Protein 1V1C (pdb70)

CATH classification: 2.30.30.40

Organism: Homo sapiens (NCBI:txid9606)

Secondary structure (DSSP, 8-state):
---EEEESS-B---S--TTB--B-TT-EEEEEEEEETTEEEEEEPP-TTPPP-EEEE-GGGEEEE---

Nearest PDB structures (foldseek):
  1v1c-assembly1_A  TM=9.475E-01  e=1.156E-10  Homo sapiens
  2egc-assembly1_A  TM=8.037E-01  e=5.006E-04  Homo sapiens
  1wfw-assembly1_A  TM=7.864E-01  e=9.286E-04  Mus musculus
  2d8j-assembly1_A  TM=7.691E-01  e=2.157E-03  Mus musculus
  2ke9-assembly1_A  TM=7.758E-01  e=2.555E-02  Homo sapiens

Radius of gyration: 11.59 Å; Cα contacts (8 Å, |Δi|>4): 125; chains: 1; bounding box: 34×27×21 Å

Solvent-accessible surface area: 5493 Å² total; per-residue (Å²): 192,92,73,15,30,10,1,86,56,50,54,101,42,171,72,102,107,152,95,36,28,96,8,149,105,42,68,108,0,31,22,42,93,78,59,122,106,138,92,78,30,4,107,21,113,84,94,206,92,59,112,53,161,76,3,68,3,31,30,88,114,23,77,221,117,156,116,232

Foldseek 3Di:
DWWKWAAQPADADDDDDPQADGDGHGFIWTFDADDPLQWGWIWGDDDPHRDIDIGTDGCVRIHTDDDD

GO terms:
  GO:0070273 phosphatidylinositol-4-phosphate binding (F, IDA)
  GO:0005546 phosphatidylinositol-4,5-bisphosphate binding (F, IDA)
  GO:0005547 phosphatidylinositol-3,4,5-trisphosphate binding (F, IDA)
  GO:0032266 phosphatidylinositol-3-phosphate binding (F, IDA)
  GO:0043325 phosphatidylinositol-3,4-bisphosphate binding (F, IDA)
  GO:0010314 phosphatidylinositol-5-phosphate binding (F, IDA)
  GO:0005085 guanyl-nucleotide exchange factor activity (F, TAS)
  GO:0005829 cytosol (C, TAS)
  GO:0051056 regulation of small GTPase mediated signal transduction (P, TAS)
  GO:0005515 protein binding (F, IPI)
  GO:0045214 sarcomere organization (P, TAS)
  GO:0030506 ankyrin binding (F, IPI)
  GO:0031432 titin binding (F, IPI)
  GO:0005829 cytosol (C, IDA)

Structure (mmCIF, N/CA/C/O backbone):
data_1V1C
#
_entry.id   1V1C
#
_cell.length_a   1.000
_cell.length_b   1.000
_cell.length_c   1.000
_cell.angle_alpha   90.00
_cell.angle_beta   90.00
_cell.angle_gamma   90.00
#
_symmetry.space_group_name_H-M   'P 1'
#
loop_
_atom_site.group_PDB
_atom_site.id
_atom_site.type_symbol
_atom_site.label_atom_id
_atom_site.label_alt_id
_atom_site.label_comp_id
_atom_site.label_asym_id
_atom_site.label_entity_id
_atom_site.label_seq_id
_atom_site.pdbx_PDB_ins_code
_atom_site.Cartn_x
_atom_site.Cartn_y
_atom_site.Cartn_z
_atom_site.occupancy
_atom_site.B_iso_or_equiv
_atom_site.auth_seq_id
_atom_site.auth_comp_id
_atom_site.auth_asym_id
_atom_site.auth_atom_id
_atom_site.pdbx_PDB_model_num
ATOM 1 N N . ILE A 1 4 ? 12.754 7.506 -5.213 1.00 0.00 1 ILE A N 1
ATOM 2 C CA . ILE A 1 4 ? 11.771 8.086 -6.164 1.00 0.00 1 ILE A CA 1
ATOM 3 C C . ILE A 1 4 ? 10.349 7.942 -5.635 1.00 0.00 1 ILE A C 1
ATOM 4 O O . ILE A 1 4 ? 9.604 8.918 -5.551 1.00 0.00 1 ILE A O 1
ATOM 22 N N . PHE A 1 5 ? 9.981 6.714 -5.282 1.00 0.00 2 PHE A N 1
ATOM 23 C CA . PHE A 1 5 ? 8.649 6.434 -4.760 1.00 0.00 2 PHE A CA 1
ATOM 24 C C . PHE A 1 5 ? 8.634 6.542 -3.239 1.00 0.00 2 PHE A C 1
ATOM 25 O O . PHE A 1 5 ? 9.677 6.733 -2.613 1.00 0.00 2 PHE A O 1
ATOM 42 N N . ASP A 1 6 ? 7.449 6.417 -2.647 1.00 0.00 3 ASP A N 1
ATOM 43 C CA . ASP A 1 6 ? 7.311 6.515 -1.197 1.00 0.00 3 ASP A CA 1
ATOM 44 C C . ASP A 1 6 ? 6.683 5.255 -0.605 1.00 0.00 3 ASP A C 1
ATOM 45 O O . ASP A 1 6 ? 5.499 4.986 -0.805 1.00 0.00 3 ASP A O 1
ATOM 54 N N . ILE A 1 7 ? 7.489 4.490 0.127 1.00 0.00 4 ILE A N 1
ATOM 55 C CA . ILE A 1 7 ? 7.025 3.264 0.764 1.00 0.00 4 ILE A CA 1
ATOM 56 C C . ILE A 1 7 ? 6.391 3.556 2.123 1.00 0.00 4 ILE A C 1
ATOM 57 O O . ILE A 1 7 ? 7.068 3.999 3.052 1.00 0.00 4 ILE A O 1
ATOM 73 N N . TYR A 1 8 ? 5.089 3.305 2.231 1.00 0.00 5 TYR A N 1
ATOM 74 C CA . TYR A 1 8 ? 4.359 3.533 3.475 1.00 0.00 5 TYR A CA 1
ATOM 75 C C . TYR A 1 8 ? 4.216 2.234 4.262 1.00 0.00 5 TYR A C 1
ATOM 76 O O . TYR A 1 8 ? 4.319 1.144 3.700 1.00 0.00 5 TYR A O 1
ATOM 94 N N . VAL A 1 9 ? 3.977 2.357 5.565 1.00 0.00 6 VAL A N 1
ATOM 95 C CA . VAL A 1 9 ? 3.826 1.189 6.426 1.00 0.00 6 VAL A CA 1
ATOM 96 C C . VAL A 1 9 ? 2.499 1.219 7.181 1.00 0.00 6 VAL A C 1
ATOM 97 O O . VAL A 1 9 ? 2.047 2.276 7.623 1.00 0.00 6 VAL A O 1
ATOM 110 N N . VAL A 1 10 ? 1.880 0.050 7.319 1.00 0.00 7 VAL A N 1
ATOM 111 C CA . VAL A 1 10 ? 0.608 -0.068 8.022 1.00 0.00 7 VAL A CA 1
ATOM 112 C C . VAL A 1 10 ? 0.831 -0.235 9.523 1.00 0.00 7 VAL A C 1
ATOM 113 O O . VAL A 1 10 ? 1.291 -1.282 9.979 1.00 0.00 7 VAL A O 1
ATOM 126 N N . THR A 1 11 ? 0.506 0.805 10.286 1.00 0.00 8 THR A N 1
ATOM 127 C CA . THR A 1 11 ? 0.679 0.776 11.735 1.00 0.00 8 THR A CA 1
ATOM 128 C C . THR A 1 11 ? -0.664 0.722 12.457 1.00 0.00 8 THR A C 1
ATOM 129 O O . THR A 1 11 ? -0.746 1.006 13.653 1.00 0.00 8 THR A O 1
ATOM 140 N N . ALA A 1 12 ? -1.713 0.351 11.731 1.00 0.00 9 ALA A N 1
ATOM 141 C CA . ALA A 1 12 ? -3.049 0.265 12.312 1.00 0.00 9 ALA A CA 1
ATOM 142 C C . ALA A 1 12 ? -3.819 -0.929 11.761 1.00 0.00 9 ALA A C 1
ATOM 143 O O . ALA A 1 12 ? -5.030 -1.039 11.959 1.00 0.00 9 ALA A O 1
ATOM 150 N N . ASP A 1 13 ? -3.109 -1.820 11.071 1.00 0.00 10 ASP A N 1
ATOM 151 C CA . ASP A 1 13 ? -3.719 -3.012 10.485 1.00 0.00 10 ASP A CA 1
ATOM 152 C C . ASP A 1 13 ? -4.741 -2.633 9.415 1.00 0.00 10 ASP A C 1
ATOM 153 O O . ASP A 1 13 ? -5.327 -1.551 9.456 1.00 0.00 10 ASP A O 1
ATOM 162 N N . TYR A 1 14 ? -4.949 -3.526 8.454 1.00 0.00 11 TYR A N 1
ATOM 163 C CA . TYR A 1 14 ? -5.902 -3.276 7.379 1.00 0.00 11 TYR A CA 1
ATOM 164 C C . TYR A 1 14 ? -6.492 -4.582 6.858 1.00 0.00 11 TYR A C 1
ATOM 165 O O . TYR A 1 14 ? -5.919 -5.229 5.982 1.00 0.00 11 TYR A O 1
ATOM 183 N N . LEU A 1 15 ? -7.640 -4.965 7.408 1.00 0.00 12 LEU A N 1
ATOM 184 C CA . LEU A 1 15 ? -8.310 -6.195 7.002 1.00 0.00 12 LEU A CA 1
ATOM 185 C C . LEU A 1 15 ? -9.669 -5.893 6.369 1.00 0.00 12 LEU A C 1
ATOM 186 O O . LEU A 1 15 ? -10.603 -5.489 7.062 1.00 0.00 12 LEU A O 1
ATOM 202 N N . PRO A 1 16 ? -9.800 -6.086 5.041 1.00 0.00 13 PRO A N 1
ATOM 203 C CA . PRO A 1 16 ? -11.058 -5.828 4.328 1.00 0.00 13 PRO A CA 1
ATOM 204 C C . PRO A 1 16 ? -12.219 -6.640 4.885 1.00 0.00 13 PRO A C 1
ATOM 205 O O . PRO A 1 16 ? -12.185 -7.870 4.889 1.00 0.00 13 PRO A O 1
ATOM 216 N N . LEU A 1 17 ? -13.247 -5.941 5.353 1.00 0.00 14 LEU A N 1
ATOM 217 C CA . LEU A 1 17 ? -14.424 -6.595 5.906 1.00 0.00 14 LEU A CA 1
ATOM 218 C C . LEU A 1 17 ? -15.433 -6.905 4.806 1.00 0.00 14 LEU A C 1
ATOM 219 O O . LEU A 1 17 ? -16.221 -6.046 4.409 1.00 0.00 14 LEU A O 1
ATOM 235 N N . GLY A 1 18 ? -15.394 -8.138 4.310 1.00 0.00 15 GLY A N 1
ATOM 236 C CA . GLY A 1 18 ? -16.308 -8.546 3.259 1.00 0.00 15 GLY A CA 1
ATOM 237 C C . GLY A 1 18 ? -15.624 -8.663 1.911 1.00 0.00 15 GLY A C 1
ATOM 238 O O . GLY A 1 18 ? -14.503 -9.163 1.818 1.00 0.00 15 GLY A O 1
ATOM 242 N N . ALA A 1 19 ? -16.301 -8.198 0.866 1.00 0.00 16 ALA A N 1
ATOM 243 C CA . ALA A 1 19 ? -15.755 -8.251 -0.485 1.00 0.00 16 ALA A CA 1
ATOM 244 C C . ALA A 1 19 ? -15.585 -6.852 -1.065 1.00 0.00 16 ALA A C 1
ATOM 245 O O . ALA A 1 19 ? -16.566 -6.179 -1.386 1.00 0.00 16 ALA A O 1
ATOM 252 N N . GLU A 1 20 ? -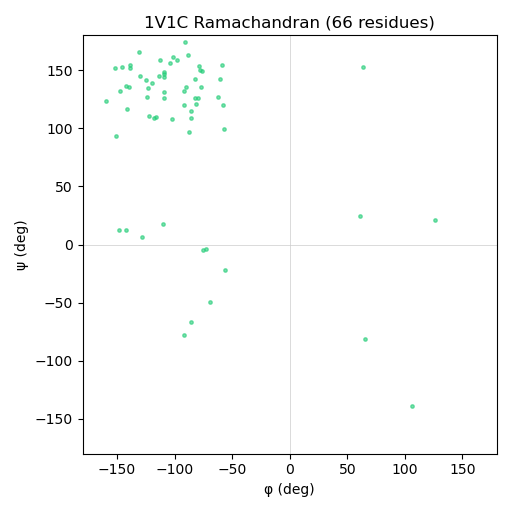14.336 -6.419 -1.195 1.00 0.00 17 GLU A N 1
ATOM 253 C CA . GLU A 1 20 ? -14.034 -5.102 -1.741 1.00 0.00 17 GLU A CA 1
ATOM 254 C C . GLU A 1 20 ? -13.417 -5.225 -3.130 1.00 0.00 17 GLU A C 1
ATOM 255 O O . GLU A 1 20 ? -12.429 -5.935 -3.318 1.00 0.00 17 GLU A O 1
ATOM 267 N N . GLN A 1 21 ? -14.004 -4.530 -4.100 1.00 0.00 18 GLN A N 1
ATOM 268 C CA . GLN A 1 21 ? -13.511 -4.568 -5.472 1.00 0.00 18 GLN A CA 1
ATOM 269 C C . GLN A 1 21 ? -12.345 -3.602 -5.660 1.00 0.00 18 GLN A C 1
ATOM 270 O O . GLN A 1 21 ? -12.337 -2.508 -5.095 1.00 0.00 18 GLN A O 1
ATOM 284 N N . ASP A 1 22 ? -11.360 -4.019 -6.454 1.00 0.00 19 ASP A N 1
ATOM 285 C CA . ASP A 1 22 ? -10.184 -3.197 -6.727 1.00 0.00 19 ASP A CA 1
ATOM 286 C C . ASP A 1 22 ? -9.413 -2.899 -5.445 1.00 0.00 19 ASP A C 1
ATOM 287 O O . ASP A 1 22 ? -8.680 -1.912 -5.366 1.00 0.00 19 ASP A O 1
ATOM 296 N N . ALA A 1 23 ? -9.574 -3.761 -4.447 1.00 0.00 20 ALA A N 1
ATOM 297 C CA . ALA A 1 23 ? -8.893 -3.585 -3.170 1.00 0.00 20 ALA A CA 1
ATOM 298 C C . ALA A 1 23 ? -7.857 -4.680 -2.940 1.00 0.00 20 ALA A C 1
ATOM 299 O O . ALA A 1 23 ? -7.927 -5.751 -3.543 1.00 0.00 20 ALA A O 1
ATOM 306 N N . ILE A 1 24 ? -6.896 -4.401 -2.064 1.00 0.00 21 ILE A N 1
ATOM 307 C CA . ILE A 1 24 ? -5.845 -5.361 -1.748 1.00 0.00 21 ILE A CA 1
ATOM 308 C C . ILE A 1 24 ? -5.690 -5.520 -0.239 1.00 0.00 21 ILE A C 1
ATOM 309 O O . ILE A 1 24 ? -5.848 -4.560 0.516 1.00 0.00 21 ILE A O 1
ATOM 325 N N . THR A 1 25 ? -5.382 -6.738 0.196 1.00 0.00 22 THR A N 1
ATOM 326 C CA . THR A 1 25 ? -5.204 -7.020 1.616 1.00 0.00 22 THR A CA 1
ATOM 327 C C . THR A 1 25 ? -3.841 -6.538 2.103 1.00 0.00 22 THR A C 1
ATOM 328 O O . THR A 1 25 ? -2.875 -6.508 1.341 1.00 0.00 22 THR A O 1
ATOM 339 N N . LEU A 1 26 ? -3.771 -6.160 3.377 1.00 0.00 23 LEU A N 1
ATOM 340 C CA . LEU A 1 26 ? -2.526 -5.677 3.965 1.00 0.00 23 LEU A CA 1
ATOM 341 C C . LEU A 1 26 ? -2.410 -6.089 5.428 1.00 0.00 23 LEU A C 1
ATOM 342 O O . LEU A 1 26 ? -3.415 -6.284 6.112 1.00 0.00 23 LEU A O 1
ATOM 358 N N . ARG A 1 27 ? -1.174 -6.222 5.897 1.00 0.00 24 ARG A N 1
ATOM 359 C CA . ARG A 1 27 ? -0.913 -6.605 7.279 1.00 0.00 24 ARG A CA 1
ATOM 360 C C . ARG A 1 27 ? -0.128 -5.515 8.000 1.00 0.00 24 ARG A C 1
ATOM 361 O O . ARG A 1 27 ? 0.791 -4.923 7.433 1.00 0.00 24 ARG A O 1
ATOM 382 N N . GLU A 1 28 ? -0.497 -5.250 9.250 1.00 0.00 25 GLU A N 1
ATOM 383 C CA . GLU A 1 28 ? 0.175 -4.230 10.046 1.00 0.00 25 GLU A CA 1
ATOM 384 C C . GLU A 1 28 ? 1.670 -4.521 10.153 1.00 0.00 25 GLU A C 1
ATOM 385 O O . GLU A 1 28 ? 2.095 -5.351 10.956 1.00 0.00 25 GLU A O 1
ATOM 397 N N . GLY A 1 29 ? 2.460 -3.832 9.334 1.00 0.00 26 GLY A N 1
ATOM 398 C CA . GLY A 1 29 ? 3.898 -4.027 9.345 1.00 0.00 26 GLY A CA 1
ATOM 399 C C . GLY A 1 29 ? 4.444 -4.348 7.968 1.00 0.00 26 GLY A C 1
ATOM 400 O O . GLY A 1 29 ? 5.534 -4.905 7.838 1.00 0.00 26 GLY A O 1
ATOM 404 N N . GLN A 1 30 ? 3.682 -3.993 6.937 1.00 0.00 27 GLN A N 1
ATOM 405 C CA . GLN A 1 30 ? 4.080 -4.240 5.564 1.00 0.00 27 GLN A CA 1
ATOM 406 C C . GLN A 1 30 ? 4.634 -2.973 4.918 1.00 0.00 27 GLN A C 1
ATOM 407 O O . GLN A 1 30 ? 4.397 -1.865 5.400 1.00 0.00 27 GLN A O 1
ATOM 421 N N . TYR A 1 31 ? 5.372 -3.146 3.826 1.00 0.00 28 TYR A N 1
ATOM 422 C CA . TYR A 1 31 ? 5.963 -2.017 3.114 1.00 0.00 28 TYR A CA 1
ATOM 423 C C . TYR A 1 31 ? 5.507 -1.998 1.658 1.00 0.00 28 TYR A C 1
ATOM 424 O O . TYR A 1 31 ? 5.498 -3.031 0.990 1.00 0.00 28 TYR A O 1
ATOM 442 N N . VAL A 1 32 ? 5.132 -0.818 1.171 1.00 0.00 29 VAL A N 1
ATOM 443 C CA . VAL A 1 32 ? 4.677 -0.678 -0.209 1.00 0.00 29 VAL A CA 1
ATOM 444 C C . VAL A 1 32 ? 4.778 0.768 -0.701 1.00 0.00 29 VAL A C 1
ATOM 445 O O . VAL A 1 32 ? 4.204 1.680 -0.108 1.00 0.00 29 VAL A O 1
ATOM 458 N N . GLU A 1 33 ? 5.505 0.961 -1.800 1.00 0.00 30 GLU A N 1
ATOM 459 C CA . GLU A 1 33 ? 5.676 2.281 -2.397 1.00 0.00 30 GLU A CA 1
ATOM 460 C C . GLU A 1 33 ? 4.447 2.676 -3.211 1.00 0.00 30 GLU A C 1
ATOM 461 O O . GLU A 1 33 ? 3.724 1.816 -3.715 1.00 0.00 30 GLU A O 1
ATOM 473 N N . VAL A 1 34 ? 4.218 3.980 -3.338 1.00 0.00 31 VAL A N 1
ATOM 474 C CA . VAL A 1 34 ? 3.079 4.486 -4.095 1.00 0.00 31 VAL A CA 1
ATOM 475 C C . VAL A 1 34 ? 3.452 4.705 -5.561 1.00 0.00 31 VAL A C 1
ATOM 476 O O . VAL A 1 34 ? 4.518 5.241 -5.866 1.00 0.00 31 VAL A O 1
ATOM 489 N N . LEU A 1 35 ? 2.572 4.280 -6.464 1.00 0.00 32 LEU A N 1
ATOM 490 C CA . LEU A 1 35 ? 2.810 4.429 -7.897 1.00 0.00 32 LEU A CA 1
ATOM 491 C C . LEU A 1 35 ? 2.355 5.799 -8.390 1.00 0.00 32 LEU A C 1
ATOM 492 O O . LEU A 1 35 ? 3.171 6.624 -8.802 1.00 0.00 32 LEU A O 1
ATOM 508 N N . ASP A 1 36 ? 1.047 6.034 -8.347 1.00 0.00 33 ASP A N 1
ATOM 509 C CA . ASP A 1 36 ? 0.482 7.303 -8.793 1.00 0.00 33 ASP A CA 1
ATOM 510 C C . ASP A 1 36 ? -0.621 7.773 -7.850 1.00 0.00 33 ASP A C 1
ATOM 511 O O . ASP A 1 36 ? -1.290 6.964 -7.207 1.00 0.00 33 ASP A O 1
ATOM 520 N N . ALA A 1 37 ? -0.804 9.088 -7.773 1.00 0.00 34 ALA A N 1
ATOM 521 C CA . ALA A 1 37 ? -1.827 9.669 -6.910 1.00 0.00 34 ALA A CA 1
ATOM 522 C C . ALA A 1 37 ? -3.043 10.104 -7.720 1.00 0.00 34 ALA A C 1
ATOM 523 O O . ALA A 1 37 ? -2.989 11.087 -8.459 1.00 0.00 34 ALA A O 1
ATOM 530 N N . ALA A 1 38 ? -4.140 9.366 -7.576 1.00 0.00 35 ALA A N 1
ATOM 531 C CA . ALA A 1 38 ? -5.369 9.676 -8.298 1.00 0.00 35 ALA A CA 1
ATOM 532 C C . ALA A 1 38 ? -6.279 10.583 -7.478 1.00 0.00 35 ALA A C 1
ATOM 533 O O . ALA A 1 38 ? -6.351 11.788 -7.720 1.00 0.00 35 ALA A O 1
ATOM 540 N N . HIS A 1 39 ? -6.973 9.996 -6.509 1.00 0.00 36 HIS A N 1
ATOM 541 C CA . HIS A 1 39 ? -7.880 10.752 -5.653 1.00 0.00 36 HIS A CA 1
ATOM 542 C C . HIS A 1 39 ? -7.371 10.787 -4.213 1.00 0.00 36 HIS A C 1
ATOM 543 O O . HIS A 1 39 ? -6.782 9.817 -3.736 1.00 0.00 36 HIS A O 1
ATOM 558 N N . PRO A 1 40 ? -7.594 11.908 -3.499 1.00 0.00 37 PRO A N 1
ATOM 559 C CA . PRO A 1 40 ? -7.154 12.062 -2.104 1.00 0.00 37 PRO A CA 1
ATOM 560 C C . PRO A 1 40 ? -7.708 10.966 -1.199 1.00 0.00 37 PRO A C 1
ATOM 561 O O . PRO A 1 40 ? -7.160 10.691 -0.132 1.00 0.00 37 PRO A O 1
ATOM 572 N N . LEU A 1 41 ? -8.798 10.344 -1.636 1.00 0.00 38 LEU A N 1
ATOM 573 C CA . LEU A 1 41 ? -9.432 9.276 -0.871 1.00 0.00 38 LEU A CA 1
ATOM 574 C C . LEU A 1 41 ? -8.552 8.031 -0.840 1.00 0.00 38 LEU A C 1
ATOM 575 O O . LEU A 1 41 ? -8.304 7.461 0.222 1.00 0.00 38 LEU A O 1
ATOM 591 N N . ARG A 1 42 ? -8.084 7.615 -2.013 1.00 0.00 39 ARG A N 1
ATOM 592 C CA . ARG A 1 42 ? -7.233 6.436 -2.121 1.00 0.00 39 ARG A CA 1
ATOM 593 C C . ARG A 1 42 ? -6.223 6.596 -3.254 1.00 0.00 39 ARG A C 1
ATOM 594 O O . ARG A 1 42 ? -6.579 6.987 -4.367 1.00 0.00 39 ARG A O 1
ATOM 615 N N . TRP A 1 43 ? -4.960 6.294 -2.962 1.00 0.00 40 TRP A N 1
ATOM 616 C CA . TRP A 1 43 ? -3.894 6.406 -3.953 1.00 0.00 40 TRP A CA 1
ATOM 617 C C . TRP A 1 43 ? -3.491 5.036 -4.488 1.00 0.00 40 TRP A C 1
ATOM 618 O O . TRP A 1 43 ? -3.687 4.016 -3.827 1.00 0.00 40 TRP A O 1
ATOM 639 N N . LEU A 1 44 ? -2.929 5.026 -5.693 1.00 0.00 41 LEU A N 1
ATOM 640 C CA . LEU A 1 44 ? -2.493 3.787 -6.328 1.00 0.00 41 LEU A CA 1
ATOM 641 C C . LEU A 1 44 ? -1.149 3.338 -5.764 1.00 0.00 41 LEU A C 1
ATOM 642 O O . LEU A 1 44 ? -0.184 4.101 -5.759 1.00 0.00 41 LEU A O 1
ATOM 658 N N . VAL A 1 45 ? -1.092 2.095 -5.293 1.00 0.00 42 VAL A N 1
ATOM 659 C CA . VAL A 1 45 ? 0.136 1.549 -4.724 1.00 0.00 42 VAL A CA 1
ATOM 660 C C . VAL A 1 45 ? 0.362 0.108 -5.172 1.00 0.00 42 VAL A C 1
ATOM 661 O O . VAL A 1 45 ? -0.586 -0.607 -5.499 1.00 0.00 42 VAL A O 1
ATOM 674 N N . ARG A 1 46 ? 1.624 -0.312 -5.181 1.00 0.00 43 ARG A N 1
ATOM 675 C CA . ARG A 1 46 ? 1.979 -1.668 -5.585 1.00 0.00 43 ARG A CA 1
ATOM 676 C C . ARG A 1 46 ? 3.104 -2.215 -4.713 1.00 0.00 43 ARG A C 1
ATOM 677 O O . ARG A 1 46 ? 4.213 -1.679 -4.708 1.00 0.00 43 ARG A O 1
ATOM 698 N N . THR A 1 47 ? 2.811 -3.280 -3.974 1.00 0.00 44 THR A N 1
ATOM 699 C CA . THR A 1 47 ? 3.798 -3.897 -3.095 1.00 0.00 44 THR A CA 1
ATOM 700 C C . THR A 1 47 ? 5.023 -4.356 -3.878 1.00 0.00 44 THR A C 1
ATOM 701 O O . THR A 1 47 ? 4.941 -4.626 -5.077 1.00 0.00 44 THR A O 1
ATOM 712 N N . LYS A 1 48 ? 6.157 -4.440 -3.191 1.00 0.00 45 LYS A N 1
ATOM 713 C CA . LYS A 1 48 ? 7.403 -4.864 -3.817 1.00 0.00 45 LYS A CA 1
ATOM 714 C C . LYS A 1 48 ? 7.592 -6.377 -3.691 1.00 0.00 45 LYS A C 1
ATOM 715 O O . LYS A 1 48 ? 7.428 -6.936 -2.607 1.00 0.00 45 LYS A O 1
ATOM 734 N N . PRO A 1 49 ? 7.939 -7.064 -4.799 1.00 0.00 46 PRO A N 1
ATOM 735 C CA . PRO A 1 49 ? 8.148 -8.513 -4.788 1.00 0.00 46 PRO A CA 1
ATOM 736 C C . PRO A 1 49 ? 9.479 -8.898 -4.154 1.00 0.00 46 PRO A C 1
ATOM 737 O O . PRO A 1 49 ? 10.453 -8.149 -4.230 1.00 0.00 46 PRO A O 1
ATOM 748 N N . THR A 1 50 ? 9.514 -10.069 -3.528 1.00 0.00 47 THR A N 1
ATOM 749 C CA . THR A 1 50 ? 10.727 -10.552 -2.881 1.00 0.00 47 THR A CA 1
ATOM 750 C C . THR A 1 50 ? 10.919 -12.048 -3.112 1.00 0.00 47 THR A C 1
ATOM 751 O O . THR A 1 50 ? 9.973 -12.827 -3.004 1.00 0.00 47 THR A O 1
ATOM 762 N N . LYS A 1 51 ? 12.152 -12.434 -3.433 1.00 0.00 48 LYS A N 1
ATOM 763 C CA . LYS A 1 51 ? 12.494 -13.833 -3.683 1.00 0.00 48 LYS A CA 1
ATOM 764 C C . LYS A 1 51 ? 11.776 -14.364 -4.923 1.00 0.00 48 LYS A C 1
ATOM 765 O O . LYS A 1 51 ? 12.359 -14.424 -6.006 1.00 0.00 48 LYS A O 1
ATOM 784 N N . SER A 1 52 ? 10.513 -14.748 -4.762 1.00 0.00 49 SER A N 1
ATOM 785 C CA . SER A 1 52 ? 9.729 -15.278 -5.874 1.00 0.00 49 SER A CA 1
ATOM 786 C C . SER A 1 52 ? 8.253 -14.920 -5.728 1.00 0.00 49 SER A C 1
ATOM 787 O O . SER A 1 52 ? 7.401 -15.459 -6.436 1.00 0.00 49 SER A O 1
ATOM 795 N N . SER A 1 53 ? 7.956 -14.007 -4.811 1.00 0.00 50 SER A N 1
ATOM 796 C CA . SER A 1 53 ? 6.581 -13.581 -4.575 1.00 0.00 50 SER A CA 1
ATOM 797 C C . SER A 1 53 ? 6.146 -12.543 -5.606 1.00 0.00 50 SER A C 1
ATOM 798 O O . SER A 1 53 ? 6.753 -11.478 -5.716 1.00 0.00 50 SER A O 1
ATOM 806 N N . PRO A 1 54 ? 5.084 -12.841 -6.379 1.00 0.00 51 PRO A N 1
ATOM 807 C CA . PRO A 1 54 ? 4.570 -11.925 -7.403 1.00 0.00 51 PRO A CA 1
ATOM 808 C C . PRO A 1 54 ? 4.120 -10.591 -6.815 1.00 0.00 51 PRO A C 1
ATOM 809 O O . PRO A 1 54 ? 3.560 -10.542 -5.719 1.00 0.00 51 PRO A O 1
ATOM 820 N N . SER A 1 55 ? 4.371 -9.511 -7.550 1.00 0.00 52 SER A N 1
ATOM 821 C CA . SER A 1 55 ? 3.994 -8.174 -7.103 1.00 0.00 52 SER A CA 1
ATOM 822 C C . SER A 1 55 ? 2.526 -7.890 -7.406 1.00 0.00 52 SER A C 1
ATOM 823 O O . SER A 1 55 ? 2.081 -8.020 -8.547 1.00 0.00 52 SER A O 1
ATOM 831 N N . ARG A 1 56 ? 1.782 -7.499 -6.376 1.00 0.00 53 ARG A N 1
ATOM 832 C CA . ARG A 1 56 ? 0.364 -7.194 -6.525 1.00 0.00 53 ARG A CA 1
ATOM 833 C C . ARG A 1 56 ? 0.112 -5.696 -6.380 1.00 0.00 53 ARG A C 1
ATOM 834 O O . ARG A 1 56 ? 0.813 -5.009 -5.637 1.00 0.00 53 ARG A O 1
ATOM 855 N N . GLN A 1 57 ? -0.894 -5.197 -7.092 1.00 0.00 54 GLN A N 1
ATOM 856 C CA . GLN A 1 57 ? -1.234 -3.780 -7.045 1.00 0.00 54 GLN A CA 1
ATOM 857 C C . GLN A 1 57 ? -2.690 -3.577 -6.636 1.00 0.00 54 GLN A C 1
ATOM 858 O O . GLN A 1 57 ? -3.601 -4.152 -7.232 1.00 0.00 54 GLN A O 1
ATOM 872 N N . GLY A 1 58 ? -2.896 -2.752 -5.614 1.00 0.00 55 GLY A N 1
ATOM 873 C CA . GLY A 1 58 ? -4.238 -2.475 -5.135 1.00 0.00 55 GLY A CA 1
ATOM 874 C C . GLY A 1 58 ? -4.352 -1.101 -4.503 1.00 0.00 55 GLY A C 1
ATOM 875 O O . GLY A 1 58 ? -3.375 -0.575 -3.971 1.00 0.00 55 GLY A O 1
ATOM 879 N N . TRP A 1 59 ? -5.544 -0.518 -4.562 1.00 0.00 56 TRP A N 1
ATOM 880 C CA . TRP A 1 59 ? -5.778 0.801 -3.984 1.00 0.00 56 TRP A CA 1
ATOM 881 C C . TRP A 1 59 ? -5.917 0.704 -2.468 1.00 0.00 56 TRP A C 1
ATOM 882 O O . TRP A 1 59 ? -6.601 -0.183 -1.956 1.00 0.00 56 TRP A O 1
ATOM 903 N N . VAL A 1 60 ? -5.269 1.620 -1.754 1.00 0.00 57 VAL A N 1
ATOM 904 C CA . VAL A 1 60 ? -5.322 1.629 -0.297 1.00 0.00 57 VAL A CA 1
ATOM 905 C C . VAL A 1 60 ? -5.645 3.022 0.237 1.00 0.00 57 VAL A C 1
ATOM 906 O O . VAL A 1 60 ? -5.574 4.009 -0.496 1.00 0.00 57 VAL A O 1
ATOM 919 N N . SER A 1 61 ? -6.000 3.093 1.517 1.00 0.00 58 SER A N 1
ATOM 920 C CA . SER A 1 61 ? -6.334 4.364 2.150 1.00 0.00 58 SER A CA 1
ATOM 921 C C . SER A 1 61 ? -5.099 4.988 2.806 1.00 0.00 58 SER A C 1
ATOM 922 O O . SER A 1 61 ? -4.498 4.388 3.698 1.00 0.00 58 SER A O 1
ATOM 930 N N . PRO A 1 62 ? -4.700 6.203 2.374 1.00 0.00 59 PRO A N 1
ATOM 931 C CA . PRO A 1 62 ? -3.530 6.892 2.933 1.00 0.00 59 PRO A CA 1
ATOM 932 C C . PRO A 1 62 ? -3.780 7.427 4.339 1.00 0.00 59 PRO A C 1
ATOM 933 O O . PRO A 1 62 ? -2.876 7.972 4.974 1.00 0.00 59 PRO A O 1
ATOM 944 N N . ALA A 1 63 ? -5.008 7.270 4.821 1.00 0.00 60 ALA A N 1
ATOM 945 C CA . ALA A 1 63 ? -5.370 7.741 6.153 1.00 0.00 60 ALA A CA 1
ATOM 946 C C . ALA A 1 63 ? -4.809 6.821 7.232 1.00 0.00 60 ALA A C 1
ATOM 947 O O . ALA A 1 63 ? -4.929 7.102 8.425 1.00 0.00 60 ALA A O 1
ATOM 954 N N . TYR A 1 64 ? -4.196 5.722 6.804 1.00 0.00 61 TYR A N 1
ATOM 955 C CA . TYR A 1 64 ? -3.612 4.760 7.732 1.00 0.00 61 TYR A CA 1
ATOM 956 C C . TYR A 1 64 ? -2.162 4.463 7.365 1.00 0.00 61 TYR A C 1
ATOM 957 O O . TYR A 1 64 ? -1.530 3.584 7.951 1.00 0.00 61 TYR A O 1
ATOM 975 N N . LEU A 1 65 ? -1.643 5.205 6.391 1.00 0.00 62 LEU A N 1
ATOM 976 C CA . LEU A 1 65 ? -0.266 5.028 5.943 1.00 0.00 62 LEU A CA 1
ATOM 977 C C . LEU A 1 65 ? 0.600 6.208 6.368 1.00 0.00 62 LEU A C 1
ATOM 978 O O . LEU A 1 65 ? 0.230 7.367 6.172 1.00 0.00 62 LEU A O 1
ATOM 994 N N . ASP A 1 66 ? 1.755 5.905 6.952 1.00 0.00 63 ASP A N 1
ATOM 995 C CA . ASP A 1 66 ? 2.678 6.938 7.406 1.00 0.00 63 ASP A CA 1
ATOM 996 C C . ASP A 1 66 ? 3.920 6.981 6.522 1.00 0.00 63 ASP A C 1
ATOM 997 O O . ASP A 1 66 ? 4.372 5.953 6.018 1.00 0.00 63 ASP A O 1
ATOM 1006 N N . ARG A 1 67 ? 4.466 8.179 6.338 1.00 0.00 64 ARG A N 1
ATOM 1007 C CA . ARG A 1 67 ? 5.657 8.362 5.516 1.00 0.00 64 ARG A CA 1
ATOM 1008 C C . ARG A 1 67 ? 6.844 7.605 6.104 1.00 0.00 64 ARG A C 1
ATOM 1009 O O . ARG A 1 67 ? 7.177 7.771 7.278 1.00 0.00 64 ARG A O 1
ATOM 1030 N N . ARG A 1 68 ? 7.478 6.775 5.282 1.00 0.00 65 ARG A N 1
ATOM 1031 C CA . ARG A 1 68 ? 8.627 5.993 5.722 1.00 0.00 65 ARG A CA 1
ATOM 1032 C C . ARG A 1 68 ? 9.672 5.895 4.615 1.00 0.00 65 ARG A C 1
ATOM 1033 O O . ARG A 1 68 ? 9.338 5.675 3.451 1.00 0.00 65 ARG A O 1
ATOM 1054 N N . LEU A 1 69 ? 10.939 6.061 4.987 1.00 0.00 66 LEU A N 1
ATOM 1055 C CA . LEU A 1 69 ? 12.035 5.995 4.025 1.00 0.00 66 LEU A CA 1
ATOM 1056 C C . LEU A 1 69 ? 12.864 4.729 4.218 1.00 0.00 66 LEU A C 1
ATOM 1057 O O . LEU A 1 69 ? 13.052 4.260 5.341 1.00 0.00 66 LEU A O 1
ATOM 1073 N N . LYS A 1 70 ? 13.349 4.175 3.111 1.00 0.00 67 LYS A N 1
ATOM 1074 C CA . LYS A 1 70 ? 14.160 2.963 3.149 1.00 0.00 67 LYS A CA 1
ATOM 1075 C C . LYS A 1 70 ? 15.638 3.304 3.318 1.00 0.00 67 LYS A C 1
ATOM 1076 O O . LYS A 1 70 ? 16.051 4.443 3.102 1.00 0.00 67 LYS A O 1
ATOM 1095 N N . LEU A 1 71 ? 16.428 2.307 3.706 1.00 0.00 68 LEU A N 1
ATOM 1096 C CA . LEU A 1 71 ? 17.860 2.497 3.905 1.00 0.00 68 LEU A CA 1
ATOM 1097 C C . LEU A 1 71 ? 18.602 2.415 2.574 1.00 0.00 68 LEU A C 1
ATOM 1098 O O . LEU A 1 71 ? 18.817 3.476 1.951 1.00 0.00 68 LEU A O 1
ATOM 1115 N N . ILE A 1 4 ? 12.747 7.546 -5.414 1.00 0.00 1 ILE A N 2
ATOM 1116 C CA . ILE A 1 4 ? 11.661 8.099 -6.265 1.00 0.00 1 ILE A CA 2
ATOM 1117 C C . ILE A 1 4 ? 10.290 7.795 -5.668 1.00 0.00 1 ILE A C 2
ATOM 1118 O O . ILE A 1 4 ? 9.512 8.704 -5.383 1.00 0.00 1 ILE A O 2
ATOM 1136 N N . PHE A 1 5 ? 10.003 6.511 -5.483 1.00 0.00 2 PHE A N 2
ATOM 1137 C CA . PHE A 1 5 ? 8.725 6.087 -4.920 1.00 0.00 2 PHE A CA 2
ATOM 1138 C C . PHE A 1 5 ? 8.720 6.247 -3.403 1.00 0.00 2 PHE A C 2
ATOM 1139 O O . PHE A 1 5 ? 9.771 6.426 -2.786 1.00 0.00 2 PHE A O 2
ATOM 1156 N N . ASP A 1 6 ? 7.534 6.186 -2.806 1.00 0.00 3 ASP A N 2
ATOM 1157 C CA . ASP A 1 6 ? 7.400 6.335 -1.360 1.00 0.00 3 ASP A CA 2
ATOM 1158 C C . ASP A 1 6 ? 6.727 5.118 -0.734 1.00 0.00 3 ASP A C 2
ATOM 1159 O O . ASP A 1 6 ? 5.538 4.878 -0.941 1.00 0.00 3 ASP A O 2
ATOM 1168 N N . ILE A 1 7 ? 7.494 4.357 0.040 1.00 0.00 4 ILE A N 2
ATOM 1169 C CA . ILE A 1 7 ? 6.979 3.170 0.706 1.00 0.00 4 ILE A CA 2
ATOM 1170 C C . ILE A 1 7 ? 6.305 3.528 2.029 1.00 0.00 4 ILE A C 2
ATOM 1171 O O . ILE A 1 7 ? 6.819 4.337 2.802 1.00 0.00 4 ILE A O 2
ATOM 1187 N N . TYR A 1 8 ? 5.150 2.918 2.276 1.00 0.00 5 TYR A N 2
ATOM 1188 C CA . TYR A 1 8 ? 4.392 3.159 3.497 1.00 0.00 5 TYR A CA 2
ATOM 1189 C C . TYR A 1 8 ? 4.334 1.898 4.352 1.00 0.00 5 TYR A C 2
ATOM 1190 O O . TYR A 1 8 ? 4.545 0.792 3.856 1.00 0.00 5 TYR A O 2
ATOM 1208 N N . VAL A 1 9 ? 4.045 2.071 5.638 1.00 0.00 6 VAL A N 2
ATOM 1209 C CA . VAL A 1 9 ? 3.962 0.945 6.558 1.00 0.00 6 VAL A CA 2
ATOM 1210 C C . VAL A 1 9 ? 2.633 0.937 7.310 1.00 0.00 6 VAL A C 2
ATOM 1211 O O . VAL A 1 9 ? 2.173 1.974 7.789 1.00 0.00 6 VAL A O 2
ATOM 1224 N N . VAL A 1 10 ? 2.020 -0.240 7.405 1.00 0.00 7 VAL A N 2
ATOM 1225 C CA . VAL A 1 10 ? 0.746 -0.388 8.100 1.00 0.00 7 VAL A CA 2
ATOM 1226 C C . VAL A 1 10 ? 0.968 -0.647 9.587 1.00 0.00 7 VAL A C 2
ATOM 1227 O O . VAL A 1 10 ? 1.693 -1.568 9.963 1.00 0.00 7 VAL A O 2
ATOM 1240 N N . THR A 1 11 ? 0.344 0.171 10.427 1.00 0.00 8 THR A N 2
ATOM 1241 C CA . THR A 1 11 ? 0.480 0.030 11.871 1.00 0.00 8 THR A CA 2
ATOM 1242 C C . THR A 1 11 ? -0.883 0.019 12.557 1.00 0.00 8 THR A C 2
ATOM 1243 O O . THR A 1 11 ? -0.983 0.240 13.765 1.00 0.00 8 THR A O 2
ATOM 1254 N N . ALA A 1 12 ? -1.930 -0.247 11.782 1.00 0.00 9 ALA A N 2
ATOM 1255 C CA . ALA A 1 12 ? -3.286 -0.284 12.317 1.00 0.00 9 ALA A CA 2
ATOM 1256 C C . ALA A 1 12 ? -4.056 -1.493 11.794 1.00 0.00 9 ALA A C 2
ATOM 1257 O O . ALA A 1 12 ? -5.260 -1.614 12.021 1.00 0.00 9 ALA A O 2
ATOM 1264 N N . ASP A 1 13 ? -3.353 -2.383 11.099 1.00 0.00 10 ASP A N 2
ATOM 1265 C CA . ASP A 1 13 ? -3.969 -3.583 10.540 1.00 0.00 10 ASP A CA 2
ATOM 1266 C C . ASP A 1 13 ? -5.126 -3.216 9.614 1.00 0.00 10 ASP A C 2
ATOM 1267 O O . ASP A 1 13 ? -6.271 -3.095 10.052 1.00 0.00 10 ASP A O 2
ATOM 1276 N N . TYR A 1 14 ? -4.819 -3.038 8.333 1.00 0.00 11 TYR A N 2
ATOM 1277 C CA . TYR A 1 14 ? -5.833 -2.677 7.347 1.00 0.00 11 TYR A CA 2
ATOM 1278 C C . TYR A 1 14 ? -6.221 -3.882 6.494 1.00 0.00 11 TYR A C 2
ATOM 1279 O O . TYR A 1 14 ? -5.526 -4.227 5.539 1.00 0.00 11 TYR A O 2
ATOM 1297 N N . LEU A 1 15 ? -7.334 -4.518 6.849 1.00 0.00 12 LEU A N 2
ATOM 1298 C CA . LEU A 1 15 ? -7.815 -5.682 6.111 1.00 0.00 12 LEU A CA 2
ATOM 1299 C C . LEU A 1 15 ? -9.180 -5.398 5.482 1.00 0.00 12 LEU A C 2
ATOM 1300 O O . LEU A 1 15 ? -10.013 -4.718 6.080 1.00 0.00 12 LEU A O 2
ATOM 1316 N N . PRO A 1 16 ? -9.425 -5.908 4.259 1.00 0.00 13 PRO A N 2
ATOM 1317 C CA . PRO A 1 16 ? -10.701 -5.703 3.561 1.00 0.00 13 PRO A CA 2
ATOM 1318 C C . PRO A 1 16 ? -11.888 -6.233 4.354 1.00 0.00 13 PRO A C 2
ATOM 1319 O O . PRO A 1 16 ? -11.955 -7.422 4.665 1.00 0.00 13 PRO A O 2
ATOM 1330 N N . LEU A 1 17 ? -12.822 -5.346 4.679 1.00 0.00 14 LEU A N 2
ATOM 1331 C CA . LEU A 1 17 ? -14.009 -5.740 5.426 1.00 0.00 14 LEU A CA 2
ATOM 1332 C C . LEU A 1 17 ? -15.045 -6.345 4.488 1.00 0.00 14 LEU A C 2
ATOM 1333 O O . LEU A 1 17 ? -15.820 -5.626 3.855 1.00 0.00 14 LEU A O 2
ATOM 1349 N N . GLY A 1 18 ? -15.050 -7.670 4.399 1.00 0.00 15 GLY A N 2
ATOM 1350 C CA . GLY A 1 18 ? -15.993 -8.353 3.534 1.00 0.00 15 GLY A CA 2
ATOM 1351 C C . GLY A 1 18 ? -15.477 -8.483 2.115 1.00 0.00 15 GLY A C 2
ATOM 1352 O O . GLY A 1 18 ? -14.410 -9.053 1.886 1.00 0.00 15 GLY A O 2
ATOM 1356 N N . ALA A 1 19 ? -16.234 -7.953 1.160 1.00 0.00 16 ALA A N 2
ATOM 1357 C CA . ALA A 1 19 ? -15.846 -8.012 -0.243 1.00 0.00 16 ALA A CA 2
ATOM 1358 C C . ALA A 1 19 ? -15.867 -6.626 -0.878 1.00 0.00 16 ALA A C 2
ATOM 1359 O O . ALA A 1 19 ? -16.930 -6.099 -1.207 1.00 0.00 16 ALA A O 2
ATOM 1366 N N . GLU A 1 20 ? -14.685 -6.037 -1.043 1.00 0.00 17 GLU A N 2
ATOM 1367 C CA . GLU A 1 20 ? -14.566 -4.712 -1.641 1.00 0.00 17 GLU A CA 2
ATOM 1368 C C . GLU A 1 20 ? -13.933 -4.797 -3.026 1.00 0.00 17 GLU A C 2
ATOM 1369 O O . GLU A 1 20 ? -13.172 -5.721 -3.314 1.00 0.00 17 GLU A O 2
ATOM 1381 N N . GLN A 1 21 ? -14.254 -3.829 -3.880 1.00 0.00 18 GLN A N 2
ATOM 1382 C CA . GLN A 1 21 ? -13.716 -3.798 -5.236 1.00 0.00 18 GLN A CA 2
ATOM 1383 C C . GLN A 1 21 ? -12.483 -2.904 -5.315 1.00 0.00 18 GLN A C 2
ATOM 1384 O O . GLN A 1 21 ? -12.399 -1.884 -4.630 1.00 0.00 18 GLN A O 2
ATOM 1398 N N . ASP A 1 22 ? -11.527 -3.298 -6.154 1.00 0.00 19 ASP A N 2
ATOM 1399 C CA . ASP A 1 22 ? -10.293 -2.537 -6.332 1.00 0.00 19 ASP A CA 2
ATOM 1400 C C . ASP A 1 22 ? -9.540 -2.396 -5.013 1.00 0.00 19 ASP A C 2
ATOM 1401 O O . ASP A 1 22 ? -8.709 -1.500 -4.854 1.00 0.00 19 ASP A O 2
ATOM 1410 N N . ALA A 1 23 ? -9.830 -3.288 -4.072 1.00 0.00 20 ALA A N 2
ATOM 1411 C CA . ALA A 1 23 ? -9.182 -3.261 -2.766 1.00 0.00 20 ALA A CA 2
ATOM 1412 C C . ALA A 1 23 ? -8.200 -4.418 -2.614 1.00 0.00 20 ALA A C 2
ATOM 1413 O O . ALA A 1 23 ? -8.400 -5.494 -3.177 1.00 0.00 20 ALA A O 2
ATOM 1420 N N . ILE A 1 24 ? -7.137 -4.185 -1.848 1.00 0.00 21 ILE A N 2
ATOM 1421 C CA . ILE A 1 24 ? -6.122 -5.206 -1.615 1.00 0.00 21 ILE A CA 2
ATOM 1422 C C . ILE A 1 24 ? -5.973 -5.493 -0.123 1.00 0.00 21 ILE A C 2
ATOM 1423 O O . ILE A 1 24 ? -6.152 -4.604 0.710 1.00 0.00 21 ILE A O 2
ATOM 1439 N N . THR A 1 25 ? -5.648 -6.739 0.208 1.00 0.00 22 THR A N 2
ATOM 1440 C CA . THR A 1 25 ? -5.484 -7.141 1.600 1.00 0.00 22 THR A CA 2
ATOM 1441 C C . THR A 1 25 ? -4.086 -6.811 2.113 1.00 0.00 22 THR A C 2
ATOM 1442 O O . THR A 1 25 ? -3.092 -7.356 1.632 1.00 0.00 22 THR A O 2
ATOM 1453 N N . LEU A 1 26 ? -4.019 -5.914 3.092 1.00 0.00 23 LEU A N 2
ATOM 1454 C CA . LEU A 1 26 ? -2.747 -5.513 3.681 1.00 0.00 23 LEU A CA 2
ATOM 1455 C C . LEU A 1 26 ? -2.622 -6.041 5.106 1.00 0.00 23 LEU A C 2
ATOM 1456 O O . LEU A 1 26 ? -3.623 -6.289 5.776 1.00 0.00 23 LEU A O 2
ATOM 1472 N N . ARG A 1 27 ? -1.386 -6.208 5.562 1.00 0.00 24 ARG A N 2
ATOM 1473 C CA . ARG A 1 27 ? -1.128 -6.709 6.907 1.00 0.00 24 ARG A CA 2
ATOM 1474 C C . ARG A 1 27 ? -0.362 -5.678 7.728 1.00 0.00 24 ARG A C 2
ATOM 1475 O O . ARG A 1 27 ? 0.495 -4.965 7.204 1.00 0.00 24 ARG A O 2
ATOM 1496 N N . GLU A 1 28 ? -0.679 -5.600 9.017 1.00 0.00 25 GLU A N 2
ATOM 1497 C CA . GLU A 1 28 ? -0.016 -4.656 9.909 1.00 0.00 25 GLU A CA 2
ATOM 1498 C C . GLU A 1 28 ? 1.480 -4.943 9.985 1.00 0.00 25 GLU A C 2
ATOM 1499 O O . GLU A 1 28 ? 1.912 -5.870 10.672 1.00 0.00 25 GLU A O 2
ATOM 1511 N N . GLY A 1 29 ? 2.264 -4.142 9.269 1.00 0.00 26 GLY A N 2
ATOM 1512 C CA . GLY A 1 29 ? 3.703 -4.322 9.260 1.00 0.00 26 GLY A CA 2
ATOM 1513 C C . GLY A 1 29 ? 4.240 -4.600 7.870 1.00 0.00 26 GLY A C 2
ATOM 1514 O O . GLY A 1 29 ? 5.360 -5.089 7.715 1.00 0.00 26 GLY A O 2
ATOM 1518 N N . GLN A 1 30 ? 3.437 -4.286 6.857 1.00 0.00 27 GLN A N 2
ATOM 1519 C CA . GLN A 1 30 ? 3.822 -4.501 5.476 1.00 0.00 27 GLN A CA 2
ATOM 1520 C C . GLN A 1 30 ? 4.278 -3.198 4.826 1.00 0.00 27 GLN A C 2
ATOM 1521 O O . GLN A 1 30 ? 3.738 -2.129 5.111 1.00 0.00 27 GLN A O 2
ATOM 1535 N N . TYR A 1 31 ? 5.276 -3.296 3.952 1.00 0.00 28 TYR A N 2
ATOM 1536 C CA . TYR A 1 31 ? 5.806 -2.125 3.261 1.00 0.00 28 TYR A CA 2
ATOM 1537 C C . TYR A 1 31 ? 5.414 -2.146 1.787 1.00 0.00 28 TYR A C 2
ATOM 1538 O O . TYR A 1 31 ? 5.440 -3.197 1.145 1.00 0.00 28 TYR A O 2
ATOM 1556 N N . VAL A 1 32 ? 5.051 -0.983 1.254 1.00 0.00 29 VAL A N 2
ATOM 1557 C CA . VAL A 1 32 ? 4.645 -0.887 -0.144 1.00 0.00 29 VAL A CA 2
ATOM 1558 C C . VAL A 1 32 ? 4.762 0.540 -0.682 1.00 0.00 29 VAL A C 2
ATOM 1559 O O . VAL A 1 32 ? 4.167 1.471 -0.140 1.00 0.00 29 VAL A O 2
ATOM 1572 N N . GLU A 1 33 ? 5.526 0.696 -1.762 1.00 0.00 30 GLU A N 2
ATOM 1573 C CA . GLU A 1 33 ? 5.710 1.995 -2.401 1.00 0.00 30 GLU A CA 2
ATOM 1574 C C . GLU A 1 33 ? 4.473 2.388 -3.204 1.00 0.00 30 GLU A C 2
ATOM 1575 O O . GLU A 1 33 ? 3.720 1.530 -3.665 1.00 0.00 30 GLU A O 2
ATOM 1587 N N . VAL A 1 34 ? 4.272 3.693 -3.367 1.00 0.00 31 VAL A N 2
ATOM 1588 C CA . VAL A 1 34 ? 3.129 4.207 -4.111 1.00 0.00 31 VAL A CA 2
ATOM 1589 C C . VAL A 1 34 ? 3.479 4.427 -5.581 1.00 0.00 31 VAL A C 2
ATOM 1590 O O . VAL A 1 34 ? 4.590 4.845 -5.908 1.00 0.00 31 VAL A O 2
ATOM 1603 N N . LEU A 1 35 ? 2.526 4.140 -6.463 1.00 0.00 32 LEU A N 2
ATOM 1604 C CA . LEU A 1 35 ? 2.730 4.313 -7.897 1.00 0.00 32 LEU A CA 2
ATOM 1605 C C . LEU A 1 35 ? 1.971 5.532 -8.411 1.00 0.00 32 LEU A C 2
ATOM 1606 O O . LEU A 1 35 ? 2.573 6.545 -8.766 1.00 0.00 32 LEU A O 2
ATOM 1622 N N . ASP A 1 36 ? 0.646 5.426 -8.445 1.00 0.00 33 ASP A N 2
ATOM 1623 C CA . ASP A 1 36 ? -0.196 6.520 -8.915 1.00 0.00 33 ASP A CA 2
ATOM 1624 C C . ASP A 1 36 ? -1.070 7.056 -7.786 1.00 0.00 33 ASP A C 2
ATOM 1625 O O . ASP A 1 36 ? -1.193 6.429 -6.734 1.00 0.00 33 ASP A O 2
ATOM 1634 N N . ALA A 1 37 ? -1.672 8.219 -8.010 1.00 0.00 34 ALA A N 2
ATOM 1635 C CA . ALA A 1 37 ? -2.538 8.837 -7.012 1.00 0.00 34 ALA A CA 2
ATOM 1636 C C . ALA A 1 37 ? -3.995 8.805 -7.460 1.00 0.00 34 ALA A C 2
ATOM 1637 O O . ALA A 1 37 ? -4.841 8.196 -6.804 1.00 0.00 34 ALA A O 2
ATOM 1644 N N . ALA A 1 38 ? -4.276 9.463 -8.582 1.00 0.00 35 ALA A N 2
ATOM 1645 C CA . ALA A 1 38 ? -5.627 9.521 -9.134 1.00 0.00 35 ALA A CA 2
ATOM 1646 C C . ALA A 1 38 ? -6.604 10.159 -8.150 1.00 0.00 35 ALA A C 2
ATOM 1647 O O . ALA A 1 38 ? -6.838 11.366 -8.191 1.00 0.00 35 ALA A O 2
ATOM 1654 N N . HIS A 1 39 ? -7.171 9.341 -7.269 1.00 0.00 36 HIS A N 2
ATOM 1655 C CA . HIS A 1 39 ? -8.123 9.827 -6.277 1.00 0.00 36 HIS A CA 2
ATOM 1656 C C . HIS A 1 39 ? -7.394 10.298 -5.017 1.00 0.00 36 HIS A C 2
ATOM 1657 O O . HIS A 1 39 ? -6.703 9.512 -4.369 1.00 0.00 36 HIS A O 2
ATOM 1672 N N . PRO A 1 40 ? -7.536 11.589 -4.649 1.00 0.00 37 PRO A N 2
ATOM 1673 C CA . PRO A 1 40 ? -6.881 12.153 -3.459 1.00 0.00 37 PRO A CA 2
ATOM 1674 C C . PRO A 1 40 ? -7.127 11.322 -2.203 1.00 0.00 37 PRO A C 2
ATOM 1675 O O . PRO A 1 40 ? -6.304 11.306 -1.288 1.00 0.00 37 PRO A O 2
ATOM 1686 N N . LEU A 1 41 ? -8.263 10.634 -2.167 1.00 0.00 38 LEU A N 2
ATOM 1687 C CA . LEU A 1 41 ? -8.617 9.800 -1.024 1.00 0.00 38 LEU A CA 2
ATOM 1688 C C . LEU A 1 41 ? -7.758 8.540 -0.988 1.00 0.00 38 LEU A C 2
ATOM 1689 O O . LEU A 1 41 ? -6.985 8.330 -0.053 1.00 0.00 38 LEU A O 2
ATOM 1705 N N . ARG A 1 42 ? -7.901 7.703 -2.012 1.00 0.00 39 ARG A N 2
ATOM 1706 C CA . ARG A 1 42 ? -7.140 6.461 -2.101 1.00 0.00 39 ARG A CA 2
ATOM 1707 C C . ARG A 1 42 ? -6.155 6.507 -3.267 1.00 0.00 39 ARG A C 2
ATOM 1708 O O . ARG A 1 42 ? -6.527 6.839 -4.393 1.00 0.00 39 ARG A O 2
ATOM 1729 N N . TRP A 1 43 ? -4.900 6.168 -2.990 1.00 0.00 40 TRP A N 2
ATOM 1730 C CA . TRP A 1 43 ? -3.861 6.172 -4.014 1.00 0.00 40 TRP A CA 2
ATOM 1731 C C . TRP A 1 43 ? -3.496 4.752 -4.436 1.00 0.00 40 TRP A C 2
ATOM 1732 O O . TRP A 1 43 ? -3.673 3.802 -3.674 1.00 0.00 40 TRP A O 2
ATOM 1753 N N . LEU A 1 44 ? -2.986 4.617 -5.658 1.00 0.00 41 LEU A N 2
ATOM 1754 C CA . LEU A 1 44 ? -2.584 3.317 -6.182 1.00 0.00 41 LEU A CA 2
ATOM 1755 C C . LEU A 1 44 ? -1.209 2.930 -5.648 1.00 0.00 41 LEU A C 2
ATOM 1756 O O . LEU A 1 44 ? -0.270 3.725 -5.696 1.00 0.00 41 LEU A O 2
ATOM 1772 N N . VAL A 1 45 ? -1.096 1.708 -5.138 1.00 0.00 42 VAL A N 2
ATOM 1773 C CA . VAL A 1 45 ? 0.167 1.225 -4.593 1.00 0.00 42 VAL A CA 2
ATOM 1774 C C . VAL A 1 45 ? 0.472 -0.192 -5.067 1.00 0.00 42 VAL A C 2
ATOM 1775 O O . VAL A 1 45 ? -0.433 -0.951 -5.417 1.00 0.00 42 VAL A O 2
ATOM 1788 N N . ARG A 1 46 ? 1.755 -0.541 -5.074 1.00 0.00 43 ARG A N 2
ATOM 1789 C CA . ARG A 1 46 ? 2.191 -1.865 -5.505 1.00 0.00 43 ARG A CA 2
ATOM 1790 C C . ARG A 1 46 ? 3.259 -2.411 -4.565 1.00 0.00 43 ARG A C 2
ATOM 1791 O O . ARG A 1 46 ? 4.377 -1.895 -4.518 1.00 0.00 43 ARG A O 2
ATOM 1812 N N . THR A 1 47 ? 2.909 -3.453 -3.818 1.00 0.00 44 THR A N 2
ATOM 1813 C CA . THR A 1 47 ? 3.836 -4.068 -2.875 1.00 0.00 44 THR A CA 2
ATOM 1814 C C . THR A 1 47 ? 5.145 -4.453 -3.555 1.00 0.00 44 THR A C 2
ATOM 1815 O O . THR A 1 47 ? 5.151 -5.220 -4.518 1.00 0.00 44 THR A O 2
ATOM 1826 N N . LYS A 1 48 ? 6.252 -3.915 -3.051 1.00 0.00 45 LYS A N 2
ATOM 1827 C CA . LYS A 1 48 ? 7.567 -4.207 -3.613 1.00 0.00 45 LYS A CA 2
ATOM 1828 C C . LYS A 1 48 ? 7.919 -5.685 -3.426 1.00 0.00 45 LYS A C 2
ATOM 1829 O O . LYS A 1 48 ? 8.039 -6.159 -2.295 1.00 0.00 45 LYS A O 2
ATOM 1848 N N . PRO A 1 49 ? 8.087 -6.438 -4.532 1.00 0.00 46 PRO A N 2
ATOM 1849 C CA . PRO A 1 49 ? 8.418 -7.863 -4.470 1.00 0.00 46 PRO A CA 2
ATOM 1850 C C . PRO A 1 49 ? 9.899 -8.114 -4.205 1.00 0.00 46 PRO A C 2
ATOM 1851 O O . PRO A 1 49 ? 10.706 -7.184 -4.187 1.00 0.00 46 PRO A O 2
ATOM 1862 N N . THR A 1 50 ? 10.245 -9.382 -4.001 1.00 0.00 47 THR A N 2
ATOM 1863 C CA . THR A 1 50 ? 11.625 -9.775 -3.741 1.00 0.00 47 THR A CA 2
ATOM 1864 C C . THR A 1 50 ? 11.772 -11.292 -3.804 1.00 0.00 47 THR A C 2
ATOM 1865 O O . THR A 1 50 ? 10.868 -12.024 -3.404 1.00 0.00 47 THR A O 2
ATOM 1876 N N . LYS A 1 51 ? 12.916 -11.753 -4.312 1.00 0.00 48 LYS A N 2
ATOM 1877 C CA . LYS A 1 51 ? 13.188 -13.184 -4.438 1.00 0.00 48 LYS A CA 2
ATOM 1878 C C . LYS A 1 51 ? 12.232 -13.833 -5.436 1.00 0.00 48 LYS A C 2
ATOM 1879 O O . LYS A 1 51 ? 12.593 -14.070 -6.590 1.00 0.00 48 LYS A O 2
ATOM 1898 N N . SER A 1 52 ? 11.015 -14.119 -4.986 1.00 0.00 49 SER A N 2
ATOM 1899 C CA . SER A 1 52 ? 10.004 -14.735 -5.838 1.00 0.00 49 SER A CA 2
ATOM 1900 C C . SER A 1 52 ? 8.604 -14.401 -5.334 1.00 0.00 49 SER A C 2
ATOM 1901 O O . SER A 1 52 ? 7.645 -15.128 -5.597 1.00 0.00 49 SER A O 2
ATOM 1909 N N . SER A 1 53 ? 8.494 -13.289 -4.613 1.00 0.00 50 SER A N 2
ATOM 1910 C CA . SER A 1 53 ? 7.216 -12.853 -4.063 1.00 0.00 50 SER A CA 2
ATOM 1911 C C . SER A 1 53 ? 6.379 -12.137 -5.124 1.00 0.00 50 SER A C 2
ATOM 1912 O O . SER A 1 53 ? 6.800 -11.117 -5.668 1.00 0.00 50 SER A O 2
ATOM 1920 N N . PRO A 1 54 ? 5.179 -12.664 -5.433 1.00 0.00 51 PRO A N 2
ATOM 1921 C CA . PRO A 1 54 ? 4.283 -12.063 -6.428 1.00 0.00 51 PRO A CA 2
ATOM 1922 C C . PRO A 1 54 ? 3.865 -10.645 -6.050 1.00 0.00 51 PRO A C 2
ATOM 1923 O O . PRO A 1 54 ? 3.410 -10.401 -4.933 1.00 0.00 51 PRO A O 2
ATOM 1934 N N . SER A 1 55 ? 4.021 -9.716 -6.988 1.00 0.00 52 SER A N 2
ATOM 1935 C CA . SER A 1 55 ? 3.654 -8.325 -6.753 1.00 0.00 52 SER A CA 2
ATOM 1936 C C . SER A 1 55 ? 2.174 -8.099 -7.045 1.00 0.00 52 SER A C 2
ATOM 1937 O O . SER A 1 55 ? 1.622 -8.681 -7.980 1.00 0.00 52 SER A O 2
ATOM 1945 N N . ARG A 1 56 ? 1.535 -7.253 -6.241 1.00 0.00 53 ARG A N 2
ATOM 1946 C CA . ARG A 1 56 ? 0.117 -6.958 -6.414 1.00 0.00 53 ARG A CA 2
ATOM 1947 C C . ARG A 1 56 ? -0.144 -5.457 -6.317 1.00 0.00 53 ARG A C 2
ATOM 1948 O O . ARG A 1 56 ? 0.639 -4.719 -5.721 1.00 0.00 53 ARG A O 2
ATOM 1969 N N . GLN A 1 57 ? -1.253 -5.014 -6.906 1.00 0.00 54 GLN A N 2
ATOM 1970 C CA . GLN A 1 57 ? -1.619 -3.602 -6.887 1.00 0.00 54 GLN A CA 2
ATOM 1971 C C . GLN A 1 57 ? -3.042 -3.413 -6.369 1.00 0.00 54 GLN A C 2
ATOM 1972 O O . GLN A 1 57 ? -3.969 -4.096 -6.809 1.00 0.00 54 GLN A O 2
ATOM 1986 N N . GLY A 1 58 ? -3.209 -2.486 -5.431 1.00 0.00 55 GLY A N 2
ATOM 1987 C CA . GLY A 1 58 ? -4.522 -2.225 -4.869 1.00 0.00 55 GLY A CA 2
ATOM 1988 C C . GLY A 1 58 ? -4.680 -0.793 -4.394 1.00 0.00 55 GLY A C 2
ATOM 1989 O O . GLY A 1 58 ? -3.693 -0.085 -4.198 1.00 0.00 55 GLY A O 2
ATOM 1993 N N . TRP A 1 59 ? -5.927 -0.369 -4.208 1.00 0.00 56 TRP A N 2
ATOM 1994 C CA . TRP A 1 59 ? -6.216 0.987 -3.750 1.00 0.00 56 TRP A CA 2
ATOM 1995 C C . TRP A 1 59 ? -6.620 0.985 -2.278 1.00 0.00 56 TRP A C 2
ATOM 1996 O O . TRP A 1 59 ? -7.651 0.422 -1.909 1.00 0.00 56 TRP A O 2
ATOM 2017 N N . VAL A 1 60 ? -5.801 1.615 -1.443 1.00 0.00 57 VAL A N 2
ATOM 2018 C CA . VAL A 1 60 ? -6.074 1.681 -0.011 1.00 0.00 57 VAL A CA 2
ATOM 2019 C C . VAL A 1 60 ? -5.959 3.112 0.509 1.00 0.00 57 VAL A C 2
ATOM 2020 O O . VAL A 1 60 ? -5.439 3.993 -0.177 1.00 0.00 57 VAL A O 2
ATOM 2033 N N . SER A 1 61 ? -6.448 3.333 1.726 1.00 0.00 58 SER A N 2
ATOM 2034 C CA . SER A 1 61 ? -6.405 4.655 2.341 1.00 0.00 58 SER A CA 2
ATOM 2035 C C . SER A 1 61 ? -5.058 4.898 3.027 1.00 0.00 58 SER A C 2
ATOM 2036 O O . SER A 1 61 ? -4.725 4.218 3.998 1.00 0.00 58 SER A O 2
ATOM 2044 N N . PRO A 1 62 ? -4.264 5.872 2.536 1.00 0.00 59 PRO A N 2
ATOM 2045 C CA . PRO A 1 62 ? -2.953 6.187 3.119 1.00 0.00 59 PRO A CA 2
ATOM 2046 C C . PRO A 1 62 ? -3.069 6.866 4.480 1.00 0.00 59 PRO A C 2
ATOM 2047 O O . PRO A 1 62 ? -2.062 7.159 5.124 1.00 0.00 59 PRO A O 2
ATOM 2058 N N . ALA A 1 63 ? -4.302 7.116 4.910 1.00 0.00 60 ALA A N 2
ATOM 2059 C CA . ALA A 1 63 ? -4.547 7.760 6.194 1.00 0.00 60 ALA A CA 2
ATOM 2060 C C . ALA A 1 63 ? -4.007 6.914 7.343 1.00 0.00 60 ALA A C 2
ATOM 2061 O O . ALA A 1 63 ? -3.477 7.442 8.321 1.00 0.00 60 ALA A O 2
ATOM 2068 N N . TYR A 1 64 ? -4.146 5.598 7.218 1.00 0.00 61 TYR A N 2
ATOM 2069 C CA . TYR A 1 64 ? -3.670 4.676 8.242 1.00 0.00 61 TYR A CA 2
ATOM 2070 C C . TYR A 1 64 ? -2.235 4.246 7.956 1.00 0.00 61 TYR A C 2
ATOM 2071 O O . TYR A 1 64 ? -1.696 3.359 8.619 1.00 0.00 61 TYR A O 2
ATOM 2089 N N . LEU A 1 65 ? -1.623 4.884 6.964 1.00 0.00 62 LEU A N 2
ATOM 2090 C CA . LEU A 1 65 ? -0.251 4.574 6.578 1.00 0.00 62 LEU A CA 2
ATOM 2091 C C . LEU A 1 65 ? 0.724 5.602 7.144 1.00 0.00 62 LEU A C 2
ATOM 2092 O O . LEU A 1 65 ? 0.317 6.656 7.632 1.00 0.00 62 LEU A O 2
ATOM 2108 N N . ASP A 1 66 ? 2.013 5.285 7.074 1.00 0.00 63 ASP A N 2
ATOM 2109 C CA . ASP A 1 66 ? 3.052 6.177 7.576 1.00 0.00 63 ASP A CA 2
ATOM 2110 C C . ASP A 1 66 ? 4.188 6.307 6.565 1.00 0.00 63 ASP A C 2
ATOM 2111 O O . ASP A 1 66 ? 4.619 5.319 5.973 1.00 0.00 63 ASP A O 2
ATOM 2120 N N . ARG A 1 67 ? 4.666 7.532 6.376 1.00 0.00 64 ARG A N 2
ATOM 2121 C CA . ARG A 1 67 ? 5.748 7.796 5.434 1.00 0.00 64 ARG A CA 2
ATOM 2122 C C . ARG A 1 67 ? 7.047 7.132 5.883 1.00 0.00 64 ARG A C 2
ATOM 2123 O O . ARG A 1 67 ? 7.428 7.216 7.051 1.00 0.00 64 ARG A O 2
ATOM 2144 N N . ARG A 1 68 ? 7.720 6.471 4.945 1.00 0.00 65 ARG A N 2
ATOM 2145 C CA . ARG A 1 68 ? 8.979 5.793 5.233 1.00 0.00 65 ARG A CA 2
ATOM 2146 C C . ARG A 1 68 ? 9.990 6.038 4.117 1.00 0.00 65 ARG A C 2
ATOM 2147 O O . ARG A 1 68 ? 9.702 5.803 2.944 1.00 0.00 65 ARG A O 2
ATOM 2168 N N . LEU A 1 69 ? 11.176 6.512 4.490 1.00 0.00 66 LEU A N 2
ATOM 2169 C CA . LEU A 1 69 ? 12.229 6.787 3.519 1.00 0.00 66 LEU A CA 2
ATOM 2170 C C . LEU A 1 69 ? 13.526 6.082 3.904 1.00 0.00 66 LEU A C 2
ATOM 2171 O O . LEU A 1 69 ? 13.914 6.068 5.072 1.00 0.00 66 LEU A O 2
ATOM 2187 N N . LYS A 1 70 ? 14.187 5.494 2.909 1.00 0.00 67 LYS A N 2
ATOM 2188 C CA . LYS A 1 70 ? 15.446 4.785 3.128 1.00 0.00 67 LYS A CA 2
ATOM 2189 C C . LYS A 1 70 ? 15.264 3.625 4.102 1.00 0.00 67 LYS A C 2
ATOM 2190 O O . LYS A 1 70 ? 14.156 3.358 4.568 1.00 0.00 67 LYS A O 2
ATOM 2209 N N . LEU A 1 71 ? 16.362 2.938 4.402 1.00 0.00 68 LEU A N 2
ATOM 2210 C CA . LEU A 1 71 ? 16.329 1.806 5.320 1.00 0.00 68 LEU A CA 2
ATOM 2211 C C . LEU A 1 71 ? 16.598 2.261 6.752 1.00 0.00 68 LEU A C 2
ATOM 2212 O O . LEU A 1 71 ? 17.784 2.349 7.132 1.00 0.00 68 LEU A O 2
ATOM 2229 N N . ILE A 1 4 ? 13.202 3.792 -4.237 1.00 0.00 1 ILE A N 3
ATOM 2230 C CA . ILE A 1 4 ? 12.278 4.209 -5.324 1.00 0.00 1 ILE A CA 3
ATOM 2231 C C . ILE A 1 4 ? 10.852 4.357 -4.808 1.00 0.00 1 ILE A C 3
ATOM 2232 O O . ILE A 1 4 ? 10.415 3.604 -3.937 1.00 0.00 1 ILE A O 3
ATOM 2250 N N . PHE A 1 5 ? 10.132 5.336 -5.353 1.00 0.00 2 PHE A N 3
ATOM 2251 C CA . PHE A 1 5 ? 8.750 5.592 -4.956 1.00 0.00 2 PHE A CA 3
ATOM 2252 C C . PHE A 1 5 ? 8.649 5.853 -3.455 1.00 0.00 2 PHE A C 3
ATOM 2253 O O . PHE A 1 5 ? 9.658 6.077 -2.786 1.00 0.00 2 PHE A O 3
ATOM 2270 N N . ASP A 1 6 ? 7.425 5.826 -2.933 1.00 0.00 3 ASP A N 3
ATOM 2271 C CA . ASP A 1 6 ? 7.196 6.071 -1.512 1.00 0.00 3 ASP A CA 3
ATOM 2272 C C . ASP A 1 6 ? 6.575 4.854 -0.830 1.00 0.00 3 ASP A C 3
ATOM 2273 O O . ASP A 1 6 ? 5.378 4.605 -0.957 1.00 0.00 3 ASP A O 3
ATOM 2282 N N . ILE A 1 7 ? 7.396 4.110 -0.094 1.00 0.00 4 ILE A N 3
ATOM 2283 C CA . ILE A 1 7 ? 6.931 2.927 0.615 1.00 0.00 4 ILE A CA 3
ATOM 2284 C C . ILE A 1 7 ? 6.335 3.300 1.969 1.00 0.00 4 ILE A C 3
ATOM 2285 O O . ILE A 1 7 ? 6.919 4.077 2.722 1.00 0.00 4 ILE A O 3
ATOM 2301 N N . TYR A 1 8 ? 5.164 2.743 2.264 1.00 0.00 5 TYR A N 3
ATOM 2302 C CA . TYR A 1 8 ? 4.481 3.011 3.525 1.00 0.00 5 TYR A CA 3
ATOM 2303 C C . TYR A 1 8 ? 4.465 1.769 4.411 1.00 0.00 5 TYR A C 3
ATOM 2304 O O . TYR A 1 8 ? 4.572 0.645 3.921 1.00 0.00 5 TYR A O 3
ATOM 2322 N N . VAL A 1 9 ? 4.331 1.981 5.716 1.00 0.00 6 VAL A N 3
ATOM 2323 C CA . VAL A 1 9 ? 4.299 0.878 6.671 1.00 0.00 6 VAL A CA 3
ATOM 2324 C C . VAL A 1 9 ? 2.980 0.857 7.440 1.00 0.00 6 VAL A C 3
ATOM 2325 O O . VAL A 1 9 ? 2.562 1.868 8.005 1.00 0.00 6 VAL A O 3
ATOM 2338 N N . VAL A 1 10 ? 2.326 -0.301 7.453 1.00 0.00 7 VAL A N 3
ATOM 2339 C CA . VAL A 1 10 ? 1.056 -0.450 8.154 1.00 0.00 7 VAL A CA 3
ATOM 2340 C C . VAL A 1 10 ? 1.281 -0.649 9.649 1.00 0.00 7 VAL A C 3
ATOM 2341 O O . VAL A 1 10 ? 1.830 -1.665 10.074 1.00 0.00 7 VAL A O 3
ATOM 2354 N N . THR A 1 11 ? 0.851 0.327 10.440 1.00 0.00 8 THR A N 3
ATOM 2355 C CA . THR A 1 11 ? 1.014 0.265 11.886 1.00 0.00 8 THR A CA 3
ATOM 2356 C C . THR A 1 11 ? -0.308 0.514 12.607 1.00 0.00 8 THR A C 3
ATOM 2357 O O . THR A 1 11 ? -0.331 1.072 13.705 1.00 0.00 8 THR A O 3
ATOM 2368 N N . ALA A 1 12 ? -1.408 0.089 11.991 1.00 0.00 9 ALA A N 3
ATOM 2369 C CA . ALA A 1 12 ? -2.728 0.271 12.583 1.00 0.00 9 ALA A CA 3
ATOM 2370 C C . ALA A 1 12 ? -3.687 -0.847 12.176 1.00 0.00 9 ALA A C 3
ATOM 2371 O O . ALA A 1 12 ? -4.866 -0.816 12.529 1.00 0.00 9 ALA A O 3
ATOM 2378 N N . ASP A 1 13 ? -3.171 -1.828 11.437 1.00 0.00 10 ASP A N 3
ATOM 2379 C CA . ASP A 1 13 ? -3.979 -2.960 10.978 1.00 0.00 10 ASP A CA 3
ATOM 2380 C C . ASP A 1 13 ? -5.118 -2.492 10.074 1.00 0.00 10 ASP A C 3
ATOM 2381 O O . ASP A 1 13 ? -6.054 -1.834 10.529 1.00 0.00 10 ASP A O 3
ATOM 2390 N N . TYR A 1 14 ? -5.039 -2.840 8.793 1.00 0.00 11 TYR A N 3
ATOM 2391 C CA . TYR A 1 14 ? -6.070 -2.454 7.835 1.00 0.00 11 TYR A CA 3
ATOM 2392 C C . TYR A 1 14 ? -6.581 -3.665 7.061 1.00 0.00 11 TYR A C 3
ATOM 2393 O O . TYR A 1 14 ? -5.917 -4.155 6.147 1.00 0.00 11 TYR A O 3
ATOM 2411 N N . LEU A 1 15 ? -7.763 -4.145 7.437 1.00 0.00 12 LEU A N 3
ATOM 2412 C CA . LEU A 1 15 ? -8.367 -5.297 6.777 1.00 0.00 12 LEU A CA 3
ATOM 2413 C C . LEU A 1 15 ? -9.687 -4.909 6.106 1.00 0.00 12 LEU A C 3
ATOM 2414 O O . LEU A 1 15 ? -10.600 -4.417 6.770 1.00 0.00 12 LEU A O 3
ATOM 2430 N N . PRO A 1 16 ? -9.809 -5.122 4.780 1.00 0.00 13 PRO A N 3
ATOM 2431 C CA . PRO A 1 16 ? -11.033 -4.789 4.039 1.00 0.00 13 PRO A CA 3
ATOM 2432 C C . PRO A 1 16 ? -12.252 -5.533 4.573 1.00 0.00 13 PRO A C 3
ATOM 2433 O O . PRO A 1 16 ? -12.176 -6.718 4.893 1.00 0.00 13 PRO A O 3
ATOM 2444 N N . LEU A 1 17 ? -13.375 -4.828 4.663 1.00 0.00 14 LEU A N 3
ATOM 2445 C CA . LEU A 1 17 ? -14.611 -5.423 5.156 1.00 0.00 14 LEU A CA 3
ATOM 2446 C C . LEU A 1 17 ? -15.593 -5.653 4.011 1.00 0.00 14 LEU A C 3
ATOM 2447 O O . LEU A 1 17 ? -16.317 -4.742 3.609 1.00 0.00 14 LEU A O 3
ATOM 2463 N N . GLY A 1 18 ? -15.609 -6.876 3.488 1.00 0.00 15 GLY A N 3
ATOM 2464 C CA . GLY A 1 18 ? -16.503 -7.205 2.393 1.00 0.00 15 GLY A CA 3
ATOM 2465 C C . GLY A 1 18 ? -15.757 -7.601 1.133 1.00 0.00 15 GLY A C 3
ATOM 2466 O O . GLY A 1 18 ? -14.757 -8.318 1.197 1.00 0.00 15 GLY A O 3
ATOM 2470 N N . ALA A 1 19 ? -16.243 -7.134 -0.014 1.00 0.00 16 ALA A N 3
ATOM 2471 C CA . ALA A 1 19 ? -15.616 -7.445 -1.294 1.00 0.00 16 ALA A CA 3
ATOM 2472 C C . ALA A 1 19 ? -15.207 -6.173 -2.028 1.00 0.00 16 ALA A C 3
ATOM 2473 O O . ALA A 1 19 ? -16.056 -5.422 -2.508 1.00 0.00 16 ALA A O 3
ATOM 2480 N N . GLU A 1 20 ? -13.901 -5.936 -2.111 1.00 0.00 17 GLU A N 3
ATOM 2481 C CA . GLU A 1 20 ? -13.379 -4.753 -2.788 1.00 0.00 17 GLU A CA 3
ATOM 2482 C C . GLU A 1 20 ? -12.632 -5.140 -4.060 1.00 0.00 17 GLU A C 3
ATOM 2483 O O . GLU A 1 20 ? -11.599 -5.807 -4.007 1.00 0.00 17 GLU A O 3
ATOM 2495 N N . GLN A 1 21 ? -13.163 -4.714 -5.203 1.00 0.00 18 GLN A N 3
ATOM 2496 C CA . GLN A 1 21 ? -12.549 -5.015 -6.490 1.00 0.00 18 GLN A CA 3
ATOM 2497 C C . GLN A 1 21 ? -11.324 -4.137 -6.728 1.00 0.00 18 GLN A C 3
ATOM 2498 O O . GLN A 1 21 ? -11.268 -2.996 -6.267 1.00 0.00 18 GLN A O 3
ATOM 2512 N N . ASP A 1 22 ? -10.344 -4.680 -7.447 1.00 0.00 19 ASP A N 3
ATOM 2513 C CA . ASP A 1 22 ? -9.117 -3.951 -7.756 1.00 0.00 19 ASP A CA 3
ATOM 2514 C C . ASP A 1 22 ? -8.405 -3.499 -6.484 1.00 0.00 19 ASP A C 3
ATOM 2515 O O . ASP A 1 22 ? -7.583 -2.585 -6.517 1.00 0.00 19 ASP A O 3
ATOM 2524 N N . ALA A 1 23 ? -8.721 -4.144 -5.365 1.00 0.00 20 ALA A N 3
ATOM 2525 C CA . ALA A 1 23 ? -8.102 -3.800 -4.089 1.00 0.00 20 ALA A CA 3
ATOM 2526 C C . ALA A 1 23 ? -7.077 -4.850 -3.677 1.00 0.00 20 ALA A C 3
ATOM 2527 O O . ALA A 1 23 ? -6.979 -5.912 -4.293 1.00 0.00 20 ALA A O 3
ATOM 2534 N N . ILE A 1 24 ? -6.314 -4.545 -2.633 1.00 0.00 21 ILE A N 3
ATOM 2535 C CA . ILE A 1 24 ? -5.296 -5.463 -2.136 1.00 0.00 21 ILE A CA 3
ATOM 2536 C C . ILE A 1 24 ? -5.306 -5.515 -0.611 1.00 0.00 21 ILE A C 3
ATOM 2537 O O . ILE A 1 24 ? -5.423 -4.487 0.055 1.00 0.00 21 ILE A O 3
ATOM 2553 N N . THR A 1 25 ? -5.186 -6.721 -0.067 1.00 0.00 22 THR A N 3
ATOM 2554 C CA . THR A 1 25 ? -5.182 -6.908 1.378 1.00 0.00 22 THR A CA 3
ATOM 2555 C C . THR A 1 25 ? -3.884 -6.394 1.994 1.00 0.00 22 THR A C 3
ATOM 2556 O O . THR A 1 25 ? -2.823 -6.459 1.372 1.00 0.00 22 THR A O 3
ATOM 2567 N N . LEU A 1 26 ? -3.975 -5.880 3.216 1.00 0.00 23 LEU A N 3
ATOM 2568 C CA . LEU A 1 26 ? -2.808 -5.354 3.915 1.00 0.00 23 LEU A CA 3
ATOM 2569 C C . LEU A 1 26 ? -2.736 -5.892 5.341 1.00 0.00 23 LEU A C 3
ATOM 2570 O O . LEU A 1 26 ? -3.750 -6.288 5.918 1.00 0.00 23 LEU A O 3
ATOM 2586 N N . ARG A 1 27 ? -1.531 -5.903 5.900 1.00 0.00 24 ARG A N 3
ATOM 2587 C CA . ARG A 1 27 ? -1.317 -6.390 7.258 1.00 0.00 24 ARG A CA 3
ATOM 2588 C C . ARG A 1 27 ? -0.364 -5.472 8.017 1.00 0.00 24 ARG A C 3
ATOM 2589 O O . ARG A 1 27 ? 0.623 -4.990 7.459 1.00 0.00 24 ARG A O 3
ATOM 2610 N N . GLU A 1 28 ? -0.664 -5.235 9.289 1.00 0.00 25 GLU A N 3
ATOM 2611 C CA . GLU A 1 28 ? 0.167 -4.372 10.122 1.00 0.00 25 GLU A CA 3
ATOM 2612 C C . GLU A 1 28 ? 1.596 -4.901 10.206 1.00 0.00 25 GLU A C 3
ATOM 2613 O O . GLU A 1 28 ? 1.870 -5.871 10.913 1.00 0.00 25 GLU A O 3
ATOM 2625 N N . GLY A 1 29 ? 2.503 -4.257 9.475 1.00 0.00 26 GLY A N 3
ATOM 2626 C CA . GLY A 1 29 ? 3.895 -4.670 9.482 1.00 0.00 26 GLY A CA 3
ATOM 2627 C C . GLY A 1 29 ? 4.444 -4.901 8.087 1.00 0.00 26 GLY A C 3
ATOM 2628 O O . GLY A 1 29 ? 5.585 -5.336 7.928 1.00 0.00 26 GLY A O 3
ATOM 2632 N N . GLN A 1 30 ? 3.634 -4.608 7.074 1.00 0.00 27 GLN A N 3
ATOM 2633 C CA . GLN A 1 30 ? 4.038 -4.788 5.693 1.00 0.00 27 GLN A CA 3
ATOM 2634 C C . GLN A 1 30 ? 4.440 -3.459 5.059 1.00 0.00 27 GLN A C 3
ATOM 2635 O O . GLN A 1 30 ? 4.003 -2.393 5.495 1.00 0.00 27 GLN A O 3
ATOM 2649 N N . TYR A 1 31 ? 5.275 -3.532 4.025 1.00 0.00 28 TYR A N 3
ATOM 2650 C CA . TYR A 1 31 ? 5.738 -2.337 3.325 1.00 0.00 28 TYR A CA 3
ATOM 2651 C C . TYR A 1 31 ? 5.298 -2.368 1.865 1.00 0.00 28 TYR A C 3
ATOM 2652 O O . TYR A 1 31 ? 5.326 -3.418 1.222 1.00 0.00 28 TYR A O 3
ATOM 2670 N N . VAL A 1 32 ? 4.897 -1.213 1.340 1.00 0.00 29 VAL A N 3
ATOM 2671 C CA . VAL A 1 32 ? 4.445 -1.131 -0.044 1.00 0.00 29 VAL A CA 3
ATOM 2672 C C . VAL A 1 32 ? 4.523 0.295 -0.591 1.00 0.00 29 VAL A C 3
ATOM 2673 O O . VAL A 1 32 ? 3.944 1.222 -0.025 1.00 0.00 29 VAL A O 3
ATOM 2686 N N . GLU A 1 33 ? 5.243 0.455 -1.699 1.00 0.00 30 GLU A N 3
ATOM 2687 C CA . GLU A 1 33 ? 5.386 1.752 -2.351 1.00 0.00 30 GLU A CA 3
ATOM 2688 C C . GLU A 1 33 ? 4.109 2.134 -3.100 1.00 0.00 30 GLU A C 3
ATOM 2689 O O . GLU A 1 33 ? 3.344 1.268 -3.523 1.00 0.00 30 GLU A O 3
ATOM 2701 N N . VAL A 1 34 ? 3.887 3.438 -3.255 1.00 0.00 31 VAL A N 3
ATOM 2702 C CA . VAL A 1 34 ? 2.705 3.941 -3.948 1.00 0.00 31 VAL A CA 3
ATOM 2703 C C . VAL A 1 34 ? 3.004 4.221 -5.418 1.00 0.00 31 VAL A C 3
ATOM 2704 O O . VAL A 1 34 ? 4.105 4.653 -5.766 1.00 0.00 31 VAL A O 3
ATOM 2717 N N . LEU A 1 35 ? 2.016 3.972 -6.276 1.00 0.00 32 LEU A N 3
ATOM 2718 C CA . LEU A 1 35 ? 2.169 4.188 -7.711 1.00 0.00 32 LEU A CA 3
ATOM 2719 C C . LEU A 1 35 ? 1.431 5.446 -8.171 1.00 0.00 32 LEU A C 3
ATOM 2720 O O . LEU A 1 35 ? 2.053 6.452 -8.510 1.00 0.00 32 LEU A O 3
ATOM 2736 N N . ASP A 1 36 ? 0.102 5.375 -8.182 1.00 0.00 33 ASP A N 3
ATOM 2737 C CA . ASP A 1 36 ? -0.728 6.496 -8.616 1.00 0.00 33 ASP A CA 3
ATOM 2738 C C . ASP A 1 36 ? -0.512 7.732 -7.745 1.00 0.00 33 ASP A C 3
ATOM 2739 O O . ASP A 1 36 ? 0.182 8.668 -8.146 1.00 0.00 33 ASP A O 3
ATOM 2748 N N . ALA A 1 37 ? -1.114 7.730 -6.559 1.00 0.00 34 ALA A N 3
ATOM 2749 C CA . ALA A 1 37 ? -0.998 8.853 -5.632 1.00 0.00 34 ALA A CA 3
ATOM 2750 C C . ALA A 1 37 ? -1.594 10.123 -6.234 1.00 0.00 34 ALA A C 3
ATOM 2751 O O . ALA A 1 37 ? -0.890 10.914 -6.862 1.00 0.00 34 ALA A O 3
ATOM 2758 N N . ALA A 1 38 ? -2.899 10.308 -6.044 1.00 0.00 35 ALA A N 3
ATOM 2759 C CA . ALA A 1 38 ? -3.592 11.480 -6.570 1.00 0.00 35 ALA A CA 3
ATOM 2760 C C . ALA A 1 38 ? -4.666 11.971 -5.602 1.00 0.00 35 ALA A C 3
ATOM 2761 O O . ALA A 1 38 ? -4.497 12.997 -4.942 1.00 0.00 35 ALA A O 3
ATOM 2768 N N . HIS A 1 39 ? -5.772 11.235 -5.524 1.00 0.00 36 HIS A N 3
ATOM 2769 C CA . HIS A 1 39 ? -6.875 11.599 -4.636 1.00 0.00 36 HIS A CA 3
ATOM 2770 C C . HIS A 1 39 ? -6.627 11.080 -3.218 1.00 0.00 36 HIS A C 3
ATOM 2771 O O . HIS A 1 39 ? -6.415 9.884 -3.023 1.00 0.00 36 HIS A O 3
ATOM 2786 N N . PRO A 1 40 ? -6.663 11.970 -2.205 1.00 0.00 37 PRO A N 3
ATOM 2787 C CA . PRO A 1 40 ? -6.433 11.587 -0.802 1.00 0.00 37 PRO A CA 3
ATOM 2788 C C . PRO A 1 40 ? -7.310 10.419 -0.363 1.00 0.00 37 PRO A C 3
ATOM 2789 O O . PRO A 1 40 ? -6.982 9.707 0.587 1.00 0.00 37 PRO A O 3
ATOM 2800 N N . LEU A 1 41 ? -8.425 10.231 -1.061 1.00 0.00 38 LEU A N 3
ATOM 2801 C CA . LEU A 1 41 ? -9.356 9.152 -0.748 1.00 0.00 38 LEU A CA 3
ATOM 2802 C C . LEU A 1 41 ? -8.668 7.790 -0.797 1.00 0.00 38 LEU A C 3
ATOM 2803 O O . LEU A 1 41 ? -8.524 7.122 0.227 1.00 0.00 38 LEU A O 3
ATOM 2819 N N . ARG A 1 42 ? -8.246 7.382 -1.992 1.00 0.00 39 ARG A N 3
ATOM 2820 C CA . ARG A 1 42 ? -7.584 6.093 -2.166 1.00 0.00 39 ARG A CA 3
ATOM 2821 C C . ARG A 1 42 ? -6.502 6.166 -3.241 1.00 0.00 39 ARG A C 3
ATOM 2822 O O . ARG A 1 42 ? -6.654 6.865 -4.242 1.00 0.00 39 ARG A O 3
ATOM 2843 N N . TRP A 1 43 ? -5.412 5.433 -3.023 1.00 0.00 40 TRP A N 3
ATOM 2844 C CA . TRP A 1 43 ? -4.299 5.410 -3.970 1.00 0.00 40 TRP A CA 3
ATOM 2845 C C . TRP A 1 43 ? -4.012 3.992 -4.454 1.00 0.00 40 TRP A C 3
ATOM 2846 O O . TRP A 1 43 ? -4.306 3.016 -3.764 1.00 0.00 40 TRP A O 3
ATOM 2867 N N . LEU A 1 44 ? -3.432 3.891 -5.647 1.00 0.00 41 LEU A N 3
ATOM 2868 C CA . LEU A 1 44 ? -3.084 2.598 -6.225 1.00 0.00 41 LEU A CA 3
ATOM 2869 C C . LEU A 1 44 ? -1.653 2.226 -5.855 1.00 0.00 41 LEU A C 3
ATOM 2870 O O . LEU A 1 44 ? -0.699 2.743 -6.437 1.00 0.00 41 LEU A O 3
ATOM 2886 N N . VAL A 1 45 ? -1.508 1.336 -4.880 1.00 0.00 42 VAL A N 3
ATOM 2887 C CA . VAL A 1 45 ? -0.191 0.908 -4.428 1.00 0.00 42 VAL A CA 3
ATOM 2888 C C . VAL A 1 45 ? 0.120 -0.514 -4.881 1.00 0.00 42 VAL A C 3
ATOM 2889 O O . VAL A 1 45 ? -0.783 -1.330 -5.064 1.00 0.00 42 VAL A O 3
ATOM 2902 N N . ARG A 1 46 ? 1.406 -0.800 -5.061 1.00 0.00 43 ARG A N 3
ATOM 2903 C CA . ARG A 1 46 ? 1.850 -2.123 -5.488 1.00 0.00 43 ARG A CA 3
ATOM 2904 C C . ARG A 1 46 ? 2.944 -2.643 -4.563 1.00 0.00 43 ARG A C 3
ATOM 2905 O O . ARG A 1 46 ? 4.037 -2.077 -4.505 1.00 0.00 43 ARG A O 3
ATOM 2926 N N . THR A 1 47 ? 2.645 -3.718 -3.840 1.00 0.00 44 THR A N 3
ATOM 2927 C CA . THR A 1 47 ? 3.607 -4.307 -2.915 1.00 0.00 44 THR A CA 3
ATOM 2928 C C . THR A 1 47 ? 4.917 -4.640 -3.619 1.00 0.00 44 THR A C 3
ATOM 2929 O O . THR A 1 47 ? 4.927 -5.313 -4.650 1.00 0.00 44 THR A O 3
ATOM 2940 N N . LYS A 1 48 ? 6.022 -4.160 -3.053 1.00 0.00 45 LYS A N 3
ATOM 2941 C CA . LYS A 1 48 ? 7.341 -4.401 -3.626 1.00 0.00 45 LYS A CA 3
ATOM 2942 C C . LYS A 1 48 ? 7.794 -5.843 -3.374 1.00 0.00 45 LYS A C 3
ATOM 2943 O O . LYS A 1 48 ? 7.877 -6.277 -2.225 1.00 0.00 45 LYS A O 3
ATOM 2962 N N . PRO A 1 49 ? 8.092 -6.606 -4.446 1.00 0.00 46 PRO A N 3
ATOM 2963 C CA . PRO A 1 49 ? 8.536 -7.996 -4.323 1.00 0.00 46 PRO A CA 3
ATOM 2964 C C . PRO A 1 49 ? 10.021 -8.106 -3.995 1.00 0.00 46 PRO A C 3
ATOM 2965 O O . PRO A 1 49 ? 10.689 -7.099 -3.762 1.00 0.00 46 PRO A O 3
ATOM 2976 N N . THR A 1 50 ? 10.533 -9.333 -3.981 1.00 0.00 47 THR A N 3
ATOM 2977 C CA . THR A 1 50 ? 11.942 -9.567 -3.684 1.00 0.00 47 THR A CA 3
ATOM 2978 C C . THR A 1 50 ? 12.536 -10.638 -4.595 1.00 0.00 47 THR A C 3
ATOM 2979 O O . THR A 1 50 ? 13.615 -10.452 -5.159 1.00 0.00 47 THR A O 3
ATOM 2990 N N . LYS A 1 51 ? 11.820 -11.750 -4.742 1.00 0.00 48 LYS A N 3
ATOM 2991 C CA . LYS A 1 51 ? 12.272 -12.857 -5.581 1.00 0.00 48 LYS A CA 3
ATOM 2992 C C . LYS A 1 51 ? 11.261 -13.998 -5.542 1.00 0.00 48 LYS A C 3
ATOM 2993 O O . LYS A 1 51 ? 11.386 -14.980 -6.275 1.00 0.00 48 LYS A O 3
ATOM 3012 N N . SER A 1 52 ? 10.256 -13.856 -4.684 1.00 0.00 49 SER A N 3
ATOM 3013 C CA . SER A 1 52 ? 9.222 -14.876 -4.544 1.00 0.00 49 SER A CA 3
ATOM 3014 C C . SER A 1 52 ? 7.916 -14.271 -4.040 1.00 0.00 49 SER A C 3
ATOM 3015 O O . SER A 1 52 ? 6.883 -14.940 -4.009 1.00 0.00 49 SER A O 3
ATOM 3023 N N . SER A 1 53 ? 7.968 -13.003 -3.645 1.00 0.00 50 SER A N 3
ATOM 3024 C CA . SER A 1 53 ? 6.787 -12.311 -3.144 1.00 0.00 50 SER A CA 3
ATOM 3025 C C . SER A 1 53 ? 5.932 -11.791 -4.299 1.00 0.00 50 SER A C 3
ATOM 3026 O O . SER A 1 53 ? 6.349 -10.888 -5.024 1.00 0.00 50 SER A O 3
ATOM 3034 N N . PRO A 1 54 ? 4.721 -12.352 -4.491 1.00 0.00 51 PRO A N 3
ATOM 3035 C CA . PRO A 1 54 ? 3.818 -11.928 -5.567 1.00 0.00 51 PRO A CA 3
ATOM 3036 C C . PRO A 1 54 ? 3.438 -10.457 -5.453 1.00 0.00 51 PRO A C 3
ATOM 3037 O O . PRO A 1 54 ? 2.790 -10.045 -4.489 1.00 0.00 51 PRO A O 3
ATOM 3048 N N . SER A 1 55 ? 3.844 -9.668 -6.443 1.00 0.00 52 SER A N 3
ATOM 3049 C CA . SER A 1 55 ? 3.549 -8.240 -6.454 1.00 0.00 52 SER A CA 3
ATOM 3050 C C . SER A 1 55 ? 2.163 -7.970 -7.032 1.00 0.00 52 SER A C 3
ATOM 3051 O O . SER A 1 55 ? 1.893 -8.275 -8.194 1.00 0.00 52 SER A O 3
ATOM 3059 N N . ARG A 1 56 ? 1.290 -7.396 -6.210 1.00 0.00 53 ARG A N 3
ATOM 3060 C CA . ARG A 1 56 ? -0.071 -7.077 -6.630 1.00 0.00 53 ARG A CA 3
ATOM 3061 C C . ARG A 1 56 ? -0.382 -5.607 -6.367 1.00 0.00 53 ARG A C 3
ATOM 3062 O O . ARG A 1 56 ? 0.171 -5.003 -5.447 1.00 0.00 53 ARG A O 3
ATOM 3083 N N . GLN A 1 57 ? -1.267 -5.034 -7.178 1.00 0.00 54 GLN A N 3
ATOM 3084 C CA . GLN A 1 57 ? -1.644 -3.633 -7.022 1.00 0.00 54 GLN A CA 3
ATOM 3085 C C . GLN A 1 57 ? -3.118 -3.500 -6.651 1.00 0.00 54 GLN A C 3
ATOM 3086 O O . GLN A 1 57 ? -3.985 -4.102 -7.286 1.00 0.00 54 GLN A O 3
ATOM 3100 N N . GLY A 1 58 ? -3.393 -2.707 -5.620 1.00 0.00 55 GLY A N 3
ATOM 3101 C CA . GLY A 1 58 ? -4.762 -2.506 -5.182 1.00 0.00 55 GLY A CA 3
ATOM 3102 C C . GLY A 1 58 ? -4.974 -1.147 -4.544 1.00 0.00 55 GLY A C 3
ATOM 3103 O O . GLY A 1 58 ? -4.051 -0.579 -3.961 1.00 0.00 55 GLY A O 3
ATOM 3107 N N . TRP A 1 59 ? -6.193 -0.626 -4.654 1.00 0.00 56 TRP A N 3
ATOM 3108 C CA . TRP A 1 59 ? -6.522 0.674 -4.082 1.00 0.00 56 TRP A CA 3
ATOM 3109 C C . TRP A 1 59 ? -6.706 0.573 -2.571 1.00 0.00 56 TRP A C 3
ATOM 3110 O O . TRP A 1 59 ? -7.545 -0.187 -2.087 1.00 0.00 56 TRP A O 3
ATOM 3131 N N . VAL A 1 60 ? -5.913 1.343 -1.831 1.00 0.00 57 VAL A N 3
ATOM 3132 C CA . VAL A 1 60 ? -5.986 1.338 -0.375 1.00 0.00 57 VAL A CA 3
ATOM 3133 C C . VAL A 1 60 ? -6.056 2.758 0.179 1.00 0.00 57 VAL A C 3
ATOM 3134 O O . VAL A 1 60 ? -5.898 3.731 -0.558 1.00 0.00 57 VAL A O 3
ATOM 3147 N N . SER A 1 61 ? -6.295 2.864 1.482 1.00 0.00 58 SER A N 3
ATOM 3148 C CA . SER A 1 61 ? -6.385 4.161 2.142 1.00 0.00 58 SER A CA 3
ATOM 3149 C C . SER A 1 61 ? -5.046 4.544 2.773 1.00 0.00 58 SER A C 3
ATOM 3150 O O . SER A 1 61 ? -4.554 3.848 3.661 1.00 0.00 58 SER A O 3
ATOM 3158 N N . PRO A 1 62 ? -4.433 5.658 2.326 1.00 0.00 59 PRO A N 3
ATOM 3159 C CA . PRO A 1 62 ? -3.147 6.114 2.864 1.00 0.00 59 PRO A CA 3
ATOM 3160 C C . PRO A 1 62 ? -3.282 6.707 4.262 1.00 0.00 59 PRO A C 3
ATOM 3161 O O . PRO A 1 62 ? -2.285 7.026 4.910 1.00 0.00 59 PRO A O 3
ATOM 3172 N N . ALA A 1 63 ? -4.522 6.852 4.719 1.00 0.00 60 ALA A N 3
ATOM 3173 C CA . ALA A 1 63 ? -4.791 7.408 6.040 1.00 0.00 60 ALA A CA 3
ATOM 3174 C C . ALA A 1 63 ? -4.273 6.489 7.141 1.00 0.00 60 ALA A C 3
ATOM 3175 O O . ALA A 1 63 ? -3.845 6.950 8.198 1.00 0.00 60 ALA A O 3
ATOM 3182 N N . TYR A 1 64 ? -4.317 5.184 6.883 1.00 0.00 61 TYR A N 3
ATOM 3183 C CA . TYR A 1 64 ? -3.853 4.197 7.852 1.00 0.00 61 TYR A CA 3
ATOM 3184 C C . TYR A 1 64 ? -2.395 3.826 7.597 1.00 0.00 61 TYR A C 3
ATOM 3185 O O . TYR A 1 64 ? -1.871 2.884 8.191 1.00 0.00 61 TYR A O 3
ATOM 3203 N N . LEU A 1 65 ? -1.746 4.576 6.712 1.00 0.00 62 LEU A N 3
ATOM 3204 C CA . LEU A 1 65 ? -0.348 4.326 6.373 1.00 0.00 62 LEU A CA 3
ATOM 3205 C C . LEU A 1 65 ? 0.543 5.472 6.838 1.00 0.00 62 LEU A C 3
ATOM 3206 O O . LEU A 1 65 ? 0.122 6.629 6.866 1.00 0.00 62 LEU A O 3
ATOM 3222 N N . ASP A 1 66 ? 1.778 5.141 7.200 1.00 0.00 63 ASP A N 3
ATOM 3223 C CA . ASP A 1 66 ? 2.735 6.137 7.665 1.00 0.00 63 ASP A CA 3
ATOM 3224 C C . ASP A 1 66 ? 3.859 6.320 6.651 1.00 0.00 63 ASP A C 3
ATOM 3225 O O . ASP A 1 66 ? 4.415 5.344 6.145 1.00 0.00 63 ASP A O 3
ATOM 3234 N N . ARG A 1 67 ? 4.186 7.573 6.355 1.00 0.00 64 ARG A N 3
ATOM 3235 C CA . ARG A 1 67 ? 5.245 7.881 5.400 1.00 0.00 64 ARG A CA 3
ATOM 3236 C C . ARG A 1 67 ? 6.579 7.302 5.860 1.00 0.00 64 ARG A C 3
ATOM 3237 O O . ARG A 1 67 ? 6.984 7.484 7.009 1.00 0.00 64 ARG A O 3
ATOM 3258 N N . ARG A 1 68 ? 7.256 6.604 4.954 1.00 0.00 65 ARG A N 3
ATOM 3259 C CA . ARG A 1 68 ? 8.544 5.993 5.261 1.00 0.00 65 ARG A CA 3
ATOM 3260 C C . ARG A 1 68 ? 9.531 6.208 4.116 1.00 0.00 65 ARG A C 3
ATOM 3261 O O . ARG A 1 68 ? 9.412 5.591 3.056 1.00 0.00 65 ARG A O 3
ATOM 3282 N N . LEU A 1 69 ? 10.503 7.088 4.338 1.00 0.00 66 LEU A N 3
ATOM 3283 C CA . LEU A 1 69 ? 11.509 7.388 3.325 1.00 0.00 66 LEU A CA 3
ATOM 3284 C C . LEU A 1 69 ? 12.913 7.096 3.845 1.00 0.00 66 LEU A C 3
ATOM 3285 O O . LEU A 1 69 ? 13.266 7.483 4.959 1.00 0.00 66 LEU A O 3
ATOM 3301 N N . LYS A 1 70 ? 13.710 6.411 3.030 1.00 0.00 67 LYS A N 3
ATOM 3302 C CA . LYS A 1 70 ? 15.076 6.067 3.406 1.00 0.00 67 LYS A CA 3
ATOM 3303 C C . LYS A 1 70 ? 15.989 6.051 2.183 1.00 0.00 67 LYS A C 3
ATOM 3304 O O . LYS A 1 70 ? 17.210 5.955 2.310 1.00 0.00 67 LYS A O 3
ATOM 3323 N N . LEU A 1 71 ? 15.385 6.145 1.000 1.00 0.00 68 LEU A N 3
ATOM 3324 C CA . LEU A 1 71 ? 16.136 6.140 -0.253 1.00 0.00 68 LEU A CA 3
ATOM 3325 C C . LEU A 1 71 ? 16.979 4.874 -0.381 1.00 0.00 68 LEU A C 3
ATOM 3326 O O . LEU A 1 71 ? 16.461 3.871 -0.917 1.00 0.00 68 LEU A O 3
ATOM 3343 N N . ILE A 1 4 ? 12.550 4.337 -7.733 1.00 0.00 1 ILE A N 4
ATOM 3344 C CA . ILE A 1 4 ? 12.030 4.175 -6.351 1.00 0.00 1 ILE A CA 4
ATOM 3345 C C . ILE A 1 4 ? 10.803 5.049 -6.118 1.00 0.00 1 ILE A C 4
ATOM 3346 O O . ILE A 1 4 ? 10.536 5.977 -6.882 1.00 0.00 1 ILE A O 4
ATOM 3364 N N . PHE A 1 5 ? 10.062 4.746 -5.057 1.00 0.00 2 PHE A N 4
ATOM 3365 C CA . PHE A 1 5 ? 8.862 5.503 -4.720 1.00 0.00 2 PHE A CA 4
ATOM 3366 C C . PHE A 1 5 ? 8.725 5.665 -3.208 1.00 0.00 2 PHE A C 4
ATOM 3367 O O . PHE A 1 5 ? 9.680 5.438 -2.464 1.00 0.00 2 PHE A O 4
ATOM 3384 N N . ASP A 1 6 ? 7.536 6.057 -2.756 1.00 0.00 3 ASP A N 4
ATOM 3385 C CA . ASP A 1 6 ? 7.291 6.264 -1.329 1.00 0.00 3 ASP A CA 4
ATOM 3386 C C . ASP A 1 6 ? 6.612 5.054 -0.690 1.00 0.00 3 ASP A C 4
ATOM 3387 O O . ASP A 1 6 ? 5.426 4.812 -0.904 1.00 0.00 3 ASP A O 4
ATOM 3396 N N . ILE A 1 7 ? 7.371 4.306 0.107 1.00 0.00 4 ILE A N 4
ATOM 3397 C CA . ILE A 1 7 ? 6.845 3.129 0.786 1.00 0.00 4 ILE A CA 4
ATOM 3398 C C . ILE A 1 7 ? 6.169 3.502 2.102 1.00 0.00 4 ILE A C 4
ATOM 3399 O O . ILE A 1 7 ? 6.809 4.025 3.016 1.00 0.00 4 ILE A O 4
ATOM 3415 N N . TYR A 1 8 ? 4.870 3.229 2.188 1.00 0.00 5 TYR A N 4
ATOM 3416 C CA . TYR A 1 8 ? 4.097 3.525 3.389 1.00 0.00 5 TYR A CA 4
ATOM 3417 C C . TYR A 1 8 ? 4.008 2.295 4.288 1.00 0.00 5 TYR A C 4
ATOM 3418 O O . TYR A 1 8 ? 3.591 1.223 3.847 1.00 0.00 5 TYR A O 4
ATOM 3436 N N . VAL A 1 9 ? 4.398 2.454 5.548 1.00 0.00 6 VAL A N 4
ATOM 3437 C CA . VAL A 1 9 ? 4.360 1.353 6.502 1.00 0.00 6 VAL A CA 4
ATOM 3438 C C . VAL A 1 9 ? 2.979 1.228 7.139 1.00 0.00 6 VAL A C 4
ATOM 3439 O O . VAL A 1 9 ? 2.385 2.223 7.560 1.00 0.00 6 VAL A O 4
ATOM 3452 N N . VAL A 1 10 ? 2.468 0.002 7.199 1.00 0.00 7 VAL A N 4
ATOM 3453 C CA . VAL A 1 10 ? 1.157 -0.250 7.784 1.00 0.00 7 VAL A CA 4
ATOM 3454 C C . VAL A 1 10 ? 1.257 -0.413 9.295 1.00 0.00 7 VAL A C 4
ATOM 3455 O O . VAL A 1 10 ? 2.001 -1.259 9.792 1.00 0.00 7 VAL A O 4
ATOM 3468 N N . THR A 1 11 ? 0.499 0.403 10.022 1.00 0.00 8 THR A N 4
ATOM 3469 C CA . THR A 1 11 ? 0.502 0.352 11.478 1.00 0.00 8 THR A CA 4
ATOM 3470 C C . THR A 1 11 ? -0.918 0.266 12.026 1.00 0.00 8 THR A C 4
ATOM 3471 O O . THR A 1 11 ? -1.149 0.478 13.217 1.00 0.00 8 THR A O 4
ATOM 3482 N N . ALA A 1 12 ? -1.867 -0.050 11.150 1.00 0.00 9 ALA A N 4
ATOM 3483 C CA . ALA A 1 12 ? -3.264 -0.163 11.547 1.00 0.00 9 ALA A CA 4
ATOM 3484 C C . ALA A 1 12 ? -3.879 -1.464 11.043 1.00 0.00 9 ALA A C 4
ATOM 3485 O O . ALA A 1 12 ? -5.098 -1.630 11.069 1.00 0.00 9 ALA A O 4
ATOM 3492 N N . ASP A 1 13 ? -3.023 -2.382 10.589 1.00 0.00 10 ASP A N 4
ATOM 3493 C CA . ASP A 1 13 ? -3.464 -3.681 10.075 1.00 0.00 10 ASP A CA 4
ATOM 3494 C C . ASP A 1 13 ? -4.217 -3.530 8.754 1.00 0.00 10 ASP A C 4
ATOM 3495 O O . ASP A 1 13 ? -3.715 -3.920 7.699 1.00 0.00 10 ASP A O 4
ATOM 3504 N N . TYR A 1 14 ? -5.425 -2.973 8.823 1.00 0.00 11 TYR A N 4
ATOM 3505 C CA . TYR A 1 14 ? -6.255 -2.761 7.638 1.00 0.00 11 TYR A CA 4
ATOM 3506 C C . TYR A 1 14 ? -6.676 -4.091 7.019 1.00 0.00 11 TYR A C 4
ATOM 3507 O O . TYR A 1 14 ? -6.028 -4.594 6.101 1.00 0.00 11 TYR A O 4
ATOM 3525 N N . LEU A 1 15 ? -7.758 -4.662 7.542 1.00 0.00 12 LEU A N 4
ATOM 3526 C CA . LEU A 1 15 ? -8.274 -5.933 7.043 1.00 0.00 12 LEU A CA 4
ATOM 3527 C C . LEU A 1 15 ? -9.688 -5.758 6.481 1.00 0.00 12 LEU A C 4
ATOM 3528 O O . LEU A 1 15 ? -10.638 -5.574 7.241 1.00 0.00 12 LEU A O 4
ATOM 3544 N N . PRO A 1 16 ? -9.849 -5.810 5.143 1.00 0.00 13 PRO A N 4
ATOM 3545 C CA . PRO A 1 16 ? -11.162 -5.658 4.503 1.00 0.00 13 PRO A CA 4
ATOM 3546 C C . PRO A 1 16 ? -12.158 -6.717 4.964 1.00 0.00 13 PRO A C 4
ATOM 3547 O O . PRO A 1 16 ? -11.813 -7.890 5.097 1.00 0.00 13 PRO A O 4
ATOM 3558 N N . LEU A 1 17 ? -13.395 -6.293 5.207 1.00 0.00 14 LEU A N 4
ATOM 3559 C CA . LEU A 1 17 ? -14.442 -7.209 5.642 1.00 0.00 14 LEU A CA 4
ATOM 3560 C C . LEU A 1 17 ? -15.313 -7.622 4.462 1.00 0.00 14 LEU A C 4
ATOM 3561 O O . LEU A 1 17 ? -16.239 -6.906 4.079 1.00 0.00 14 LEU A O 4
ATOM 3577 N N . GLY A 1 18 ? -15.004 -8.777 3.884 1.00 0.00 15 GLY A N 4
ATOM 3578 C CA . GLY A 1 18 ? -15.762 -9.268 2.749 1.00 0.00 15 GLY A CA 4
ATOM 3579 C C . GLY A 1 18 ? -14.994 -9.143 1.449 1.00 0.00 15 GLY A C 4
ATOM 3580 O O . GLY A 1 18 ? -13.794 -8.865 1.456 1.00 0.00 15 GLY A O 4
ATOM 3584 N N . ALA A 1 19 ? -15.682 -9.349 0.330 1.00 0.00 16 ALA A N 4
ATOM 3585 C CA . ALA A 1 19 ? -15.052 -9.254 -0.980 1.00 0.00 16 ALA A CA 4
ATOM 3586 C C . ALA A 1 19 ? -15.317 -7.894 -1.617 1.00 0.00 16 ALA A C 4
ATOM 3587 O O . ALA A 1 19 ? -16.412 -7.637 -2.119 1.00 0.00 16 ALA A O 4
ATOM 3594 N N . GLU A 1 20 ? -14.312 -7.025 -1.588 1.00 0.00 17 GLU A N 4
ATOM 3595 C CA . GLU A 1 20 ? -14.440 -5.692 -2.166 1.00 0.00 17 GLU A CA 4
ATOM 3596 C C . GLU A 1 20 ? -13.799 -5.636 -3.550 1.00 0.00 17 GLU A C 4
ATOM 3597 O O . GLU A 1 20 ? -12.831 -6.345 -3.827 1.00 0.00 17 GLU A O 4
ATOM 3609 N N . GLN A 1 21 ? -14.349 -4.789 -4.414 1.00 0.00 18 GLN A N 4
ATOM 3610 C CA . GLN A 1 21 ? -13.840 -4.638 -5.774 1.00 0.00 18 GLN A CA 4
ATOM 3611 C C . GLN A 1 21 ? -12.547 -3.826 -5.790 1.00 0.00 18 GLN A C 4
ATOM 3612 O O . GLN A 1 21 ? -12.370 -2.913 -4.983 1.00 0.00 18 GLN A O 4
ATOM 3626 N N . ASP A 1 22 ? -11.652 -4.174 -6.717 1.00 0.00 19 ASP A N 4
ATOM 3627 C CA . ASP A 1 22 ? -10.364 -3.491 -6.865 1.00 0.00 19 ASP A CA 4
ATOM 3628 C C . ASP A 1 22 ? -9.708 -3.235 -5.511 1.00 0.00 19 ASP A C 4
ATOM 3629 O O . ASP A 1 22 ? -8.973 -2.263 -5.339 1.00 0.00 19 ASP A O 4
ATOM 3638 N N . ALA A 1 23 ? -9.968 -4.123 -4.556 1.00 0.00 20 ALA A N 4
ATOM 3639 C CA . ALA A 1 23 ? -9.407 -3.995 -3.217 1.00 0.00 20 ALA A CA 4
ATOM 3640 C C . ALA A 1 23 ? -8.215 -4.927 -3.028 1.00 0.00 20 ALA A C 4
ATOM 3641 O O . ALA A 1 23 ? -7.980 -5.823 -3.839 1.00 0.00 20 ALA A O 4
ATOM 3648 N N . ILE A 1 24 ? -7.465 -4.708 -1.953 1.00 0.00 21 ILE A N 4
ATOM 3649 C CA . ILE A 1 24 ? -6.299 -5.528 -1.654 1.00 0.00 21 ILE A CA 4
ATOM 3650 C C . ILE A 1 24 ? -6.150 -5.737 -0.149 1.00 0.00 21 ILE A C 4
ATOM 3651 O O . ILE A 1 24 ? -6.418 -4.834 0.643 1.00 0.00 21 ILE A O 4
ATOM 3667 N N . THR A 1 25 ? -5.726 -6.936 0.239 1.00 0.00 22 THR A N 4
ATOM 3668 C CA . THR A 1 25 ? -5.544 -7.266 1.646 1.00 0.00 22 THR A CA 4
ATOM 3669 C C . THR A 1 25 ? -4.140 -6.906 2.119 1.00 0.00 22 THR A C 4
ATOM 3670 O O . THR A 1 25 ? -3.168 -7.048 1.376 1.00 0.00 22 THR A O 4
ATOM 3681 N N . LEU A 1 26 ? -4.041 -6.440 3.360 1.00 0.00 23 LEU A N 4
ATOM 3682 C CA . LEU A 1 26 ? -2.757 -6.058 3.936 1.00 0.00 23 LEU A CA 4
ATOM 3683 C C . LEU A 1 26 ? -2.618 -6.587 5.360 1.00 0.00 23 LEU A C 4
ATOM 3684 O O . LEU A 1 26 ? -3.588 -7.058 5.955 1.00 0.00 23 LEU A O 4
ATOM 3700 N N . ARG A 1 27 ? -1.407 -6.503 5.899 1.00 0.00 24 ARG A N 4
ATOM 3701 C CA . ARG A 1 27 ? -1.136 -6.969 7.254 1.00 0.00 24 ARG A CA 4
ATOM 3702 C C . ARG A 1 27 ? -0.308 -5.946 8.021 1.00 0.00 24 ARG A C 4
ATOM 3703 O O . ARG A 1 27 ? 0.586 -5.310 7.460 1.00 0.00 24 ARG A O 4
ATOM 3724 N N . GLU A 1 28 ? -0.611 -5.791 9.306 1.00 0.00 25 GLU A N 4
ATOM 3725 C CA . GLU A 1 28 ? 0.105 -4.845 10.152 1.00 0.00 25 GLU A CA 4
ATOM 3726 C C . GLU A 1 28 ? 1.589 -5.196 10.212 1.00 0.00 25 GLU A C 4
ATOM 3727 O O . GLU A 1 28 ? 1.989 -6.136 10.900 1.00 0.00 25 GLU A O 4
ATOM 3739 N N . GLY A 1 29 ? 2.398 -4.433 9.485 1.00 0.00 26 GLY A N 4
ATOM 3740 C CA . GLY A 1 29 ? 3.830 -4.675 9.460 1.00 0.00 26 GLY A CA 4
ATOM 3741 C C . GLY A 1 29 ? 4.355 -4.864 8.051 1.00 0.00 26 GLY A C 4
ATOM 3742 O O . GLY A 1 29 ? 5.479 -5.326 7.856 1.00 0.00 26 GLY A O 4
ATOM 3746 N N . GLN A 1 30 ? 3.536 -4.504 7.068 1.00 0.00 27 GLN A N 4
ATOM 3747 C CA . GLN A 1 30 ? 3.908 -4.631 5.671 1.00 0.00 27 GLN A CA 4
ATOM 3748 C C . GLN A 1 30 ? 4.345 -3.289 5.094 1.00 0.00 27 GLN A C 4
ATOM 3749 O O . GLN A 1 30 ? 3.950 -2.231 5.583 1.00 0.00 27 GLN A O 4
ATOM 3763 N N . TYR A 1 31 ? 5.161 -3.345 4.047 1.00 0.00 28 TYR A N 4
ATOM 3764 C CA . TYR A 1 31 ? 5.658 -2.141 3.390 1.00 0.00 28 TYR A CA 4
ATOM 3765 C C . TYR A 1 31 ? 5.295 -2.159 1.909 1.00 0.00 28 TYR A C 4
ATOM 3766 O O . TYR A 1 31 ? 5.393 -3.197 1.254 1.00 0.00 28 TYR A O 4
ATOM 3784 N N . VAL A 1 32 ? 4.874 -1.012 1.379 1.00 0.00 29 VAL A N 4
ATOM 3785 C CA . VAL A 1 32 ? 4.491 -0.926 -0.026 1.00 0.00 29 VAL A CA 4
ATOM 3786 C C . VAL A 1 32 ? 4.636 0.492 -0.581 1.00 0.00 29 VAL A C 4
ATOM 3787 O O . VAL A 1 32 ? 4.053 1.440 -0.057 1.00 0.00 29 VAL A O 4
ATOM 3800 N N . GLU A 1 33 ? 5.415 0.621 -1.653 1.00 0.00 30 GLU A N 4
ATOM 3801 C CA . GLU A 1 33 ? 5.623 1.906 -2.312 1.00 0.00 30 GLU A CA 4
ATOM 3802 C C . GLU A 1 33 ? 4.399 2.294 -3.137 1.00 0.00 30 GLU A C 4
ATOM 3803 O O . GLU A 1 33 ? 3.643 1.433 -3.586 1.00 0.00 30 GLU A O 4
ATOM 3815 N N . VAL A 1 34 ? 4.212 3.595 -3.331 1.00 0.00 31 VAL A N 4
ATOM 3816 C CA . VAL A 1 34 ? 3.080 4.099 -4.097 1.00 0.00 31 VAL A CA 4
ATOM 3817 C C . VAL A 1 34 ? 3.447 4.292 -5.565 1.00 0.00 31 VAL A C 4
ATOM 3818 O O . VAL A 1 34 ? 4.507 4.831 -5.885 1.00 0.00 31 VAL A O 4
ATOM 3831 N N . LEU A 1 35 ? 2.563 3.841 -6.453 1.00 0.00 32 LEU A N 4
ATOM 3832 C CA . LEU A 1 35 ? 2.781 3.969 -7.890 1.00 0.00 32 LEU A CA 4
ATOM 3833 C C . LEU A 1 35 ? 2.314 5.333 -8.386 1.00 0.00 32 LEU A C 4
ATOM 3834 O O . LEU A 1 35 ? 3.122 6.168 -8.795 1.00 0.00 32 LEU A O 4
ATOM 3850 N N . ASP A 1 36 ? 1.002 5.552 -8.347 1.00 0.00 33 ASP A N 4
ATOM 3851 C CA . ASP A 1 36 ? 0.416 6.810 -8.797 1.00 0.00 33 ASP A CA 4
ATOM 3852 C C . ASP A 1 36 ? -0.177 7.589 -7.626 1.00 0.00 33 ASP A C 4
ATOM 3853 O O . ASP A 1 36 ? -0.514 7.013 -6.591 1.00 0.00 33 ASP A O 4
ATOM 3862 N N . ALA A 1 37 ? -0.303 8.902 -7.800 1.00 0.00 34 ALA A N 4
ATOM 3863 C CA . ALA A 1 37 ? -0.858 9.763 -6.762 1.00 0.00 34 ALA A CA 4
ATOM 3864 C C . ALA A 1 37 ? -1.492 11.012 -7.366 1.00 0.00 34 ALA A C 4
ATOM 3865 O O . ALA A 1 37 ? -0.812 11.822 -7.996 1.00 0.00 34 ALA A O 4
ATOM 3872 N N . ALA A 1 38 ? -2.800 11.162 -7.169 1.00 0.00 35 ALA A N 4
ATOM 3873 C CA . ALA A 1 38 ? -3.525 12.313 -7.697 1.00 0.00 35 ALA A CA 4
ATOM 3874 C C . ALA A 1 38 ? -4.813 12.564 -6.915 1.00 0.00 35 ALA A C 4
ATOM 3875 O O . ALA A 1 38 ? -5.381 13.655 -6.975 1.00 0.00 35 ALA A O 4
ATOM 3882 N N . HIS A 1 39 ? -5.267 11.550 -6.185 1.00 0.00 36 HIS A N 4
ATOM 3883 C CA . HIS A 1 39 ? -6.489 11.664 -5.394 1.00 0.00 36 HIS A CA 4
ATOM 3884 C C . HIS A 1 39 ? -6.197 11.492 -3.902 1.00 0.00 36 HIS A C 4
ATOM 3885 O O . HIS A 1 39 ? -5.820 10.405 -3.465 1.00 0.00 36 HIS A O 4
ATOM 3900 N N . PRO A 1 40 ? -6.370 12.561 -3.097 1.00 0.00 37 PRO A N 4
ATOM 3901 C CA . PRO A 1 40 ? -6.124 12.511 -1.648 1.00 0.00 37 PRO A CA 4
ATOM 3902 C C . PRO A 1 40 ? -6.891 11.381 -0.966 1.00 0.00 37 PRO A C 4
ATOM 3903 O O . PRO A 1 40 ? -6.501 10.911 0.104 1.00 0.00 37 PRO A O 4
ATOM 3914 N N . LEU A 1 41 ? -7.982 10.951 -1.592 1.00 0.00 38 LEU A N 4
ATOM 3915 C CA . LEU A 1 41 ? -8.806 9.876 -1.048 1.00 0.00 38 LEU A CA 4
ATOM 3916 C C . LEU A 1 41 ? -7.992 8.593 -0.901 1.00 0.00 38 LEU A C 4
ATOM 3917 O O . LEU A 1 41 ? -7.700 8.156 0.212 1.00 0.00 38 LEU A O 4
ATOM 3933 N N . ARG A 1 42 ? -7.631 7.994 -2.032 1.00 0.00 39 ARG A N 4
ATOM 3934 C CA . ARG A 1 42 ? -6.851 6.762 -2.033 1.00 0.00 39 ARG A CA 4
ATOM 3935 C C . ARG A 1 42 ? -5.871 6.740 -3.203 1.00 0.00 39 ARG A C 4
ATOM 3936 O O . ARG A 1 42 ? -6.259 6.940 -4.353 1.00 0.00 39 ARG A O 4
ATOM 3957 N N . TRP A 1 43 ? -4.599 6.501 -2.900 1.00 0.00 40 TRP A N 4
ATOM 3958 C CA . TRP A 1 43 ? -3.565 6.457 -3.928 1.00 0.00 40 TRP A CA 4
ATOM 3959 C C . TRP A 1 43 ? -3.311 5.027 -4.394 1.00 0.00 40 TRP A C 4
ATOM 3960 O O . TRP A 1 43 ? -3.527 4.070 -3.650 1.00 0.00 40 TRP A O 4
ATOM 3981 N N . LEU A 1 44 ? -2.851 4.893 -5.635 1.00 0.00 41 LEU A N 4
ATOM 3982 C CA . LEU A 1 44 ? -2.555 3.585 -6.211 1.00 0.00 41 LEU A CA 4
ATOM 3983 C C . LEU A 1 44 ? -1.186 3.096 -5.748 1.00 0.00 41 LEU A C 4
ATOM 3984 O O . LEU A 1 44 ? -0.179 3.772 -5.955 1.00 0.00 41 LEU A O 4
ATOM 4000 N N . VAL A 1 45 ? -1.153 1.921 -5.123 1.00 0.00 42 VAL A N 4
ATOM 4001 C CA . VAL A 1 45 ? 0.100 1.359 -4.627 1.00 0.00 42 VAL A CA 4
ATOM 4002 C C . VAL A 1 45 ? 0.336 -0.055 -5.150 1.00 0.00 42 VAL A C 4
ATOM 4003 O O . VAL A 1 45 ? -0.586 -0.719 -5.626 1.00 0.00 42 VAL A O 4
ATOM 4016 N N . ARG A 1 46 ? 1.585 -0.505 -5.052 1.00 0.00 43 ARG A N 4
ATOM 4017 C CA . ARG A 1 46 ? 1.966 -1.840 -5.504 1.00 0.00 43 ARG A CA 4
ATOM 4018 C C . ARG A 1 46 ? 2.998 -2.451 -4.559 1.00 0.00 43 ARG A C 4
ATOM 4019 O O . ARG A 1 46 ? 4.136 -1.988 -4.487 1.00 0.00 43 ARG A O 4
ATOM 4040 N N . THR A 1 47 ? 2.590 -3.490 -3.835 1.00 0.00 44 THR A N 4
ATOM 4041 C CA . THR A 1 47 ? 3.478 -4.159 -2.887 1.00 0.00 44 THR A CA 4
ATOM 4042 C C . THR A 1 47 ? 4.727 -4.693 -3.580 1.00 0.00 44 THR A C 4
ATOM 4043 O O . THR A 1 47 ? 4.685 -5.082 -4.747 1.00 0.00 44 THR A O 4
ATOM 4054 N N . LYS A 1 48 ? 5.839 -4.709 -2.849 1.00 0.00 45 LYS A N 4
ATOM 4055 C CA . LYS A 1 48 ? 7.103 -5.196 -3.389 1.00 0.00 45 LYS A CA 4
ATOM 4056 C C . LYS A 1 48 ? 7.198 -6.717 -3.258 1.00 0.00 45 LYS A C 4
ATOM 4057 O O . LYS A 1 48 ? 6.741 -7.288 -2.268 1.00 0.00 45 LYS A O 4
ATOM 4076 N N . PRO A 1 49 ? 7.795 -7.396 -4.258 1.00 0.00 46 PRO A N 4
ATOM 4077 C CA . PRO A 1 49 ? 7.942 -8.843 -4.250 1.00 0.00 46 PRO A CA 4
ATOM 4078 C C . PRO A 1 49 ? 9.242 -9.298 -3.596 1.00 0.00 46 PRO A C 4
ATOM 4079 O O . PRO A 1 49 ? 10.224 -8.558 -3.560 1.00 0.00 46 PRO A O 4
ATOM 4090 N N . THR A 1 50 ? 9.237 -10.524 -3.083 1.00 0.00 47 THR A N 4
ATOM 4091 C CA . THR A 1 50 ? 10.412 -11.088 -2.431 1.00 0.00 47 THR A CA 4
ATOM 4092 C C . THR A 1 50 ? 11.245 -11.903 -3.417 1.00 0.00 47 THR A C 4
ATOM 4093 O O . THR A 1 50 ? 11.819 -12.931 -3.059 1.00 0.00 47 THR A O 4
ATOM 4104 N N . LYS A 1 51 ? 11.305 -11.430 -4.661 1.00 0.00 48 LYS A N 4
ATOM 4105 C CA . LYS A 1 51 ? 12.063 -12.107 -5.712 1.00 0.00 48 LYS A CA 4
ATOM 4106 C C . LYS A 1 51 ? 11.486 -13.490 -5.999 1.00 0.00 48 LYS A C 4
ATOM 4107 O O . LYS A 1 51 ? 12.147 -14.337 -6.599 1.00 0.00 48 LYS A O 4
ATOM 4126 N N . SER A 1 52 ? 10.246 -13.710 -5.572 1.00 0.00 49 SER A N 4
ATOM 4127 C CA . SER A 1 52 ? 9.579 -14.990 -5.784 1.00 0.00 49 SER A CA 4
ATOM 4128 C C . SER A 1 52 ? 8.069 -14.853 -5.606 1.00 0.00 49 SER A C 4
ATOM 4129 O O . SER A 1 52 ? 7.290 -15.515 -6.293 1.00 0.00 49 SER A O 4
ATOM 4137 N N . SER A 1 53 ? 7.664 -13.988 -4.681 1.00 0.00 50 SER A N 4
ATOM 4138 C CA . SER A 1 53 ? 6.248 -13.763 -4.409 1.00 0.00 50 SER A CA 4
ATOM 4139 C C . SER A 1 53 ? 5.656 -12.751 -5.386 1.00 0.00 50 SER A C 4
ATOM 4140 O O . SER A 1 53 ? 6.145 -11.627 -5.494 1.00 0.00 50 SER A O 4
ATOM 4148 N N . PRO A 1 54 ? 4.591 -13.138 -6.114 1.00 0.00 51 PRO A N 4
ATOM 4149 C CA . PRO A 1 54 ? 3.932 -12.255 -7.083 1.00 0.00 51 PRO A CA 4
ATOM 4150 C C . PRO A 1 54 ? 3.436 -10.963 -6.442 1.00 0.00 51 PRO A C 4
ATOM 4151 O O . PRO A 1 54 ? 2.819 -10.983 -5.377 1.00 0.00 51 PRO A O 4
ATOM 4162 N N . SER A 1 55 ? 3.708 -9.840 -7.101 1.00 0.00 52 SER A N 4
ATOM 4163 C CA . SER A 1 55 ? 3.291 -8.537 -6.596 1.00 0.00 52 SER A CA 4
ATOM 4164 C C . SER A 1 55 ? 1.816 -8.285 -6.892 1.00 0.00 52 SER A C 4
ATOM 4165 O O . SER A 1 55 ? 1.284 -8.766 -7.892 1.00 0.00 52 SER A O 4
ATOM 4173 N N . ARG A 1 56 ? 1.162 -7.529 -6.015 1.00 0.00 53 ARG A N 4
ATOM 4174 C CA . ARG A 1 56 ? -0.252 -7.212 -6.183 1.00 0.00 53 ARG A CA 4
ATOM 4175 C C . ARG A 1 56 ? -0.483 -5.706 -6.089 1.00 0.00 53 ARG A C 4
ATOM 4176 O O . ARG A 1 56 ? 0.120 -5.027 -5.256 1.00 0.00 53 ARG A O 4
ATOM 4197 N N . GLN A 1 57 ? -1.357 -5.189 -6.948 1.00 0.00 54 GLN A N 4
ATOM 4198 C CA . GLN A 1 57 ? -1.661 -3.761 -6.965 1.00 0.00 54 GLN A CA 4
ATOM 4199 C C . GLN A 1 57 ? -3.092 -3.497 -6.505 1.00 0.00 54 GLN A C 4
ATOM 4200 O O . GLN A 1 57 ? -4.042 -4.078 -7.028 1.00 0.00 54 GLN A O 4
ATOM 4214 N N . GLY A 1 58 ? -3.233 -2.612 -5.521 1.00 0.00 55 GLY A N 4
ATOM 4215 C CA . GLY A 1 58 ? -4.547 -2.272 -5.002 1.00 0.00 55 GLY A CA 4
ATOM 4216 C C . GLY A 1 58 ? -4.593 -0.868 -4.430 1.00 0.00 55 GLY A C 4
ATOM 4217 O O . GLY A 1 58 ? -3.551 -0.270 -4.157 1.00 0.00 55 GLY A O 4
ATOM 4221 N N . TRP A 1 59 ? -5.799 -0.336 -4.251 1.00 0.00 56 TRP A N 4
ATOM 4222 C CA . TRP A 1 59 ? -5.966 1.005 -3.698 1.00 0.00 56 TRP A CA 4
ATOM 4223 C C . TRP A 1 59 ? -6.069 0.949 -2.176 1.00 0.00 56 TRP A C 4
ATOM 4224 O O . TRP A 1 59 ? -6.874 0.197 -1.628 1.00 0.00 56 TRP A O 4
ATOM 4245 N N . VAL A 1 60 ? -5.250 1.749 -1.500 1.00 0.00 57 VAL A N 4
ATOM 4246 C CA . VAL A 1 60 ? -5.248 1.783 -0.042 1.00 0.00 57 VAL A CA 4
ATOM 4247 C C . VAL A 1 60 ? -5.544 3.184 0.483 1.00 0.00 57 VAL A C 4
ATOM 4248 O O . VAL A 1 60 ? -5.453 4.166 -0.254 1.00 0.00 57 VAL A O 4
ATOM 4261 N N . SER A 1 61 ? -5.899 3.267 1.762 1.00 0.00 58 SER A N 4
ATOM 4262 C CA . SER A 1 61 ? -6.211 4.546 2.389 1.00 0.00 58 SER A CA 4
ATOM 4263 C C . SER A 1 61 ? -4.981 5.120 3.096 1.00 0.00 58 SER A C 4
ATOM 4264 O O . SER A 1 61 ? -4.467 4.518 4.039 1.00 0.00 58 SER A O 4
ATOM 4272 N N . PRO A 1 62 ? -4.487 6.294 2.653 1.00 0.00 59 PRO A N 4
ATOM 4273 C CA . PRO A 1 62 ? -3.311 6.932 3.257 1.00 0.00 59 PRO A CA 4
ATOM 4274 C C . PRO A 1 62 ? -3.577 7.417 4.680 1.00 0.00 59 PRO A C 4
ATOM 4275 O O . PRO A 1 62 ? -2.653 7.803 5.396 1.00 0.00 59 PRO A O 4
ATOM 4286 N N . ALA A 1 63 ? -4.845 7.394 5.083 1.00 0.00 60 ALA A N 4
ATOM 4287 C CA . ALA A 1 63 ? -5.230 7.833 6.420 1.00 0.00 60 ALA A CA 4
ATOM 4288 C C . ALA A 1 63 ? -4.625 6.931 7.491 1.00 0.00 60 ALA A C 4
ATOM 4289 O O . ALA A 1 63 ? -4.305 7.385 8.590 1.00 0.00 60 ALA A O 4
ATOM 4296 N N . TYR A 1 64 ? -4.472 5.651 7.163 1.00 0.00 61 TYR A N 4
ATOM 4297 C CA . TYR A 1 64 ? -3.907 4.685 8.098 1.00 0.00 61 TYR A CA 4
ATOM 4298 C C . TYR A 1 64 ? -2.474 4.332 7.713 1.00 0.00 61 TYR A C 4
ATOM 4299 O O . TYR A 1 64 ? -1.844 3.480 8.341 1.00 0.00 61 TYR A O 4
ATOM 4317 N N . LEU A 1 65 ? -1.965 4.993 6.677 1.00 0.00 62 LEU A N 4
ATOM 4318 C CA . LEU A 1 65 ? -0.605 4.752 6.206 1.00 0.00 62 LEU A CA 4
ATOM 4319 C C . LEU A 1 65 ? 0.301 5.938 6.519 1.00 0.00 62 LEU A C 4
ATOM 4320 O O . LEU A 1 65 ? -0.141 7.086 6.525 1.00 0.00 62 LEU A O 4
ATOM 4336 N N . ASP A 1 66 ? 1.573 5.648 6.779 1.00 0.00 63 ASP A N 4
ATOM 4337 C CA . ASP A 1 66 ? 2.546 6.687 7.093 1.00 0.00 63 ASP A CA 4
ATOM 4338 C C . ASP A 1 66 ? 3.720 6.647 6.118 1.00 0.00 63 ASP A C 4
ATOM 4339 O O . ASP A 1 66 ? 4.395 5.627 5.986 1.00 0.00 63 ASP A O 4
ATOM 4348 N N . ARG A 1 67 ? 3.954 7.765 5.437 1.00 0.00 64 ARG A N 4
ATOM 4349 C CA . ARG A 1 67 ? 5.043 7.863 4.474 1.00 0.00 64 ARG A CA 4
ATOM 4350 C C . ARG A 1 67 ? 6.393 7.701 5.167 1.00 0.00 64 ARG A C 4
ATOM 4351 O O . ARG A 1 67 ? 6.591 8.188 6.280 1.00 0.00 64 ARG A O 4
ATOM 4372 N N . ARG A 1 68 ? 7.320 7.015 4.503 1.00 0.00 65 ARG A N 4
ATOM 4373 C CA . ARG A 1 68 ? 8.647 6.789 5.065 1.00 0.00 65 ARG A CA 4
ATOM 4374 C C . ARG A 1 68 ? 9.735 6.935 4.004 1.00 0.00 65 ARG A C 4
ATOM 4375 O O . ARG A 1 68 ? 9.663 6.326 2.935 1.00 0.00 65 ARG A O 4
ATOM 4396 N N . LEU A 1 69 ? 10.740 7.753 4.309 1.00 0.00 66 LEU A N 4
ATOM 4397 C CA . LEU A 1 69 ? 11.854 7.978 3.396 1.00 0.00 66 LEU A CA 4
ATOM 4398 C C . LEU A 1 69 ? 13.176 7.604 4.060 1.00 0.00 66 LEU A C 4
ATOM 4399 O O . LEU A 1 69 ? 13.708 8.359 4.875 1.00 0.00 66 LEU A O 4
ATOM 4415 N N . LYS A 1 70 ? 13.695 6.433 3.709 1.00 0.00 67 LYS A N 4
ATOM 4416 C CA . LYS A 1 70 ? 14.954 5.954 4.269 1.00 0.00 67 LYS A CA 4
ATOM 4417 C C . LYS A 1 70 ? 16.126 6.306 3.357 1.00 0.00 67 LYS A C 4
ATOM 4418 O O . LYS A 1 70 ? 16.058 6.118 2.142 1.00 0.00 67 LYS A O 4
ATOM 4437 N N . LEU A 1 71 ? 17.198 6.819 3.952 1.00 0.00 68 LEU A N 4
ATOM 4438 C CA . LEU A 1 71 ? 18.385 7.198 3.196 1.00 0.00 68 LEU A CA 4
ATOM 4439 C C . LEU A 1 71 ? 19.234 5.969 2.879 1.00 0.00 68 LEU A C 4
ATOM 4440 O O . LEU A 1 71 ? 20.068 5.591 3.728 1.00 0.00 68 LEU A O 4
ATOM 4457 N N . ILE A 1 4 ? 12.130 9.535 -6.820 1.00 0.00 1 ILE A N 5
ATOM 4458 C CA . ILE A 1 4 ? 11.949 8.150 -6.312 1.00 0.00 1 ILE A CA 5
ATOM 4459 C C . ILE A 1 4 ? 10.556 7.957 -5.722 1.00 0.00 1 ILE A C 5
ATOM 4460 O O . ILE A 1 4 ? 9.817 8.922 -5.522 1.00 0.00 1 ILE A O 5
ATOM 4478 N N . PHE A 1 5 ? 10.204 6.705 -5.447 1.00 0.00 2 PHE A N 5
ATOM 4479 C CA . PHE A 1 5 ? 8.898 6.381 -4.884 1.00 0.00 2 PHE A CA 5
ATOM 4480 C C . PHE A 1 5 ? 8.912 6.508 -3.364 1.00 0.00 2 PHE A C 5
ATOM 4481 O O . PHE A 1 5 ? 9.970 6.669 -2.755 1.00 0.00 2 PHE A O 5
ATOM 4498 N N . ASP A 1 6 ? 7.730 6.430 -2.756 1.00 0.00 3 ASP A N 5
ATOM 4499 C CA . ASP A 1 6 ? 7.607 6.545 -1.306 1.00 0.00 3 ASP A CA 5
ATOM 4500 C C . ASP A 1 6 ? 6.942 5.309 -0.706 1.00 0.00 3 ASP A C 5
ATOM 4501 O O . ASP A 1 6 ? 5.746 5.089 -0.886 1.00 0.00 3 ASP A O 5
ATOM 4510 N N . ILE A 1 7 ? 7.724 4.512 0.015 1.00 0.00 4 ILE A N 5
ATOM 4511 C CA . ILE A 1 7 ? 7.210 3.306 0.650 1.00 0.00 4 ILE A CA 5
ATOM 4512 C C . ILE A 1 7 ? 6.587 3.627 2.004 1.00 0.00 4 ILE A C 5
ATOM 4513 O O . ILE A 1 7 ? 7.272 4.062 2.930 1.00 0.00 4 ILE A O 5
ATOM 4529 N N . TYR A 1 8 ? 5.280 3.409 2.109 1.00 0.00 5 TYR A N 5
ATOM 4530 C CA . TYR A 1 8 ? 4.550 3.673 3.343 1.00 0.00 5 TYR A CA 5
ATOM 4531 C C . TYR A 1 8 ? 4.437 2.407 4.186 1.00 0.00 5 TYR A C 5
ATOM 4532 O O . TYR A 1 8 ? 4.266 1.309 3.655 1.00 0.00 5 TYR A O 5
ATOM 4550 N N . VAL A 1 9 ? 4.533 2.567 5.501 1.00 0.00 6 VAL A N 5
ATOM 4551 C CA . VAL A 1 9 ? 4.438 1.437 6.416 1.00 0.00 6 VAL A CA 5
ATOM 4552 C C . VAL A 1 9 ? 3.058 1.378 7.065 1.00 0.00 6 VAL A C 5
ATOM 4553 O O . VAL A 1 9 ? 2.524 2.396 7.506 1.00 0.00 6 VAL A O 5
ATOM 4566 N N . VAL A 1 10 ? 2.483 0.181 7.115 1.00 0.00 7 VAL A N 5
ATOM 4567 C CA . VAL A 1 10 ? 1.164 -0.007 7.707 1.00 0.00 7 VAL A CA 5
ATOM 4568 C C . VAL A 1 10 ? 1.277 -0.411 9.174 1.00 0.00 7 VAL A C 5
ATOM 4569 O O . VAL A 1 10 ? 1.815 -1.469 9.497 1.00 0.00 7 VAL A O 5
ATOM 4582 N N . THR A 1 11 ? 0.767 0.440 10.058 1.00 0.00 8 THR A N 5
ATOM 4583 C CA . THR A 1 11 ? 0.808 0.173 11.490 1.00 0.00 8 THR A CA 5
ATOM 4584 C C . THR A 1 11 ? -0.597 0.136 12.079 1.00 0.00 8 THR A C 5
ATOM 4585 O O . THR A 1 11 ? -0.772 0.102 13.297 1.00 0.00 8 THR A O 5
ATOM 4596 N N . ALA A 1 12 ? -1.597 0.138 11.203 1.00 0.00 9 ALA A N 5
ATOM 4597 C CA . ALA A 1 12 ? -2.992 0.109 11.630 1.00 0.00 9 ALA A CA 5
ATOM 4598 C C . ALA A 1 12 ? -3.683 -1.170 11.168 1.00 0.00 9 ALA A C 5
ATOM 4599 O O . ALA A 1 12 ? -4.910 -1.220 11.075 1.00 0.00 9 ALA A O 5
ATOM 4606 N N . ASP A 1 13 ? -2.885 -2.199 10.886 1.00 0.00 10 ASP A N 5
ATOM 4607 C CA . ASP A 1 13 ? -3.408 -3.487 10.432 1.00 0.00 10 ASP A CA 5
ATOM 4608 C C . ASP A 1 13 ? -4.107 -3.354 9.079 1.00 0.00 10 ASP A C 5
ATOM 4609 O O . ASP A 1 13 ? -3.530 -3.677 8.040 1.00 0.00 10 ASP A O 5
ATOM 4618 N N . TYR A 1 14 ? -5.353 -2.882 9.101 1.00 0.00 11 TYR A N 5
ATOM 4619 C CA . TYR A 1 14 ? -6.136 -2.699 7.880 1.00 0.00 11 TYR A CA 5
ATOM 4620 C C . TYR A 1 14 ? -6.356 -4.027 7.160 1.00 0.00 11 TYR A C 5
ATOM 4621 O O . TYR A 1 14 ? -5.616 -4.376 6.240 1.00 0.00 11 TYR A O 5
ATOM 4639 N N . LEU A 1 15 ? -7.372 -4.771 7.593 1.00 0.00 12 LEU A N 5
ATOM 4640 C CA . LEU A 1 15 ? -7.692 -6.060 6.986 1.00 0.00 12 LEU A CA 5
ATOM 4641 C C . LEU A 1 15 ? -9.087 -6.042 6.359 1.00 0.00 12 LEU A C 5
ATOM 4642 O O . LEU A 1 15 ? -10.088 -6.021 7.075 1.00 0.00 12 LEU A O 5
ATOM 4658 N N . PRO A 1 16 ? -9.176 -6.047 5.014 1.00 0.00 13 PRO A N 5
ATOM 4659 C CA . PRO A 1 16 ? -10.467 -6.044 4.316 1.00 0.00 13 PRO A CA 5
ATOM 4660 C C . PRO A 1 16 ? -11.325 -7.242 4.695 1.00 0.00 13 PRO A C 5
ATOM 4661 O O . PRO A 1 16 ? -10.855 -8.380 4.688 1.00 0.00 13 PRO A O 5
ATOM 4672 N N . LEU A 1 17 ? -12.585 -6.984 5.028 1.00 0.00 14 LEU A N 5
ATOM 4673 C CA . LEU A 1 17 ? -13.502 -8.050 5.408 1.00 0.00 14 LEU A CA 5
ATOM 4674 C C . LEU A 1 17 ? -14.249 -8.581 4.189 1.00 0.00 14 LEU A C 5
ATOM 4675 O O . LEU A 1 17 ? -15.258 -8.016 3.771 1.00 0.00 14 LEU A O 5
ATOM 4691 N N . GLY A 1 18 ? -13.737 -9.670 3.623 1.00 0.00 15 GLY A N 5
ATOM 4692 C CA . GLY A 1 18 ? -14.365 -10.268 2.460 1.00 0.00 15 GLY A CA 5
ATOM 4693 C C . GLY A 1 18 ? -13.572 -10.028 1.191 1.00 0.00 15 GLY A C 5
ATOM 4694 O O . GLY A 1 18 ? -12.402 -9.646 1.246 1.00 0.00 15 GLY A O 5
ATOM 4698 N N . ALA A 1 19 ? -14.208 -10.251 0.046 1.00 0.00 16 ALA A N 5
ATOM 4699 C CA . ALA A 1 19 ? -13.553 -10.053 -1.240 1.00 0.00 16 ALA A CA 5
ATOM 4700 C C . ALA A 1 19 ? -14.011 -8.752 -1.891 1.00 0.00 16 ALA A C 5
ATOM 4701 O O . ALA A 1 19 ? -15.087 -8.689 -2.485 1.00 0.00 16 ALA A O 5
ATOM 4708 N N . GLU A 1 20 ? -13.187 -7.714 -1.772 1.00 0.00 17 GLU A N 5
ATOM 4709 C CA . GLU A 1 20 ? -13.507 -6.414 -2.349 1.00 0.00 17 GLU A CA 5
ATOM 4710 C C . GLU A 1 20 ? -12.760 -6.202 -3.663 1.00 0.00 17 GLU A C 5
ATOM 4711 O O . GLU A 1 20 ? -11.583 -6.545 -3.781 1.00 0.00 17 GLU A O 5
ATOM 4723 N N . GLN A 1 21 ? -13.452 -5.636 -4.646 1.00 0.00 18 GLN A N 5
ATOM 4724 C CA . GLN A 1 21 ? -12.857 -5.379 -5.952 1.00 0.00 18 GLN A CA 5
ATOM 4725 C C . GLN A 1 21 ? -11.870 -4.216 -5.881 1.00 0.00 18 GLN A C 5
ATOM 4726 O O . GLN A 1 21 ? -12.095 -3.245 -5.160 1.00 0.00 18 GLN A O 5
ATOM 4740 N N . ASP A 1 22 ? -10.778 -4.326 -6.635 1.00 0.00 19 ASP A N 5
ATOM 4741 C CA . ASP A 1 22 ? -9.751 -3.286 -6.663 1.00 0.00 19 ASP A CA 5
ATOM 4742 C C . ASP A 1 22 ? -9.190 -3.027 -5.267 1.00 0.00 19 ASP A C 5
ATOM 4743 O O . ASP A 1 22 ? -8.646 -1.956 -4.996 1.00 0.00 19 ASP A O 5
ATOM 4752 N N . ALA A 1 23 ? -9.317 -4.015 -4.387 1.00 0.00 20 ALA A N 5
ATOM 4753 C CA . ALA A 1 23 ? -8.822 -3.891 -3.021 1.00 0.00 20 ALA A CA 5
ATOM 4754 C C . ALA A 1 23 ? -7.763 -4.946 -2.721 1.00 0.00 20 ALA A C 5
ATOM 4755 O O . ALA A 1 23 ? -7.910 -6.111 -3.095 1.00 0.00 20 ALA A O 5
ATOM 4762 N N . ILE A 1 24 ? -6.697 -4.531 -2.044 1.00 0.00 21 ILE A N 5
ATOM 4763 C CA . ILE A 1 24 ? -5.610 -5.438 -1.693 1.00 0.00 21 ILE A CA 5
ATOM 4764 C C . ILE A 1 24 ? -5.510 -5.619 -0.182 1.00 0.00 21 ILE A C 5
ATOM 4765 O O . ILE A 1 24 ? -5.643 -4.659 0.579 1.00 0.00 21 ILE A O 5
ATOM 4781 N N . THR A 1 25 ? -5.277 -6.856 0.246 1.00 0.00 22 THR A N 5
ATOM 4782 C CA . THR A 1 25 ? -5.151 -7.162 1.666 1.00 0.00 22 THR A CA 5
ATOM 4783 C C . THR A 1 25 ? -3.814 -6.669 2.208 1.00 0.00 22 THR A C 5
ATOM 4784 O O . THR A 1 25 ? -2.779 -6.815 1.558 1.00 0.00 22 THR A O 5
ATOM 4795 N N . LEU A 1 26 ? -3.842 -6.083 3.401 1.00 0.00 23 LEU A N 5
ATOM 4796 C CA . LEU A 1 26 ? -2.631 -5.562 4.024 1.00 0.00 23 LEU A CA 5
ATOM 4797 C C . LEU A 1 26 ? -2.528 -6.002 5.481 1.00 0.00 23 LEU A C 5
ATOM 4798 O O . LEU A 1 26 ? -3.536 -6.131 6.175 1.00 0.00 23 LEU A O 5
ATOM 4814 N N . ARG A 1 27 ? -1.300 -6.232 5.937 1.00 0.00 24 ARG A N 5
ATOM 4815 C CA . ARG A 1 27 ? -1.058 -6.650 7.312 1.00 0.00 24 ARG A CA 5
ATOM 4816 C C . ARG A 1 27 ? -0.165 -5.644 8.029 1.00 0.00 24 ARG A C 5
ATOM 4817 O O . ARG A 1 27 ? 0.742 -5.068 7.425 1.00 0.00 24 ARG A O 5
ATOM 4838 N N . GLU A 1 28 ? -0.427 -5.433 9.316 1.00 0.00 25 GLU A N 5
ATOM 4839 C CA . GLU A 1 28 ? 0.358 -4.496 10.113 1.00 0.00 25 GLU A CA 5
ATOM 4840 C C . GLU A 1 28 ? 1.841 -4.846 10.046 1.00 0.00 25 GLU A C 5
ATOM 4841 O O . GLU A 1 28 ? 2.303 -5.768 10.720 1.00 0.00 25 GLU A O 5
ATOM 4853 N N . GLY A 1 29 ? 2.580 -4.106 9.225 1.00 0.00 26 GLY A N 5
ATOM 4854 C CA . GLY A 1 29 ? 4.003 -4.351 9.078 1.00 0.00 26 GLY A CA 5
ATOM 4855 C C . GLY A 1 29 ? 4.408 -4.582 7.635 1.00 0.00 26 GLY A C 5
ATOM 4856 O O . GLY A 1 29 ? 5.487 -5.109 7.363 1.00 0.00 26 GLY A O 5
ATOM 4860 N N . GLN A 1 30 ? 3.540 -4.187 6.708 1.00 0.00 27 GLN A N 5
ATOM 4861 C CA . GLN A 1 30 ? 3.803 -4.351 5.291 1.00 0.00 27 GLN A CA 5
ATOM 4862 C C . GLN A 1 30 ? 4.264 -3.040 4.661 1.00 0.00 27 GLN A C 5
ATOM 4863 O O . GLN A 1 30 ? 3.686 -1.982 4.911 1.00 0.00 27 GLN A O 5
ATOM 4877 N N . TYR A 1 31 ? 5.309 -3.119 3.844 1.00 0.00 28 TYR A N 5
ATOM 4878 C CA . TYR A 1 31 ? 5.853 -1.942 3.174 1.00 0.00 28 TYR A CA 5
ATOM 4879 C C . TYR A 1 31 ? 5.443 -1.926 1.704 1.00 0.00 28 TYR A C 5
ATOM 4880 O O . TYR A 1 31 ? 5.444 -2.964 1.042 1.00 0.00 28 TYR A O 5
ATOM 4898 N N . VAL A 1 32 ? 5.095 -0.745 1.194 1.00 0.00 29 VAL A N 5
ATOM 4899 C CA . VAL A 1 32 ? 4.678 -0.618 -0.199 1.00 0.00 29 VAL A CA 5
ATOM 4900 C C . VAL A 1 32 ? 4.811 0.820 -0.714 1.00 0.00 29 VAL A C 5
ATOM 4901 O O . VAL A 1 32 ? 4.244 1.749 -0.144 1.00 0.00 29 VAL A O 5
ATOM 4914 N N . GLU A 1 33 ? 5.560 0.985 -1.804 1.00 0.00 30 GLU A N 5
ATOM 4915 C CA . GLU A 1 33 ? 5.760 2.294 -2.419 1.00 0.00 30 GLU A CA 5
ATOM 4916 C C . GLU A 1 33 ? 4.513 2.742 -3.179 1.00 0.00 30 GLU A C 5
ATOM 4917 O O . GLU A 1 33 ? 3.724 1.918 -3.639 1.00 0.00 30 GLU A O 5
ATOM 4929 N N . VAL A 1 34 ? 4.345 4.057 -3.307 1.00 0.00 31 VAL A N 5
ATOM 4930 C CA . VAL A 1 34 ? 3.196 4.619 -4.008 1.00 0.00 31 VAL A CA 5
ATOM 4931 C C . VAL A 1 34 ? 3.536 4.930 -5.464 1.00 0.00 31 VAL A C 5
ATOM 4932 O O . VAL A 1 34 ? 4.633 5.397 -5.771 1.00 0.00 31 VAL A O 5
ATOM 4945 N N . LEU A 1 35 ? 2.588 4.662 -6.358 1.00 0.00 32 LEU A N 5
ATOM 4946 C CA . LEU A 1 35 ? 2.783 4.918 -7.781 1.00 0.00 32 LEU A CA 5
ATOM 4947 C C . LEU A 1 35 ? 2.185 6.265 -8.172 1.00 0.00 32 LEU A C 5
ATOM 4948 O O . LEU A 1 35 ? 2.907 7.211 -8.491 1.00 0.00 32 LEU A O 5
ATOM 4964 N N . ASP A 1 36 ? 0.858 6.340 -8.144 1.00 0.00 33 ASP A N 5
ATOM 4965 C CA . ASP A 1 36 ? 0.148 7.565 -8.492 1.00 0.00 33 ASP A CA 5
ATOM 4966 C C . ASP A 1 36 ? -0.790 7.984 -7.366 1.00 0.00 33 ASP A C 5
ATOM 4967 O O . ASP A 1 36 ? -1.060 7.208 -6.449 1.00 0.00 33 ASP A O 5
ATOM 4976 N N . ALA A 1 37 ? -1.281 9.217 -7.439 1.00 0.00 34 ALA A N 5
ATOM 4977 C CA . ALA A 1 37 ? -2.191 9.738 -6.426 1.00 0.00 34 ALA A CA 5
ATOM 4978 C C . ALA A 1 37 ? -3.576 9.988 -7.014 1.00 0.00 34 ALA A C 5
ATOM 4979 O O . ALA A 1 37 ? -4.572 9.452 -6.528 1.00 0.00 34 ALA A O 5
ATOM 4986 N N . ALA A 1 38 ? -3.625 10.806 -8.063 1.00 0.00 35 ALA A N 5
ATOM 4987 C CA . ALA A 1 38 ? -4.882 11.136 -8.730 1.00 0.00 35 ALA A CA 5
ATOM 4988 C C . ALA A 1 38 ? -5.864 11.798 -7.766 1.00 0.00 35 ALA A C 5
ATOM 4989 O O . ALA A 1 38 ? -5.918 13.024 -7.669 1.00 0.00 35 ALA A O 5
ATOM 4996 N N . HIS A 1 39 ? -6.638 10.983 -7.056 1.00 0.00 36 HIS A N 5
ATOM 4997 C CA . HIS A 1 39 ? -7.613 11.494 -6.100 1.00 0.00 36 HIS A CA 5
ATOM 4998 C C . HIS A 1 39 ? -7.107 11.319 -4.667 1.00 0.00 36 HIS A C 5
ATOM 4999 O O . HIS A 1 39 ? -6.739 10.214 -4.267 1.00 0.00 36 HIS A O 5
ATOM 5014 N N . PRO A 1 40 ? -7.080 12.408 -3.869 1.00 0.00 37 PRO A N 5
ATOM 5015 C CA . PRO A 1 40 ? -6.611 12.359 -2.476 1.00 0.00 37 PRO A CA 5
ATOM 5016 C C . PRO A 1 40 ? -7.324 11.293 -1.652 1.00 0.00 37 PRO A C 5
ATOM 5017 O O . PRO A 1 40 ? -6.795 10.815 -0.647 1.00 0.00 37 PRO A O 5
ATOM 5028 N N . LEU A 1 41 ? -8.525 10.925 -2.083 1.00 0.00 38 LEU A N 5
ATOM 5029 C CA . LEU A 1 41 ? -9.316 9.914 -1.388 1.00 0.00 38 LEU A CA 5
ATOM 5030 C C . LEU A 1 41 ? -8.546 8.600 -1.281 1.00 0.00 38 LEU A C 5
ATOM 5031 O O . LEU A 1 41 ? -8.361 8.066 -0.187 1.00 0.00 38 LEU A O 5
ATOM 5047 N N . ARG A 1 42 ? -8.099 8.084 -2.422 1.00 0.00 39 ARG A N 5
ATOM 5048 C CA . ARG A 1 42 ? -7.351 6.832 -2.454 1.00 0.00 39 ARG A CA 5
ATOM 5049 C C . ARG A 1 42 ? -6.159 6.933 -3.401 1.00 0.00 39 ARG A C 5
ATOM 5050 O O . ARG A 1 42 ? -6.263 7.502 -4.487 1.00 0.00 39 ARG A O 5
ATOM 5071 N N . TRP A 1 43 ? -5.025 6.379 -2.979 1.00 0.00 40 TRP A N 5
ATOM 5072 C CA . TRP A 1 43 ? -3.811 6.410 -3.788 1.00 0.00 40 TRP A CA 5
ATOM 5073 C C . TRP A 1 43 ? -3.467 5.020 -4.319 1.00 0.00 40 TRP A C 5
ATOM 5074 O O . TRP A 1 43 ? -3.821 4.008 -3.715 1.00 0.00 40 TRP A O 5
ATOM 5095 N N . LEU A 1 44 ? -2.776 4.983 -5.454 1.00 0.00 41 LEU A N 5
ATOM 5096 C CA . LEU A 1 44 ? -2.374 3.724 -6.072 1.00 0.00 41 LEU A CA 5
ATOM 5097 C C . LEU A 1 44 ? -1.053 3.238 -5.483 1.00 0.00 41 LEU A C 5
ATOM 5098 O O . LEU A 1 44 ? -0.087 3.996 -5.402 1.00 0.00 41 LEU A O 5
ATOM 5114 N N . VAL A 1 45 ? -1.014 1.973 -5.072 1.00 0.00 42 VAL A N 5
ATOM 5115 C CA . VAL A 1 45 ? 0.193 1.399 -4.484 1.00 0.00 42 VAL A CA 5
ATOM 5116 C C . VAL A 1 45 ? 0.359 -0.072 -4.861 1.00 0.00 42 VAL A C 5
ATOM 5117 O O . VAL A 1 45 ? -0.611 -0.828 -4.887 1.00 0.00 42 VAL A O 5
ATOM 5130 N N . ARG A 1 46 ? 1.596 -0.468 -5.154 1.00 0.00 43 ARG A N 5
ATOM 5131 C CA . ARG A 1 46 ? 1.896 -1.852 -5.512 1.00 0.00 43 ARG A CA 5
ATOM 5132 C C . ARG A 1 46 ? 2.968 -2.419 -4.584 1.00 0.00 43 ARG A C 5
ATOM 5133 O O . ARG A 1 46 ? 4.103 -1.945 -4.565 1.00 0.00 43 ARG A O 5
ATOM 5154 N N . THR A 1 47 ? 2.597 -3.428 -3.802 1.00 0.00 44 THR A N 5
ATOM 5155 C CA . THR A 1 47 ? 3.531 -4.045 -2.868 1.00 0.00 44 THR A CA 5
ATOM 5156 C C . THR A 1 47 ? 4.668 -4.741 -3.604 1.00 0.00 44 THR A C 5
ATOM 5157 O O . THR A 1 47 ? 4.519 -5.145 -4.758 1.00 0.00 44 THR A O 5
ATOM 5168 N N . LYS A 1 48 ? 5.805 -4.879 -2.929 1.00 0.00 45 LYS A N 5
ATOM 5169 C CA . LYS A 1 48 ? 6.969 -5.526 -3.519 1.00 0.00 45 LYS A CA 5
ATOM 5170 C C . LYS A 1 48 ? 6.884 -7.044 -3.355 1.00 0.00 45 LYS A C 5
ATOM 5171 O O . LYS A 1 48 ? 6.468 -7.536 -2.306 1.00 0.00 45 LYS A O 5
ATOM 5190 N N . PRO A 1 49 ? 7.277 -7.807 -4.393 1.00 0.00 46 PRO A N 5
ATOM 5191 C CA . PRO A 1 49 ? 7.237 -9.272 -4.347 1.00 0.00 46 PRO A CA 5
ATOM 5192 C C . PRO A 1 49 ? 8.291 -9.849 -3.407 1.00 0.00 46 PRO A C 5
ATOM 5193 O O . PRO A 1 49 ? 9.433 -9.391 -3.383 1.00 0.00 46 PRO A O 5
ATOM 5204 N N . THR A 1 50 ? 7.897 -10.858 -2.637 1.00 0.00 47 THR A N 5
ATOM 5205 C CA . THR A 1 50 ? 8.804 -11.498 -1.691 1.00 0.00 47 THR A CA 5
ATOM 5206 C C . THR A 1 50 ? 9.456 -12.736 -2.306 1.00 0.00 47 THR A C 5
ATOM 5207 O O . THR A 1 50 ? 9.685 -13.737 -1.626 1.00 0.00 47 THR A O 5
ATOM 5218 N N . LYS A 1 51 ? 9.754 -12.652 -3.601 1.00 0.00 48 LYS A N 5
ATOM 5219 C CA . LYS A 1 51 ? 10.389 -13.751 -4.325 1.00 0.00 48 LYS A CA 5
ATOM 5220 C C . LYS A 1 51 ? 9.491 -14.986 -4.362 1.00 0.00 48 LYS A C 5
ATOM 5221 O O . LYS A 1 51 ? 9.940 -16.079 -4.709 1.00 0.00 48 LYS A O 5
ATOM 5240 N N . SER A 1 52 ? 8.221 -14.808 -4.010 1.00 0.00 49 SER A N 5
ATOM 5241 C CA . SER A 1 52 ? 7.269 -15.915 -4.011 1.00 0.00 49 SER A CA 5
ATOM 5242 C C . SER A 1 52 ? 5.855 -15.426 -4.314 1.00 0.00 49 SER A C 5
ATOM 5243 O O . SER A 1 52 ? 4.983 -16.214 -4.679 1.00 0.00 49 SER A O 5
ATOM 5251 N N . SER A 1 53 ? 5.635 -14.123 -4.161 1.00 0.00 50 SER A N 5
ATOM 5252 C CA . SER A 1 53 ? 4.326 -13.532 -4.420 1.00 0.00 50 SER A CA 5
ATOM 5253 C C . SER A 1 53 ? 4.446 -12.331 -5.356 1.00 0.00 50 SER A C 5
ATOM 5254 O O . SER A 1 53 ? 5.091 -11.341 -5.017 1.00 0.00 50 SER A O 5
ATOM 5262 N N . PRO A 1 54 ? 3.822 -12.399 -6.549 1.00 0.00 51 PRO A N 5
ATOM 5263 C CA . PRO A 1 54 ? 3.868 -11.304 -7.526 1.00 0.00 51 PRO A CA 5
ATOM 5264 C C . PRO A 1 54 ? 3.341 -9.993 -6.953 1.00 0.00 51 PRO A C 5
ATOM 5265 O O . PRO A 1 54 ? 2.515 -9.991 -6.039 1.00 0.00 51 PRO A O 5
ATOM 5276 N N . SER A 1 55 ? 3.827 -8.880 -7.493 1.00 0.00 52 SER A N 5
ATOM 5277 C CA . SER A 1 55 ? 3.409 -7.559 -7.033 1.00 0.00 52 SER A CA 5
ATOM 5278 C C . SER A 1 55 ? 1.943 -7.298 -7.367 1.00 0.00 52 SER A C 5
ATOM 5279 O O . SER A 1 55 ? 1.531 -7.397 -8.523 1.00 0.00 52 SER A O 5
ATOM 5287 N N . ARG A 1 56 ? 1.166 -6.964 -6.342 1.00 0.00 53 ARG A N 5
ATOM 5288 C CA . ARG A 1 56 ? -0.254 -6.681 -6.513 1.00 0.00 53 ARG A CA 5
ATOM 5289 C C . ARG A 1 56 ? -0.568 -5.246 -6.109 1.00 0.00 53 ARG A C 5
ATOM 5290 O O . ARG A 1 56 ? -0.262 -4.826 -4.993 1.00 0.00 53 ARG A O 5
ATOM 5311 N N . GLN A 1 57 ? -1.179 -4.497 -7.021 1.00 0.00 54 GLN A N 5
ATOM 5312 C CA . GLN A 1 57 ? -1.524 -3.106 -6.755 1.00 0.00 54 GLN A CA 5
ATOM 5313 C C . GLN A 1 57 ? -2.994 -2.961 -6.375 1.00 0.00 54 GLN A C 5
ATOM 5314 O O . GLN A 1 57 ? -3.874 -3.538 -7.014 1.00 0.00 54 GLN A O 5
ATOM 5328 N N . GLY A 1 58 ? -3.246 -2.180 -5.329 1.00 0.00 55 GLY A N 5
ATOM 5329 C CA . GLY A 1 58 ? -4.605 -1.958 -4.871 1.00 0.00 55 GLY A CA 5
ATOM 5330 C C . GLY A 1 58 ? -4.771 -0.607 -4.205 1.00 0.00 55 GLY A C 5
ATOM 5331 O O . GLY A 1 58 ? -3.909 -0.177 -3.439 1.00 0.00 55 GLY A O 5
ATOM 5335 N N . TRP A 1 59 ? -5.879 0.065 -4.499 1.00 0.00 56 TRP A N 5
ATOM 5336 C CA . TRP A 1 59 ? -6.152 1.377 -3.921 1.00 0.00 56 TRP A CA 5
ATOM 5337 C C . TRP A 1 59 ? -6.568 1.247 -2.459 1.00 0.00 56 TRP A C 5
ATOM 5338 O O . TRP A 1 59 ? -7.510 0.524 -2.135 1.00 0.00 56 TRP A O 5
ATOM 5359 N N . VAL A 1 60 ? -5.860 1.952 -1.582 1.00 0.00 57 VAL A N 5
ATOM 5360 C CA . VAL A 1 60 ? -6.155 1.911 -0.154 1.00 0.00 57 VAL A CA 5
ATOM 5361 C C . VAL A 1 60 ? -6.200 3.315 0.441 1.00 0.00 57 VAL A C 5
ATOM 5362 O O . VAL A 1 60 ? -5.862 4.294 -0.225 1.00 0.00 57 VAL A O 5
ATOM 5375 N N . SER A 1 61 ? -6.621 3.405 1.699 1.00 0.00 58 SER A N 5
ATOM 5376 C CA . SER A 1 61 ? -6.710 4.687 2.388 1.00 0.00 58 SER A CA 5
ATOM 5377 C C . SER A 1 61 ? -5.366 5.066 3.013 1.00 0.00 58 SER A C 5
ATOM 5378 O O . SER A 1 61 ? -4.901 4.403 3.941 1.00 0.00 58 SER A O 5
ATOM 5386 N N . PRO A 1 62 ? -4.718 6.139 2.513 1.00 0.00 59 PRO A N 5
ATOM 5387 C CA . PRO A 1 62 ? -3.422 6.591 3.035 1.00 0.00 59 PRO A CA 5
ATOM 5388 C C . PRO A 1 62 ? -3.536 7.215 4.423 1.00 0.00 59 PRO A C 5
ATOM 5389 O O . PRO A 1 62 ? -2.532 7.598 5.025 1.00 0.00 59 PRO A O 5
ATOM 5400 N N . ALA A 1 63 ? -4.762 7.314 4.926 1.00 0.00 60 ALA A N 5
ATOM 5401 C CA . ALA A 1 63 ? -5.002 7.893 6.243 1.00 0.00 60 ALA A CA 5
ATOM 5402 C C . ALA A 1 63 ? -4.450 6.997 7.348 1.00 0.00 60 ALA A C 5
ATOM 5403 O O . ALA A 1 63 ? -4.369 7.404 8.507 1.00 0.00 60 ALA A O 5
ATOM 5410 N N . TYR A 1 64 ? -4.073 5.776 6.982 1.00 0.00 61 TYR A N 5
ATOM 5411 C CA . TYR A 1 64 ? -3.527 4.822 7.940 1.00 0.00 61 TYR A CA 5
ATOM 5412 C C . TYR A 1 64 ? -2.090 4.459 7.580 1.00 0.00 61 TYR A C 5
ATOM 5413 O O . TYR A 1 64 ? -1.471 3.614 8.226 1.00 0.00 61 TYR A O 5
ATOM 5431 N N . LEU A 1 65 ? -1.565 5.106 6.543 1.00 0.00 62 LEU A N 5
ATOM 5432 C CA . LEU A 1 65 ? -0.204 4.850 6.086 1.00 0.00 62 LEU A CA 5
ATOM 5433 C C . LEU A 1 65 ? 0.688 6.071 6.284 1.00 0.00 62 LEU A C 5
ATOM 5434 O O . LEU A 1 65 ? 0.292 7.199 5.992 1.00 0.00 62 LEU A O 5
ATOM 5450 N N . ASP A 1 66 ? 1.898 5.832 6.781 1.00 0.00 63 ASP A N 5
ATOM 5451 C CA . ASP A 1 66 ? 2.860 6.903 7.014 1.00 0.00 63 ASP A CA 5
ATOM 5452 C C . ASP A 1 66 ? 4.102 6.695 6.155 1.00 0.00 63 ASP A C 5
ATOM 5453 O O . ASP A 1 66 ? 4.658 5.598 6.110 1.00 0.00 63 ASP A O 5
ATOM 5462 N N . ARG A 1 67 ? 4.532 7.753 5.472 1.00 0.00 64 ARG A N 5
ATOM 5463 C CA . ARG A 1 67 ? 5.705 7.676 4.609 1.00 0.00 64 ARG A CA 5
ATOM 5464 C C . ARG A 1 67 ? 6.920 7.177 5.381 1.00 0.00 64 ARG A C 5
ATOM 5465 O O . ARG A 1 67 ? 7.042 7.403 6.585 1.00 0.00 64 ARG A O 5
ATOM 5486 N N . ARG A 1 68 ? 7.812 6.494 4.676 1.00 0.00 65 ARG A N 5
ATOM 5487 C CA . ARG A 1 68 ? 9.018 5.951 5.285 1.00 0.00 65 ARG A CA 5
ATOM 5488 C C . ARG A 1 68 ? 10.198 6.036 4.322 1.00 0.00 65 ARG A C 5
ATOM 5489 O O . ARG A 1 68 ? 10.115 5.575 3.183 1.00 0.00 65 ARG A O 5
ATOM 5510 N N . LEU A 1 69 ? 11.293 6.628 4.786 1.00 0.00 66 LEU A N 5
ATOM 5511 C CA . LEU A 1 69 ? 12.490 6.777 3.966 1.00 0.00 66 LEU A CA 5
ATOM 5512 C C . LEU A 1 69 ? 13.574 5.791 4.397 1.00 0.00 66 LEU A C 5
ATOM 5513 O O . LEU A 1 69 ? 14.029 5.816 5.540 1.00 0.00 66 LEU A O 5
ATOM 5529 N N . LYS A 1 70 ? 13.982 4.927 3.472 1.00 0.00 67 LYS A N 5
ATOM 5530 C CA . LYS A 1 70 ? 15.012 3.930 3.754 1.00 0.00 67 LYS A CA 5
ATOM 5531 C C . LYS A 1 70 ? 16.398 4.566 3.775 1.00 0.00 67 LYS A C 5
ATOM 5532 O O . LYS A 1 70 ? 16.834 5.164 2.791 1.00 0.00 67 LYS A O 5
ATOM 5551 N N . LEU A 1 71 ? 17.088 4.430 4.904 1.00 0.00 68 LEU A N 5
ATOM 5552 C CA . LEU A 1 71 ? 18.428 4.989 5.057 1.00 0.00 68 LEU A CA 5
ATOM 5553 C C . LEU A 1 71 ? 19.380 3.963 5.668 1.00 0.00 68 LEU A C 5
ATOM 5554 O O . LEU A 1 71 ? 20.050 3.247 4.894 1.00 0.00 68 LEU A O 5
ATOM 5571 N N . ILE A 1 4 ? 11.653 9.132 -7.304 1.00 0.00 1 ILE A N 6
ATOM 5572 C CA . ILE A 1 4 ? 11.684 8.200 -6.146 1.00 0.00 1 ILE A CA 6
ATOM 5573 C C . ILE A 1 4 ? 10.278 7.923 -5.621 1.00 0.00 1 ILE A C 6
ATOM 5574 O O . ILE A 1 4 ? 9.420 8.805 -5.625 1.00 0.00 1 ILE A O 6
ATOM 5592 N N . PHE A 1 5 ? 10.052 6.692 -5.171 1.00 0.00 2 PHE A N 6
ATOM 5593 C CA . PHE A 1 5 ? 8.751 6.297 -4.640 1.00 0.00 2 PHE A CA 6
ATOM 5594 C C . PHE A 1 5 ? 8.731 6.420 -3.117 1.00 0.00 2 PHE A C 6
ATOM 5595 O O . PHE A 1 5 ? 9.776 6.580 -2.487 1.00 0.00 2 PHE A O 6
ATOM 5612 N N . ASP A 1 6 ? 7.536 6.342 -2.532 1.00 0.00 3 ASP A N 6
ATOM 5613 C CA . ASP A 1 6 ? 7.387 6.452 -1.082 1.00 0.00 3 ASP A CA 6
ATOM 5614 C C . ASP A 1 6 ? 6.710 5.212 -0.500 1.00 0.00 3 ASP A C 6
ATOM 5615 O O . ASP A 1 6 ? 5.523 4.982 -0.721 1.00 0.00 3 ASP A O 6
ATOM 5624 N N . ILE A 1 7 ? 7.471 4.429 0.259 1.00 0.00 4 ILE A N 6
ATOM 5625 C CA . ILE A 1 7 ? 6.954 3.214 0.874 1.00 0.00 4 ILE A CA 6
ATOM 5626 C C . ILE A 1 7 ? 6.255 3.510 2.199 1.00 0.00 4 ILE A C 6
ATOM 5627 O O . ILE A 1 7 ? 6.850 4.079 3.115 1.00 0.00 4 ILE A O 6
ATOM 5643 N N . TYR A 1 8 ? 4.986 3.118 2.288 1.00 0.00 5 TYR A N 6
ATOM 5644 C CA . TYR A 1 8 ? 4.195 3.324 3.498 1.00 0.00 5 TYR A CA 6
ATOM 5645 C C . TYR A 1 8 ? 4.213 2.072 4.372 1.00 0.00 5 TYR A C 6
ATOM 5646 O O . TYR A 1 8 ? 4.419 0.964 3.877 1.00 0.00 5 TYR A O 6
ATOM 5664 N N . VAL A 1 9 ? 3.997 2.255 5.671 1.00 0.00 6 VAL A N 6
ATOM 5665 C CA . VAL A 1 9 ? 3.985 1.136 6.607 1.00 0.00 6 VAL A CA 6
ATOM 5666 C C . VAL A 1 9 ? 2.647 1.044 7.337 1.00 0.00 6 VAL A C 6
ATOM 5667 O O . VAL A 1 9 ? 2.076 2.059 7.737 1.00 0.00 6 VAL A O 6
ATOM 5680 N N . VAL A 1 10 ? 2.152 -0.179 7.502 1.00 0.00 7 VAL A N 6
ATOM 5681 C CA . VAL A 1 10 ? 0.881 -0.404 8.182 1.00 0.00 7 VAL A CA 6
ATOM 5682 C C . VAL A 1 10 ? 1.090 -0.568 9.685 1.00 0.00 7 VAL A C 6
ATOM 5683 O O . VAL A 1 10 ? 1.783 -1.483 10.129 1.00 0.00 7 VAL A O 6
ATOM 5696 N N . THR A 1 11 ? 0.485 0.326 10.461 1.00 0.00 8 THR A N 6
ATOM 5697 C CA . THR A 1 11 ? 0.604 0.284 11.914 1.00 0.00 8 THR A CA 6
ATOM 5698 C C . THR A 1 11 ? -0.768 0.298 12.578 1.00 0.00 8 THR A C 6
ATOM 5699 O O . THR A 1 11 ? -0.887 0.582 13.771 1.00 0.00 8 THR A O 6
ATOM 5710 N N . ALA A 1 12 ? -1.801 -0.016 11.802 1.00 0.00 9 ALA A N 6
ATOM 5711 C CA . ALA A 1 12 ? -3.165 -0.031 12.319 1.00 0.00 9 ALA A CA 6
ATOM 5712 C C . ALA A 1 12 ? -3.902 -1.302 11.908 1.00 0.00 9 ALA A C 6
ATOM 5713 O O . ALA A 1 12 ? -5.084 -1.467 12.211 1.00 0.00 9 ALA A O 6
ATOM 5720 N N . ASP A 1 13 ? -3.195 -2.197 11.221 1.00 0.00 10 ASP A N 6
ATOM 5721 C CA . ASP A 1 13 ? -3.777 -3.457 10.767 1.00 0.00 10 ASP A CA 6
ATOM 5722 C C . ASP A 1 13 ? -4.957 -3.214 9.830 1.00 0.00 10 ASP A C 6
ATOM 5723 O O . ASP A 1 13 ? -6.060 -2.893 10.273 1.00 0.00 10 ASP A O 6
ATOM 5732 N N . TYR A 1 14 ? -4.716 -3.370 8.532 1.00 0.00 11 TYR A N 6
ATOM 5733 C CA . TYR A 1 14 ? -5.762 -3.169 7.535 1.00 0.00 11 TYR A CA 6
ATOM 5734 C C . TYR A 1 14 ? -6.292 -4.507 7.029 1.00 0.00 11 TYR A C 6
ATOM 5735 O O . TYR A 1 14 ? -5.739 -5.093 6.100 1.00 0.00 11 TYR A O 6
ATOM 5753 N N . LEU A 1 15 ? -7.362 -4.990 7.655 1.00 0.00 12 LEU A N 6
ATOM 5754 C CA . LEU A 1 15 ? -7.969 -6.258 7.264 1.00 0.00 12 LEU A CA 6
ATOM 5755 C C . LEU A 1 15 ? -9.361 -6.031 6.673 1.00 0.00 12 LEU A C 6
ATOM 5756 O O . LEU A 1 15 ? -10.311 -5.751 7.405 1.00 0.00 12 LEU A O 6
ATOM 5772 N N . PRO A 1 16 ? -9.503 -6.145 5.337 1.00 0.00 13 PRO A N 6
ATOM 5773 C CA . PRO A 1 16 ? -10.791 -5.948 4.662 1.00 0.00 13 PRO A CA 6
ATOM 5774 C C . PRO A 1 16 ? -11.864 -6.905 5.164 1.00 0.00 13 PRO A C 6
ATOM 5775 O O . PRO A 1 16 ? -11.653 -8.117 5.219 1.00 0.00 13 PRO A O 6
ATOM 5786 N N . LEU A 1 17 ? -13.017 -6.354 5.530 1.00 0.00 14 LEU A N 6
ATOM 5787 C CA . LEU A 1 17 ? -14.125 -7.163 6.017 1.00 0.00 14 LEU A CA 6
ATOM 5788 C C . LEU A 1 17 ? -15.043 -7.563 4.867 1.00 0.00 14 LEU A C 6
ATOM 5789 O O . LEU A 1 17 ? -15.919 -6.797 4.463 1.00 0.00 14 LEU A O 6
ATOM 5805 N N . GLY A 1 18 ? -14.828 -8.763 4.339 1.00 0.00 15 GLY A N 6
ATOM 5806 C CA . GLY A 1 18 ? -15.642 -9.248 3.240 1.00 0.00 15 GLY A CA 6
ATOM 5807 C C . GLY A 1 18 ? -14.895 -9.249 1.920 1.00 0.00 15 GLY A C 6
ATOM 5808 O O . GLY A 1 18 ? -13.726 -9.634 1.861 1.00 0.00 15 GLY A O 6
ATOM 5812 N N . ALA A 1 19 ? -15.572 -8.819 0.859 1.00 0.00 16 ALA A N 6
ATOM 5813 C CA . ALA A 1 19 ? -14.968 -8.772 -0.466 1.00 0.00 16 ALA A CA 6
ATOM 5814 C C . ALA A 1 19 ? -15.106 -7.384 -1.083 1.00 0.00 16 ALA A C 6
ATOM 5815 O O . ALA A 1 19 ? -16.202 -6.968 -1.458 1.00 0.00 16 ALA A O 6
ATOM 5822 N N . GLU A 1 20 ? -13.987 -6.672 -1.182 1.00 0.00 17 GLU A N 6
ATOM 5823 C CA . GLU A 1 20 ? -13.985 -5.331 -1.755 1.00 0.00 17 GLU A CA 6
ATOM 5824 C C . GLU A 1 20 ? -13.364 -5.336 -3.148 1.00 0.00 17 GLU A C 6
ATOM 5825 O O . GLU A 1 20 ? -12.230 -5.779 -3.333 1.00 0.00 17 GLU A O 6
ATOM 5837 N N . GLN A 1 21 ? -14.117 -4.840 -4.123 1.00 0.00 18 GLN A N 6
ATOM 5838 C CA . GLN A 1 21 ? -13.653 -4.786 -5.504 1.00 0.00 18 GLN A CA 6
ATOM 5839 C C . GLN A 1 21 ? -12.430 -3.884 -5.642 1.00 0.00 18 GLN A C 6
ATOM 5840 O O . GLN A 1 21 ? -12.272 -2.921 -4.891 1.00 0.00 18 GLN A O 6
ATOM 5854 N N . ASP A 1 22 ? -11.569 -4.215 -6.605 1.00 0.00 19 ASP A N 6
ATOM 5855 C CA . ASP A 1 22 ? -10.351 -3.449 -6.871 1.00 0.00 19 ASP A CA 6
ATOM 5856 C C . ASP A 1 22 ? -9.626 -3.074 -5.579 1.00 0.00 19 ASP A C 6
ATOM 5857 O O . ASP A 1 22 ? -8.978 -2.029 -5.501 1.00 0.00 19 ASP A O 6
ATOM 5866 N N . ALA A 1 23 ? -9.731 -3.934 -4.571 1.00 0.00 20 ALA A N 6
ATOM 5867 C CA . ALA A 1 23 ? -9.082 -3.691 -3.289 1.00 0.00 20 ALA A CA 6
ATOM 5868 C C . ALA A 1 23 ? -8.021 -4.747 -3.004 1.00 0.00 20 ALA A C 6
ATOM 5869 O O . ALA A 1 23 ? -8.148 -5.899 -3.421 1.00 0.00 20 ALA A O 6
ATOM 5876 N N . ILE A 1 24 ? -6.972 -4.346 -2.292 1.00 0.00 21 ILE A N 6
ATOM 5877 C CA . ILE A 1 24 ? -5.884 -5.255 -1.949 1.00 0.00 21 ILE A CA 6
ATOM 5878 C C . ILE A 1 24 ? -5.778 -5.433 -0.437 1.00 0.00 21 ILE A C 6
ATOM 5879 O O . ILE A 1 24 ? -5.948 -4.481 0.325 1.00 0.00 21 ILE A O 6
ATOM 5895 N N . THR A 1 25 ? -5.497 -6.660 -0.009 1.00 0.00 22 THR A N 6
ATOM 5896 C CA . THR A 1 25 ? -5.367 -6.964 1.411 1.00 0.00 22 THR A CA 6
ATOM 5897 C C . THR A 1 25 ? -3.989 -6.574 1.934 1.00 0.00 22 THR A C 6
ATOM 5898 O O . THR A 1 25 ? -2.997 -6.644 1.208 1.00 0.00 22 THR A O 6
ATOM 5909 N N . LEU A 1 26 ? -3.934 -6.162 3.197 1.00 0.00 23 LEU A N 6
ATOM 5910 C CA . LEU A 1 26 ? -2.675 -5.757 3.816 1.00 0.00 23 LEU A CA 6
ATOM 5911 C C . LEU A 1 26 ? -2.574 -6.273 5.248 1.00 0.00 23 LEU A C 6
ATOM 5912 O O . LEU A 1 26 ? -3.562 -6.720 5.830 1.00 0.00 23 LEU A O 6
ATOM 5928 N N . ARG A 1 27 ? -1.369 -6.204 5.807 1.00 0.00 24 ARG A N 6
ATOM 5929 C CA . ARG A 1 27 ? -1.128 -6.657 7.171 1.00 0.00 24 ARG A CA 6
ATOM 5930 C C . ARG A 1 27 ? -0.262 -5.653 7.924 1.00 0.00 24 ARG A C 6
ATOM 5931 O O . ARG A 1 27 ? 0.649 -5.054 7.350 1.00 0.00 24 ARG A O 6
ATOM 5952 N N . GLU A 1 28 ? -0.550 -5.471 9.209 1.00 0.00 25 GLU A N 6
ATOM 5953 C CA . GLU A 1 28 ? 0.210 -4.539 10.035 1.00 0.00 25 GLU A CA 6
ATOM 5954 C C . GLU A 1 28 ? 1.681 -4.940 10.086 1.00 0.00 25 GLU A C 6
ATOM 5955 O O . GLU A 1 28 ? 2.045 -5.923 10.734 1.00 0.00 25 GLU A O 6
ATOM 5967 N N . GLY A 1 29 ? 2.520 -4.176 9.393 1.00 0.00 26 GLY A N 6
ATOM 5968 C CA . GLY A 1 29 ? 3.943 -4.466 9.367 1.00 0.00 26 GLY A CA 6
ATOM 5969 C C . GLY A 1 29 ? 4.455 -4.723 7.964 1.00 0.00 26 GLY A C 6
ATOM 5970 O O . GLY A 1 29 ? 5.531 -5.296 7.784 1.00 0.00 26 GLY A O 6
ATOM 5974 N N . GLN A 1 30 ? 3.684 -4.301 6.966 1.00 0.00 27 GLN A N 6
ATOM 5975 C CA . GLN A 1 30 ? 4.060 -4.484 5.576 1.00 0.00 27 GLN A CA 6
ATOM 5976 C C . GLN A 1 30 ? 4.624 -3.196 4.985 1.00 0.00 27 GLN A C 6
ATOM 5977 O O . GLN A 1 30 ? 4.483 -2.119 5.566 1.00 0.00 27 GLN A O 6
ATOM 5991 N N . TYR A 1 31 ? 5.262 -3.315 3.824 1.00 0.00 28 TYR A N 6
ATOM 5992 C CA . TYR A 1 31 ? 5.851 -2.162 3.151 1.00 0.00 28 TYR A CA 6
ATOM 5993 C C . TYR A 1 31 ? 5.479 -2.151 1.671 1.00 0.00 28 TYR A C 6
ATOM 5994 O O . TYR A 1 31 ? 5.534 -3.181 1.000 1.00 0.00 28 TYR A O 6
ATOM 6012 N N . VAL A 1 32 ? 5.099 -0.980 1.171 1.00 0.00 29 VAL A N 6
ATOM 6013 C CA . VAL A 1 32 ? 4.716 -0.837 -0.230 1.00 0.00 29 VAL A CA 6
ATOM 6014 C C . VAL A 1 32 ? 4.806 0.620 -0.691 1.00 0.00 29 VAL A C 6
ATOM 6015 O O . VAL A 1 32 ? 4.185 1.506 -0.105 1.00 0.00 29 VAL A O 6
ATOM 6028 N N . GLU A 1 33 ? 5.582 0.858 -1.749 1.00 0.00 30 GLU A N 6
ATOM 6029 C CA . GLU A 1 33 ? 5.743 2.199 -2.300 1.00 0.00 30 GLU A CA 6
ATOM 6030 C C . GLU A 1 33 ? 4.524 2.606 -3.122 1.00 0.00 30 GLU A C 6
ATOM 6031 O O . GLU A 1 33 ? 3.817 1.758 -3.667 1.00 0.00 30 GLU A O 6
ATOM 6043 N N . VAL A 1 34 ? 4.288 3.912 -3.208 1.00 0.00 31 VAL A N 6
ATOM 6044 C CA . VAL A 1 34 ? 3.157 4.445 -3.958 1.00 0.00 31 VAL A CA 6
ATOM 6045 C C . VAL A 1 34 ? 3.521 4.662 -5.425 1.00 0.00 31 VAL A C 6
ATOM 6046 O O . VAL A 1 34 ? 4.644 5.055 -5.744 1.00 0.00 31 VAL A O 6
ATOM 6059 N N . LEU A 1 35 ? 2.563 4.402 -6.310 1.00 0.00 32 LEU A N 6
ATOM 6060 C CA . LEU A 1 35 ? 2.773 4.572 -7.743 1.00 0.00 32 LEU A CA 6
ATOM 6061 C C . LEU A 1 35 ? 2.304 5.950 -8.201 1.00 0.00 32 LEU A C 6
ATOM 6062 O O . LEU A 1 35 ? 3.117 6.825 -8.501 1.00 0.00 32 LEU A O 6
ATOM 6078 N N . ASP A 1 36 ? 0.987 6.136 -8.253 1.00 0.00 33 ASP A N 6
ATOM 6079 C CA . ASP A 1 36 ? 0.410 7.407 -8.673 1.00 0.00 33 ASP A CA 6
ATOM 6080 C C . ASP A 1 36 ? 0.100 8.294 -7.471 1.00 0.00 33 ASP A C 6
ATOM 6081 O O . ASP A 1 36 ? 0.444 7.961 -6.337 1.00 0.00 33 ASP A O 6
ATOM 6090 N N . ALA A 1 37 ? -0.550 9.424 -7.727 1.00 0.00 34 ALA A N 6
ATOM 6091 C CA . ALA A 1 37 ? -0.905 10.361 -6.667 1.00 0.00 34 ALA A CA 6
ATOM 6092 C C . ALA A 1 37 ? -2.254 11.020 -6.941 1.00 0.00 34 ALA A C 6
ATOM 6093 O O . ALA A 1 37 ? -2.628 11.988 -6.278 1.00 0.00 34 ALA A O 6
ATOM 6100 N N . ALA A 1 38 ? -2.982 10.486 -7.918 1.00 0.00 35 ALA A N 6
ATOM 6101 C CA . ALA A 1 38 ? -4.290 11.023 -8.280 1.00 0.00 35 ALA A CA 6
ATOM 6102 C C . ALA A 1 38 ? -5.325 10.741 -7.194 1.00 0.00 35 ALA A C 6
ATOM 6103 O O . ALA A 1 38 ? -5.267 9.710 -6.522 1.00 0.00 35 ALA A O 6
ATOM 6110 N N . HIS A 1 39 ? -6.272 11.665 -7.033 1.00 0.00 36 HIS A N 6
ATOM 6111 C CA . HIS A 1 39 ? -7.329 11.530 -6.033 1.00 0.00 36 HIS A CA 6
ATOM 6112 C C . HIS A 1 39 ? -6.751 11.427 -4.620 1.00 0.00 36 HIS A C 6
ATOM 6113 O O . HIS A 1 39 ? -6.327 10.352 -4.196 1.00 0.00 36 HIS A O 6
ATOM 6128 N N . PRO A 1 40 ? -6.724 12.549 -3.871 1.00 0.00 37 PRO A N 6
ATOM 6129 C CA . PRO A 1 40 ? -6.196 12.572 -2.499 1.00 0.00 37 PRO A CA 6
ATOM 6130 C C . PRO A 1 40 ? -6.835 11.507 -1.613 1.00 0.00 37 PRO A C 6
ATOM 6131 O O . PRO A 1 40 ? -6.242 11.067 -0.628 1.00 0.00 37 PRO A O 6
ATOM 6142 N N . LEU A 1 41 ? -8.049 11.100 -1.972 1.00 0.00 38 LEU A N 6
ATOM 6143 C CA . LEU A 1 41 ? -8.777 10.084 -1.216 1.00 0.00 38 LEU A CA 6
ATOM 6144 C C . LEU A 1 41 ? -8.004 8.769 -1.184 1.00 0.00 38 LEU A C 6
ATOM 6145 O O . LEU A 1 41 ? -7.547 8.330 -0.128 1.00 0.00 38 LEU A O 6
ATOM 6161 N N . ARG A 1 42 ? -7.859 8.144 -2.350 1.00 0.00 39 ARG A N 6
ATOM 6162 C CA . ARG A 1 42 ? -7.141 6.881 -2.456 1.00 0.00 39 ARG A CA 6
ATOM 6163 C C . ARG A 1 42 ? -6.031 6.972 -3.499 1.00 0.00 39 ARG A C 6
ATOM 6164 O O . ARG A 1 42 ? -6.233 7.509 -4.589 1.00 0.00 39 ARG A O 6
ATOM 6185 N N . TRP A 1 43 ? -4.860 6.448 -3.157 1.00 0.00 40 TRP A N 6
ATOM 6186 C CA . TRP A 1 43 ? -3.720 6.470 -4.065 1.00 0.00 40 TRP A CA 6
ATOM 6187 C C . TRP A 1 43 ? -3.369 5.059 -4.528 1.00 0.00 40 TRP A C 6
ATOM 6188 O O . TRP A 1 43 ? -3.619 4.083 -3.822 1.00 0.00 40 TRP A O 6
ATOM 6209 N N . LEU A 1 44 ? -2.788 4.962 -5.719 1.00 0.00 41 LEU A N 6
ATOM 6210 C CA . LEU A 1 44 ? -2.401 3.672 -6.278 1.00 0.00 41 LEU A CA 6
ATOM 6211 C C . LEU A 1 44 ? -1.085 3.197 -5.670 1.00 0.00 41 LEU A C 6
ATOM 6212 O O . LEU A 1 44 ? -0.150 3.981 -5.513 1.00 0.00 41 LEU A O 6
ATOM 6228 N N . VAL A 1 45 ? -1.019 1.913 -5.327 1.00 0.00 42 VAL A N 6
ATOM 6229 C CA . VAL A 1 45 ? 0.189 1.344 -4.733 1.00 0.00 42 VAL A CA 6
ATOM 6230 C C . VAL A 1 45 ? 0.438 -0.080 -5.224 1.00 0.00 42 VAL A C 6
ATOM 6231 O O . VAL A 1 45 ? -0.499 -0.812 -5.543 1.00 0.00 42 VAL A O 6
ATOM 6244 N N . ARG A 1 46 ? 1.710 -0.461 -5.277 1.00 0.00 43 ARG A N 6
ATOM 6245 C CA . ARG A 1 46 ? 2.099 -1.797 -5.722 1.00 0.00 43 ARG A CA 6
ATOM 6246 C C . ARG A 1 46 ? 3.186 -2.365 -4.815 1.00 0.00 43 ARG A C 6
ATOM 6247 O O . ARG A 1 46 ? 4.313 -1.873 -4.802 1.00 0.00 43 ARG A O 6
ATOM 6268 N N . THR A 1 47 ? 2.839 -3.400 -4.055 1.00 0.00 44 THR A N 6
ATOM 6269 C CA . THR A 1 47 ? 3.784 -4.028 -3.137 1.00 0.00 44 THR A CA 6
ATOM 6270 C C . THR A 1 47 ? 5.024 -4.530 -3.868 1.00 0.00 44 THR A C 6
ATOM 6271 O O . THR A 1 47 ? 4.984 -4.800 -5.069 1.00 0.00 44 THR A O 6
ATOM 6282 N N . LYS A 1 48 ? 6.126 -4.654 -3.133 1.00 0.00 45 LYS A N 6
ATOM 6283 C CA . LYS A 1 48 ? 7.383 -5.124 -3.705 1.00 0.00 45 LYS A CA 6
ATOM 6284 C C . LYS A 1 48 ? 7.445 -6.652 -3.701 1.00 0.00 45 LYS A C 6
ATOM 6285 O O . LYS A 1 48 ? 7.118 -7.285 -2.696 1.00 0.00 45 LYS A O 6
ATOM 6304 N N . PRO A 1 49 ? 7.860 -7.269 -4.824 1.00 0.00 46 PRO A N 6
ATOM 6305 C CA . PRO A 1 49 ? 7.958 -8.726 -4.930 1.00 0.00 46 PRO A CA 6
ATOM 6306 C C . PRO A 1 49 ? 9.207 -9.277 -4.249 1.00 0.00 46 PRO A C 6
ATOM 6307 O O . PRO A 1 49 ? 10.296 -8.720 -4.383 1.00 0.00 46 PRO A O 6
ATOM 6318 N N . THR A 1 50 ? 9.040 -10.375 -3.517 1.00 0.00 47 THR A N 6
ATOM 6319 C CA . THR A 1 50 ? 10.153 -11.005 -2.816 1.00 0.00 47 THR A CA 6
ATOM 6320 C C . THR A 1 50 ? 9.824 -12.449 -2.446 1.00 0.00 47 THR A C 6
ATOM 6321 O O . THR A 1 50 ? 8.661 -12.799 -2.251 1.00 0.00 47 THR A O 6
ATOM 6332 N N . LYS A 1 51 ? 10.859 -13.280 -2.353 1.00 0.00 48 LYS A N 6
ATOM 6333 C CA . LYS A 1 51 ? 10.689 -14.690 -2.011 1.00 0.00 48 LYS A CA 6
ATOM 6334 C C . LYS A 1 51 ? 9.815 -15.396 -3.045 1.00 0.00 48 LYS A C 6
ATOM 6335 O O . LYS A 1 51 ? 8.908 -16.153 -2.696 1.00 0.00 48 LYS A O 6
ATOM 6354 N N . SER A 1 52 ? 10.098 -15.140 -4.321 1.00 0.00 49 SER A N 6
ATOM 6355 C CA . SER A 1 52 ? 9.353 -15.749 -5.419 1.00 0.00 49 SER A CA 6
ATOM 6356 C C . SER A 1 52 ? 7.876 -15.362 -5.376 1.00 0.00 49 SER A C 6
ATOM 6357 O O . SER A 1 52 ? 7.033 -16.036 -5.968 1.00 0.00 49 SER A O 6
ATOM 6365 N N . SER A 1 53 ? 7.568 -14.270 -4.681 1.00 0.00 50 SER A N 6
ATOM 6366 C CA . SER A 1 53 ? 6.190 -13.800 -4.574 1.00 0.00 50 SER A CA 6
ATOM 6367 C C . SER A 1 53 ? 5.934 -12.643 -5.536 1.00 0.00 50 SER A C 6
ATOM 6368 O O . SER A 1 53 ? 6.620 -11.621 -5.484 1.00 0.00 50 SER A O 6
ATOM 6376 N N . PRO A 1 54 ? 4.939 -12.791 -6.428 1.00 0.00 51 PRO A N 6
ATOM 6377 C CA . PRO A 1 54 ? 4.591 -11.755 -7.407 1.00 0.00 51 PRO A CA 6
ATOM 6378 C C . PRO A 1 54 ? 4.116 -10.466 -6.745 1.00 0.00 51 PRO A C 6
ATOM 6379 O O . PRO A 1 54 ? 3.608 -10.482 -5.624 1.00 0.00 51 PRO A O 6
ATOM 6390 N N . SER A 1 55 ? 4.284 -9.351 -7.449 1.00 0.00 52 SER A N 6
ATOM 6391 C CA . SER A 1 55 ? 3.877 -8.049 -6.933 1.00 0.00 52 SER A CA 6
ATOM 6392 C C . SER A 1 55 ? 2.450 -7.714 -7.354 1.00 0.00 52 SER A C 6
ATOM 6393 O O . SER A 1 55 ? 2.115 -7.756 -8.537 1.00 0.00 52 SER A O 6
ATOM 6401 N N . ARG A 1 56 ? 1.613 -7.382 -6.375 1.00 0.00 53 ARG A N 6
ATOM 6402 C CA . ARG A 1 56 ? 0.222 -7.033 -6.639 1.00 0.00 53 ARG A CA 6
ATOM 6403 C C . ARG A 1 56 ? 0.019 -5.523 -6.573 1.00 0.00 53 ARG A C 6
ATOM 6404 O O . ARG A 1 56 ? 0.830 -4.804 -5.988 1.00 0.00 53 ARG A O 6
ATOM 6425 N N . GLN A 1 57 ? -1.068 -5.047 -7.174 1.00 0.00 54 GLN A N 6
ATOM 6426 C CA . GLN A 1 57 ? -1.377 -3.621 -7.178 1.00 0.00 54 GLN A CA 6
ATOM 6427 C C . GLN A 1 57 ? -2.836 -3.384 -6.801 1.00 0.00 54 GLN A C 6
ATOM 6428 O O . GLN A 1 57 ? -3.744 -3.962 -7.397 1.00 0.00 54 GLN A O 6
ATOM 6442 N N . GLY A 1 58 ? -3.051 -2.527 -5.806 1.00 0.00 55 GLY A N 6
ATOM 6443 C CA . GLY A 1 58 ? -4.399 -2.225 -5.362 1.00 0.00 55 GLY A CA 6
ATOM 6444 C C . GLY A 1 58 ? -4.515 -0.837 -4.759 1.00 0.00 55 GLY A C 6
ATOM 6445 O O . GLY A 1 58 ? -3.508 -0.220 -4.413 1.00 0.00 55 GLY A O 6
ATOM 6449 N N . TRP A 1 59 ? -5.744 -0.344 -4.638 1.00 0.00 56 TRP A N 6
ATOM 6450 C CA . TRP A 1 59 ? -5.983 0.974 -4.063 1.00 0.00 56 TRP A CA 6
ATOM 6451 C C . TRP A 1 59 ? -6.247 0.866 -2.564 1.00 0.00 56 TRP A C 6
ATOM 6452 O O . TRP A 1 59 ? -7.081 0.074 -2.128 1.00 0.00 56 TRP A O 6
ATOM 6473 N N . VAL A 1 60 ? -5.532 1.667 -1.776 1.00 0.00 57 VAL A N 6
ATOM 6474 C CA . VAL A 1 60 ? -5.692 1.651 -0.327 1.00 0.00 57 VAL A CA 6
ATOM 6475 C C . VAL A 1 60 ? -5.877 3.060 0.230 1.00 0.00 57 VAL A C 6
ATOM 6476 O O . VAL A 1 60 ? -5.569 4.047 -0.437 1.00 0.00 57 VAL A O 6
ATOM 6489 N N . SER A 1 61 ? -6.381 3.141 1.459 1.00 0.00 58 SER A N 6
ATOM 6490 C CA . SER A 1 61 ? -6.604 4.426 2.112 1.00 0.00 58 SER A CA 6
ATOM 6491 C C . SER A 1 61 ? -5.367 4.852 2.907 1.00 0.00 58 SER A C 6
ATOM 6492 O O . SER A 1 61 ? -5.001 4.195 3.882 1.00 0.00 58 SER A O 6
ATOM 6500 N N . PRO A 1 62 ? -4.704 5.955 2.505 1.00 0.00 59 PRO A N 6
ATOM 6501 C CA . PRO A 1 62 ? -3.507 6.447 3.197 1.00 0.00 59 PRO A CA 6
ATOM 6502 C C . PRO A 1 62 ? -3.830 7.060 4.555 1.00 0.00 59 PRO A C 6
ATOM 6503 O O . PRO A 1 62 ? -2.936 7.513 5.270 1.00 0.00 59 PRO A O 6
ATOM 6514 N N . ALA A 1 63 ? -5.111 7.071 4.906 1.00 0.00 60 ALA A N 6
ATOM 6515 C CA . ALA A 1 63 ? -5.551 7.626 6.180 1.00 0.00 60 ALA A CA 6
ATOM 6516 C C . ALA A 1 63 ? -5.154 6.721 7.342 1.00 0.00 60 ALA A C 6
ATOM 6517 O O . ALA A 1 63 ? -5.365 7.060 8.507 1.00 0.00 60 ALA A O 6
ATOM 6524 N N . TYR A 1 64 ? -4.576 5.567 7.017 1.00 0.00 61 TYR A N 6
ATOM 6525 C CA . TYR A 1 64 ? -4.147 4.613 8.033 1.00 0.00 61 TYR A CA 6
ATOM 6526 C C . TYR A 1 64 ? -2.707 4.168 7.792 1.00 0.00 61 TYR A C 6
ATOM 6527 O O . TYR A 1 64 ? -2.217 3.243 8.440 1.00 0.00 61 TYR A O 6
ATOM 6545 N N . LEU A 1 65 ? -2.033 4.834 6.858 1.00 0.00 62 LEU A N 6
ATOM 6546 C CA . LEU A 1 65 ? -0.648 4.506 6.533 1.00 0.00 62 LEU A CA 6
ATOM 6547 C C . LEU A 1 65 ? 0.307 5.596 7.006 1.00 0.00 62 LEU A C 6
ATOM 6548 O O . LEU A 1 65 ? -0.086 6.750 7.181 1.00 0.00 62 LEU A O 6
ATOM 6564 N N . ASP A 1 66 ? 1.563 5.215 7.214 1.00 0.00 63 ASP A N 6
ATOM 6565 C CA . ASP A 1 66 ? 2.589 6.152 7.656 1.00 0.00 63 ASP A CA 6
ATOM 6566 C C . ASP A 1 66 ? 3.785 6.106 6.711 1.00 0.00 63 ASP A C 6
ATOM 6567 O O . ASP A 1 66 ? 4.516 5.117 6.669 1.00 0.00 63 ASP A O 6
ATOM 6576 N N . ARG A 1 67 ? 3.977 7.179 5.953 1.00 0.00 64 ARG A N 6
ATOM 6577 C CA . ARG A 1 67 ? 5.077 7.257 4.998 1.00 0.00 64 ARG A CA 6
ATOM 6578 C C . ARG A 1 67 ? 6.424 7.038 5.681 1.00 0.00 64 ARG A C 6
ATOM 6579 O O . ARG A 1 67 ? 6.604 7.375 6.852 1.00 0.00 64 ARG A O 6
ATOM 6600 N N . ARG A 1 68 ? 7.365 6.470 4.934 1.00 0.00 65 ARG A N 6
ATOM 6601 C CA . ARG A 1 68 ? 8.702 6.202 5.449 1.00 0.00 65 ARG A CA 6
ATOM 6602 C C . ARG A 1 68 ? 9.752 6.479 4.379 1.00 0.00 65 ARG A C 6
ATOM 6603 O O . ARG A 1 68 ? 9.566 6.140 3.211 1.00 0.00 65 ARG A O 6
ATOM 6624 N N . LEU A 1 69 ? 10.856 7.101 4.784 1.00 0.00 66 LEU A N 6
ATOM 6625 C CA . LEU A 1 69 ? 11.935 7.423 3.856 1.00 0.00 66 LEU A CA 6
ATOM 6626 C C . LEU A 1 69 ? 12.999 6.331 3.863 1.00 0.00 66 LEU A C 6
ATOM 6627 O O . LEU A 1 69 ? 13.549 5.993 4.911 1.00 0.00 66 LEU A O 6
ATOM 6643 N N . LYS A 1 70 ? 13.285 5.784 2.685 1.00 0.00 67 LYS A N 6
ATOM 6644 C CA . LYS A 1 70 ? 14.282 4.727 2.554 1.00 0.00 67 LYS A CA 6
ATOM 6645 C C . LYS A 1 70 ? 15.589 5.277 1.993 1.00 0.00 67 LYS A C 6
ATOM 6646 O O . LYS A 1 70 ? 15.587 6.083 1.062 1.00 0.00 67 LYS A O 6
ATOM 6665 N N . LEU A 1 71 ? 16.705 4.838 2.569 1.00 0.00 68 LEU A N 6
ATOM 6666 C CA . LEU A 1 71 ? 18.023 5.282 2.127 1.00 0.00 68 LEU A CA 6
ATOM 6667 C C . LEU A 1 71 ? 18.522 4.429 0.967 1.00 0.00 68 LEU A C 6
ATOM 6668 O O . LEU A 1 71 ? 19.151 3.382 1.229 1.00 0.00 68 LEU A O 6
ATOM 6685 N N . ILE A 1 4 ? 12.593 9.053 -6.093 1.00 0.00 1 ILE A N 7
ATOM 6686 C CA . ILE A 1 4 ? 12.368 7.736 -5.444 1.00 0.00 1 ILE A CA 7
ATOM 6687 C C . ILE A 1 4 ? 10.936 7.616 -4.930 1.00 0.00 1 ILE A C 7
ATOM 6688 O O . ILE A 1 4 ? 10.362 8.582 -4.427 1.00 0.00 1 ILE A O 7
ATOM 6706 N N . PHE A 1 5 ? 10.364 6.422 -5.063 1.00 0.00 2 PHE A N 7
ATOM 6707 C CA . PHE A 1 5 ? 8.999 6.171 -4.612 1.00 0.00 2 PHE A CA 7
ATOM 6708 C C . PHE A 1 5 ? 8.883 6.356 -3.101 1.00 0.00 2 PHE A C 7
ATOM 6709 O O . PHE A 1 5 ? 9.883 6.576 -2.417 1.00 0.00 2 PHE A O 7
ATOM 6726 N N . ASP A 1 6 ? 7.661 6.265 -2.585 1.00 0.00 3 ASP A N 7
ATOM 6727 C CA . ASP A 1 6 ? 7.425 6.432 -1.155 1.00 0.00 3 ASP A CA 7
ATOM 6728 C C . ASP A 1 6 ? 6.752 5.203 -0.551 1.00 0.00 3 ASP A C 7
ATOM 6729 O O . ASP A 1 6 ? 5.559 4.977 -0.746 1.00 0.00 3 ASP A O 7
ATOM 6738 N N . ILE A 1 7 ? 7.527 4.413 0.187 1.00 0.00 4 ILE A N 7
ATOM 6739 C CA . ILE A 1 7 ? 7.011 3.213 0.829 1.00 0.00 4 ILE A CA 7
ATOM 6740 C C . ILE A 1 7 ? 6.377 3.543 2.178 1.00 0.00 4 ILE A C 7
ATOM 6741 O O . ILE A 1 7 ? 7.059 3.975 3.108 1.00 0.00 4 ILE A O 7
ATOM 6757 N N . TYR A 1 8 ? 5.067 3.338 2.275 1.00 0.00 5 TYR A N 7
ATOM 6758 C CA . TYR A 1 8 ? 4.334 3.608 3.506 1.00 0.00 5 TYR A CA 7
ATOM 6759 C C . TYR A 1 8 ? 4.205 2.343 4.345 1.00 0.00 5 TYR A C 7
ATOM 6760 O O . TYR A 1 8 ? 4.010 1.250 3.813 1.00 0.00 5 TYR A O 7
ATOM 6778 N N . VAL A 1 9 ? 4.320 2.495 5.660 1.00 0.00 6 VAL A N 7
ATOM 6779 C CA . VAL A 1 9 ? 4.214 1.363 6.570 1.00 0.00 6 VAL A CA 7
ATOM 6780 C C . VAL A 1 9 ? 2.843 1.326 7.241 1.00 0.00 6 VAL A C 7
ATOM 6781 O O . VAL A 1 9 ? 2.352 2.345 7.728 1.00 0.00 6 VAL A O 7
ATOM 6794 N N . VAL A 1 10 ? 2.227 0.148 7.256 1.00 0.00 7 VAL A N 7
ATOM 6795 C CA . VAL A 1 10 ? 0.911 -0.020 7.864 1.00 0.00 7 VAL A CA 7
ATOM 6796 C C . VAL A 1 10 ? 1.032 -0.289 9.361 1.00 0.00 7 VAL A C 7
ATOM 6797 O O . VAL A 1 10 ? 1.534 -1.335 9.775 1.00 0.00 7 VAL A O 7
ATOM 6810 N N . THR A 1 11 ? 0.572 0.663 10.168 1.00 0.00 8 THR A N 7
ATOM 6811 C CA . THR A 1 11 ? 0.631 0.531 11.620 1.00 0.00 8 THR A CA 7
ATOM 6812 C C . THR A 1 11 ? -0.765 0.554 12.235 1.00 0.00 8 THR A C 7
ATOM 6813 O O . THR A 1 11 ? -0.925 0.831 13.424 1.00 0.00 8 THR A O 7
ATOM 6824 N N . ALA A 1 12 ? -1.773 0.255 11.421 1.00 0.00 9 ALA A N 7
ATOM 6825 C CA . ALA A 1 12 ? -3.155 0.245 11.888 1.00 0.00 9 ALA A CA 7
ATOM 6826 C C . ALA A 1 12 ? -3.915 -0.960 11.344 1.00 0.00 9 ALA A C 7
ATOM 6827 O O . ALA A 1 12 ? -5.135 -1.046 11.482 1.00 0.00 9 ALA A O 7
ATOM 6834 N N . ASP A 1 13 ? -3.184 -1.891 10.730 1.00 0.00 10 ASP A N 7
ATOM 6835 C CA . ASP A 1 13 ? -3.786 -3.095 10.157 1.00 0.00 10 ASP A CA 7
ATOM 6836 C C . ASP A 1 13 ? -4.758 -2.734 9.034 1.00 0.00 10 ASP A C 7
ATOM 6837 O O . ASP A 1 13 ? -5.196 -1.589 8.922 1.00 0.00 10 ASP A O 7
ATOM 6846 N N . TYR A 1 14 ? -5.089 -3.715 8.200 1.00 0.00 11 TYR A N 7
ATOM 6847 C CA . TYR A 1 14 ? -6.008 -3.492 7.089 1.00 0.00 11 TYR A CA 7
ATOM 6848 C C . TYR A 1 14 ? -6.569 -4.813 6.573 1.00 0.00 11 TYR A C 7
ATOM 6849 O O . TYR A 1 14 ? -5.962 -5.468 5.725 1.00 0.00 11 TYR A O 7
ATOM 6867 N N . LEU A 1 15 ? -7.729 -5.200 7.094 1.00 0.00 12 LEU A N 7
ATOM 6868 C CA . LEU A 1 15 ? -8.373 -6.445 6.692 1.00 0.00 12 LEU A CA 7
ATOM 6869 C C . LEU A 1 15 ? -9.726 -6.175 6.033 1.00 0.00 12 LEU A C 7
ATOM 6870 O O . LEU A 1 15 ? -10.685 -5.803 6.710 1.00 0.00 12 LEU A O 7
ATOM 6886 N N . PRO A 1 16 ? -9.827 -6.355 4.700 1.00 0.00 13 PRO A N 7
ATOM 6887 C CA . PRO A 1 16 ? -11.080 -6.131 3.967 1.00 0.00 13 PRO A CA 7
ATOM 6888 C C . PRO A 1 16 ? -12.224 -6.986 4.492 1.00 0.00 13 PRO A C 7
ATOM 6889 O O . PRO A 1 16 ? -12.022 -8.132 4.894 1.00 0.00 13 PRO A O 7
ATOM 6900 N N . LEU A 1 17 ? -13.427 -6.422 4.483 1.00 0.00 14 LEU A N 7
ATOM 6901 C CA . LEU A 1 17 ? -14.604 -7.136 4.951 1.00 0.00 14 LEU A CA 7
ATOM 6902 C C . LEU A 1 17 ? -15.238 -7.927 3.812 1.00 0.00 14 LEU A C 7
ATOM 6903 O O . LEU A 1 17 ? -16.020 -7.389 3.028 1.00 0.00 14 LEU A O 7
ATOM 6919 N N . GLY A 1 18 ? -14.887 -9.205 3.727 1.00 0.00 15 GLY A N 7
ATOM 6920 C CA . GLY A 1 18 ? -15.428 -10.055 2.683 1.00 0.00 15 GLY A CA 7
ATOM 6921 C C . GLY A 1 18 ? -14.825 -9.756 1.326 1.00 0.00 15 GLY A C 7
ATOM 6922 O O . GLY A 1 18 ? -13.609 -9.610 1.199 1.00 0.00 15 GLY A O 7
ATOM 6926 N N . ALA A 1 19 ? -15.676 -9.665 0.308 1.00 0.00 16 ALA A N 7
ATOM 6927 C CA . ALA A 1 19 ? -15.218 -9.378 -1.044 1.00 0.00 16 ALA A CA 7
ATOM 6928 C C . ALA A 1 19 ? -15.228 -7.877 -1.312 1.00 0.00 16 ALA A C 7
ATOM 6929 O O . ALA A 1 19 ? -16.289 -7.253 -1.364 1.00 0.00 16 ALA A O 7
ATOM 6936 N N . GLU A 1 20 ? -14.041 -7.301 -1.476 1.00 0.00 17 GLU A N 7
ATOM 6937 C CA . GLU A 1 20 ? -13.913 -5.871 -1.736 1.00 0.00 17 GLU A CA 7
ATOM 6938 C C . GLU A 1 20 ? -13.214 -5.624 -3.070 1.00 0.00 17 GLU A C 7
ATOM 6939 O O . GLU A 1 20 ? -12.147 -6.178 -3.336 1.00 0.00 17 GLU A O 7
ATOM 6951 N N . GLN A 1 21 ? -13.824 -4.787 -3.903 1.00 0.00 18 GLN A N 7
ATOM 6952 C CA . GLN A 1 21 ? -13.269 -4.464 -5.213 1.00 0.00 18 GLN A CA 7
ATOM 6953 C C . GLN A 1 21 ? -12.289 -3.301 -5.121 1.00 0.00 18 GLN A C 7
ATOM 6954 O O . GLN A 1 21 ? -12.428 -2.426 -4.265 1.00 0.00 18 GLN A O 7
ATOM 6968 N N . ASP A 1 22 ? -11.295 -3.303 -6.007 1.00 0.00 19 ASP A N 7
ATOM 6969 C CA . ASP A 1 22 ? -10.287 -2.248 -6.040 1.00 0.00 19 ASP A CA 7
ATOM 6970 C C . ASP A 1 22 ? -9.512 -2.189 -4.726 1.00 0.00 19 ASP A C 7
ATOM 6971 O O . ASP A 1 22 ? -8.941 -1.156 -4.376 1.00 0.00 19 ASP A O 7
ATOM 6980 N N . ALA A 1 23 ? -9.492 -3.308 -4.008 1.00 0.00 20 ALA A N 7
ATOM 6981 C CA . ALA A 1 23 ? -8.786 -3.386 -2.735 1.00 0.00 20 ALA A CA 7
ATOM 6982 C C . ALA A 1 23 ? -7.757 -4.512 -2.748 1.00 0.00 20 ALA A C 7
ATOM 6983 O O . ALA A 1 23 ? -7.850 -5.443 -3.549 1.00 0.00 20 ALA A O 7
ATOM 6990 N N . ILE A 1 24 ? -6.775 -4.420 -1.856 1.00 0.00 21 ILE A N 7
ATOM 6991 C CA . ILE A 1 24 ? -5.728 -5.431 -1.762 1.00 0.00 21 ILE A CA 7
ATOM 6992 C C . ILE A 1 24 ? -5.451 -5.792 -0.304 1.00 0.00 21 ILE A C 7
ATOM 6993 O O . ILE A 1 24 ? -5.320 -4.915 0.549 1.00 0.00 21 ILE A O 7
ATOM 7009 N N . THR A 1 25 ? -5.369 -7.090 -0.028 1.00 0.00 22 THR A N 7
ATOM 7010 C CA . THR A 1 25 ? -5.116 -7.570 1.327 1.00 0.00 22 THR A CA 7
ATOM 7011 C C . THR A 1 25 ? -3.800 -7.025 1.875 1.00 0.00 22 THR A C 7
ATOM 7012 O O . THR A 1 25 ? -2.791 -6.981 1.171 1.00 0.00 22 THR A O 7
ATOM 7023 N N . LEU A 1 26 ? -3.823 -6.606 3.137 1.00 0.00 23 LEU A N 7
ATOM 7024 C CA . LEU A 1 26 ? -2.636 -6.067 3.791 1.00 0.00 23 LEU A CA 7
ATOM 7025 C C . LEU A 1 26 ? -2.635 -6.405 5.278 1.00 0.00 23 LEU A C 7
ATOM 7026 O O . LEU A 1 26 ? -3.639 -6.864 5.821 1.00 0.00 23 LEU A O 7
ATOM 7042 N N . ARG A 1 27 ? -1.498 -6.179 5.927 1.00 0.00 24 ARG A N 7
ATOM 7043 C CA . ARG A 1 27 ? -1.362 -6.454 7.353 1.00 0.00 24 ARG A CA 7
ATOM 7044 C C . ARG A 1 27 ? -0.559 -5.359 8.044 1.00 0.00 24 ARG A C 7
ATOM 7045 O O . ARG A 1 27 ? 0.185 -4.620 7.398 1.00 0.00 24 ARG A O 7
ATOM 7066 N N . GLU A 1 28 ? -0.716 -5.258 9.359 1.00 0.00 25 GLU A N 7
ATOM 7067 C CA . GLU A 1 28 ? -0.002 -4.256 10.141 1.00 0.00 25 GLU A CA 7
ATOM 7068 C C . GLU A 1 28 ? 1.477 -4.615 10.252 1.00 0.00 25 GLU A C 7
ATOM 7069 O O . GLU A 1 28 ? 1.858 -5.480 11.039 1.00 0.00 25 GLU A O 7
ATOM 7081 N N . GLY A 1 29 ? 2.302 -3.946 9.452 1.00 0.00 26 GLY A N 7
ATOM 7082 C CA . GLY A 1 29 ? 3.730 -4.208 9.473 1.00 0.00 26 GLY A CA 7
ATOM 7083 C C . GLY A 1 29 ? 4.286 -4.492 8.093 1.00 0.00 26 GLY A C 7
ATOM 7084 O O . GLY A 1 29 ? 5.399 -4.999 7.958 1.00 0.00 26 GLY A O 7
ATOM 7088 N N . GLN A 1 30 ? 3.509 -4.165 7.065 1.00 0.00 27 GLN A N 7
ATOM 7089 C CA . GLN A 1 30 ? 3.922 -4.383 5.691 1.00 0.00 27 GLN A CA 7
ATOM 7090 C C . GLN A 1 30 ? 4.412 -3.084 5.058 1.00 0.00 27 GLN A C 7
ATOM 7091 O O . GLN A 1 30 ? 4.034 -1.993 5.484 1.00 0.00 27 GLN A O 7
ATOM 7105 N N . TYR A 1 31 ? 5.254 -3.211 4.039 1.00 0.00 28 TYR A N 7
ATOM 7106 C CA . TYR A 1 31 ? 5.802 -2.049 3.347 1.00 0.00 28 TYR A CA 7
ATOM 7107 C C . TYR A 1 31 ? 5.396 -2.054 1.876 1.00 0.00 28 TYR A C 7
ATOM 7108 O O . TYR A 1 31 ? 5.412 -3.098 1.223 1.00 0.00 28 TYR A O 7
ATOM 7126 N N . VAL A 1 32 ? 5.033 -0.883 1.357 1.00 0.00 29 VAL A N 7
ATOM 7127 C CA . VAL A 1 32 ? 4.617 -0.768 -0.038 1.00 0.00 29 VAL A CA 7
ATOM 7128 C C . VAL A 1 32 ? 4.754 0.664 -0.562 1.00 0.00 29 VAL A C 7
ATOM 7129 O O . VAL A 1 32 ? 4.193 1.601 0.003 1.00 0.00 29 VAL A O 7
ATOM 7142 N N . GLU A 1 33 ? 5.506 0.817 -1.652 1.00 0.00 30 GLU A N 7
ATOM 7143 C CA . GLU A 1 33 ? 5.707 2.118 -2.280 1.00 0.00 30 GLU A CA 7
ATOM 7144 C C . GLU A 1 33 ? 4.463 2.545 -3.053 1.00 0.00 30 GLU A C 7
ATOM 7145 O O . GLU A 1 33 ? 3.682 1.706 -3.504 1.00 0.00 30 GLU A O 7
ATOM 7157 N N . VAL A 1 34 ? 4.283 3.854 -3.200 1.00 0.00 31 VAL A N 7
ATOM 7158 C CA . VAL A 1 34 ? 3.135 4.393 -3.917 1.00 0.00 31 VAL A CA 7
ATOM 7159 C C . VAL A 1 34 ? 3.479 4.683 -5.376 1.00 0.00 31 VAL A C 7
ATOM 7160 O O . VAL A 1 34 ? 4.540 5.231 -5.678 1.00 0.00 31 VAL A O 7
ATOM 7173 N N . LEU A 1 35 ? 2.574 4.307 -6.275 1.00 0.00 32 LEU A N 7
ATOM 7174 C CA . LEU A 1 35 ? 2.773 4.526 -7.704 1.00 0.00 32 LEU A CA 7
ATOM 7175 C C . LEU A 1 35 ? 2.130 5.836 -8.148 1.00 0.00 32 LEU A C 7
ATOM 7176 O O . LEU A 1 35 ? 2.776 6.673 -8.780 1.00 0.00 32 LEU A O 7
ATOM 7192 N N . ASP A 1 36 ? 0.855 6.007 -7.813 1.00 0.00 33 ASP A N 7
ATOM 7193 C CA . ASP A 1 36 ? 0.125 7.215 -8.181 1.00 0.00 33 ASP A CA 7
ATOM 7194 C C . ASP A 1 36 ? -0.770 7.684 -7.038 1.00 0.00 33 ASP A C 7
ATOM 7195 O O . ASP A 1 36 ? -0.899 7.006 -6.018 1.00 0.00 33 ASP A O 7
ATOM 7204 N N . ALA A 1 37 ? -1.385 8.850 -7.218 1.00 0.00 34 ALA A N 7
ATOM 7205 C CA . ALA A 1 37 ? -2.270 9.415 -6.208 1.00 0.00 34 ALA A CA 7
ATOM 7206 C C . ALA A 1 37 ? -3.646 9.713 -6.796 1.00 0.00 34 ALA A C 7
ATOM 7207 O O . ALA A 1 37 ? -4.629 9.053 -6.460 1.00 0.00 34 ALA A O 7
ATOM 7214 N N . ALA A 1 38 ? -3.701 10.712 -7.675 1.00 0.00 35 ALA A N 7
ATOM 7215 C CA . ALA A 1 38 ? -4.947 11.105 -8.328 1.00 0.00 35 ALA A CA 7
ATOM 7216 C C . ALA A 1 38 ? -5.998 11.554 -7.314 1.00 0.00 35 ALA A C 7
ATOM 7217 O O . ALA A 1 38 ? -6.134 12.746 -7.035 1.00 0.00 35 ALA A O 7
ATOM 7224 N N . HIS A 1 39 ? -6.738 10.594 -6.767 1.00 0.00 36 HIS A N 7
ATOM 7225 C CA . HIS A 1 39 ? -7.781 10.891 -5.790 1.00 0.00 36 HIS A CA 7
ATOM 7226 C C . HIS A 1 39 ? -7.225 10.849 -4.365 1.00 0.00 36 HIS A C 7
ATOM 7227 O O . HIS A 1 39 ? -6.757 9.806 -3.911 1.00 0.00 36 HIS A O 7
ATOM 7242 N N . PRO A 1 40 ? -7.269 11.984 -3.638 1.00 0.00 37 PRO A N 7
ATOM 7243 C CA . PRO A 1 40 ? -6.765 12.064 -2.257 1.00 0.00 37 PRO A CA 7
ATOM 7244 C C . PRO A 1 40 ? -7.388 11.010 -1.346 1.00 0.00 37 PRO A C 7
ATOM 7245 O O . PRO A 1 40 ? -6.789 10.609 -0.347 1.00 0.00 37 PRO A O 7
ATOM 7256 N N . LEU A 1 41 ? -8.593 10.569 -1.694 1.00 0.00 38 LEU A N 7
ATOM 7257 C CA . LEU A 1 41 ? -9.295 9.563 -0.904 1.00 0.00 38 LEU A CA 7
ATOM 7258 C C . LEU A 1 41 ? -8.511 8.253 -0.864 1.00 0.00 38 LEU A C 7
ATOM 7259 O O . LEU A 1 41 ? -8.367 7.639 0.194 1.00 0.00 38 LEU A O 7
ATOM 7275 N N . ARG A 1 42 ? -8.009 7.831 -2.020 1.00 0.00 39 ARG A N 7
ATOM 7276 C CA . ARG A 1 42 ? -7.242 6.593 -2.113 1.00 0.00 39 ARG A CA 7
ATOM 7277 C C . ARG A 1 42 ? -6.124 6.713 -3.147 1.00 0.00 39 ARG A C 7
ATOM 7278 O O . ARG A 1 42 ? -6.350 7.160 -4.272 1.00 0.00 39 ARG A O 7
ATOM 7299 N N . TRP A 1 43 ? -4.918 6.309 -2.757 1.00 0.00 40 TRP A N 7
ATOM 7300 C CA . TRP A 1 43 ? -3.765 6.369 -3.648 1.00 0.00 40 TRP A CA 7
ATOM 7301 C C . TRP A 1 43 ? -3.377 4.974 -4.133 1.00 0.00 40 TRP A C 7
ATOM 7302 O O . TRP A 1 43 ? -3.511 3.993 -3.402 1.00 0.00 40 TRP A O 7
ATOM 7323 N N . LEU A 1 44 ? -2.896 4.898 -5.370 1.00 0.00 41 LEU A N 7
ATOM 7324 C CA . LEU A 1 44 ? -2.486 3.626 -5.959 1.00 0.00 41 LEU A CA 7
ATOM 7325 C C . LEU A 1 44 ? -1.091 3.228 -5.481 1.00 0.00 41 LEU A C 7
ATOM 7326 O O . LEU A 1 44 ? -0.166 4.037 -5.505 1.00 0.00 41 LEU A O 7
ATOM 7342 N N . VAL A 1 45 ? -0.948 1.976 -5.050 1.00 0.00 42 VAL A N 7
ATOM 7343 C CA . VAL A 1 45 ? 0.336 1.478 -4.564 1.00 0.00 42 VAL A CA 7
ATOM 7344 C C . VAL A 1 45 ? 0.645 0.089 -5.116 1.00 0.00 42 VAL A C 7
ATOM 7345 O O . VAL A 1 45 ? -0.250 -0.623 -5.573 1.00 0.00 42 VAL A O 7
ATOM 7358 N N . ARG A 1 46 ? 1.920 -0.290 -5.068 1.00 0.00 43 ARG A N 7
ATOM 7359 C CA . ARG A 1 46 ? 2.356 -1.594 -5.556 1.00 0.00 43 ARG A CA 7
ATOM 7360 C C . ARG A 1 46 ? 3.355 -2.220 -4.587 1.00 0.00 43 ARG A C 7
ATOM 7361 O O . ARG A 1 46 ? 4.476 -1.734 -4.436 1.00 0.00 43 ARG A O 7
ATOM 7382 N N . THR A 1 47 ? 2.940 -3.299 -3.934 1.00 0.00 44 THR A N 7
ATOM 7383 C CA . THR A 1 47 ? 3.793 -3.988 -2.975 1.00 0.00 44 THR A CA 7
ATOM 7384 C C . THR A 1 47 ? 5.041 -4.551 -3.647 1.00 0.00 44 THR A C 7
ATOM 7385 O O . THR A 1 47 ? 5.065 -4.761 -4.859 1.00 0.00 44 THR A O 7
ATOM 7396 N N . LYS A 1 48 ? 6.078 -4.791 -2.848 1.00 0.00 45 LYS A N 7
ATOM 7397 C CA . LYS A 1 48 ? 7.331 -5.332 -3.363 1.00 0.00 45 LYS A CA 7
ATOM 7398 C C . LYS A 1 48 ? 7.287 -6.861 -3.408 1.00 0.00 45 LYS A C 7
ATOM 7399 O O . LYS A 1 48 ? 6.966 -7.505 -2.408 1.00 0.00 45 LYS A O 7
ATOM 7418 N N . PRO A 1 49 ? 7.607 -7.467 -4.570 1.00 0.00 46 PRO A N 7
ATOM 7419 C CA . PRO A 1 49 ? 7.597 -8.925 -4.726 1.00 0.00 46 PRO A CA 7
ATOM 7420 C C . PRO A 1 49 ? 8.793 -9.594 -4.057 1.00 0.00 46 PRO A C 7
ATOM 7421 O O . PRO A 1 49 ? 9.870 -9.005 -3.952 1.00 0.00 46 PRO A O 7
ATOM 7432 N N . THR A 1 50 ? 8.595 -10.831 -3.606 1.00 0.00 47 THR A N 7
ATOM 7433 C CA . THR A 1 50 ? 9.654 -11.588 -2.949 1.00 0.00 47 THR A CA 7
ATOM 7434 C C . THR A 1 50 ? 10.246 -12.627 -3.897 1.00 0.00 47 THR A C 7
ATOM 7435 O O . THR A 1 50 ? 10.122 -12.510 -5.116 1.00 0.00 47 THR A O 7
ATOM 7446 N N . LYS A 1 51 ? 10.893 -13.643 -3.332 1.00 0.00 48 LYS A N 7
ATOM 7447 C CA . LYS A 1 51 ? 11.508 -14.699 -4.132 1.00 0.00 48 LYS A CA 7
ATOM 7448 C C . LYS A 1 51 ? 10.463 -15.676 -4.665 1.00 0.00 48 LYS A C 7
ATOM 7449 O O . LYS A 1 51 ? 10.805 -16.668 -5.309 1.00 0.00 48 LYS A O 7
ATOM 7468 N N . SER A 1 52 ? 9.191 -15.394 -4.397 1.00 0.00 49 SER A N 7
ATOM 7469 C CA . SER A 1 52 ? 8.110 -16.263 -4.857 1.00 0.00 49 SER A CA 7
ATOM 7470 C C . SER A 1 52 ? 6.798 -15.496 -4.996 1.00 0.00 49 SER A C 7
ATOM 7471 O O . SER A 1 52 ? 5.965 -15.826 -5.841 1.00 0.00 49 SER A O 7
ATOM 7479 N N . SER A 1 53 ? 6.617 -14.477 -4.163 1.00 0.00 50 SER A N 7
ATOM 7480 C CA . SER A 1 53 ? 5.400 -13.674 -4.191 1.00 0.00 50 SER A CA 7
ATOM 7481 C C . SER A 1 53 ? 5.482 -12.579 -5.250 1.00 0.00 50 SER A C 7
ATOM 7482 O O . SER A 1 53 ? 6.299 -11.665 -5.144 1.00 0.00 50 SER A O 7
ATOM 7490 N N . PRO A 1 54 ? 4.633 -12.659 -6.291 1.00 0.00 51 PRO A N 7
ATOM 7491 C CA . PRO A 1 54 ? 4.609 -11.665 -7.369 1.00 0.00 51 PRO A CA 7
ATOM 7492 C C . PRO A 1 54 ? 4.158 -10.294 -6.875 1.00 0.00 51 PRO A C 7
ATOM 7493 O O . PRO A 1 54 ? 3.491 -10.184 -5.845 1.00 0.00 51 PRO A O 7
ATOM 7504 N N . SER A 1 55 ? 4.527 -9.251 -7.612 1.00 0.00 52 SER A N 7
ATOM 7505 C CA . SER A 1 55 ? 4.159 -7.888 -7.245 1.00 0.00 52 SER A CA 7
ATOM 7506 C C . SER A 1 55 ? 2.675 -7.637 -7.489 1.00 0.00 52 SER A C 7
ATOM 7507 O O . SER A 1 55 ? 2.181 -7.802 -8.605 1.00 0.00 52 SER A O 7
ATOM 7515 N N . ARG A 1 56 ? 1.970 -7.236 -6.436 1.00 0.00 53 ARG A N 7
ATOM 7516 C CA . ARG A 1 56 ? 0.543 -6.954 -6.528 1.00 0.00 53 ARG A CA 7
ATOM 7517 C C . ARG A 1 56 ? 0.284 -5.454 -6.406 1.00 0.00 53 ARG A C 7
ATOM 7518 O O . ARG A 1 56 ? 0.983 -4.755 -5.672 1.00 0.00 53 ARG A O 7
ATOM 7539 N N . GLN A 1 57 ? -0.719 -4.965 -7.129 1.00 0.00 54 GLN A N 7
ATOM 7540 C CA . GLN A 1 57 ? -1.061 -3.547 -7.094 1.00 0.00 54 GLN A CA 7
ATOM 7541 C C . GLN A 1 57 ? -2.515 -3.349 -6.675 1.00 0.00 54 GLN A C 7
ATOM 7542 O O . GLN A 1 57 ? -3.424 -3.938 -7.260 1.00 0.00 54 GLN A O 7
ATOM 7556 N N . GLY A 1 58 ? -2.727 -2.514 -5.660 1.00 0.00 55 GLY A N 7
ATOM 7557 C CA . GLY A 1 58 ? -4.073 -2.256 -5.180 1.00 0.00 55 GLY A CA 7
ATOM 7558 C C . GLY A 1 58 ? -4.218 -0.880 -4.558 1.00 0.00 55 GLY A C 7
ATOM 7559 O O . GLY A 1 58 ? -3.226 -0.244 -4.205 1.00 0.00 55 GLY A O 7
ATOM 7563 N N . TRP A 1 59 ? -5.459 -0.423 -4.420 1.00 0.00 56 TRP A N 7
ATOM 7564 C CA . TRP A 1 59 ? -5.733 0.882 -3.830 1.00 0.00 56 TRP A CA 7
ATOM 7565 C C . TRP A 1 59 ? -5.909 0.760 -2.318 1.00 0.00 56 TRP A C 7
ATOM 7566 O O . TRP A 1 59 ? -6.543 -0.177 -1.833 1.00 0.00 56 TRP A O 7
ATOM 7587 N N . VAL A 1 60 ? -5.343 1.711 -1.578 1.00 0.00 57 VAL A N 7
ATOM 7588 C CA . VAL A 1 60 ? -5.441 1.703 -0.121 1.00 0.00 57 VAL A CA 7
ATOM 7589 C C . VAL A 1 60 ? -5.790 3.087 0.420 1.00 0.00 57 VAL A C 7
ATOM 7590 O O . VAL A 1 60 ? -5.809 4.069 -0.322 1.00 0.00 57 VAL A O 7
ATOM 7603 N N . SER A 1 61 ? -6.066 3.155 1.720 1.00 0.00 58 SER A N 7
ATOM 7604 C CA . SER A 1 61 ? -6.411 4.414 2.369 1.00 0.00 58 SER A CA 7
ATOM 7605 C C . SER A 1 61 ? -5.168 5.066 2.980 1.00 0.00 58 SER A C 7
ATOM 7606 O O . SER A 1 61 ? -4.613 4.554 3.954 1.00 0.00 58 SER A O 7
ATOM 7614 N N . PRO A 1 62 ? -4.710 6.204 2.421 1.00 0.00 59 PRO A N 7
ATOM 7615 C CA . PRO A 1 62 ? -3.524 6.906 2.929 1.00 0.00 59 PRO A CA 7
ATOM 7616 C C . PRO A 1 62 ? -3.772 7.567 4.280 1.00 0.00 59 PRO A C 7
ATOM 7617 O O . PRO A 1 62 ? -2.861 8.144 4.874 1.00 0.00 59 PRO A O 7
ATOM 7628 N N . ALA A 1 63 ? -5.008 7.480 4.761 1.00 0.00 60 ALA A N 7
ATOM 7629 C CA . ALA A 1 63 ? -5.372 8.071 6.043 1.00 0.00 60 ALA A CA 7
ATOM 7630 C C . ALA A 1 63 ? -4.826 7.246 7.203 1.00 0.00 60 ALA A C 7
ATOM 7631 O O . ALA A 1 63 ? -4.978 7.618 8.367 1.00 0.00 60 ALA A O 7
ATOM 7638 N N . TYR A 1 64 ? -4.192 6.124 6.877 1.00 0.00 61 TYR A N 7
ATOM 7639 C CA . TYR A 1 64 ? -3.623 5.243 7.892 1.00 0.00 61 TYR A CA 7
ATOM 7640 C C . TYR A 1 64 ? -2.198 4.839 7.525 1.00 0.00 61 TYR A C 7
ATOM 7641 O O . TYR A 1 64 ? -1.632 3.919 8.116 1.00 0.00 61 TYR A O 7
ATOM 7659 N N . LEU A 1 65 ? -1.621 5.537 6.552 1.00 0.00 62 LEU A N 7
ATOM 7660 C CA . LEU A 1 65 ? -0.261 5.247 6.104 1.00 0.00 62 LEU A CA 7
ATOM 7661 C C . LEU A 1 65 ? 0.704 6.362 6.492 1.00 0.00 62 LEU A C 7
ATOM 7662 O O . LEU A 1 65 ? 0.349 7.541 6.477 1.00 0.00 62 LEU A O 7
ATOM 7678 N N . ASP A 1 66 ? 1.929 5.975 6.841 1.00 0.00 63 ASP A N 7
ATOM 7679 C CA . ASP A 1 66 ? 2.960 6.931 7.229 1.00 0.00 63 ASP A CA 7
ATOM 7680 C C . ASP A 1 66 ? 4.119 6.900 6.236 1.00 0.00 63 ASP A C 7
ATOM 7681 O O . ASP A 1 66 ? 4.674 5.839 5.949 1.00 0.00 63 ASP A O 7
ATOM 7690 N N . ARG A 1 67 ? 4.479 8.069 5.715 1.00 0.00 64 ARG A N 7
ATOM 7691 C CA . ARG A 1 67 ? 5.566 8.173 4.748 1.00 0.00 64 ARG A CA 7
ATOM 7692 C C . ARG A 1 67 ? 6.926 7.997 5.418 1.00 0.00 64 ARG A C 7
ATOM 7693 O O . ARG A 1 67 ? 7.219 8.629 6.433 1.00 0.00 64 ARG A O 7
ATOM 7714 N N . ARG A 1 68 ? 7.753 7.132 4.834 1.00 0.00 65 ARG A N 7
ATOM 7715 C CA . ARG A 1 68 ? 9.089 6.869 5.357 1.00 0.00 65 ARG A CA 7
ATOM 7716 C C . ARG A 1 68 ? 10.082 6.678 4.214 1.00 0.00 65 ARG A C 7
ATOM 7717 O O . ARG A 1 68 ? 9.756 6.074 3.192 1.00 0.00 65 ARG A O 7
ATOM 7738 N N . LEU A 1 69 ? 11.292 7.197 4.393 1.00 0.00 66 LEU A N 7
ATOM 7739 C CA . LEU A 1 69 ? 12.328 7.084 3.372 1.00 0.00 66 LEU A CA 7
ATOM 7740 C C . LEU A 1 69 ? 13.475 6.199 3.850 1.00 0.00 66 LEU A C 7
ATOM 7741 O O . LEU A 1 69 ? 14.096 6.469 4.877 1.00 0.00 66 LEU A O 7
ATOM 7757 N N . LYS A 1 70 ? 13.747 5.137 3.096 1.00 0.00 67 LYS A N 7
ATOM 7758 C CA . LYS A 1 70 ? 14.823 4.214 3.437 1.00 0.00 67 LYS A CA 7
ATOM 7759 C C . LYS A 1 70 ? 16.033 4.442 2.539 1.00 0.00 67 LYS A C 7
ATOM 7760 O O . LYS A 1 70 ? 15.987 4.173 1.338 1.00 0.00 67 LYS A O 7
ATOM 7779 N N . LEU A 1 71 ? 17.116 4.941 3.126 1.00 0.00 68 LEU A N 7
ATOM 7780 C CA . LEU A 1 71 ? 18.336 5.208 2.375 1.00 0.00 68 LEU A CA 7
ATOM 7781 C C . LEU A 1 71 ? 19.577 4.939 3.227 1.00 0.00 68 LEU A C 7
ATOM 7782 O O . LEU A 1 71 ? 20.231 5.913 3.655 1.00 0.00 68 LEU A O 7
ATOM 7799 N N . ILE A 1 4 ? 11.318 8.723 -7.115 1.00 0.00 1 ILE A N 8
ATOM 7800 C CA . ILE A 1 4 ? 11.202 9.042 -5.669 1.00 0.00 1 ILE A CA 8
ATOM 7801 C C . ILE A 1 4 ? 10.691 7.838 -4.884 1.00 0.00 1 ILE A C 8
ATOM 7802 O O . ILE A 1 4 ? 11.373 7.334 -3.991 1.00 0.00 1 ILE A O 8
ATOM 7820 N N . PHE A 1 5 ? 9.487 7.385 -5.225 1.00 0.00 2 PHE A N 8
ATOM 7821 C CA . PHE A 1 5 ? 8.870 6.238 -4.562 1.00 0.00 2 PHE A CA 8
ATOM 7822 C C . PHE A 1 5 ? 8.680 6.502 -3.071 1.00 0.00 2 PHE A C 8
ATOM 7823 O O . PHE A 1 5 ? 9.624 6.413 -2.288 1.00 0.00 2 PHE A O 8
ATOM 7840 N N . ASP A 1 6 ? 7.449 6.826 -2.689 1.00 0.00 3 ASP A N 8
ATOM 7841 C CA . ASP A 1 6 ? 7.130 7.105 -1.293 1.00 0.00 3 ASP A CA 8
ATOM 7842 C C . ASP A 1 6 ? 6.576 5.858 -0.609 1.00 0.00 3 ASP A C 8
ATOM 7843 O O . ASP A 1 6 ? 5.416 5.502 -0.800 1.00 0.00 3 ASP A O 8
ATOM 7852 N N . ILE A 1 7 ? 7.409 5.210 0.203 1.00 0.00 4 ILE A N 8
ATOM 7853 C CA . ILE A 1 7 ? 7.004 3.999 0.908 1.00 0.00 4 ILE A CA 8
ATOM 7854 C C . ILE A 1 7 ? 6.263 4.327 2.197 1.00 0.00 4 ILE A C 8
ATOM 7855 O O . ILE A 1 7 ? 6.646 5.236 2.935 1.00 0.00 4 ILE A O 8
ATOM 7871 N N . TYR A 1 8 ? 5.196 3.579 2.454 1.00 0.00 5 TYR A N 8
ATOM 7872 C CA . TYR A 1 8 ? 4.386 3.769 3.649 1.00 0.00 5 TYR A CA 8
ATOM 7873 C C . TYR A 1 8 ? 4.355 2.492 4.483 1.00 0.00 5 TYR A C 8
ATOM 7874 O O . TYR A 1 8 ? 4.635 1.405 3.977 1.00 0.00 5 TYR A O 8
ATOM 7892 N N . VAL A 1 9 ? 4.015 2.630 5.760 1.00 0.00 6 VAL A N 8
ATOM 7893 C CA . VAL A 1 9 ? 3.946 1.483 6.657 1.00 0.00 6 VAL A CA 8
ATOM 7894 C C . VAL A 1 9 ? 2.562 1.361 7.287 1.00 0.00 6 VAL A C 8
ATOM 7895 O O . VAL A 1 9 ? 2.018 2.333 7.811 1.00 0.00 6 VAL A O 8
ATOM 7908 N N . VAL A 1 10 ? 1.994 0.160 7.224 1.00 0.00 7 VAL A N 8
ATOM 7909 C CA . VAL A 1 10 ? 0.674 -0.091 7.788 1.00 0.00 7 VAL A CA 8
ATOM 7910 C C . VAL A 1 10 ? 0.769 -0.351 9.287 1.00 0.00 7 VAL A C 8
ATOM 7911 O O . VAL A 1 10 ? 1.455 -1.275 9.725 1.00 0.00 7 VAL A O 8
ATOM 7924 N N . THR A 1 11 ? 0.076 0.471 10.068 1.00 0.00 8 THR A N 8
ATOM 7925 C CA . THR A 1 11 ? 0.086 0.338 11.520 1.00 0.00 8 THR A CA 8
ATOM 7926 C C . THR A 1 11 ? -1.333 0.280 12.080 1.00 0.00 8 THR A C 8
ATOM 7927 O O . THR A 1 11 ? -1.580 0.697 13.212 1.00 0.00 8 THR A O 8
ATOM 7938 N N . ALA A 1 12 ? -2.261 -0.244 11.286 1.00 0.00 9 ALA A N 8
ATOM 7939 C CA . ALA A 1 12 ? -3.653 -0.353 11.710 1.00 0.00 9 ALA A CA 8
ATOM 7940 C C . ALA A 1 12 ? -4.297 -1.629 11.176 1.00 0.00 9 ALA A C 8
ATOM 7941 O O . ALA A 1 12 ? -5.512 -1.808 11.277 1.00 0.00 9 ALA A O 8
ATOM 7948 N N . ASP A 1 13 ? -3.476 -2.514 10.615 1.00 0.00 10 ASP A N 8
ATOM 7949 C CA . ASP A 1 13 ? -3.961 -3.777 10.062 1.00 0.00 10 ASP A CA 8
ATOM 7950 C C . ASP A 1 13 ? -5.046 -3.537 9.015 1.00 0.00 10 ASP A C 8
ATOM 7951 O O . ASP A 1 13 ? -6.226 -3.418 9.346 1.00 0.00 10 ASP A O 8
ATOM 7960 N N . TYR A 1 14 ? -4.642 -3.467 7.750 1.00 0.00 11 TYR A N 8
ATOM 7961 C CA . TYR A 1 14 ? -5.587 -3.239 6.661 1.00 0.00 11 TYR A CA 8
ATOM 7962 C C . TYR A 1 14 ? -6.097 -4.562 6.099 1.00 0.00 11 TYR A C 8
ATOM 7963 O O . TYR A 1 14 ? -5.589 -5.059 5.093 1.00 0.00 11 TYR A O 8
ATOM 7981 N N . LEU A 1 15 ? -7.096 -5.134 6.764 1.00 0.00 12 LEU A N 8
ATOM 7982 C CA . LEU A 1 15 ? -7.6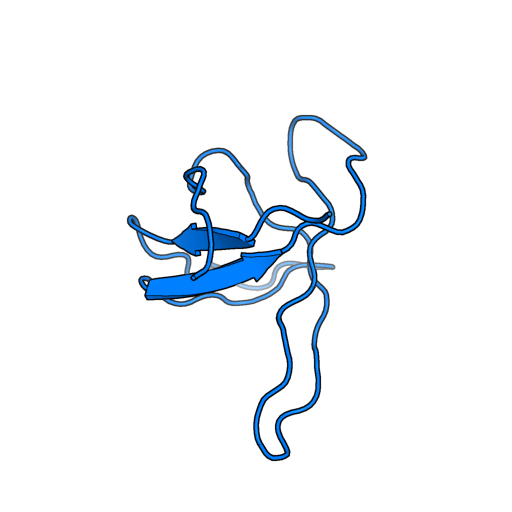81 -6.399 6.333 1.00 0.00 12 LEU A CA 8
ATOM 7983 C C . LEU A 1 15 ? -9.143 -6.213 5.930 1.00 0.00 12 LEU A C 8
ATOM 7984 O O . LEU A 1 15 ? -9.998 -5.983 6.786 1.00 0.00 12 LEU A O 8
ATOM 8000 N N . PRO A 1 16 ? -9.455 -6.300 4.621 1.00 0.00 13 PRO A N 8
ATOM 8001 C CA . PRO A 1 16 ? -10.827 -6.142 4.130 1.00 0.00 13 PRO A CA 8
ATOM 8002 C C . PRO A 1 16 ? -11.778 -7.166 4.738 1.00 0.00 13 PRO A C 8
ATOM 8003 O O . PRO A 1 16 ? -11.466 -8.355 4.802 1.00 0.00 13 PRO A O 8
ATOM 8014 N N . LEU A 1 17 ? -12.939 -6.698 5.184 1.00 0.00 14 LEU A N 8
ATOM 8015 C CA . LEU A 1 17 ? -13.934 -7.576 5.784 1.00 0.00 14 LEU A CA 8
ATOM 8016 C C . LEU A 1 17 ? -15.056 -7.873 4.795 1.00 0.00 14 LEU A C 8
ATOM 8017 O O . LEU A 1 17 ? -15.989 -7.084 4.642 1.00 0.00 14 LEU A O 8
ATOM 8033 N N . GLY A 1 18 ? -14.950 -9.013 4.120 1.00 0.00 15 GLY A N 8
ATOM 8034 C CA . GLY A 1 18 ? -15.957 -9.402 3.149 1.00 0.00 15 GLY A CA 8
ATOM 8035 C C . GLY A 1 18 ? -15.410 -9.434 1.735 1.00 0.00 15 GLY A C 8
ATOM 8036 O O . GLY A 1 18 ? -14.195 -9.425 1.534 1.00 0.00 15 GLY A O 8
ATOM 8040 N N . ALA A 1 19 ? -16.307 -9.468 0.756 1.00 0.00 16 ALA A N 8
ATOM 8041 C CA . ALA A 1 19 ? -15.903 -9.502 -0.646 1.00 0.00 16 ALA A CA 8
ATOM 8042 C C . ALA A 1 19 ? -15.869 -8.099 -1.241 1.00 0.00 16 ALA A C 8
ATOM 8043 O O . ALA A 1 19 ? -16.900 -7.561 -1.647 1.00 0.00 16 ALA A O 8
ATOM 8050 N N . GLU A 1 20 ? -14.678 -7.510 -1.287 1.00 0.00 17 GLU A N 8
ATOM 8051 C CA . GLU A 1 20 ? -14.509 -6.168 -1.834 1.00 0.00 17 GLU A CA 8
ATOM 8052 C C . GLU A 1 20 ? -13.767 -6.212 -3.166 1.00 0.00 17 GLU A C 8
ATOM 8053 O O . GLU A 1 20 ? -12.983 -7.125 -3.422 1.00 0.00 17 GLU A O 8
ATOM 8065 N N . GLN A 1 21 ? -14.022 -5.216 -4.007 1.00 0.00 18 GLN A N 8
ATOM 8066 C CA . GLN A 1 21 ? -13.379 -5.134 -5.312 1.00 0.00 18 GLN A CA 8
ATOM 8067 C C . GLN A 1 21 ? -12.289 -4.067 -5.307 1.00 0.00 18 GLN A C 8
ATOM 8068 O O . GLN A 1 21 ? -12.393 -3.067 -4.595 1.00 0.00 18 GLN A O 8
ATOM 8082 N N . ASP A 1 22 ? -11.245 -4.289 -6.101 1.00 0.00 19 ASP A N 8
ATOM 8083 C CA . ASP A 1 22 ? -10.133 -3.348 -6.191 1.00 0.00 19 ASP A CA 8
ATOM 8084 C C . ASP A 1 22 ? -9.466 -3.157 -4.831 1.00 0.00 19 ASP A C 8
ATOM 8085 O O . ASP A 1 22 ? -8.748 -2.181 -4.612 1.00 0.00 19 ASP A O 8
ATOM 8094 N N . ALA A 1 23 ? -9.705 -4.098 -3.921 1.00 0.00 20 ALA A N 8
ATOM 8095 C CA . ALA A 1 23 ? -9.130 -4.033 -2.582 1.00 0.00 20 ALA A CA 8
ATOM 8096 C C . ALA A 1 23 ? -8.023 -5.069 -2.407 1.00 0.00 20 ALA A C 8
ATOM 8097 O O . ALA A 1 23 ? -8.231 -6.260 -2.640 1.00 0.00 20 ALA A O 8
ATOM 8104 N N . ILE A 1 24 ? -6.847 -4.605 -1.995 1.00 0.00 21 ILE A N 8
ATOM 8105 C CA . ILE A 1 24 ? -5.705 -5.488 -1.786 1.00 0.00 21 ILE A CA 8
ATOM 8106 C C . ILE A 1 24 ? -5.493 -5.761 -0.299 1.00 0.00 21 ILE A C 8
ATOM 8107 O O . ILE A 1 24 ? -5.622 -4.862 0.532 1.00 0.00 21 ILE A O 8
ATOM 8123 N N . THR A 1 25 ? -5.171 -7.009 0.030 1.00 0.00 22 THR A N 8
ATOM 8124 C CA . THR A 1 25 ? -4.950 -7.400 1.417 1.00 0.00 22 THR A CA 8
ATOM 8125 C C . THR A 1 25 ? -3.556 -7.007 1.894 1.00 0.00 22 THR A C 8
ATOM 8126 O O . THR A 1 25 ? -2.552 -7.373 1.281 1.00 0.00 22 THR A O 8
ATOM 8137 N N . LEU A 1 26 ? -3.503 -6.260 2.992 1.00 0.00 23 LEU A N 8
ATOM 8138 C CA . LEU A 1 26 ? -2.234 -5.820 3.560 1.00 0.00 23 LEU A CA 8
ATOM 8139 C C . LEU A 1 26 ? -2.146 -6.177 5.039 1.00 0.00 23 LEU A C 8
ATOM 8140 O O . LEU A 1 26 ? -3.138 -6.106 5.765 1.00 0.00 23 LEU A O 8
ATOM 8156 N N . ARG A 1 27 ? -0.952 -6.561 5.478 1.00 0.00 24 ARG A N 8
ATOM 8157 C CA . ARG A 1 27 ? -0.731 -6.932 6.869 1.00 0.00 24 ARG A CA 8
ATOM 8158 C C . ARG A 1 27 ? 0.047 -5.844 7.602 1.00 0.00 24 ARG A C 8
ATOM 8159 O O . ARG A 1 27 ? 1.048 -5.338 7.094 1.00 0.00 24 ARG A O 8
ATOM 8180 N N . GLU A 1 28 ? -0.422 -5.489 8.796 1.00 0.00 25 GLU A N 8
ATOM 8181 C CA . GLU A 1 28 ? 0.229 -4.459 9.602 1.00 0.00 25 GLU A CA 8
ATOM 8182 C C . GLU A 1 28 ? 1.718 -4.753 9.753 1.00 0.00 25 GLU A C 8
ATOM 8183 O O . GLU A 1 28 ? 2.107 -5.753 10.357 1.00 0.00 25 GLU A O 8
ATOM 8195 N N . GLY A 1 29 ? 2.544 -3.873 9.194 1.00 0.00 26 GLY A N 8
ATOM 8196 C CA . GLY A 1 29 ? 3.982 -4.051 9.267 1.00 0.00 26 GLY A CA 8
ATOM 8197 C C . GLY A 1 29 ? 4.609 -4.233 7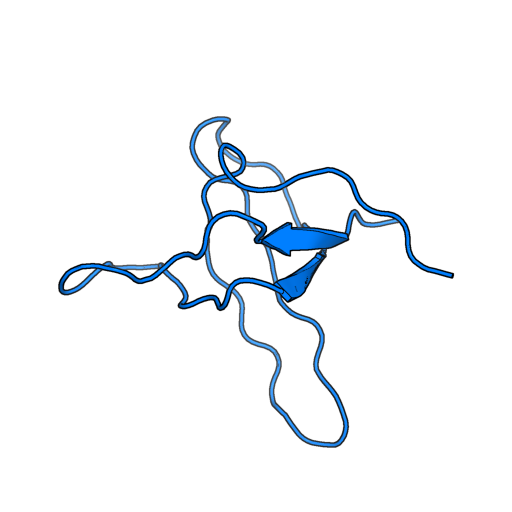.899 1.00 0.00 26 GLY A C 8
ATOM 8198 O O . GLY A 1 29 ? 5.768 -4.635 7.786 1.00 0.00 26 GLY A O 8
ATOM 8202 N N . GLN A 1 30 ? 3.840 -3.934 6.855 1.00 0.00 27 GLN A N 8
ATOM 8203 C CA . GLN A 1 30 ? 4.312 -4.062 5.490 1.00 0.00 27 GLN A CA 8
ATOM 8204 C C . GLN A 1 30 ? 4.707 -2.703 4.918 1.00 0.00 27 GLN A C 8
ATOM 8205 O O . GLN A 1 30 ? 4.183 -1.669 5.331 1.00 0.00 27 GLN A O 8
ATOM 8219 N N . TYR A 1 31 ? 5.633 -2.717 3.965 1.00 0.00 28 TYR A N 8
ATOM 8220 C CA . TYR A 1 31 ? 6.103 -1.489 3.332 1.00 0.00 28 TYR A CA 8
ATOM 8221 C C . TYR A 1 31 ? 5.767 -1.493 1.845 1.00 0.00 28 TYR A C 8
ATOM 8222 O O . TYR A 1 31 ? 5.923 -2.510 1.169 1.00 0.00 28 TYR A O 8
ATOM 8240 N N . VAL A 1 32 ? 5.308 -0.352 1.336 1.00 0.00 29 VAL A N 8
ATOM 8241 C CA . VAL A 1 32 ? 4.945 -0.245 -0.073 1.00 0.00 29 VAL A CA 8
ATOM 8242 C C . VAL A 1 32 ? 4.943 1.207 -0.557 1.00 0.00 29 VAL A C 8
ATOM 8243 O O . VAL A 1 32 ? 4.263 2.061 0.012 1.00 0.00 29 VAL A O 8
ATOM 8256 N N . GLU A 1 33 ? 5.711 1.473 -1.612 1.00 0.00 30 GLU A N 8
ATOM 8257 C CA . GLU A 1 33 ? 5.780 2.809 -2.195 1.00 0.00 30 GLU A CA 8
ATOM 8258 C C . GLU A 1 33 ? 4.579 3.055 -3.105 1.00 0.00 30 GLU A C 8
ATOM 8259 O O . GLU A 1 33 ? 4.007 2.115 -3.658 1.00 0.00 30 GLU A O 8
ATOM 8271 N N . VAL A 1 34 ? 4.202 4.321 -3.257 1.00 0.00 31 VAL A N 8
ATOM 8272 C CA . VAL A 1 34 ? 3.063 4.682 -4.094 1.00 0.00 31 VAL A CA 8
ATOM 8273 C C . VAL A 1 34 ? 3.480 4.883 -5.550 1.00 0.00 31 VAL A C 8
ATOM 8274 O O . VAL A 1 34 ? 4.511 5.494 -5.834 1.00 0.00 31 VAL A O 8
ATOM 8287 N N . LEU A 1 35 ? 2.670 4.358 -6.466 1.00 0.00 32 LEU A N 8
ATOM 8288 C CA . LEU A 1 35 ? 2.942 4.478 -7.896 1.00 0.00 32 LEU A CA 8
ATOM 8289 C C . LEU A 1 35 ? 2.343 5.762 -8.457 1.00 0.00 32 LEU A C 8
ATOM 8290 O O . LEU A 1 35 ? 3.054 6.740 -8.695 1.00 0.00 32 LEU A O 8
ATOM 8306 N N . ASP A 1 36 ? 1.031 5.753 -8.669 1.00 0.00 33 ASP A N 8
ATOM 8307 C CA . ASP A 1 36 ? 0.332 6.916 -9.202 1.00 0.00 33 ASP A CA 8
ATOM 8308 C C . ASP A 1 36 ? -0.409 7.660 -8.096 1.00 0.00 33 ASP A C 8
ATOM 8309 O O . ASP A 1 36 ? -1.151 7.058 -7.319 1.00 0.00 33 ASP A O 8
ATOM 8318 N N . ALA A 1 37 ? -0.200 8.971 -8.029 1.00 0.00 34 ALA A N 8
ATOM 8319 C CA . ALA A 1 37 ? -0.847 9.798 -7.018 1.00 0.00 34 ALA A CA 8
ATOM 8320 C C . ALA A 1 37 ? -2.035 10.553 -7.605 1.00 0.00 34 ALA A C 8
ATOM 8321 O O . ALA A 1 37 ? -1.863 11.525 -8.341 1.00 0.00 34 ALA A O 8
ATOM 8328 N N . ALA A 1 38 ? -3.239 10.099 -7.274 1.00 0.00 35 ALA A N 8
ATOM 8329 C CA . ALA A 1 38 ? -4.456 10.731 -7.766 1.00 0.00 35 ALA A CA 8
ATOM 8330 C C . ALA A 1 38 ? -5.563 10.670 -6.719 1.00 0.00 35 ALA A C 8
ATOM 8331 O O . ALA A 1 38 ? -5.898 9.593 -6.223 1.00 0.00 35 ALA A O 8
ATOM 8338 N N . HIS A 1 39 ? -6.126 11.833 -6.393 1.00 0.00 36 HIS A N 8
ATOM 8339 C CA . HIS A 1 39 ? -7.196 11.927 -5.403 1.00 0.00 36 HIS A CA 8
ATOM 8340 C C . HIS A 1 39 ? -6.701 11.499 -4.018 1.00 0.00 36 HIS A C 8
ATOM 8341 O O . HIS A 1 39 ? -6.441 10.319 -3.787 1.00 0.00 36 HIS A O 8
ATOM 8356 N N . PRO A 1 40 ? -6.565 12.455 -3.075 1.00 0.00 37 PRO A N 8
ATOM 8357 C CA . PRO A 1 40 ? -6.094 12.166 -1.712 1.00 0.00 37 PRO A CA 8
ATOM 8358 C C . PRO A 1 40 ? -6.870 11.032 -1.049 1.00 0.00 37 PRO A C 8
ATOM 8359 O O . PRO A 1 40 ? -6.370 10.377 -0.134 1.00 0.00 37 PRO A O 8
ATOM 8370 N N . LEU A 1 41 ? -8.095 10.810 -1.516 1.00 0.00 38 LEU A N 8
ATOM 8371 C CA . LEU A 1 41 ? -8.945 9.756 -0.971 1.00 0.00 38 LEU A CA 8
ATOM 8372 C C . LEU A 1 41 ? -8.253 8.399 -1.041 1.00 0.00 38 LEU A C 8
ATOM 8373 O O . LEU A 1 41 ? -8.105 7.714 -0.028 1.00 0.00 38 LEU A O 8
ATOM 8389 N N . ARG A 1 42 ? -7.831 8.015 -2.242 1.00 0.00 39 ARG A N 8
ATOM 8390 C CA . ARG A 1 42 ? -7.159 6.736 -2.442 1.00 0.00 39 ARG A CA 8
ATOM 8391 C C . ARG A 1 42 ? -6.099 6.838 -3.534 1.00 0.00 39 ARG A C 8
ATOM 8392 O O . ARG A 1 42 ? -6.358 7.357 -4.621 1.00 0.00 39 ARG A O 8
ATOM 8413 N N . TRP A 1 43 ? -4.901 6.341 -3.237 1.00 0.00 40 TRP A N 8
ATOM 8414 C CA . TRP A 1 43 ? -3.798 6.373 -4.191 1.00 0.00 40 TRP A CA 8
ATOM 8415 C C . TRP A 1 43 ? -3.443 4.967 -4.665 1.00 0.00 40 TRP A C 8
ATOM 8416 O O . TRP A 1 43 ? -3.701 3.983 -3.970 1.00 0.00 40 TRP A O 8
ATOM 8437 N N . LEU A 1 44 ? -2.850 4.884 -5.851 1.00 0.00 41 LEU A N 8
ATOM 8438 C CA . LEU A 1 44 ? -2.452 3.602 -6.424 1.00 0.00 41 LEU A CA 8
ATOM 8439 C C . LEU A 1 44 ? -1.070 3.194 -5.923 1.00 0.00 41 LEU A C 8
ATOM 8440 O O . LEU A 1 44 ? -0.091 3.908 -6.135 1.00 0.00 41 LEU A O 8
ATOM 8456 N N . VAL A 1 45 ? -0.996 2.043 -5.257 1.00 0.00 42 VAL A N 8
ATOM 8457 C CA . VAL A 1 45 ? 0.271 1.554 -4.725 1.00 0.00 42 VAL A CA 8
ATOM 8458 C C . VAL A 1 45 ? 0.539 0.112 -5.148 1.00 0.00 42 VAL A C 8
ATOM 8459 O O . VAL A 1 45 ? -0.382 -0.625 -5.499 1.00 0.00 42 VAL A O 8
ATOM 8472 N N . ARG A 1 46 ? 1.810 -0.279 -5.108 1.00 0.00 43 ARG A N 8
ATOM 8473 C CA . ARG A 1 46 ? 2.215 -1.632 -5.479 1.00 0.00 43 ARG A CA 8
ATOM 8474 C C . ARG A 1 46 ? 3.287 -2.148 -4.524 1.00 0.00 43 ARG A C 8
ATOM 8475 O O . ARG A 1 46 ? 4.414 -1.654 -4.517 1.00 0.00 43 ARG A O 8
ATOM 8496 N N . THR A 1 47 ? 2.930 -3.145 -3.720 1.00 0.00 44 THR A N 8
ATOM 8497 C CA . THR A 1 47 ? 3.859 -3.718 -2.753 1.00 0.00 44 THR A CA 8
ATOM 8498 C C . THR A 1 47 ? 4.985 -4.482 -3.441 1.00 0.00 44 THR A C 8
ATOM 8499 O O . THR A 1 47 ? 4.816 -5.002 -4.543 1.00 0.00 44 THR A O 8
ATOM 8510 N N . LYS A 1 48 ? 6.136 -4.546 -2.775 1.00 0.00 45 LYS A N 8
ATOM 8511 C CA . LYS A 1 48 ? 7.296 -5.248 -3.311 1.00 0.00 45 LYS A CA 8
ATOM 8512 C C . LYS A 1 48 ? 7.098 -6.764 -3.230 1.00 0.00 45 LYS A C 8
ATOM 8513 O O . LYS A 1 48 ? 6.912 -7.309 -2.142 1.00 0.00 45 LYS A O 8
ATOM 8532 N N . PRO A 1 49 ? 7.134 -7.469 -4.380 1.00 0.00 46 PRO A N 8
ATOM 8533 C CA . PRO A 1 49 ? 6.953 -8.927 -4.415 1.00 0.00 46 PRO A CA 8
ATOM 8534 C C . PRO A 1 49 ? 8.047 -9.667 -3.655 1.00 0.00 46 PRO A C 8
ATOM 8535 O O . PRO A 1 49 ? 9.167 -9.175 -3.521 1.00 0.00 46 PRO A O 8
ATOM 8546 N N . THR A 1 50 ? 7.712 -10.855 -3.160 1.00 0.00 47 THR A N 8
ATOM 8547 C CA . THR A 1 50 ? 8.664 -11.669 -2.417 1.00 0.00 47 THR A CA 8
ATOM 8548 C C . THR A 1 50 ? 9.551 -12.469 -3.365 1.00 0.00 47 THR A C 8
ATOM 8549 O O . THR A 1 50 ? 9.653 -12.150 -4.550 1.00 0.00 47 THR A O 8
ATOM 8560 N N . LYS A 1 51 ? 10.190 -13.509 -2.838 1.00 0.00 48 LYS A N 8
ATOM 8561 C CA . LYS A 1 51 ? 11.071 -14.350 -3.638 1.00 0.00 48 LYS A CA 8
ATOM 8562 C C . LYS A 1 51 ? 10.338 -15.582 -4.157 1.00 0.00 48 LYS A C 8
ATOM 8563 O O . LYS A 1 51 ? 10.962 -16.535 -4.626 1.00 0.00 48 LYS A O 8
ATOM 8582 N N . SER A 1 52 ? 9.012 -15.559 -4.074 1.00 0.00 49 SER A N 8
ATOM 8583 C CA . SER A 1 52 ? 8.201 -16.679 -4.536 1.00 0.00 49 SER A CA 8
ATOM 8584 C C . SER A 1 52 ? 6.762 -16.245 -4.796 1.00 0.00 49 SER A C 8
ATOM 8585 O O . SER A 1 52 ? 5.910 -17.065 -5.139 1.00 0.00 49 SER A O 8
ATOM 8593 N N . SER A 1 53 ? 6.499 -14.952 -4.632 1.00 0.00 50 SER A N 8
ATOM 8594 C CA . SER A 1 53 ? 5.159 -14.414 -4.851 1.00 0.00 50 SER A CA 8
ATOM 8595 C C . SER A 1 53 ? 5.198 -13.171 -5.736 1.00 0.00 50 SER A C 8
ATOM 8596 O O . SER A 1 53 ? 5.946 -12.230 -5.466 1.00 0.00 50 SER A O 8
ATOM 8604 N N . PRO A 1 54 ? 4.388 -13.155 -6.810 1.00 0.00 51 PRO A N 8
ATOM 8605 C CA . PRO A 1 54 ? 4.321 -12.021 -7.740 1.00 0.00 51 PRO A CA 8
ATOM 8606 C C . PRO A 1 54 ? 3.854 -10.741 -7.057 1.00 0.00 51 PRO A C 8
ATOM 8607 O O . PRO A 1 54 ? 3.229 -10.784 -5.996 1.00 0.00 51 PRO A O 8
ATOM 8618 N N . SER A 1 55 ? 4.157 -9.602 -7.672 1.00 0.00 52 SER A N 8
ATOM 8619 C CA . SER A 1 55 ? 3.772 -8.308 -7.122 1.00 0.00 52 SER A CA 8
ATOM 8620 C C . SER A 1 55 ? 2.257 -8.132 -7.137 1.00 0.00 52 SER A C 8
ATOM 8621 O O . SER A 1 55 ? 1.565 -8.685 -7.992 1.00 0.00 52 SER A O 8
ATOM 8629 N N . ARG A 1 56 ? 1.749 -7.360 -6.179 1.00 0.00 53 ARG A N 8
ATOM 8630 C CA . ARG A 1 56 ? 0.315 -7.105 -6.079 1.00 0.00 53 ARG A CA 8
ATOM 8631 C C . ARG A 1 56 ? 0.036 -5.610 -5.945 1.00 0.00 53 ARG A C 8
ATOM 8632 O O . ARG A 1 56 ? 0.430 -4.981 -4.962 1.00 0.00 53 ARG A O 8
ATOM 8653 N N . GLN A 1 57 ? -0.646 -5.050 -6.938 1.00 0.00 54 GLN A N 8
ATOM 8654 C CA . GLN A 1 57 ? -0.980 -3.630 -6.935 1.00 0.00 54 GLN A CA 8
ATOM 8655 C C . GLN A 1 57 ? -2.452 -3.420 -6.587 1.00 0.00 54 GLN A C 8
ATOM 8656 O O . GLN A 1 57 ? -3.335 -4.017 -7.203 1.00 0.00 54 GLN A O 8
ATOM 8670 N N . GLY A 1 58 ? -2.706 -2.567 -5.599 1.00 0.00 55 GLY A N 8
ATOM 8671 C CA . GLY A 1 58 ? -4.071 -2.292 -5.188 1.00 0.00 55 GLY A CA 8
ATOM 8672 C C . GLY A 1 58 ? -4.237 -0.900 -4.611 1.00 0.00 55 GLY A C 8
ATOM 8673 O O . GLY A 1 58 ? -3.256 -0.253 -4.243 1.00 0.00 55 GLY A O 8
ATOM 8677 N N . TRP A 1 59 ? -5.481 -0.438 -4.534 1.00 0.00 56 TRP A N 8
ATOM 8678 C CA . TRP A 1 59 ? -5.776 0.885 -3.994 1.00 0.00 56 TRP A CA 8
ATOM 8679 C C . TRP A 1 59 ? -5.937 0.818 -2.478 1.00 0.00 56 TRP A C 8
ATOM 8680 O O . TRP A 1 59 ? -6.735 0.034 -1.964 1.00 0.00 56 TRP A O 8
ATOM 8701 N N . VAL A 1 60 ? -5.179 1.646 -1.769 1.00 0.00 57 VAL A N 8
ATOM 8702 C CA . VAL A 1 60 ? -5.235 1.673 -0.312 1.00 0.00 57 VAL A CA 8
ATOM 8703 C C . VAL A 1 60 ? -5.580 3.065 0.206 1.00 0.00 57 VAL A C 8
ATOM 8704 O O . VAL A 1 60 ? -5.553 4.042 -0.543 1.00 0.00 57 VAL A O 8
ATOM 8717 N N . SER A 1 61 ? -5.905 3.147 1.493 1.00 0.00 58 SER A N 8
ATOM 8718 C CA . SER A 1 61 ? -6.257 4.417 2.117 1.00 0.00 58 SER A CA 8
ATOM 8719 C C . SER A 1 61 ? -5.054 5.015 2.850 1.00 0.00 58 SER A C 8
ATOM 8720 O O . SER A 1 61 ? -4.535 4.410 3.789 1.00 0.00 58 SER A O 8
ATOM 8728 N N . PRO A 1 62 ? -4.594 6.213 2.436 1.00 0.00 59 PRO A N 8
ATOM 8729 C CA . PRO A 1 62 ? -3.447 6.876 3.069 1.00 0.00 59 PRO A CA 8
ATOM 8730 C C . PRO A 1 62 ? -3.753 7.354 4.484 1.00 0.00 59 PRO A C 8
ATOM 8731 O O . PRO A 1 62 ? -2.872 7.859 5.182 1.00 0.00 59 PRO A O 8
ATOM 8742 N N . ALA A 1 63 ? -5.004 7.191 4.906 1.00 0.00 60 ALA A N 8
ATOM 8743 C CA . ALA A 1 63 ? -5.419 7.609 6.240 1.00 0.00 60 ALA A CA 8
ATOM 8744 C C . ALA A 1 63 ? -4.817 6.708 7.314 1.00 0.00 60 ALA A C 8
ATOM 8745 O O . ALA A 1 63 ? -4.925 6.990 8.507 1.00 0.00 60 ALA A O 8
ATOM 8752 N N . TYR A 1 64 ? -4.183 5.622 6.881 1.00 0.00 61 TYR A N 8
ATOM 8753 C CA . TYR A 1 64 ? -3.559 4.680 7.804 1.00 0.00 61 TYR A CA 8
ATOM 8754 C C . TYR A 1 64 ? -2.100 4.446 7.430 1.00 0.00 61 TYR A C 8
ATOM 8755 O O . TYR A 1 64 ? -1.440 3.566 7.984 1.00 0.00 61 TYR A O 8
ATOM 8773 N N . LEU A 1 65 ? -1.602 5.242 6.489 1.00 0.00 62 LEU A N 8
ATOM 8774 C CA . LEU A 1 65 ? -0.221 5.123 6.033 1.00 0.00 62 LEU A CA 8
ATOM 8775 C C . LEU A 1 65 ? 0.635 6.273 6.557 1.00 0.00 62 LEU A C 8
ATOM 8776 O O . LEU A 1 65 ? 0.176 7.411 6.653 1.00 0.00 62 LEU A O 8
ATOM 8792 N N . ASP A 1 66 ? 1.884 5.963 6.897 1.00 0.00 63 ASP A N 8
ATOM 8793 C CA . ASP A 1 66 ? 2.815 6.963 7.409 1.00 0.00 63 ASP A CA 8
ATOM 8794 C C . ASP A 1 66 ? 3.974 7.172 6.440 1.00 0.00 63 ASP A C 8
ATOM 8795 O O . ASP A 1 66 ? 4.378 6.248 5.733 1.00 0.00 63 ASP A O 8
ATOM 8804 N N . ARG A 1 67 ? 4.508 8.390 6.413 1.00 0.00 64 ARG A N 8
ATOM 8805 C CA . ARG A 1 67 ? 5.614 8.724 5.527 1.00 0.00 64 ARG A CA 8
ATOM 8806 C C . ARG A 1 67 ? 6.950 8.261 6.101 1.00 0.00 64 ARG A C 8
ATOM 8807 O O . ARG A 1 67 ? 7.326 8.639 7.211 1.00 0.00 64 ARG A O 8
ATOM 8828 N N . ARG A 1 68 ? 7.661 7.441 5.333 1.00 0.00 65 ARG A N 8
ATOM 8829 C CA . ARG A 1 68 ? 8.959 6.928 5.753 1.00 0.00 65 ARG A CA 8
ATOM 8830 C C . ARG A 1 68 ? 9.914 6.823 4.567 1.00 0.00 65 ARG A C 8
ATOM 8831 O O . ARG A 1 68 ? 9.565 6.267 3.523 1.00 0.00 65 ARG A O 8
ATOM 8852 N N . LEU A 1 69 ? 11.116 7.365 4.731 1.00 0.00 66 LEU A N 8
ATOM 8853 C CA . LEU A 1 69 ? 12.124 7.330 3.677 1.00 0.00 66 LEU A CA 8
ATOM 8854 C C . LEU A 1 69 ? 13.467 6.851 4.224 1.00 0.00 66 LEU A C 8
ATOM 8855 O O . LEU A 1 69 ? 14.117 7.544 5.006 1.00 0.00 66 LEU A O 8
ATOM 8871 N N . LYS A 1 70 ? 13.872 5.654 3.813 1.00 0.00 67 LYS A N 8
ATOM 8872 C CA . LYS A 1 70 ? 15.136 5.076 4.261 1.00 0.00 67 LYS A CA 8
ATOM 8873 C C . LYS A 1 70 ? 15.793 4.270 3.144 1.00 0.00 67 LYS A C 8
ATOM 8874 O O . LYS A 1 70 ? 15.115 3.578 2.386 1.00 0.00 67 LYS A O 8
ATOM 8893 N N . LEU A 1 71 ? 17.116 4.366 3.050 1.00 0.00 68 LEU A N 8
ATOM 8894 C CA . LEU A 1 71 ? 17.862 3.641 2.027 1.00 0.00 68 LEU A CA 8
ATOM 8895 C C . LEU A 1 71 ? 18.716 2.544 2.655 1.00 0.00 68 LEU A C 8
ATOM 8896 O O . LEU A 1 71 ? 19.862 2.841 3.053 1.00 0.00 68 LEU A O 8
ATOM 8913 N N . ILE A 1 4 ? 12.788 6.862 -6.455 1.00 0.00 1 ILE A N 9
ATOM 8914 C CA . ILE A 1 4 ? 12.807 6.828 -4.970 1.00 0.00 1 ILE A CA 9
ATOM 8915 C C . ILE A 1 4 ? 11.495 6.276 -4.420 1.00 0.00 1 ILE A C 9
ATOM 8916 O O . ILE A 1 4 ? 11.495 5.382 -3.574 1.00 0.00 1 ILE A O 9
ATOM 8934 N N . PHE A 1 5 ? 10.381 6.820 -4.908 1.00 0.00 2 PHE A N 9
ATOM 8935 C CA . PHE A 1 5 ? 9.052 6.391 -4.473 1.00 0.00 2 PHE A CA 9
ATOM 8936 C C . PHE A 1 5 ? 8.855 6.652 -2.982 1.00 0.00 2 PHE A C 9
ATOM 8937 O O . PHE A 1 5 ? 9.802 6.989 -2.269 1.00 0.00 2 PHE A O 9
ATOM 8954 N N . ASP A 1 6 ? 7.619 6.499 -2.512 1.00 0.00 3 ASP A N 9
ATOM 8955 C CA . ASP A 1 6 ? 7.309 6.722 -1.103 1.00 0.00 3 ASP A CA 9
ATOM 8956 C C . ASP A 1 6 ? 6.694 5.480 -0.467 1.00 0.00 3 ASP A C 9
ATOM 8957 O O . ASP A 1 6 ? 5.503 5.215 -0.627 1.00 0.00 3 ASP A O 9
ATOM 8966 N N . ILE A 1 7 ? 7.509 4.728 0.267 1.00 0.00 4 ILE A N 9
ATOM 8967 C CA . ILE A 1 7 ? 7.045 3.518 0.933 1.00 0.00 4 ILE A CA 9
ATOM 8968 C C . ILE A 1 7 ? 6.410 3.845 2.280 1.00 0.00 4 ILE A C 9
ATOM 8969 O O . ILE A 1 7 ? 7.092 4.265 3.215 1.00 0.00 4 ILE A O 9
ATOM 8985 N N . TYR A 1 8 ? 5.099 3.649 2.367 1.00 0.00 5 TYR A N 9
ATOM 8986 C CA . TYR A 1 8 ? 4.363 3.917 3.596 1.00 0.00 5 TYR A CA 9
ATOM 8987 C C . TYR A 1 8 ? 4.216 2.647 4.427 1.00 0.00 5 TYR A C 9
ATOM 8988 O O . TYR A 1 8 ? 3.765 1.616 3.927 1.00 0.00 5 TYR A O 9
ATOM 9006 N N . VAL A 1 9 ? 4.598 2.728 5.696 1.00 0.00 6 VAL A N 9
ATOM 9007 C CA . VAL A 1 9 ? 4.509 1.582 6.594 1.00 0.00 6 VAL A CA 9
ATOM 9008 C C . VAL A 1 9 ? 3.123 1.484 7.224 1.00 0.00 6 VAL A C 9
ATOM 9009 O O . VAL A 1 9 ? 2.583 2.473 7.722 1.00 0.00 6 VAL A O 9
ATOM 9022 N N . VAL A 1 10 ? 2.551 0.286 7.195 1.00 0.00 7 VAL A N 9
ATOM 9023 C CA . VAL A 1 10 ? 1.229 0.056 7.767 1.00 0.00 7 VAL A CA 9
ATOM 9024 C C . VAL A 1 10 ? 1.328 -0.193 9.268 1.00 0.00 7 VAL A C 9
ATOM 9025 O O . VAL A 1 10 ? 1.977 -1.143 9.708 1.00 0.00 7 VAL A O 9
ATOM 9038 N N . THR A 1 11 ? 0.681 0.665 10.051 1.00 0.00 8 THR A N 9
ATOM 9039 C CA . THR A 1 11 ? 0.704 0.539 11.503 1.00 0.00 8 THR A CA 9
ATOM 9040 C C . THR A 1 11 ? -0.690 0.724 12.100 1.00 0.00 8 THR A C 9
ATOM 9041 O O . THR A 1 11 ? -0.834 1.068 13.274 1.00 0.00 8 THR A O 9
ATOM 9052 N N . ALA A 1 12 ? -1.714 0.484 11.288 1.00 0.00 9 ALA A N 9
ATOM 9053 C CA . ALA A 1 12 ? -3.095 0.621 11.737 1.00 0.00 9 ALA A CA 9
ATOM 9054 C C . ALA A 1 12 ? -3.914 -0.614 11.376 1.00 0.00 9 ALA A C 9
ATOM 9055 O O . ALA A 1 12 ? -5.116 -0.669 11.638 1.00 0.00 9 ALA A O 9
ATOM 9062 N N . ASP A 1 13 ? -3.249 -1.601 10.777 1.00 0.00 10 ASP A N 9
ATOM 9063 C CA . ASP A 1 13 ? -3.902 -2.845 10.372 1.00 0.00 10 ASP A CA 9
ATOM 9064 C C . ASP A 1 13 ? -4.995 -2.578 9.340 1.00 0.00 10 ASP A C 9
ATOM 9065 O O . ASP A 1 13 ? -6.042 -2.017 9.660 1.00 0.00 10 ASP A O 9
ATOM 9074 N N . TYR A 1 14 ? -4.745 -2.986 8.099 1.00 0.00 11 TYR A N 9
ATOM 9075 C CA . TYR A 1 14 ? -5.709 -2.787 7.021 1.00 0.00 11 TYR A CA 9
ATOM 9076 C C . TYR A 1 14 ? -6.162 -4.125 6.440 1.00 0.00 11 TYR A C 9
ATOM 9077 O O . TYR A 1 14 ? -5.539 -4.656 5.519 1.00 0.00 11 TYR A O 9
ATOM 9095 N N . LEU A 1 15 ? -7.246 -4.667 6.988 1.00 0.00 12 LEU A N 9
ATOM 9096 C CA . LEU A 1 15 ? -7.779 -5.945 6.528 1.00 0.00 12 LEU A CA 9
ATOM 9097 C C . LEU A 1 15 ? -9.190 -5.782 5.956 1.00 0.00 12 LEU A C 9
ATOM 9098 O O . LEU A 1 15 ? -10.107 -5.377 6.672 1.00 0.00 12 LEU A O 9
ATOM 9114 N N . PRO A 1 16 ? -9.388 -6.092 4.657 1.00 0.00 13 PRO A N 9
ATOM 9115 C CA . PRO A 1 16 ? -10.703 -5.976 4.012 1.00 0.00 13 PRO A CA 9
ATOM 9116 C C . PRO A 1 16 ? -11.762 -6.836 4.691 1.00 0.00 13 PRO A C 9
ATOM 9117 O O . PRO A 1 16 ? -11.454 -7.885 5.257 1.00 0.00 13 PRO A O 9
ATOM 9128 N N . LEU A 1 17 ? -13.012 -6.386 4.629 1.00 0.00 14 LEU A N 9
ATOM 9129 C CA . LEU A 1 17 ? -14.116 -7.119 5.233 1.00 0.00 14 LEU A CA 9
ATOM 9130 C C . LEU A 1 17 ? -14.947 -7.822 4.165 1.00 0.00 14 LEU A C 9
ATOM 9131 O O . LEU A 1 17 ? -15.825 -7.216 3.549 1.00 0.00 14 LEU A O 9
ATOM 9147 N N . GLY A 1 18 ? -14.657 -9.100 3.945 1.00 0.00 15 GLY A N 9
ATOM 9148 C CA . GLY A 1 18 ? -15.390 -9.867 2.954 1.00 0.00 15 GLY A CA 9
ATOM 9149 C C . GLY A 1 18 ? -14.672 -9.930 1.620 1.00 0.00 15 GLY A C 9
ATOM 9150 O O . GLY A 1 18 ? -13.456 -10.109 1.570 1.00 0.00 15 GLY A O 9
ATOM 9154 N N . ALA A 1 19 ? -15.430 -9.782 0.538 1.00 0.00 16 ALA A N 9
ATOM 9155 C CA . ALA A 1 19 ? -14.862 -9.820 -0.804 1.00 0.00 16 ALA A CA 9
ATOM 9156 C C . ALA A 1 19 ? -15.093 -8.502 -1.533 1.00 0.00 16 ALA A C 9
ATOM 9157 O O . ALA A 1 19 ? -16.210 -8.199 -1.951 1.00 0.00 16 ALA A O 9
ATOM 9164 N N . GLU A 1 20 ? -14.028 -7.719 -1.678 1.00 0.00 17 GLU A N 9
ATOM 9165 C CA . GLU A 1 20 ? -14.112 -6.430 -2.355 1.00 0.00 17 GLU A CA 9
ATOM 9166 C C . GLU A 1 20 ? -13.255 -6.420 -3.618 1.00 0.00 17 GLU A C 9
ATOM 9167 O O . GLU A 1 20 ? -12.213 -7.073 -3.678 1.00 0.00 17 GLU A O 9
ATOM 9179 N N . GLN A 1 21 ? -13.701 -5.674 -4.624 1.00 0.00 18 GLN A N 9
ATOM 9180 C CA . GLN A 1 21 ? -12.977 -5.577 -5.887 1.00 0.00 18 GLN A CA 9
ATOM 9181 C C . GLN A 1 21 ? -11.939 -4.459 -5.836 1.00 0.00 18 GLN A C 9
ATOM 9182 O O . GLN A 1 21 ? -12.133 -3.451 -5.154 1.00 0.00 18 GLN A O 9
ATOM 9196 N N . ASP A 1 22 ? -10.839 -4.646 -6.563 1.00 0.00 19 ASP A N 9
ATOM 9197 C CA . ASP A 1 22 ? -9.764 -3.658 -6.608 1.00 0.00 19 ASP A CA 9
ATOM 9198 C C . ASP A 1 22 ? -9.202 -3.395 -5.214 1.00 0.00 19 ASP A C 9
ATOM 9199 O O . ASP A 1 22 ? -8.617 -2.342 -4.958 1.00 0.00 19 ASP A O 9
ATOM 9208 N N . ALA A 1 23 ? -9.377 -4.361 -4.317 1.00 0.00 20 ALA A N 9
ATOM 9209 C CA . ALA A 1 23 ? -8.887 -4.233 -2.950 1.00 0.00 20 ALA A CA 9
ATOM 9210 C C . ALA A 1 23 ? -7.757 -5.219 -2.674 1.00 0.00 20 ALA A C 9
ATOM 9211 O O . ALA A 1 23 ? -7.880 -6.412 -2.953 1.00 0.00 20 ALA A O 9
ATOM 9218 N N . ILE A 1 24 ? -6.657 -4.712 -2.125 1.00 0.00 21 ILE A N 9
ATOM 9219 C CA . ILE A 1 24 ? -5.504 -5.548 -1.807 1.00 0.00 21 ILE A CA 9
ATOM 9220 C C . ILE A 1 24 ? -5.432 -5.829 -0.309 1.00 0.00 21 ILE A C 9
ATOM 9221 O O . ILE A 1 24 ? -5.759 -4.970 0.510 1.00 0.00 21 ILE A O 9
ATOM 9237 N N . THR A 1 25 ? -5.001 -7.037 0.041 1.00 0.00 22 TH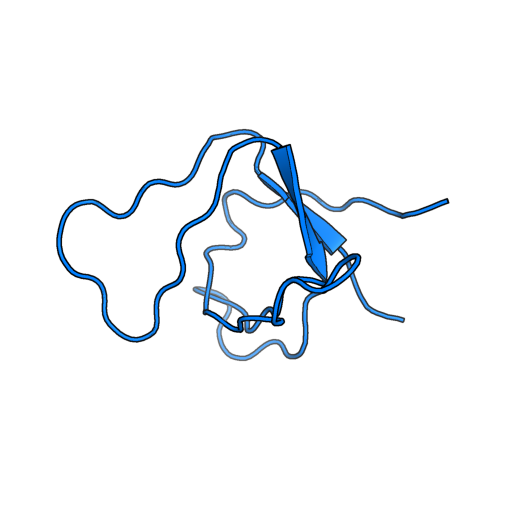R A N 9
ATOM 9238 C CA . THR A 1 25 ? -4.888 -7.431 1.441 1.00 0.00 22 THR A CA 9
ATOM 9239 C C . THR A 1 25 ? -3.537 -7.023 2.019 1.00 0.00 22 THR A C 9
ATOM 9240 O O . THR A 1 25 ? -2.490 -7.468 1.549 1.00 0.00 22 THR A O 9
ATOM 9251 N N . LEU A 1 26 ? -3.570 -6.171 3.039 1.00 0.00 23 LEU A N 9
ATOM 9252 C CA . LEU A 1 26 ? -2.350 -5.700 3.687 1.00 0.00 23 LEU A CA 9
ATOM 9253 C C . LEU A 1 26 ? -2.319 -6.109 5.155 1.00 0.00 23 LEU A C 9
ATOM 9254 O O . LEU A 1 26 ? -3.356 -6.408 5.748 1.00 0.00 23 LEU A O 9
ATOM 9270 N N . ARG A 1 27 ? -1.124 -6.120 5.735 1.00 0.00 24 ARG A N 9
ATOM 9271 C CA . ARG A 1 27 ? -0.955 -6.494 7.135 1.00 0.00 24 ARG A CA 9
ATOM 9272 C C . ARG A 1 27 ? -0.217 -5.402 7.900 1.00 0.00 24 ARG A C 9
ATOM 9273 O O . ARG A 1 27 ? 0.665 -4.736 7.354 1.00 0.00 24 ARG A O 9
ATOM 9294 N N . GLU A 1 28 ? -0.582 -5.221 9.165 1.00 0.00 25 GLU A N 9
ATOM 9295 C CA . GLU A 1 28 ? 0.048 -4.210 10.006 1.00 0.00 25 GLU A CA 9
ATOM 9296 C C . GLU A 1 28 ? 1.534 -4.504 10.187 1.00 0.00 25 GLU A C 9
ATOM 9297 O O . GLU A 1 28 ? 1.919 -5.334 11.012 1.00 0.00 25 GLU A O 9
ATOM 9309 N N . GLY A 1 29 ? 2.365 -3.822 9.405 1.00 0.00 26 GLY A N 9
ATOM 9310 C CA . GLY A 1 29 ? 3.801 -4.021 9.490 1.00 0.00 26 GLY A CA 9
ATOM 9311 C C . GLY A 1 29 ? 4.428 -4.285 8.136 1.00 0.00 26 GLY A C 9
ATOM 9312 O O . GLY A 1 29 ? 5.570 -4.738 8.051 1.00 0.00 26 GLY A O 9
ATOM 9316 N N . GLN A 1 30 ? 3.680 -4.001 7.074 1.00 0.00 27 GLN A N 9
ATOM 9317 C CA . GLN A 1 30 ? 4.158 -4.208 5.719 1.00 0.00 27 GLN A CA 9
ATOM 9318 C C . GLN A 1 30 ? 4.617 -2.896 5.089 1.00 0.00 27 GLN A C 9
ATOM 9319 O O . GLN A 1 30 ? 4.137 -1.820 5.447 1.00 0.00 27 GLN A O 9
ATOM 9333 N N . TYR A 1 31 ? 5.549 -2.998 4.146 1.00 0.00 28 TYR A N 9
ATOM 9334 C CA . TYR A 1 31 ? 6.076 -1.827 3.455 1.00 0.00 28 TYR A CA 9
ATOM 9335 C C . TYR A 1 31 ? 5.645 -1.838 1.991 1.00 0.00 28 TYR A C 9
ATOM 9336 O O . TYR A 1 31 ? 5.699 -2.876 1.329 1.00 0.00 28 TYR A O 9
ATOM 9354 N N . VAL A 1 32 ? 5.220 -0.683 1.488 1.00 0.00 29 VAL A N 9
ATOM 9355 C CA . VAL A 1 32 ? 4.776 -0.577 0.102 1.00 0.00 29 VAL A CA 9
ATOM 9356 C C . VAL A 1 32 ? 4.827 0.867 -0.405 1.00 0.00 29 VAL A C 9
ATOM 9357 O O . VAL A 1 32 ? 4.238 1.767 0.193 1.00 0.00 29 VAL A O 9
ATOM 9370 N N . GLU A 1 33 ? 5.541 1.074 -1.510 1.00 0.00 30 GLU A N 9
ATOM 9371 C CA . GLU A 1 33 ? 5.660 2.395 -2.118 1.00 0.00 30 GLU A CA 9
ATOM 9372 C C . GLU A 1 33 ? 4.391 2.764 -2.880 1.00 0.00 30 GLU A C 9
ATOM 9373 O O . GLU A 1 33 ? 3.653 1.891 -3.338 1.00 0.00 30 GLU A O 9
ATOM 9385 N N . VAL A 1 34 ? 4.142 4.064 -3.007 1.00 0.00 31 VAL A N 9
ATOM 9386 C CA . VAL A 1 34 ? 2.964 4.552 -3.712 1.00 0.00 31 VAL A CA 9
ATOM 9387 C C . VAL A 1 34 ? 3.291 4.885 -5.166 1.00 0.00 31 VAL A C 9
ATOM 9388 O O . VAL A 1 34 ? 4.369 5.400 -5.469 1.00 0.00 31 VAL A O 9
ATOM 9401 N N . LEU A 1 35 ? 2.351 4.582 -6.057 1.00 0.00 32 LEU A N 9
ATOM 9402 C CA . LEU A 1 35 ? 2.521 4.847 -7.483 1.00 0.00 32 LEU A CA 9
ATOM 9403 C C . LEU A 1 35 ? 1.730 6.083 -7.902 1.00 0.00 32 LEU A C 9
ATOM 9404 O O . LEU A 1 35 ? 2.308 7.115 -8.240 1.00 0.00 32 LEU A O 9
ATOM 9420 N N . ASP A 1 36 ? 0.405 5.966 -7.877 1.00 0.00 33 ASP A N 9
ATOM 9421 C CA . ASP A 1 36 ? -0.467 7.073 -8.251 1.00 0.00 33 ASP A CA 9
ATOM 9422 C C . ASP A 1 36 ? -0.948 7.824 -7.015 1.00 0.00 33 ASP A C 9
ATOM 9423 O O . ASP A 1 36 ? -1.157 7.229 -5.958 1.00 0.00 33 ASP A O 9
ATOM 9432 N N . ALA A 1 37 ? -1.120 9.136 -7.152 1.00 0.00 34 ALA A N 9
ATOM 9433 C CA . ALA A 1 37 ? -1.571 9.966 -6.041 1.00 0.00 34 ALA A CA 9
ATOM 9434 C C . ALA A 1 37 ? -2.838 10.734 -6.400 1.00 0.00 34 ALA A C 9
ATOM 9435 O O . ALA A 1 37 ? -3.287 11.596 -5.643 1.00 0.00 34 ALA A O 9
ATOM 9442 N N . ALA A 1 38 ? -3.414 10.420 -7.556 1.00 0.00 35 ALA A N 9
ATOM 9443 C CA . ALA A 1 38 ? -4.631 11.083 -8.007 1.00 0.00 35 ALA A CA 9
ATOM 9444 C C . ALA A 1 38 ? -5.785 10.821 -7.046 1.00 0.00 35 ALA A C 9
ATOM 9445 O O . ALA A 1 38 ? -5.958 9.700 -6.564 1.00 0.00 35 ALA A O 9
ATOM 9452 N N . HIS A 1 39 ? -6.568 11.862 -6.771 1.00 0.00 36 HIS A N 9
ATOM 9453 C CA . HIS A 1 39 ? -7.710 11.754 -5.865 1.00 0.00 36 HIS A CA 9
ATOM 9454 C C . HIS A 1 39 ? -7.260 11.340 -4.461 1.00 0.00 36 HIS A C 9
ATOM 9455 O O . HIS A 1 39 ? -6.994 10.163 -4.214 1.00 0.00 36 HIS A O 9
ATOM 9470 N N . PRO A 1 40 ? -7.173 12.304 -3.521 1.00 0.00 37 PRO A N 9
ATOM 9471 C CA . PRO A 1 40 ? -6.749 12.033 -2.138 1.00 0.00 37 PRO A CA 9
ATOM 9472 C C . PRO A 1 40 ? -7.544 10.907 -1.487 1.00 0.00 37 PRO A C 9
ATOM 9473 O O . PRO A 1 40 ? -7.087 10.287 -0.526 1.00 0.00 37 PRO A O 9
ATOM 9484 N N . LEU A 1 41 ? -8.741 10.653 -2.012 1.00 0.00 38 LEU A N 9
ATOM 9485 C CA . LEU A 1 41 ? -9.603 9.599 -1.483 1.00 0.00 38 LEU A CA 9
ATOM 9486 C C . LEU A 1 41 ? -8.837 8.286 -1.335 1.00 0.00 38 LEU A C 9
ATOM 9487 O O . LEU A 1 41 ? -8.767 7.718 -0.246 1.00 0.00 38 LEU A O 9
ATOM 9503 N N . ARG A 1 42 ? -8.266 7.812 -2.438 1.00 0.00 39 ARG A N 9
ATOM 9504 C CA . ARG A 1 42 ? -7.501 6.570 -2.430 1.00 0.00 39 ARG A CA 9
ATOM 9505 C C . ARG A 1 42 ? -6.363 6.630 -3.444 1.00 0.00 39 ARG A C 9
ATOM 9506 O O . ARG A 1 42 ? -6.529 7.152 -4.547 1.00 0.00 39 ARG A O 9
ATOM 9527 N N . TRP A 1 43 ? -5.207 6.093 -3.066 1.00 0.00 40 TRP A N 9
ATOM 9528 C CA . TRP A 1 43 ? -4.042 6.090 -3.942 1.00 0.00 40 TRP A CA 9
ATOM 9529 C C . TRP A 1 43 ? -3.648 4.669 -4.328 1.00 0.00 40 TRP A C 9
ATOM 9530 O O . TRP A 1 43 ? -3.879 3.723 -3.575 1.00 0.00 40 TRP A O 9
ATOM 9551 N N . LEU A 1 44 ? -3.053 4.530 -5.509 1.00 0.00 41 LEU A N 9
ATOM 9552 C CA . LEU A 1 44 ? -2.612 3.228 -5.997 1.00 0.00 41 LEU A CA 9
ATOM 9553 C C . LEU A 1 44 ? -1.229 2.894 -5.449 1.00 0.00 41 LEU A C 9
ATOM 9554 O O . LEU A 1 44 ? -0.356 3.758 -5.382 1.00 0.00 41 LEU A O 9
ATOM 9570 N N . VAL A 1 45 ? -1.035 1.640 -5.052 1.00 0.00 42 VAL A N 9
ATOM 9571 C CA . VAL A 1 45 ? 0.248 1.205 -4.509 1.00 0.00 42 VAL A CA 9
ATOM 9572 C C . VAL A 1 45 ? 0.624 -0.185 -5.012 1.00 0.00 42 VAL A C 9
ATOM 9573 O O . VAL A 1 45 ? -0.239 -0.976 -5.391 1.00 0.00 42 VAL A O 9
ATOM 9586 N N . ARG A 1 46 ? 1.922 -0.473 -5.010 1.00 0.00 43 ARG A N 9
ATOM 9587 C CA . ARG A 1 46 ? 2.425 -1.768 -5.454 1.00 0.00 43 ARG A CA 9
ATOM 9588 C C . ARG A 1 46 ? 3.432 -2.316 -4.448 1.00 0.00 43 ARG A C 9
ATOM 9589 O O . ARG A 1 46 ? 4.526 -1.772 -4.294 1.00 0.00 43 ARG A O 9
ATOM 9610 N N . THR A 1 47 ? 3.059 -3.393 -3.767 1.00 0.00 44 THR A N 9
ATOM 9611 C CA . THR A 1 47 ? 3.933 -4.004 -2.773 1.00 0.00 44 THR A CA 9
ATOM 9612 C C . THR A 1 47 ? 5.158 -4.628 -3.428 1.00 0.00 44 THR A C 9
ATOM 9613 O O . THR A 1 47 ? 5.077 -5.176 -4.528 1.00 0.00 44 THR A O 9
ATOM 9624 N N . LYS A 1 48 ? 6.294 -4.540 -2.741 1.00 0.00 45 LYS A N 9
ATOM 9625 C CA . LYS A 1 48 ? 7.543 -5.094 -3.250 1.00 0.00 45 LYS A CA 9
ATOM 9626 C C . LYS A 1 48 ? 7.446 -6.614 -3.383 1.00 0.00 45 LYS A C 9
ATOM 9627 O O . LYS A 1 48 ? 7.221 -7.313 -2.395 1.00 0.00 45 LYS A O 9
ATOM 9646 N N . PRO A 1 49 ? 7.612 -7.153 -4.609 1.00 0.00 46 PRO A N 9
ATOM 9647 C CA . PRO A 1 49 ? 7.537 -8.597 -4.846 1.00 0.00 46 PRO A CA 9
ATOM 9648 C C . PRO A 1 49 ? 8.727 -9.345 -4.258 1.00 0.00 46 PRO A C 9
ATOM 9649 O O . PRO A 1 49 ? 9.835 -8.813 -4.188 1.00 0.00 46 PRO A O 9
ATOM 9660 N N . THR A 1 50 ? 8.488 -10.582 -3.837 1.00 0.00 47 THR A N 9
ATOM 9661 C CA . THR A 1 50 ? 9.537 -11.408 -3.253 1.00 0.00 47 THR A CA 9
ATOM 9662 C C . THR A 1 50 ? 9.872 -12.588 -4.159 1.00 0.00 47 THR A C 9
ATOM 9663 O O . THR A 1 50 ? 9.533 -12.589 -5.343 1.00 0.00 47 THR A O 9
ATOM 9674 N N . LYS A 1 51 ? 10.539 -13.590 -3.596 1.00 0.00 48 LYS A N 9
ATOM 9675 C CA . LYS A 1 51 ? 10.926 -14.774 -4.354 1.00 0.00 48 LYS A CA 9
ATOM 9676 C C . LYS A 1 51 ? 9.726 -15.685 -4.606 1.00 0.00 48 LYS A C 9
ATOM 9677 O O . LYS A 1 51 ? 9.808 -16.629 -5.392 1.00 0.00 48 LYS A O 9
ATOM 9696 N N . SER A 1 52 ? 8.610 -15.397 -3.943 1.00 0.00 49 SER A N 9
ATOM 9697 C CA . SER A 1 52 ? 7.405 -16.206 -4.100 1.00 0.00 49 SER A CA 9
ATOM 9698 C C . SER A 1 52 ? 6.147 -15.341 -4.132 1.00 0.00 49 SER A C 9
ATOM 9699 O O . SER A 1 52 ? 5.030 -15.860 -4.145 1.00 0.00 49 SER A O 9
ATOM 9707 N N . SER A 1 53 ? 6.331 -14.025 -4.147 1.00 0.00 50 SER A N 9
ATOM 9708 C CA . SER A 1 53 ? 5.203 -13.099 -4.178 1.00 0.00 50 SER A CA 9
ATOM 9709 C C . SER A 1 53 ? 5.263 -12.201 -5.412 1.00 0.00 50 SER A C 9
ATOM 9710 O O . SER A 1 53 ? 6.148 -11.355 -5.530 1.00 0.00 50 SER A O 9
ATOM 9718 N N . PRO A 1 54 ? 4.316 -12.380 -6.352 1.00 0.00 51 PRO A N 9
ATOM 9719 C CA . PRO A 1 54 ? 4.258 -11.580 -7.582 1.00 0.00 51 PRO A CA 9
ATOM 9720 C C . PRO A 1 54 ? 3.896 -10.125 -7.307 1.00 0.00 51 PRO A C 9
ATOM 9721 O O . PRO A 1 54 ? 3.323 -9.804 -6.266 1.00 0.00 51 PRO A O 9
ATOM 9732 N N . SER A 1 55 ? 4.232 -9.248 -8.248 1.00 0.00 52 SER A N 9
ATOM 9733 C CA . SER A 1 55 ? 3.942 -7.825 -8.106 1.00 0.00 52 SER A CA 9
ATOM 9734 C C . SER A 1 55 ? 2.439 -7.568 -8.156 1.00 0.00 52 SER A C 9
ATOM 9735 O O . SER A 1 55 ? 1.801 -7.753 -9.192 1.00 0.00 52 SER A O 9
ATOM 9743 N N . ARG A 1 56 ? 1.878 -7.140 -7.028 1.00 0.00 53 ARG A N 9
ATOM 9744 C CA . ARG A 1 56 ? 0.449 -6.858 -6.946 1.00 0.00 53 ARG A CA 9
ATOM 9745 C C . ARG A 1 56 ? 0.201 -5.362 -6.787 1.00 0.00 53 ARG A C 9
ATOM 9746 O O . ARG A 1 56 ? 1.064 -4.628 -6.305 1.00 0.00 53 ARG A O 9
ATOM 9767 N N . GLN A 1 57 ? -0.984 -4.915 -7.194 1.00 0.00 54 GLN A N 9
ATOM 9768 C CA . GLN A 1 57 ? -1.347 -3.505 -7.096 1.00 0.00 54 GLN A CA 9
ATOM 9769 C C . GLN A 1 57 ? -2.771 -3.348 -6.572 1.00 0.00 54 GLN A C 9
ATOM 9770 O O . GLN A 1 57 ? -3.698 -3.991 -7.064 1.00 0.00 54 GLN A O 9
ATOM 9784 N N . GLY A 1 58 ? -2.935 -2.489 -5.571 1.00 0.00 55 GLY A N 9
ATOM 9785 C CA . GLY A 1 58 ? -4.248 -2.265 -4.993 1.00 0.00 55 GLY A CA 9
ATOM 9786 C C . GLY A 1 58 ? -4.406 -0.871 -4.420 1.00 0.00 55 GLY A C 9
ATOM 9787 O O . GLY A 1 58 ? -3.419 -0.174 -4.185 1.00 0.00 55 GLY A O 9
ATOM 9791 N N . TRP A 1 59 ? -5.652 -0.464 -4.193 1.00 0.00 56 TRP A N 9
ATOM 9792 C CA . TRP A 1 59 ? -5.940 0.855 -3.641 1.00 0.00 56 TRP A CA 9
ATOM 9793 C C . TRP A 1 59 ? -5.999 0.802 -2.119 1.00 0.00 56 TRP A C 9
ATOM 9794 O O . TRP A 1 59 ? -6.518 -0.154 -1.542 1.00 0.00 56 TRP A O 9
ATOM 9815 N N . VAL A 1 60 ? -5.463 1.834 -1.472 1.00 0.00 57 VAL A N 9
ATOM 9816 C CA . VAL A 1 60 ? -5.454 1.901 -0.016 1.00 0.00 57 VAL A CA 9
ATOM 9817 C C . VAL A 1 60 ? -5.775 3.308 0.478 1.00 0.00 57 VAL A C 9
ATOM 9818 O O . VAL A 1 60 ? -5.839 4.254 -0.307 1.00 0.00 57 VAL A O 9
ATOM 9831 N N . SER A 1 61 ? -5.977 3.436 1.786 1.00 0.00 58 SER A N 9
ATOM 9832 C CA . SER A 1 61 ? -6.284 4.727 2.393 1.00 0.00 58 SER A CA 9
ATOM 9833 C C . SER A 1 61 ? -5.031 5.337 3.020 1.00 0.00 58 SER A C 9
ATOM 9834 O O . SER A 1 61 ? -4.499 4.801 3.992 1.00 0.00 58 SER A O 9
ATOM 9842 N N . PRO A 1 62 ? -4.540 6.471 2.479 1.00 0.00 59 PRO A N 9
ATOM 9843 C CA . PRO A 1 62 ? -3.338 7.134 3.001 1.00 0.00 59 PRO A CA 9
ATOM 9844 C C . PRO A 1 62 ? -3.554 7.722 4.392 1.00 0.00 59 PRO A C 9
ATOM 9845 O O . PRO A 1 62 ? -2.618 8.222 5.017 1.00 0.00 59 PRO A O 9
ATOM 9856 N N . ALA A 1 63 ? -4.793 7.660 4.871 1.00 0.00 60 ALA A N 9
ATOM 9857 C CA . ALA A 1 63 ? -5.129 8.188 6.187 1.00 0.00 60 ALA A CA 9
ATOM 9858 C C . ALA A 1 63 ? -4.525 7.330 7.294 1.00 0.00 60 ALA A C 9
ATOM 9859 O O . ALA A 1 63 ? -4.416 7.766 8.440 1.00 0.00 60 ALA A O 9
ATOM 9866 N N . TYR A 1 64 ? -4.132 6.108 6.943 1.00 0.00 61 TYR A N 9
ATOM 9867 C CA . TYR A 1 64 ? -3.539 5.187 7.906 1.00 0.00 61 TYR A CA 9
ATOM 9868 C C . TYR A 1 64 ? -2.115 4.817 7.504 1.00 0.00 61 TYR A C 9
ATOM 9869 O O . TYR A 1 64 ? -1.528 3.883 8.048 1.00 0.00 61 TYR A O 9
ATOM 9887 N 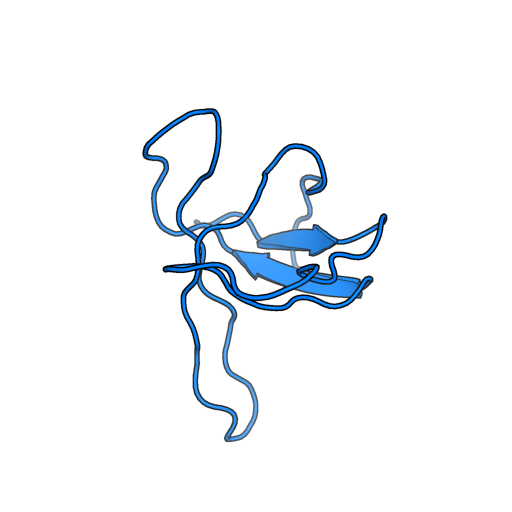N . LEU A 1 65 ? -1.565 5.559 6.548 1.00 0.00 62 LEU A N 9
ATOM 9888 C CA . LEU A 1 65 ? -0.209 5.309 6.067 1.00 0.00 62 LEU A CA 9
ATOM 9889 C C . LEU A 1 65 ? 0.775 6.326 6.638 1.00 0.00 62 LEU A C 9
ATOM 9890 O O . LEU A 1 65 ? 0.494 7.524 6.678 1.00 0.00 62 LEU A O 9
ATOM 9906 N N . ASP A 1 66 ? 1.930 5.835 7.078 1.00 0.00 63 ASP A N 9
ATOM 9907 C CA . ASP A 1 66 ? 2.962 6.694 7.646 1.00 0.00 63 ASP A CA 9
ATOM 9908 C C . ASP A 1 66 ? 4.149 6.814 6.694 1.00 0.00 63 ASP A C 9
ATOM 9909 O O . ASP A 1 66 ? 4.797 5.820 6.367 1.00 0.00 63 ASP A O 9
ATOM 9918 N N . ARG A 1 67 ? 4.426 8.036 6.253 1.00 0.00 64 ARG A N 9
ATOM 9919 C CA . ARG A 1 67 ? 5.531 8.286 5.333 1.00 0.00 64 ARG A CA 9
ATOM 9920 C C . ARG A 1 67 ? 6.873 7.923 5.964 1.00 0.00 64 ARG A C 9
ATOM 9921 O O . ARG A 1 67 ? 7.253 8.465 7.002 1.00 0.00 64 ARG A O 9
ATOM 9942 N N . ARG A 1 68 ? 7.585 6.995 5.331 1.00 0.00 65 ARG A N 9
ATOM 9943 C CA . ARG A 1 68 ? 8.889 6.559 5.818 1.00 0.00 65 ARG A CA 9
ATOM 9944 C C . ARG A 1 68 ? 9.833 6.274 4.653 1.00 0.00 65 ARG A C 9
ATOM 9945 O O . ARG A 1 68 ? 9.423 5.727 3.630 1.00 0.00 65 ARG A O 9
ATOM 9966 N N . LEU A 1 69 ? 11.098 6.649 4.817 1.00 0.00 66 LEU A N 9
ATOM 9967 C CA . LEU A 1 69 ? 12.101 6.434 3.779 1.00 0.00 66 LEU A CA 9
ATOM 9968 C C . LEU A 1 69 ? 13.211 5.513 4.273 1.00 0.00 66 LEU A C 9
ATOM 9969 O O . LEU A 1 69 ? 13.964 5.864 5.182 1.00 0.00 66 LEU A O 9
ATOM 9985 N N . LYS A 1 70 ? 13.309 4.332 3.668 1.00 0.00 67 LYS A N 9
ATOM 9986 C CA . LYS A 1 70 ? 14.331 3.362 4.045 1.00 0.00 67 LYS A CA 9
ATOM 9987 C C . LYS A 1 70 ? 15.586 3.542 3.198 1.00 0.00 67 LYS A C 9
ATOM 9988 O O . LYS A 1 70 ? 16.682 3.149 3.602 1.00 0.00 67 LYS A O 9
ATOM 10007 N N . LEU A 1 71 ? 15.419 4.138 2.021 1.00 0.00 68 LEU A N 9
ATOM 10008 C CA . LEU A 1 71 ? 16.536 4.373 1.113 1.00 0.00 68 LEU A CA 9
ATOM 10009 C C . LEU A 1 71 ? 17.203 5.713 1.411 1.00 0.00 68 LEU A C 9
ATOM 10010 O O . LEU A 1 71 ? 18.170 5.730 2.200 1.00 0.00 68 LEU A O 9
ATOM 10027 N N . ILE A 1 4 ? 11.715 9.553 -6.794 1.00 0.00 1 ILE A N 10
ATOM 10028 C CA . ILE A 1 4 ? 11.720 8.191 -6.203 1.00 0.00 1 ILE A CA 10
ATOM 10029 C C . ILE A 1 4 ? 10.392 7.889 -5.515 1.00 0.00 1 ILE A C 10
ATOM 10030 O O . ILE A 1 4 ? 9.794 8.761 -4.886 1.00 0.00 1 ILE A O 10
ATOM 10048 N N . PHE A 1 5 ? 9.939 6.644 -5.639 1.00 0.00 2 PHE A N 10
ATOM 10049 C CA . PHE A 1 5 ? 8.682 6.221 -5.032 1.00 0.00 2 PHE A CA 10
ATOM 10050 C C . PHE A 1 5 ? 8.730 6.379 -3.514 1.00 0.00 2 PHE A C 10
ATOM 10051 O O . PHE A 1 5 ? 9.808 6.482 -2.926 1.00 0.00 2 PHE A O 10
ATOM 10068 N N . ASP A 1 6 ? 7.558 6.396 -2.882 1.00 0.00 3 ASP A N 10
ATOM 10069 C CA . ASP A 1 6 ? 7.473 6.548 -1.432 1.00 0.00 3 ASP A CA 10
ATOM 10070 C C . ASP A 1 6 ? 6.746 5.366 -0.797 1.00 0.00 3 ASP A C 10
ATOM 10071 O O . ASP A 1 6 ? 5.542 5.196 -0.978 1.00 0.00 3 ASP A O 10
ATOM 10080 N N . ILE A 1 7 ? 7.484 4.562 -0.037 1.00 0.00 4 ILE A N 10
ATOM 10081 C CA . ILE A 1 7 ? 6.917 3.398 0.630 1.00 0.00 4 ILE A CA 10
ATOM 10082 C C . ILE A 1 7 ? 6.274 3.780 1.960 1.00 0.00 4 ILE A C 10
ATOM 10083 O O . ILE A 1 7 ? 6.830 4.560 2.731 1.00 0.00 4 ILE A O 10
ATOM 10099 N N . TYR A 1 8 ? 5.093 3.222 2.214 1.00 0.00 5 TYR A N 10
ATOM 10100 C CA . TYR A 1 8 ? 4.358 3.487 3.445 1.00 0.00 5 TYR A CA 10
ATOM 10101 C C . TYR A 1 8 ? 4.285 2.233 4.307 1.00 0.00 5 TYR A C 10
ATOM 10102 O O . TYR A 1 8 ? 4.198 1.120 3.788 1.00 0.00 5 TYR A O 10
ATOM 10120 N N . VAL A 1 9 ? 4.322 2.418 5.621 1.00 0.00 6 VAL A N 10
ATOM 10121 C CA . VAL A 1 9 ? 4.254 1.296 6.548 1.00 0.00 6 VAL A CA 10
ATOM 10122 C C . VAL A 1 9 ? 2.897 1.247 7.246 1.00 0.00 6 VAL A C 10
ATOM 10123 O O . VAL A 1 9 ? 2.428 2.247 7.792 1.00 0.00 6 VAL A O 10
ATOM 10136 N N . VAL A 1 10 ? 2.264 0.079 7.215 1.00 0.00 7 VAL A N 10
ATOM 10137 C CA . VAL A 1 10 ? 0.961 -0.101 7.842 1.00 0.00 7 VAL A CA 10
ATOM 10138 C C . VAL A 1 10 ? 1.104 -0.262 9.352 1.00 0.00 7 VAL A C 10
ATOM 10139 O O . VAL A 1 10 ? 1.561 -1.297 9.836 1.00 0.00 7 VAL A O 10
ATOM 10152 N N . THR A 1 11 ? 0.711 0.772 10.090 1.00 0.00 8 THR A N 10
ATOM 10153 C CA . THR A 1 11 ? 0.800 0.752 11.546 1.00 0.00 8 THR A CA 10
ATOM 10154 C C . THR A 1 11 ? -0.585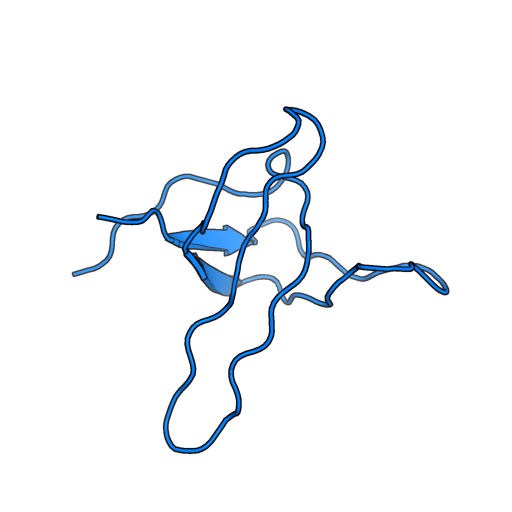 0.772 12.186 1.00 0.00 8 THR A C 10
ATOM 10155 O O . THR A 1 11 ? -0.724 1.061 13.375 1.00 0.00 8 THR A O 10
ATOM 10166 N N . ALA A 1 12 ? -1.607 0.460 11.393 1.00 0.00 9 ALA A N 10
ATOM 10167 C CA . ALA A 1 12 ? -2.979 0.445 11.887 1.00 0.00 9 ALA A CA 10
ATOM 10168 C C . ALA A 1 12 ? -3.746 -0.763 11.360 1.00 0.00 9 ALA A C 10
ATOM 10169 O O . ALA A 1 12 ? -4.965 -0.846 11.508 1.00 0.00 9 ALA A O 10
ATOM 10176 N N . ASP A 1 13 ? -3.020 -1.697 10.745 1.00 0.00 10 ASP A N 10
ATOM 10177 C CA . ASP A 1 13 ? -3.621 -2.912 10.195 1.00 0.00 10 ASP A CA 10
ATOM 10178 C C . ASP A 1 13 ? -4.598 -2.582 9.067 1.00 0.00 10 ASP A C 10
ATOM 10179 O O . ASP A 1 13 ? -5.092 -1.459 8.965 1.00 0.00 10 ASP A O 10
ATOM 10188 N N . TYR A 1 14 ? -4.867 -3.570 8.218 1.00 0.00 11 TYR A N 10
ATOM 10189 C CA . TYR A 1 14 ? -5.789 -3.388 7.100 1.00 0.00 11 TYR A CA 10
ATOM 10190 C C . TYR A 1 14 ? -6.340 -4.729 6.628 1.00 0.00 11 TYR A C 10
ATOM 10191 O O . TYR A 1 14 ? -5.779 -5.364 5.736 1.00 0.00 11 TYR A O 10
ATOM 10209 N N . LEU A 1 15 ? -7.444 -5.157 7.234 1.00 0.00 12 LEU A N 10
ATOM 10210 C CA . LEU A 1 15 ? -8.068 -6.426 6.877 1.00 0.00 12 LEU A CA 10
ATOM 10211 C C . LEU A 1 15 ? -9.359 -6.203 6.085 1.00 0.00 12 LEU A C 10
ATOM 10212 O O . LEU A 1 15 ? -10.265 -5.516 6.555 1.00 0.00 12 LEU A O 10
ATOM 10228 N N . PRO A 1 16 ? -9.460 -6.778 4.867 1.00 0.00 13 PRO A N 10
ATOM 10229 C CA . PRO A 1 16 ? -10.656 -6.634 4.026 1.00 0.00 13 PRO A CA 10
ATOM 10230 C C . PRO A 1 16 ? -11.915 -7.150 4.713 1.00 0.00 13 PRO A C 10
ATOM 10231 O O . PRO A 1 16 ? -11.860 -8.091 5.503 1.00 0.00 13 PRO A O 10
ATOM 10242 N N . LEU A 1 17 ? -13.048 -6.528 4.404 1.00 0.00 14 LEU A N 10
ATOM 10243 C CA . LEU A 1 17 ? -14.320 -6.935 4.985 1.00 0.00 14 LEU A CA 10
ATOM 10244 C C . LEU A 1 17 ? -15.094 -7.820 4.015 1.00 0.00 14 LEU A C 10
ATOM 10245 O O . LEU A 1 17 ? -15.789 -7.327 3.126 1.00 0.00 14 LEU A O 10
ATOM 10261 N N . GLY A 1 18 ? -14.962 -9.130 4.190 1.00 0.00 15 GLY A N 10
ATOM 10262 C CA . GLY A 1 18 ? -15.655 -10.069 3.328 1.00 0.00 15 GLY A CA 10
ATOM 10263 C C . GLY A 1 18 ? -15.053 -10.139 1.939 1.00 0.00 15 GLY A C 10
ATOM 10264 O O . GLY A 1 18 ? -14.088 -10.869 1.711 1.00 0.00 15 GLY A O 10
ATOM 10268 N N . ALA A 1 19 ? -15.622 -9.377 1.009 1.00 0.00 16 ALA A N 10
ATOM 10269 C CA . ALA A 1 19 ? -15.137 -9.357 -0.366 1.00 0.00 16 ALA A CA 10
ATOM 10270 C C . ALA A 1 19 ? -14.633 -7.970 -0.752 1.00 0.00 16 ALA A C 10
ATOM 10271 O O . ALA A 1 19 ? -15.410 -7.020 -0.849 1.00 0.00 16 ALA A O 10
ATOM 10278 N N . GLU A 1 20 ? -13.326 -7.863 -0.972 1.00 0.00 17 GLU A N 10
ATOM 10279 C CA . GLU A 1 20 ? -12.715 -6.594 -1.348 1.00 0.00 17 GLU A CA 10
ATOM 10280 C C . GLU A 1 20 ? -12.853 -6.340 -2.847 1.00 0.00 17 GLU A C 10
ATOM 10281 O O . GLU A 1 20 ? -12.619 -7.230 -3.664 1.00 0.00 17 GLU A O 10
ATOM 10293 N N . GLN A 1 21 ? -13.240 -5.117 -3.201 1.00 0.00 18 GLN A N 10
ATOM 10294 C CA . GLN A 1 21 ? -13.407 -4.741 -4.600 1.00 0.00 18 GLN A CA 10
ATOM 10295 C C . GLN A 1 21 ? -12.316 -3.770 -5.035 1.00 0.00 18 GLN A C 10
ATOM 10296 O O . GLN A 1 21 ? -12.216 -2.659 -4.512 1.00 0.00 18 GLN A O 10
ATOM 10310 N N . ASP A 1 22 ? -11.498 -4.197 -5.996 1.00 0.00 19 ASP A N 10
ATOM 10311 C CA . ASP A 1 22 ? -10.407 -3.371 -6.507 1.00 0.00 19 ASP A CA 10
ATOM 10312 C C . ASP A 1 22 ? -9.439 -2.991 -5.389 1.00 0.00 19 ASP A C 10
ATOM 10313 O O . ASP A 1 22 ? -8.655 -2.052 -5.528 1.00 0.00 19 ASP A O 10
ATOM 10322 N N . ALA A 1 23 ? -9.497 -3.730 -4.286 1.00 0.00 20 ALA A N 10
ATOM 10323 C CA . ALA A 1 23 ? -8.624 -3.475 -3.146 1.00 0.00 20 ALA A CA 10
ATOM 10324 C C . ALA A 1 23 ? -7.660 -4.634 -2.926 1.00 0.00 20 ALA A C 10
ATOM 10325 O O . ALA A 1 23 ? -7.842 -5.721 -3.478 1.00 0.00 20 ALA A O 10
ATOM 10332 N N . ILE A 1 24 ? -6.632 -4.397 -2.117 1.00 0.00 21 ILE A N 10
ATOM 10333 C CA . ILE A 1 24 ? -5.640 -5.423 -1.823 1.00 0.00 21 ILE A CA 10
ATOM 10334 C C . ILE A 1 24 ? -5.491 -5.627 -0.318 1.00 0.00 21 ILE A C 10
ATOM 10335 O O . ILE A 1 24 ? -5.433 -4.663 0.448 1.00 0.00 21 ILE A O 10
ATOM 10351 N N . THR A 1 25 ? -5.437 -6.888 0.100 1.00 0.00 22 THR A N 10
ATOM 10352 C CA . THR A 1 25 ? -5.292 -7.219 1.512 1.00 0.00 22 THR A CA 10
ATOM 10353 C C . THR A 1 25 ? -3.912 -6.825 2.026 1.00 0.00 22 THR A C 10
ATOM 10354 O O . THR A 1 25 ? -2.923 -6.908 1.299 1.00 0.00 22 THR A O 10
ATOM 10365 N N . LEU A 1 26 ? -3.853 -6.396 3.283 1.00 0.00 23 LEU A N 10
ATOM 10366 C CA . LEU A 1 26 ? -2.591 -5.987 3.891 1.00 0.00 23 LEU A CA 10
ATOM 10367 C C . LEU A 1 26 ? -2.555 -6.326 5.376 1.00 0.00 23 LEU A C 10
ATOM 10368 O O . LEU A 1 26 ? -3.568 -6.699 5.968 1.00 0.00 23 LEU A O 10
ATOM 10384 N N . ARG A 1 27 ? -1.374 -6.198 5.969 1.00 0.00 24 ARG A N 10
ATOM 10385 C CA . ARG A 1 27 ? -1.187 -6.474 7.386 1.00 0.00 24 ARG A CA 10
ATOM 10386 C C . ARG A 1 27 ? -0.375 -5.363 8.039 1.00 0.00 24 ARG A C 10
ATOM 10387 O O . ARG A 1 27 ? 0.459 -4.732 7.389 1.00 0.00 24 ARG A O 10
ATOM 10408 N N . GLU A 1 28 ? -0.624 -5.123 9.321 1.00 0.00 25 GLU A N 10
ATOM 10409 C CA . GLU A 1 28 ? 0.092 -4.084 10.051 1.00 0.00 25 GLU A CA 10
ATOM 10410 C C . GLU A 1 28 ? 1.584 -4.400 10.111 1.00 0.00 25 GLU A C 10
ATOM 10411 O O . GLU A 1 28 ? 2.043 -5.124 10.994 1.00 0.00 25 GLU A O 10
ATOM 10423 N N . GLY A 1 29 ? 2.331 -3.854 9.156 1.00 0.00 26 GLY A N 10
ATOM 10424 C CA . GLY A 1 29 ? 3.763 -4.083 9.104 1.00 0.00 26 GLY A CA 10
ATOM 10425 C C . GLY A 1 29 ? 4.245 -4.372 7.697 1.00 0.00 26 GLY A C 10
ATOM 10426 O O . GLY A 1 29 ? 5.341 -4.898 7.504 1.00 0.00 26 GLY A O 10
ATOM 10430 N N . GLN A 1 30 ? 3.422 -4.026 6.711 1.00 0.00 27 GLN A N 10
ATOM 10431 C CA . GLN A 1 30 ? 3.757 -4.246 5.317 1.00 0.00 27 GLN A CA 10
ATOM 10432 C C . GLN A 1 30 ? 4.241 -2.955 4.666 1.00 0.00 27 GLN A C 10
ATOM 10433 O O . GLN A 1 30 ? 3.755 -1.868 4.981 1.00 0.00 27 GLN A O 10
ATOM 10447 N N . TYR A 1 31 ? 5.199 -3.084 3.755 1.00 0.00 28 TYR A N 10
ATOM 10448 C CA . TYR A 1 31 ? 5.757 -1.929 3.061 1.00 0.00 28 TYR A CA 10
ATOM 10449 C C . TYR A 1 31 ? 5.308 -1.906 1.602 1.00 0.00 28 TYR A C 10
ATOM 10450 O O . TYR A 1 31 ? 5.316 -2.935 0.925 1.00 0.00 28 TYR A O 10
ATOM 10468 N N . VAL A 1 32 ? 4.913 -0.728 1.119 1.00 0.00 29 VAL A N 10
ATOM 10469 C CA . VAL A 1 32 ? 4.460 -0.586 -0.261 1.00 0.00 29 VAL A CA 10
ATOM 10470 C C . VAL A 1 32 ? 4.583 0.859 -0.758 1.00 0.00 29 VAL A C 10
ATOM 10471 O O . VAL A 1 32 ? 4.025 1.782 -0.166 1.00 0.00 29 VAL A O 10
ATOM 10484 N N . GLU A 1 33 ? 5.312 1.036 -1.858 1.00 0.00 30 GLU A N 10
ATOM 10485 C CA . GLU A 1 33 ? 5.517 2.353 -2.459 1.00 0.00 30 GLU A CA 10
ATOM 10486 C C . GLU A 1 33 ? 4.294 2.809 -3.254 1.00 0.00 30 GLU A C 10
ATOM 10487 O O . GLU A 1 33 ? 3.513 1.992 -3.742 1.00 0.00 30 GLU A O 10
ATOM 10499 N N . VAL A 1 34 ? 4.140 4.127 -3.376 1.00 0.00 31 VAL A N 10
ATOM 10500 C CA . VAL A 1 34 ? 3.022 4.718 -4.107 1.00 0.00 31 VAL A CA 10
ATOM 10501 C C . VAL A 1 34 ? 3.359 4.880 -5.588 1.00 0.00 31 VAL A C 10
ATOM 10502 O O . VAL A 1 34 ? 4.502 5.166 -5.946 1.00 0.00 31 VAL A O 10
ATOM 10515 N N . LEU A 1 35 ? 2.357 4.695 -6.444 1.00 0.00 32 LEU A N 10
ATOM 10516 C CA . LEU A 1 35 ? 2.550 4.817 -7.885 1.00 0.00 32 LEU A CA 10
ATOM 10517 C C . LEU A 1 35 ? 1.799 6.021 -8.450 1.00 0.00 32 LEU A C 10
ATOM 10518 O O . LEU A 1 35 ? 2.407 7.019 -8.840 1.00 0.00 32 LEU A O 10
ATOM 10534 N N . ASP A 1 36 ? 0.472 5.921 -8.493 1.00 0.00 33 ASP A N 10
ATOM 10535 C CA . ASP A 1 36 ? -0.368 6.993 -9.023 1.00 0.00 33 ASP A CA 10
ATOM 10536 C C . ASP A 1 36 ? -0.137 8.308 -8.282 1.00 0.00 33 ASP A C 10
ATOM 10537 O O . ASP A 1 36 ? 0.504 9.219 -8.806 1.00 0.00 33 ASP A O 10
ATOM 10546 N N . ALA A 1 37 ? -0.670 8.400 -7.065 1.00 0.00 34 ALA A N 10
ATOM 10547 C CA . ALA A 1 37 ? -0.533 9.604 -6.251 1.00 0.00 34 ALA A CA 10
ATOM 10548 C C . ALA A 1 37 ? -1.186 10.804 -6.933 1.00 0.00 34 ALA A C 10
ATOM 10549 O O . ALA A 1 37 ? -0.551 11.508 -7.718 1.00 0.00 34 ALA A O 10
ATOM 10556 N N . ALA A 1 38 ? -2.463 11.027 -6.630 1.00 0.00 35 ALA A N 10
ATOM 10557 C CA . ALA A 1 38 ? -3.207 12.140 -7.212 1.00 0.00 35 ALA A CA 10
ATOM 10558 C C . ALA A 1 38 ? -4.124 12.793 -6.181 1.00 0.00 35 ALA A C 10
ATOM 10559 O O . ALA A 1 38 ? -3.877 13.916 -5.741 1.00 0.00 35 ALA A O 10
ATOM 10566 N N . HIS A 1 39 ? -5.183 12.082 -5.799 1.00 0.00 36 HIS A N 10
ATOM 10567 C CA . HIS A 1 39 ? -6.137 12.597 -4.822 1.00 0.00 36 HIS A CA 10
ATOM 10568 C C . HIS A 1 39 ? -5.993 11.867 -3.484 1.00 0.00 36 HIS A C 10
ATOM 10569 O O . HIS A 1 39 ? -5.915 10.640 -3.451 1.00 0.00 36 HIS A O 10
ATOM 10584 N N . PRO A 1 40 ? -5.968 12.613 -2.359 1.00 0.00 37 PRO A N 10
ATOM 10585 C CA . PRO A 1 40 ? -5.826 12.026 -1.017 1.00 0.00 37 PRO A CA 10
ATOM 10586 C C . PRO A 1 40 ? -6.825 10.901 -0.759 1.00 0.00 37 PRO A C 10
ATOM 10587 O O . PRO A 1 40 ? -6.618 10.064 0.119 1.00 0.00 37 PRO A O 10
ATOM 10598 N N . LEU A 1 41 ? -7.910 10.897 -1.528 1.00 0.00 38 LEU A N 10
ATOM 10599 C CA . LEU A 1 41 ? -8.948 9.879 -1.391 1.00 0.00 38 LEU A CA 10
ATOM 10600 C C . LEU A 1 41 ? -8.355 8.471 -1.429 1.00 0.00 38 LEU A C 10
ATOM 10601 O O . LEU A 1 41 ? -8.341 7.768 -0.419 1.00 0.00 38 LEU A O 10
ATOM 10617 N N . ARG A 1 42 ? -7.867 8.067 -2.599 1.00 0.00 39 ARG A N 10
ATOM 10618 C CA . ARG A 1 42 ? -7.284 6.741 -2.767 1.00 0.00 39 ARG A CA 10
ATOM 10619 C C . ARG A 1 42 ? -6.159 6.760 -3.798 1.00 0.00 39 ARG A C 10
ATOM 10620 O O . ARG A 1 42 ? -6.309 7.320 -4.885 1.00 0.00 39 ARG A O 10
ATOM 10641 N N . TRP A 1 43 ? -5.031 6.145 -3.451 1.00 0.00 40 TRP A N 10
ATOM 10642 C CA . TRP A 1 43 ? -3.879 6.094 -4.347 1.00 0.00 40 TRP A CA 10
ATOM 10643 C C . TRP A 1 43 ? -3.573 4.662 -4.774 1.00 0.00 40 TRP A C 10
ATOM 10644 O O . TRP A 1 43 ? -3.841 3.712 -4.039 1.00 0.00 40 TRP A O 10
ATOM 10665 N N . LEU A 1 44 ? -3.010 4.520 -5.970 1.00 0.00 41 LEU A N 10
ATOM 10666 C CA . LEU A 1 44 ? -2.645 3.210 -6.498 1.00 0.00 41 LEU A CA 10
ATOM 10667 C C . LEU A 1 44 ? -1.243 2.832 -6.034 1.00 0.00 41 LEU A C 10
ATOM 10668 O O . LEU A 1 44 ? -0.269 3.510 -6.364 1.00 0.00 41 LEU A O 10
ATOM 10684 N N . VAL A 1 45 ? -1.144 1.749 -5.271 1.00 0.00 42 VAL A N 10
ATOM 10685 C CA . VAL A 1 45 ? 0.143 1.301 -4.754 1.00 0.00 42 VAL A CA 10
ATOM 10686 C C . VAL A 1 45 ? 0.418 -0.160 -5.105 1.00 0.00 42 VAL A C 10
ATOM 10687 O O . VAL A 1 45 ? -0.507 -0.962 -5.239 1.00 0.00 42 VAL A O 10
ATOM 10700 N N . ARG A 1 46 ? 1.698 -0.494 -5.249 1.00 0.00 43 ARG A N 10
ATOM 10701 C CA . ARG A 1 46 ? 2.110 -1.855 -5.580 1.00 0.00 43 ARG A CA 10
ATOM 10702 C C . ARG A 1 46 ? 3.102 -2.382 -4.548 1.00 0.00 43 ARG A C 10
ATOM 10703 O O . ARG A 1 46 ? 4.220 -1.877 -4.437 1.00 0.00 43 ARG A O 10
ATOM 10724 N N . THR A 1 47 ? 2.688 -3.395 -3.793 1.00 0.00 44 THR A N 10
ATOM 10725 C CA . THR A 1 47 ? 3.544 -3.981 -2.767 1.00 0.00 44 THR A CA 10
ATOM 10726 C C . THR A 1 47 ? 4.799 -4.594 -3.380 1.00 0.00 44 THR A C 10
ATOM 10727 O O . THR A 1 47 ? 4.750 -5.188 -4.458 1.00 0.00 44 THR A O 10
ATOM 10738 N N . LYS A 1 48 ? 5.921 -4.447 -2.683 1.00 0.00 45 LYS A N 10
ATOM 10739 C CA . LYS A 1 48 ? 7.193 -4.979 -3.156 1.00 0.00 45 LYS A CA 10
ATOM 10740 C C . LYS A 1 48 ? 7.233 -6.505 -3.034 1.00 0.00 45 LYS A C 10
ATOM 10741 O O . LYS A 1 48 ? 6.917 -7.054 -1.979 1.00 0.00 45 LYS A O 10
ATOM 10760 N N . PRO A 1 49 ? 7.625 -7.212 -4.114 1.00 0.00 46 PRO A N 10
ATOM 10761 C CA . PRO A 1 49 ? 7.707 -8.676 -4.108 1.00 0.00 46 PRO A CA 10
ATOM 10762 C C . PRO A 1 49 ? 8.923 -9.179 -3.338 1.00 0.00 46 PRO A C 10
ATOM 10763 O O . PRO A 1 49 ? 9.838 -8.411 -3.037 1.00 0.00 46 PRO A O 10
ATOM 10774 N N . THR A 1 50 ? 8.930 -10.470 -3.022 1.00 0.00 47 THR A N 10
ATOM 10775 C CA . THR A 1 50 ? 10.038 -11.069 -2.287 1.00 0.00 47 THR A CA 10
ATOM 10776 C C . THR A 1 50 ? 10.202 -12.544 -2.637 1.00 0.00 47 THR A C 10
ATOM 10777 O O . THR A 1 50 ? 9.223 -13.286 -2.707 1.00 0.00 47 THR A O 10
ATOM 10788 N N . LYS A 1 51 ? 11.451 -12.955 -2.855 1.00 0.00 48 LYS A N 10
ATOM 10789 C CA . LYS A 1 51 ? 11.769 -14.340 -3.194 1.00 0.00 48 LYS A CA 10
ATOM 10790 C C . LYS A 1 51 ? 11.169 -14.736 -4.543 1.00 0.00 48 LYS A C 10
ATOM 10791 O O . LYS A 1 51 ? 11.858 -14.735 -5.562 1.00 0.00 48 LYS A O 10
ATOM 10810 N N . SER A 1 52 ? 9.882 -15.073 -4.543 1.00 0.00 49 SER A N 10
ATOM 10811 C CA . SER A 1 52 ? 9.199 -15.472 -5.769 1.00 0.00 49 SER A CA 10
ATOM 10812 C C . SER A 1 52 ? 7.717 -15.108 -5.714 1.00 0.00 49 SER A C 10
ATOM 10813 O O . SER A 1 52 ? 6.907 -15.646 -6.471 1.00 0.00 49 SER A O 10
ATOM 10821 N N . SER A 1 53 ? 7.370 -14.189 -4.820 1.00 0.00 50 SER A N 10
ATOM 10822 C CA . SER A 1 53 ? 5.986 -13.755 -4.664 1.00 0.00 50 SER A CA 10
ATOM 10823 C C . SER A 1 53 ? 5.624 -12.699 -5.707 1.00 0.00 50 SER A C 10
ATOM 10824 O O . SER A 1 53 ? 6.265 -11.652 -5.784 1.00 0.00 50 SER A O 10
ATOM 10832 N N . PRO A 1 54 ? 4.587 -12.962 -6.523 1.00 0.00 51 PRO A N 10
ATOM 10833 C CA . PRO A 1 54 ? 4.141 -12.026 -7.561 1.00 0.00 51 PRO A CA 10
ATOM 10834 C C . PRO A 1 54 ? 3.717 -10.682 -6.978 1.00 0.00 51 PRO A C 10
ATOM 10835 O O . PRO A 1 54 ? 3.094 -10.623 -5.918 1.00 0.00 51 PRO A O 10
ATOM 10846 N N . SER A 1 55 ? 4.057 -9.607 -7.681 1.00 0.00 52 SER A N 10
ATOM 10847 C CA . SER A 1 55 ? 3.716 -8.260 -7.234 1.00 0.00 52 SER A CA 10
ATOM 10848 C C . SER A 1 55 ? 2.239 -7.962 -7.476 1.00 0.00 52 SER A C 10
ATOM 10849 O O . SER A 1 55 ? 1.736 -8.122 -8.589 1.00 0.00 52 SER A O 10
ATOM 10857 N N . ARG A 1 56 ? 1.552 -7.528 -6.426 1.00 0.00 53 ARG A N 10
ATOM 10858 C CA . ARG A 1 56 ? 0.134 -7.199 -6.519 1.00 0.00 53 ARG A CA 10
ATOM 10859 C C . ARG A 1 56 ? -0.109 -5.746 -6.126 1.00 0.00 53 ARG A C 10
ATOM 10860 O O . ARG A 1 56 ? 0.389 -5.279 -5.102 1.00 0.00 53 ARG A O 10
ATOM 10881 N N . GLN A 1 57 ? -0.877 -5.035 -6.946 1.00 0.00 54 GLN A N 10
ATOM 10882 C CA . GLN A 1 57 ? -1.179 -3.632 -6.683 1.00 0.00 54 GLN A CA 10
ATOM 10883 C C . GLN A 1 57 ? -2.672 -3.415 -6.457 1.00 0.00 54 GLN A C 10
ATOM 10884 O O . GLN A 1 57 ? -3.507 -3.930 -7.202 1.00 0.00 54 GLN A O 10
ATOM 10898 N N . GLY A 1 58 ? -2.996 -2.648 -5.420 1.00 0.00 55 GLY A N 10
ATOM 10899 C CA . GLY A 1 58 ? -4.383 -2.363 -5.103 1.00 0.00 55 GLY A CA 10
ATOM 10900 C C . GLY A 1 58 ? -4.556 -1.010 -4.441 1.00 0.00 55 GLY A C 10
ATOM 10901 O O . GLY A 1 58 ? -3.627 -0.494 -3.819 1.00 0.00 55 GLY A O 10
ATOM 10905 N N . TRP A 1 59 ? -5.747 -0.434 -4.575 1.00 0.00 56 TRP A N 10
ATOM 10906 C CA . TRP A 1 59 ? -6.039 0.868 -3.985 1.00 0.00 56 TRP A CA 10
ATOM 10907 C C . TRP A 1 59 ? -6.248 0.750 -2.479 1.00 0.00 56 TRP A C 10
ATOM 10908 O O . TRP A 1 59 ? -7.109 -0.002 -2.020 1.00 0.00 56 TRP A O 10
ATOM 10929 N N . VAL A 1 60 ? -5.457 1.496 -1.716 1.00 0.00 57 VAL A N 10
ATOM 10930 C CA . VAL A 1 60 ? -5.558 1.478 -0.262 1.00 0.00 57 VAL A CA 10
ATOM 10931 C C . VAL A 1 60 ? -5.822 2.875 0.289 1.00 0.00 57 VAL A C 10
ATOM 10932 O O . VAL A 1 60 ? -5.647 3.872 -0.411 1.00 0.00 57 VAL A O 10
ATOM 10945 N N . SER A 1 61 ? -6.245 2.936 1.547 1.00 0.00 58 SER A N 10
ATOM 10946 C CA . SER A 1 61 ? -6.535 4.209 2.197 1.00 0.00 58 SER A CA 10
ATOM 10947 C C . SER A 1 61 ? -5.279 4.782 2.861 1.00 0.00 58 SER A C 10
ATOM 10948 O O . SER A 1 61 ? -4.798 4.238 3.856 1.00 0.00 58 SER A O 10
ATOM 10956 N N . PRO A 1 62 ? -4.729 5.891 2.321 1.00 0.00 59 PRO A N 10
ATOM 10957 C CA . PRO A 1 62 ? -3.522 6.522 2.872 1.00 0.00 59 PRO A CA 10
ATOM 10958 C C . PRO A 1 62 ? -3.764 7.181 4.225 1.00 0.00 59 PRO A C 10
ATOM 10959 O O . PRO A 1 62 ? -2.825 7.629 4.883 1.00 0.00 59 PRO A O 10
ATOM 10970 N N . ALA A 1 63 ? -5.027 7.239 4.636 1.00 0.00 60 ALA A N 10
ATOM 10971 C CA . ALA A 1 63 ? -5.384 7.847 5.914 1.00 0.00 60 ALA A CA 10
ATOM 10972 C C . ALA A 1 63 ? -4.861 7.018 7.081 1.00 0.00 60 ALA A C 10
ATOM 10973 O O . ALA A 1 63 ? -4.829 7.483 8.221 1.00 0.00 60 ALA A O 10
ATOM 10980 N N . TYR A 1 64 ? -4.451 5.788 6.789 1.00 0.00 61 TYR A N 10
ATOM 10981 C CA . TYR A 1 64 ? -3.924 4.890 7.812 1.00 0.00 61 TYR A CA 10
ATOM 10982 C C . TYR A 1 64 ? -2.463 4.554 7.534 1.00 0.00 61 TYR A C 10
ATOM 10983 O O . TYR A 1 64 ? -1.894 3.652 8.149 1.00 0.00 61 TYR A O 10
ATOM 11001 N N . LEU A 1 65 ? -1.862 5.288 6.604 1.00 0.00 62 LEU A N 10
ATOM 11002 C CA . LEU A 1 65 ? -0.466 5.073 6.236 1.00 0.00 62 LEU A CA 10
ATOM 11003 C C . LEU A 1 65 ? 0.410 6.234 6.694 1.00 0.00 62 LEU A C 10
ATOM 11004 O O . LEU A 1 65 ? -0.045 7.375 6.780 1.00 0.00 62 LEU A O 10
ATOM 11020 N N . ASP A 1 66 ? 1.670 5.930 6.990 1.00 0.00 63 ASP A N 10
ATOM 11021 C CA . ASP A 1 66 ? 2.624 6.943 7.433 1.00 0.00 63 ASP A CA 10
ATOM 11022 C C . ASP A 1 66 ? 3.769 7.069 6.434 1.00 0.00 63 ASP A C 10
ATOM 11023 O O . ASP A 1 66 ? 4.197 6.079 5.841 1.00 0.00 63 ASP A O 10
ATOM 11032 N N . ARG A 1 67 ? 4.264 8.289 6.249 1.00 0.00 64 ARG A N 10
ATOM 11033 C CA . ARG A 1 67 ? 5.358 8.529 5.314 1.00 0.00 64 ARG A CA 10
ATOM 11034 C C . ARG A 1 67 ? 6.629 7.810 5.760 1.00 0.00 64 ARG A C 10
ATOM 11035 O O . ARG A 1 67 ? 7.016 7.875 6.927 1.00 0.00 64 ARG A O 10
ATOM 11056 N N . ARG A 1 68 ? 7.265 7.115 4.823 1.00 0.00 65 ARG A N 10
ATOM 11057 C CA . ARG A 1 68 ? 8.493 6.382 5.110 1.00 0.00 65 ARG A CA 10
ATOM 11058 C C . ARG A 1 68 ? 9.455 6.452 3.928 1.00 0.00 65 ARG A C 10
ATOM 11059 O O . ARG A 1 68 ? 9.248 5.798 2.906 1.00 0.00 65 ARG A O 10
ATOM 11080 N N . LEU A 1 69 ? 10.507 7.251 4.076 1.00 0.00 66 LEU A N 10
ATOM 11081 C CA . LEU A 1 69 ? 11.500 7.410 3.020 1.00 0.00 66 LEU A CA 10
ATOM 11082 C C . LEU A 1 69 ? 12.778 6.652 3.358 1.00 0.00 66 LEU A C 10
ATOM 11083 O O . LEU A 1 69 ? 13.222 6.651 4.507 1.00 0.00 66 LEU A O 10
ATOM 11099 N N . LYS A 1 70 ? 13.363 6.013 2.346 1.00 0.00 67 LYS A N 10
ATOM 11100 C CA . LYS A 1 70 ? 14.593 5.244 2.519 1.00 0.00 67 LYS A CA 10
ATOM 11101 C C . LYS A 1 70 ? 14.372 4.056 3.455 1.00 0.00 67 LYS A C 10
ATOM 11102 O O . LYS A 1 70 ? 13.564 4.124 4.381 1.00 0.00 67 LYS A O 10
ATOM 11121 N N . LEU A 1 71 ? 15.097 2.969 3.203 1.00 0.00 68 LEU A N 10
ATOM 11122 C CA . LEU A 1 71 ? 14.982 1.761 4.015 1.00 0.00 68 LEU A CA 10
ATOM 11123 C C . LEU A 1 71 ? 13.552 1.225 3.996 1.00 0.00 68 LEU A C 10
ATOM 11124 O O . LEU A 1 71 ? 12.758 1.625 4.874 1.00 0.00 68 LEU A O 10
ATOM 11141 N N . ILE A 1 4 ? 12.665 8.581 -4.413 1.00 0.00 1 ILE A N 11
ATOM 11142 C CA . ILE A 1 4 ? 11.880 7.727 -5.341 1.00 0.00 1 ILE A CA 11
ATOM 11143 C C . ILE A 1 4 ? 11.206 6.577 -4.597 1.00 0.00 1 ILE A C 11
ATOM 11144 O O . ILE A 1 4 ? 11.773 6.018 -3.660 1.00 0.00 1 ILE A O 11
ATOM 11162 N N . PHE A 1 5 ? 9.992 6.236 -5.026 1.00 0.00 2 PHE A N 11
ATOM 11163 C CA . PHE A 1 5 ? 9.230 5.153 -4.411 1.00 0.00 2 PHE A CA 11
ATOM 11164 C C . PHE A 1 5 ? 8.993 5.424 -2.928 1.00 0.00 2 PHE A C 11
ATOM 11165 O O . PHE A 1 5 ? 9.868 5.190 -2.094 1.00 0.00 2 PHE A O 11
ATOM 11182 N N . ASP A 1 6 ? 7.801 5.919 -2.608 1.00 0.00 3 ASP A N 11
ATOM 11183 C CA . ASP A 1 6 ? 7.446 6.229 -1.226 1.00 0.00 3 ASP A CA 11
ATOM 11184 C C . ASP A 1 6 ? 6.802 5.029 -0.538 1.00 0.00 3 ASP A C 11
ATOM 11185 O O . ASP A 1 6 ? 5.619 4.750 -0.732 1.00 0.00 3 ASP A O 11
ATOM 11194 N N . ILE A 1 7 ? 7.591 4.327 0.268 1.00 0.00 4 ILE A N 11
ATOM 11195 C CA . ILE A 1 7 ? 7.114 3.159 0.995 1.00 0.00 4 ILE A CA 11
ATOM 11196 C C . ILE A 1 7 ? 6.446 3.556 2.311 1.00 0.00 4 ILE A C 11
ATOM 11197 O O . ILE A 1 7 ? 7.095 4.082 3.215 1.00 0.00 4 ILE A O 11
ATOM 11213 N N . TYR A 1 8 ? 5.145 3.301 2.406 1.00 0.00 5 TYR A N 11
ATOM 11214 C CA . TYR A 1 8 ? 4.380 3.621 3.607 1.00 0.00 5 TYR A CA 11
ATOM 11215 C C . TYR A 1 8 ? 4.171 2.375 4.463 1.00 0.00 5 TYR A C 11
ATOM 11216 O O . TYR A 1 8 ? 3.750 1.332 3.962 1.00 0.00 5 TYR A O 11
ATOM 11234 N N . VAL A 1 9 ? 4.468 2.489 5.754 1.00 0.00 6 VAL A N 11
ATOM 11235 C CA . VAL A 1 9 ? 4.310 1.370 6.677 1.00 0.00 6 VAL A CA 11
ATOM 11236 C C . VAL A 1 9 ? 2.885 1.305 7.220 1.00 0.00 6 VAL A C 11
ATOM 11237 O O . VAL A 1 9 ? 2.283 2.331 7.539 1.00 0.00 6 VAL A O 11
ATOM 11250 N N . VAL A 1 10 ? 2.351 0.091 7.320 1.00 0.00 7 VAL A N 11
ATOM 11251 C CA . VAL A 1 10 ? 0.998 -0.111 7.822 1.00 0.00 7 VAL A CA 11
ATOM 11252 C C . VAL A 1 10 ? 1.007 -0.378 9.323 1.00 0.00 7 VAL A C 11
ATOM 11253 O O . VAL A 1 10 ? 1.514 -1.404 9.779 1.00 0.00 7 VAL A O 11
ATOM 11266 N N . THR A 1 11 ? 0.444 0.553 10.087 1.00 0.00 8 THR A N 11
ATOM 11267 C CA . THR A 1 11 ? 0.386 0.422 11.538 1.00 0.00 8 THR A CA 11
ATOM 11268 C C . THR A 1 11 ? -1.057 0.327 12.021 1.00 0.00 8 THR A C 11
ATOM 11269 O O . THR A 1 11 ? -1.331 0.432 13.217 1.00 0.00 8 THR A O 11
ATOM 11280 N N . ALA A 1 12 ? -1.975 0.127 11.082 1.00 0.00 9 ALA A N 11
ATOM 11281 C CA . ALA A 1 12 ? -3.391 0.018 11.407 1.00 0.00 9 ALA A CA 11
ATOM 11282 C C . ALA A 1 12 ? -3.958 -1.317 10.936 1.00 0.00 9 ALA A C 11
ATOM 11283 O O . ALA A 1 12 ? -5.153 -1.573 11.079 1.00 0.00 9 ALA A O 11
ATOM 11290 N N . ASP A 1 13 ? -3.083 -2.158 10.378 1.00 0.00 10 ASP A N 11
ATOM 11291 C CA . ASP A 1 13 ? -3.467 -3.480 9.876 1.00 0.00 10 ASP A CA 11
ATOM 11292 C C . ASP A 1 13 ? -4.284 -3.373 8.590 1.00 0.00 10 ASP A C 11
ATOM 11293 O O . ASP A 1 13 ? -3.853 -3.841 7.535 1.00 0.00 10 ASP A O 11
ATOM 11302 N N . TYR A 1 14 ? -5.465 -2.765 8.687 1.00 0.00 11 TYR A N 11
ATOM 11303 C CA . TYR A 1 14 ? -6.346 -2.598 7.534 1.00 0.00 11 TYR A CA 11
ATOM 11304 C C . TYR A 1 14 ? -6.804 -3.955 7.007 1.00 0.00 11 TYR A C 11
ATOM 11305 O O . TYR A 1 14 ? -6.284 -4.456 6.009 1.00 0.00 11 TYR A O 11
ATOM 11323 N N . LEU A 1 15 ? -7.775 -4.549 7.696 1.00 0.00 12 LEU A N 11
ATOM 11324 C CA . LEU A 1 15 ? -8.307 -5.850 7.310 1.00 0.00 12 LEU A CA 11
ATOM 11325 C C . LEU A 1 15 ? -9.703 -5.713 6.699 1.00 0.00 12 LEU A C 11
ATOM 11326 O O . LEU A 1 15 ? -10.668 -5.431 7.410 1.00 0.00 12 LEU A O 11
ATOM 11342 N N . PRO A 1 16 ? -9.833 -5.907 5.371 1.00 0.00 13 PRO A N 11
ATOM 11343 C CA . PRO A 1 16 ? -11.126 -5.805 4.685 1.00 0.00 13 PRO A CA 11
ATOM 11344 C C . PRO A 1 16 ? -12.123 -6.846 5.180 1.00 0.00 13 PRO A C 11
ATOM 11345 O O . PRO A 1 16 ? -11.740 -7.939 5.598 1.00 0.00 13 PRO A O 11
ATOM 11356 N N . LEU A 1 17 ? -13.405 -6.500 5.129 1.00 0.00 14 LEU A N 11
ATOM 11357 C CA . LEU A 1 17 ? -14.457 -7.408 5.567 1.00 0.00 14 LEU A CA 11
ATOM 11358 C C . LEU A 1 17 ? -15.310 -7.850 4.383 1.00 0.00 14 LEU A C 11
ATOM 11359 O O . LEU A 1 17 ? -16.232 -7.145 3.971 1.00 0.00 14 LEU A O 11
ATOM 11375 N N . GLY A 1 18 ? -14.989 -9.017 3.834 1.00 0.00 15 GLY A N 11
ATOM 11376 C CA . GLY A 1 18 ? -15.733 -9.535 2.700 1.00 0.00 15 GLY A CA 11
ATOM 11377 C C . GLY A 1 18 ? -14.998 -9.333 1.390 1.00 0.00 15 GLY A C 11
ATOM 11378 O O . GLY A 1 18 ? -13.784 -9.133 1.376 1.00 0.00 15 GLY A O 11
ATOM 11382 N N . ALA A 1 19 ? -15.737 -9.384 0.285 1.00 0.00 16 ALA A N 11
ATOM 11383 C CA . ALA A 1 19 ? -15.146 -9.202 -1.035 1.00 0.00 16 ALA A CA 11
ATOM 11384 C C . ALA A 1 19 ? -15.270 -7.753 -1.493 1.00 0.00 16 ALA A C 11
ATOM 11385 O O . ALA A 1 19 ? -16.323 -7.331 -1.974 1.00 0.00 16 ALA A O 11
ATOM 11392 N N . GLU A 1 20 ? -14.190 -6.995 -1.338 1.00 0.00 17 GLU A N 11
ATOM 11393 C CA . GLU A 1 20 ? -14.179 -5.591 -1.733 1.00 0.00 17 GLU A CA 11
ATOM 11394 C C . GLU A 1 20 ? -13.616 -5.423 -3.140 1.00 0.00 17 GLU A C 11
ATOM 11395 O O . GLU A 1 20 ? -12.766 -6.199 -3.577 1.00 0.00 17 GLU A O 11
ATOM 11407 N N . GLN A 1 21 ? -14.098 -4.404 -3.845 1.00 0.00 18 GLN A N 11
ATOM 11408 C CA . GLN A 1 21 ? -13.647 -4.129 -5.204 1.00 0.00 18 GLN A CA 11
ATOM 11409 C C . GLN A 1 21 ? -12.487 -3.139 -5.210 1.00 0.00 18 GLN A C 11
ATOM 11410 O O . GLN A 1 21 ? -12.482 -2.170 -4.448 1.00 0.00 18 GLN A O 11
ATOM 11424 N N . ASP A 1 22 ? -11.507 -3.392 -6.075 1.00 0.00 19 ASP A N 11
ATOM 11425 C CA . ASP A 1 22 ? -10.338 -2.525 -6.188 1.00 0.00 19 ASP A CA 11
ATOM 11426 C C . ASP A 1 22 ? -9.623 -2.390 -4.847 1.00 0.00 19 ASP A C 11
ATOM 11427 O O . ASP A 1 22 ? -8.954 -1.390 -4.587 1.00 0.00 19 ASP A O 11
ATOM 11436 N N . ALA A 1 23 ? -9.765 -3.406 -4.001 1.00 0.00 20 ALA A N 11
ATOM 11437 C CA . ALA A 1 23 ? -9.131 -3.400 -2.688 1.00 0.00 20 ALA A CA 11
ATOM 11438 C C . ALA A 1 23 ? -8.130 -4.542 -2.556 1.00 0.00 20 ALA A C 11
ATOM 11439 O O . ALA A 1 23 ? -8.175 -5.512 -3.315 1.00 0.00 20 ALA A O 11
ATOM 11446 N N . ILE A 1 24 ? -7.228 -4.422 -1.587 1.00 0.00 21 ILE A N 11
ATOM 11447 C CA . ILE A 1 24 ? -6.214 -5.444 -1.353 1.00 0.00 21 ILE A CA 11
ATOM 11448 C C . ILE A 1 24 ? -5.967 -5.642 0.138 1.00 0.00 21 ILE A C 11
ATOM 11449 O O . ILE A 1 24 ? -5.990 -4.687 0.916 1.00 0.00 21 ILE A O 11
ATOM 11465 N N . THR A 1 25 ? -5.735 -6.891 0.532 1.00 0.00 22 THR A N 11
ATOM 11466 C CA . THR A 1 25 ? -5.480 -7.216 1.930 1.00 0.00 22 THR A CA 11
ATOM 11467 C C . THR A 1 25 ? -4.069 -6.798 2.338 1.00 0.00 22 THR A C 11
ATOM 11468 O O . THR A 1 25 ? -3.124 -6.921 1.559 1.00 0.00 22 THR A O 11
ATOM 11479 N N . LEU A 1 26 ? -3.938 -6.299 3.563 1.00 0.00 23 LEU A N 11
ATOM 11480 C CA . LEU A 1 26 ? -2.644 -5.864 4.076 1.00 0.00 23 LEU A CA 11
ATOM 11481 C C . LEU A 1 26 ? -2.477 -6.260 5.539 1.00 0.00 23 LEU A C 11
ATOM 11482 O O . LEU A 1 26 ? -3.457 -6.383 6.275 1.00 0.00 23 LEU A O 11
ATOM 11498 N N . ARG A 1 27 ? -1.231 -6.459 5.951 1.00 0.00 24 ARG A N 11
ATOM 11499 C CA . ARG A 1 27 ? -0.931 -6.839 7.326 1.00 0.00 24 ARG A CA 11
ATOM 11500 C C . ARG A 1 27 ? -0.131 -5.748 8.028 1.00 0.00 24 ARG A C 11
ATOM 11501 O O . ARG A 1 27 ? 0.761 -5.140 7.435 1.00 0.00 24 ARG A O 11
ATOM 11522 N N . GLU A 1 28 ? -0.458 -5.503 9.293 1.00 0.00 25 GLU A N 11
ATOM 11523 C CA . GLU A 1 28 ? 0.230 -4.483 10.080 1.00 0.00 25 GLU A CA 11
ATOM 11524 C C . GLU A 1 28 ? 1.725 -4.777 10.167 1.00 0.00 25 GLU A C 11
ATOM 11525 O O . GLU A 1 28 ? 2.149 -5.681 10.886 1.00 0.00 25 GLU A O 11
ATOM 11537 N N . GLY A 1 29 ? 2.518 -4.008 9.425 1.00 0.00 26 GLY A N 11
ATOM 11538 C CA . GLY A 1 29 ? 3.957 -4.199 9.433 1.00 0.00 26 GLY A CA 11
ATOM 11539 C C . GLY A 1 29 ? 4.511 -4.522 8.059 1.00 0.00 26 GLY A C 11
ATOM 11540 O O . GLY A 1 29 ? 5.629 -5.020 7.936 1.00 0.00 26 GLY A O 11
ATOM 11544 N N . GLN A 1 30 ? 3.727 -4.237 7.023 1.00 0.00 27 GLN A N 11
ATOM 11545 C CA . GLN A 1 30 ? 4.140 -4.499 5.657 1.00 0.00 27 GLN A CA 11
ATOM 11546 C C . GLN A 1 30 ? 4.616 -3.220 4.972 1.00 0.00 27 GLN A C 11
ATOM 11547 O O . GLN A 1 30 ? 4.064 -2.142 5.193 1.00 0.00 27 GLN A O 11
ATOM 11561 N N . TYR A 1 31 ? 5.645 -3.350 4.139 1.00 0.00 28 TYR A N 11
ATOM 11562 C CA . TYR A 1 31 ? 6.198 -2.209 3.417 1.00 0.00 28 TYR A CA 11
ATOM 11563 C C . TYR A 1 31 ? 5.711 -2.197 1.971 1.00 0.00 28 TYR A C 11
ATOM 11564 O O . TYR A 1 31 ? 5.685 -3.236 1.308 1.00 0.00 28 TYR A O 11
ATOM 11582 N N . VAL A 1 32 ? 5.331 -1.021 1.482 1.00 0.00 29 VAL A N 11
ATOM 11583 C CA . VAL A 1 32 ? 4.843 -0.893 0.113 1.00 0.00 29 VAL A CA 11
ATOM 11584 C C . VAL A 1 32 ? 4.970 0.538 -0.410 1.00 0.00 29 VAL A C 11
ATOM 11585 O O . VAL A 1 32 ? 4.426 1.472 0.172 1.00 0.00 29 VAL A O 11
ATOM 11598 N N . GLU A 1 33 ? 5.682 0.693 -1.526 1.00 0.00 30 GLU A N 11
ATOM 11599 C CA . GLU A 1 33 ? 5.859 2.001 -2.149 1.00 0.00 30 GLU A CA 11
ATOM 11600 C C . GLU A 1 33 ? 4.670 2.330 -3.049 1.00 0.00 30 GLU A C 11
ATOM 11601 O O . GLU A 1 33 ? 4.003 1.432 -3.562 1.00 0.00 30 GLU A O 11
ATOM 11613 N N . VAL A 1 34 ? 4.407 3.621 -3.234 1.00 0.00 31 VAL A N 11
ATOM 11614 C CA . VAL A 1 34 ? 3.294 4.064 -4.067 1.00 0.00 31 VAL A CA 11
ATOM 11615 C C . VAL A 1 34 ? 3.730 4.262 -5.518 1.00 0.00 31 VAL A C 11
ATOM 11616 O O . VAL A 1 34 ? 4.856 4.684 -5.787 1.00 0.00 31 VAL A O 11
ATOM 11629 N N . LEU A 1 35 ? 2.831 3.949 -6.452 1.00 0.00 32 LEU A N 11
ATOM 11630 C CA . LEU A 1 35 ? 3.124 4.082 -7.876 1.00 0.00 32 LEU A CA 11
ATOM 11631 C C . LEU A 1 35 ? 2.701 5.447 -8.420 1.00 0.00 32 LEU A C 11
ATOM 11632 O O . LEU A 1 35 ? 3.529 6.341 -8.595 1.00 0.00 32 LEU A O 11
ATOM 11648 N N . ASP A 1 36 ? 1.403 5.593 -8.686 1.00 0.00 33 ASP A N 11
ATOM 11649 C CA . ASP A 1 36 ? 0.861 6.831 -9.239 1.00 0.00 33 ASP A CA 11
ATOM 11650 C C . ASP A 1 36 ? 0.647 7.898 -8.167 1.00 0.00 33 ASP A C 11
ATOM 11651 O O . ASP A 1 36 ? 1.418 8.853 -8.074 1.00 0.00 33 ASP A O 11
ATOM 11660 N N . ALA A 1 37 ? -0.408 7.730 -7.369 1.00 0.00 34 ALA A N 11
ATOM 11661 C CA . ALA A 1 37 ? -0.743 8.684 -6.312 1.00 0.00 34 ALA A CA 11
ATOM 11662 C C . ALA A 1 37 ? -1.203 10.013 -6.903 1.00 0.00 34 ALA A C 11
ATOM 11663 O O . ALA A 1 37 ? -0.412 10.747 -7.494 1.00 0.00 34 ALA A O 11
ATOM 11670 N N . ALA A 1 38 ? -2.488 10.316 -6.740 1.00 0.00 35 ALA A N 11
ATOM 11671 C CA . ALA A 1 38 ? -3.052 11.557 -7.259 1.00 0.00 35 ALA A CA 11
ATOM 11672 C C . ALA A 1 38 ? -4.349 11.916 -6.541 1.00 0.00 35 ALA A C 11
ATOM 11673 O O . ALA A 1 38 ? -4.428 12.934 -5.852 1.00 0.00 35 ALA A O 11
ATOM 11680 N N . HIS A 1 39 ? -5.365 11.074 -6.706 1.00 0.00 36 HIS A N 11
ATOM 11681 C CA . HIS A 1 39 ? -6.660 11.303 -6.074 1.00 0.00 36 HIS A CA 11
ATOM 11682 C C . HIS A 1 39 ? -6.530 11.309 -4.551 1.00 0.00 36 HIS A C 11
ATOM 11683 O O . HIS A 1 39 ? -6.140 10.305 -3.955 1.00 0.00 36 HIS A O 11
ATOM 11698 N N . PRO A 1 40 ? -6.858 12.442 -3.894 1.00 0.00 37 PRO A N 11
ATOM 11699 C CA . PRO A 1 40 ? -6.770 12.564 -2.431 1.00 0.00 37 PRO A CA 11
ATOM 11700 C C . PRO A 1 40 ? -7.527 11.457 -1.702 1.00 0.00 37 PRO A C 11
ATOM 11701 O O . PRO A 1 40 ? -7.179 11.093 -0.579 1.00 0.00 37 PRO A O 11
ATOM 11712 N N . LEU A 1 41 ? -8.558 10.924 -2.350 1.00 0.00 38 LEU A N 11
ATOM 11713 C CA . LEU A 1 41 ? -9.363 9.860 -1.761 1.00 0.00 38 LEU A CA 11
ATOM 11714 C C . LEU A 1 41 ? -8.540 8.589 -1.573 1.00 0.00 38 LEU A C 11
ATOM 11715 O O . LEU A 1 41 ? -8.424 8.072 -0.462 1.00 0.00 38 LEU A O 11
ATOM 11731 N N . ARG A 1 42 ? -7.970 8.090 -2.666 1.00 0.00 39 ARG A N 11
ATOM 11732 C CA . ARG A 1 42 ? -7.160 6.877 -2.619 1.00 0.00 39 ARG A CA 11
ATOM 11733 C C . ARG A 1 42 ? -5.987 6.962 -3.592 1.00 0.00 39 ARG A C 11
ATOM 11734 O O . ARG A 1 42 ? -6.096 7.567 -4.659 1.00 0.00 39 ARG A O 11
ATOM 11755 N N . TRP A 1 43 ? -4.868 6.351 -3.217 1.00 0.00 40 TRP A N 11
ATOM 11756 C CA . TRP A 1 43 ? -3.676 6.353 -4.058 1.00 0.00 40 TRP A CA 11
ATOM 11757 C C . TRP A 1 43 ? -3.373 4.954 -4.580 1.00 0.00 40 TRP A C 11
ATOM 11758 O O . TRP A 1 43 ? -3.704 3.955 -3.942 1.00 0.00 40 TRP A O 11
ATOM 11779 N N . LEU A 1 44 ? -2.741 4.893 -5.748 1.00 0.00 41 LEU A N 11
ATOM 11780 C CA . LEU A 1 44 ? -2.385 3.621 -6.363 1.00 0.00 41 LEU A CA 11
ATOM 11781 C C . LEU A 1 44 ? -1.086 3.080 -5.775 1.00 0.00 41 LEU A C 11
ATOM 11782 O O . LEU A 1 44 ? 0.003 3.500 -6.165 1.00 0.00 41 LEU A O 11
ATOM 11798 N N . VAL A 1 45 ? -1.206 2.150 -4.830 1.00 0.00 42 VAL A N 11
ATOM 11799 C CA . VAL A 1 45 ? -0.036 1.555 -4.194 1.00 0.00 42 VAL A CA 11
ATOM 11800 C C . VAL A 1 45 ? 0.220 0.148 -4.724 1.00 0.00 42 VAL A C 11
ATOM 11801 O O . VAL A 1 45 ? -0.697 -0.530 -5.187 1.00 0.00 42 VAL A O 11
ATOM 11814 N N . ARG A 1 46 ? 1.476 -0.283 -4.654 1.00 0.00 43 ARG A N 11
ATOM 11815 C CA . ARG A 1 46 ? 1.859 -1.607 -5.130 1.00 0.00 43 ARG A CA 11
ATOM 11816 C C . ARG A 1 46 ? 2.910 -2.228 -4.217 1.00 0.00 43 ARG A C 11
ATOM 11817 O O . ARG A 1 46 ? 4.048 -1.764 -4.164 1.00 0.00 43 ARG A O 11
ATOM 11838 N N . THR A 1 47 ? 2.523 -3.280 -3.506 1.00 0.00 44 THR A N 11
ATOM 11839 C CA . THR A 1 47 ? 3.436 -3.960 -2.595 1.00 0.00 44 THR A CA 11
ATOM 11840 C C . THR A 1 47 ? 4.615 -4.563 -3.351 1.00 0.00 44 THR A C 11
ATOM 11841 O O . THR A 1 47 ? 4.432 -5.340 -4.287 1.00 0.00 44 THR A O 11
ATOM 11852 N N . LYS A 1 48 ? 5.823 -4.199 -2.937 1.00 0.00 45 LYS A N 11
ATOM 11853 C CA . LYS A 1 48 ? 7.031 -4.708 -3.576 1.00 0.00 45 LYS A CA 11
ATOM 11854 C C . LYS A 1 48 ? 7.186 -6.209 -3.322 1.00 0.00 45 LYS A C 11
ATOM 11855 O O . LYS A 1 48 ? 7.079 -6.661 -2.182 1.00 0.00 45 LYS A O 11
ATOM 11874 N N . PRO A 1 49 ? 7.438 -7.005 -4.381 1.00 0.00 46 PRO A N 11
ATOM 11875 C CA . PRO A 1 49 ? 7.599 -8.457 -4.248 1.00 0.00 46 PRO A CA 11
ATOM 11876 C C . PRO A 1 49 ? 8.857 -8.835 -3.476 1.00 0.00 46 PRO A C 11
ATOM 11877 O O . PRO A 1 49 ? 9.672 -7.977 -3.134 1.00 0.00 46 PRO A O 11
ATOM 11888 N N . THR A 1 50 ? 9.008 -10.127 -3.202 1.00 0.00 47 THR A N 11
ATOM 11889 C CA . THR A 1 50 ? 10.167 -10.627 -2.472 1.00 0.00 47 THR A CA 11
ATOM 11890 C C . THR A 1 50 ? 11.167 -11.285 -3.417 1.00 0.00 47 THR A C 11
ATOM 11891 O O . THR A 1 50 ? 11.908 -12.185 -3.022 1.00 0.00 47 THR A O 11
ATOM 11902 N N . LYS A 1 51 ? 11.180 -10.824 -4.666 1.00 0.00 48 LYS A N 11
ATOM 11903 C CA . LYS A 1 51 ? 12.086 -11.362 -5.678 1.00 0.00 48 LYS A CA 11
ATOM 11904 C C . LYS A 1 51 ? 11.835 -12.850 -5.908 1.00 0.00 48 LYS A C 11
ATOM 11905 O O . LYS A 1 51 ? 12.685 -13.555 -6.454 1.00 0.00 48 LYS A O 11
ATOM 11924 N N . SER A 1 52 ? 10.663 -13.321 -5.492 1.00 0.00 49 SER A N 11
ATOM 11925 C CA . SER A 1 52 ? 10.300 -14.725 -5.655 1.00 0.00 49 SER A CA 11
ATOM 11926 C C . SER A 1 52 ? 8.797 -14.924 -5.488 1.00 0.00 49 SER A C 11
ATOM 11927 O O . SER A 1 52 ? 8.288 -16.036 -5.635 1.00 0.00 49 SER A O 11
ATOM 11935 N N . SER A 1 53 ? 8.092 -13.841 -5.178 1.00 0.00 50 SER A N 11
ATOM 11936 C CA . SER A 1 53 ? 6.646 -13.894 -4.991 1.00 0.00 50 SER A CA 11
ATOM 11937 C C . SER A 1 53 ? 5.949 -12.837 -5.842 1.00 0.00 50 SER A C 11
ATOM 11938 O O . SER A 1 53 ? 6.360 -11.676 -5.861 1.00 0.00 50 SER A O 11
ATOM 11946 N N . PRO A 1 54 ? 4.882 -13.228 -6.561 1.00 0.00 51 PRO A N 11
ATOM 11947 C CA . PRO A 1 54 ? 4.122 -12.310 -7.418 1.00 0.00 51 PRO A CA 11
ATOM 11948 C C . PRO A 1 54 ? 3.618 -11.090 -6.655 1.00 0.00 51 PRO A C 11
ATOM 11949 O O . PRO A 1 54 ? 2.954 -11.220 -5.626 1.00 0.00 51 PRO A O 11
ATOM 11960 N N . SER A 1 55 ? 3.940 -9.905 -7.166 1.00 0.00 52 SER A N 11
ATOM 11961 C CA . SER A 1 55 ? 3.523 -8.659 -6.533 1.00 0.00 52 SER A CA 11
ATOM 11962 C C . SER A 1 55 ? 2.011 -8.473 -6.632 1.00 0.00 52 SER A C 11
ATOM 11963 O O . SER A 1 55 ? 1.366 -9.019 -7.527 1.00 0.00 52 SER A O 11
ATOM 11971 N N . ARG A 1 56 ? 1.456 -7.703 -5.702 1.00 0.00 53 ARG A N 11
ATOM 11972 C CA . ARG A 1 56 ? 0.020 -7.440 -5.680 1.00 0.00 53 ARG A CA 11
ATOM 11973 C C . ARG A 1 56 ? -0.255 -5.945 -5.572 1.00 0.00 53 ARG A C 11
ATOM 11974 O O . ARG A 1 56 ? 0.178 -5.291 -4.623 1.00 0.00 53 ARG A O 11
ATOM 11995 N N . GLN A 1 57 ? -0.978 -5.408 -6.550 1.00 0.00 54 GLN A N 11
ATOM 11996 C CA . GLN A 1 57 ? -1.308 -3.988 -6.566 1.00 0.00 54 GLN A CA 11
ATOM 11997 C C . GLN A 1 57 ? -2.784 -3.766 -6.249 1.00 0.00 54 GLN A C 11
ATOM 11998 O O . GLN A 1 57 ? -3.659 -4.362 -6.875 1.00 0.00 54 GLN A O 11
ATOM 12012 N N . GLY A 1 58 ? -3.048 -2.904 -5.272 1.00 0.00 55 GLY A N 11
ATOM 12013 C CA . GLY A 1 58 ? -4.417 -2.611 -4.887 1.00 0.00 55 GLY A CA 11
ATOM 12014 C C . GLY A 1 58 ? -4.568 -1.219 -4.308 1.00 0.00 55 GLY A C 11
ATOM 12015 O O . GLY A 1 58 ? -3.633 -0.684 -3.715 1.00 0.00 55 GLY A O 11
ATOM 12019 N N . TRP A 1 59 ? -5.747 -0.631 -4.478 1.00 0.00 56 TRP A N 11
ATOM 12020 C CA . TRP A 1 59 ? -6.013 0.707 -3.960 1.00 0.00 56 TRP A CA 11
ATOM 12021 C C . TRP A 1 59 ? -6.395 0.644 -2.485 1.00 0.00 56 TRP A C 11
ATOM 12022 O O . TRP A 1 59 ? -7.284 -0.115 -2.098 1.00 0.00 56 TRP A O 11
ATOM 12043 N N . VAL A 1 60 ? -5.723 1.446 -1.665 1.00 0.00 57 VAL A N 11
ATOM 12044 C CA . VAL A 1 60 ? -5.996 1.474 -0.231 1.00 0.00 57 VAL A CA 11
ATOM 12045 C C . VAL A 1 60 ? -6.161 2.903 0.274 1.00 0.00 57 VAL A C 11
ATOM 12046 O O . VAL A 1 60 ? -5.910 3.863 -0.455 1.00 0.00 57 VAL A O 11
ATOM 12059 N N . SER A 1 61 ? -6.582 3.034 1.528 1.00 0.00 58 SER A N 11
ATOM 12060 C CA . SER A 1 61 ? -6.783 4.345 2.135 1.00 0.00 58 SER A CA 11
ATOM 12061 C C . SER A 1 61 ? -5.488 4.856 2.769 1.00 0.00 58 SER A C 11
ATOM 12062 O O . SER A 1 61 ? -4.990 4.262 3.726 1.00 0.00 58 SER A O 11
ATOM 12070 N N . PRO A 1 62 ? -4.923 5.964 2.249 1.00 0.00 59 PRO A N 11
ATOM 12071 C CA . PRO A 1 62 ? -3.681 6.535 2.782 1.00 0.00 59 PRO A CA 11
ATOM 12072 C C . PRO A 1 62 ? -3.883 7.194 4.144 1.00 0.00 59 PRO A C 11
ATOM 12073 O O . PRO A 1 62 ? -2.931 7.673 4.759 1.00 0.00 59 PRO A O 11
ATOM 12084 N N . ALA A 1 63 ? -5.129 7.212 4.606 1.00 0.00 60 ALA A N 11
ATOM 12085 C CA . ALA A 1 63 ? -5.459 7.812 5.893 1.00 0.00 60 ALA A CA 11
ATOM 12086 C C . ALA A 1 63 ? -4.895 6.987 7.047 1.00 0.00 60 ALA A C 11
ATOM 12087 O O . ALA A 1 63 ? -4.858 7.445 8.190 1.00 0.00 60 ALA A O 11
ATOM 12094 N N . TYR A 1 64 ? -4.458 5.770 6.739 1.00 0.00 61 TYR A N 11
ATOM 12095 C CA . TYR A 1 64 ? -3.897 4.880 7.749 1.00 0.00 61 TYR A CA 11
ATOM 12096 C C . TYR A 1 64 ? -2.449 4.528 7.423 1.00 0.00 61 TYR A C 11
ATOM 12097 O O . TYR A 1 64 ? -1.886 3.590 7.988 1.00 0.00 61 TYR A O 11
ATOM 12115 N N . LEU A 1 65 ? -1.851 5.288 6.511 1.00 0.00 62 LEU A N 11
ATOM 12116 C CA . LEU A 1 65 ? -0.467 5.059 6.109 1.00 0.00 62 LEU A CA 11
ATOM 12117 C C . LEU A 1 65 ? 0.465 6.094 6.732 1.00 0.00 62 LEU A C 11
ATOM 12118 O O . LEU A 1 65 ? 0.034 7.181 7.118 1.00 0.00 62 LEU A O 11
ATOM 12134 N N . ASP A 1 66 ? 1.744 5.745 6.827 1.00 0.00 63 ASP A N 11
ATOM 12135 C CA . ASP A 1 66 ? 2.744 6.639 7.400 1.00 0.00 63 ASP A CA 11
ATOM 12136 C C . ASP A 1 66 ? 3.940 6.785 6.464 1.00 0.00 63 ASP A C 11
ATOM 12137 O O . ASP A 1 66 ? 4.574 5.797 6.093 1.00 0.00 63 ASP A O 11
ATOM 12146 N N . ARG A 1 67 ? 4.241 8.024 6.085 1.00 0.00 64 ARG A N 11
ATOM 12147 C CA . ARG A 1 67 ? 5.360 8.301 5.190 1.00 0.00 64 ARG A CA 11
ATOM 12148 C C . ARG A 1 67 ? 6.685 7.914 5.837 1.00 0.00 64 ARG A C 11
ATOM 12149 O O . ARG A 1 67 ? 7.065 8.462 6.873 1.00 0.00 64 ARG A O 11
ATOM 12170 N N . ARG A 1 68 ? 7.383 6.966 5.218 1.00 0.00 65 ARG A N 11
ATOM 12171 C CA . ARG A 1 68 ? 8.669 6.505 5.729 1.00 0.00 65 ARG A CA 11
ATOM 12172 C C . ARG A 1 68 ? 9.636 6.237 4.581 1.00 0.00 65 ARG A C 11
ATOM 12173 O O . ARG A 1 68 ? 9.328 5.480 3.660 1.00 0.00 65 ARG A O 11
ATOM 12194 N N . LEU A 1 69 ? 10.806 6.865 4.642 1.00 0.00 66 LEU A N 11
ATOM 12195 C CA . LEU A 1 69 ? 11.814 6.698 3.602 1.00 0.00 66 LEU A CA 11
ATOM 12196 C C . LEU A 1 69 ? 12.978 5.845 4.096 1.00 0.00 66 LEU A C 11
ATOM 12197 O O . LEU A 1 69 ? 13.596 6.147 5.117 1.00 0.00 66 LEU A O 11
ATOM 12213 N N . LYS A 1 70 ? 13.270 4.777 3.360 1.00 0.00 67 LYS A N 11
ATOM 12214 C CA . LYS A 1 70 ? 14.363 3.876 3.709 1.00 0.00 67 LYS A CA 11
ATOM 12215 C C . LYS A 1 70 ? 15.399 3.836 2.591 1.00 0.00 67 LYS A C 11
ATOM 12216 O O . LYS A 1 70 ? 16.582 3.596 2.833 1.00 0.00 67 LYS A O 11
ATOM 12235 N N . LEU A 1 71 ? 14.942 4.076 1.366 1.00 0.00 68 LEU A N 11
ATOM 12236 C CA . LEU A 1 71 ? 15.824 4.072 0.205 1.00 0.00 68 LEU A CA 11
ATOM 12237 C C . LEU A 1 71 ? 15.905 5.463 -0.417 1.00 0.00 68 LEU A C 11
ATOM 12238 O O . LEU A 1 71 ? 15.059 5.776 -1.281 1.00 0.00 68 LEU A O 11
ATOM 12255 N N . ILE A 1 4 ? 12.883 9.084 -5.000 1.00 0.00 1 ILE A N 12
ATOM 12256 C CA . ILE A 1 4 ? 12.240 7.814 -5.422 1.00 0.00 1 ILE A CA 12
ATOM 12257 C C . ILE A 1 4 ? 10.846 7.672 -4.819 1.00 0.00 1 ILE A C 12
ATOM 12258 O O . ILE A 1 4 ? 10.330 8.603 -4.202 1.00 0.00 1 ILE A O 12
ATOM 12276 N N . PHE A 1 5 ? 10.246 6.499 -5.001 1.00 0.00 2 PHE A N 12
ATOM 12277 C CA . PHE A 1 5 ? 8.910 6.230 -4.477 1.00 0.00 2 PHE A CA 12
ATOM 12278 C C . PHE A 1 5 ? 8.909 6.266 -2.951 1.00 0.00 2 PHE A C 12
ATOM 12279 O O . PHE A 1 5 ? 9.964 6.375 -2.325 1.00 0.00 2 PHE A O 12
ATOM 12296 N N . ASP A 1 6 ? 7.722 6.173 -2.356 1.00 0.00 3 ASP A N 12
ATOM 12297 C CA . ASP A 1 6 ? 7.593 6.210 -0.902 1.00 0.00 3 ASP A CA 12
ATOM 12298 C C . ASP A 1 6 ? 6.902 4.960 -0.361 1.00 0.00 3 ASP A C 12
ATOM 12299 O O . ASP A 1 6 ? 5.712 4.747 -0.589 1.00 0.00 3 ASP A O 12
ATOM 12308 N N . ILE A 1 7 ? 7.660 4.139 0.360 1.00 0.00 4 ILE A N 12
ATOM 12309 C CA . ILE A 1 7 ? 7.132 2.921 0.957 1.00 0.00 4 ILE A CA 12
ATOM 12310 C C . ILE A 1 7 ? 6.498 3.216 2.315 1.00 0.00 4 ILE A C 12
ATOM 12311 O O . ILE A 1 7 ? 7.188 3.585 3.265 1.00 0.00 4 ILE A O 12
ATOM 12327 N N . TYR A 1 8 ? 5.182 3.049 2.396 1.00 0.00 5 TYR A N 12
ATOM 12328 C CA . TYR A 1 8 ? 4.452 3.297 3.635 1.00 0.00 5 TYR A CA 12
ATOM 12329 C C . TYR A 1 8 ? 4.285 2.006 4.428 1.00 0.00 5 TYR A C 12
ATOM 12330 O O . TYR A 1 8 ? 4.081 0.936 3.854 1.00 0.00 5 TYR A O 12
ATOM 12348 N N . VAL A 1 9 ? 4.373 2.113 5.749 1.00 0.00 6 VAL A N 12
ATOM 12349 C CA . VAL A 1 9 ? 4.231 0.952 6.618 1.00 0.00 6 VAL A CA 12
ATOM 12350 C C . VAL A 1 9 ? 2.827 0.879 7.212 1.00 0.00 6 VAL A C 12
ATOM 12351 O O . VAL A 1 9 ? 2.242 1.899 7.576 1.00 0.00 6 VAL A O 12
ATOM 12364 N N . VAL A 1 10 ? 2.294 -0.335 7.304 1.00 0.00 7 VAL A N 12
ATOM 12365 C CA . VAL A 1 10 ? 0.959 -0.545 7.852 1.00 0.00 7 VAL A CA 12
ATOM 12366 C C . VAL A 1 10 ? 1.014 -0.744 9.364 1.00 0.00 7 VAL A C 12
ATOM 12367 O O . VAL A 1 10 ? 1.485 -1.774 9.847 1.00 0.00 7 VAL A O 12
ATOM 12380 N N . THR A 1 11 ? 0.529 0.248 10.105 1.00 0.00 8 THR A N 12
ATOM 12381 C CA . THR A 1 11 ? 0.528 0.182 11.562 1.00 0.00 8 THR A CA 12
ATOM 12382 C C . THR A 1 11 ? -0.894 0.185 12.116 1.00 0.00 8 THR A C 12
ATOM 12383 O O . THR A 1 11 ? -1.096 0.283 13.327 1.00 0.00 8 THR A O 12
ATOM 12394 N N . ALA A 1 12 ? -1.874 0.075 11.226 1.00 0.00 9 ALA A N 12
ATOM 12395 C CA . ALA A 1 12 ? -3.273 0.069 11.632 1.00 0.00 9 ALA A CA 12
ATOM 12396 C C . ALA A 1 12 ? -3.982 -1.197 11.164 1.00 0.00 9 ALA A C 12
ATOM 12397 O O . ALA A 1 12 ? -5.211 -1.254 11.150 1.00 0.00 9 ALA A O 12
ATOM 12404 N N . ASP A 1 13 ? -3.195 -2.207 10.792 1.00 0.00 10 ASP A N 12
ATOM 12405 C CA . ASP A 1 13 ? -3.734 -3.487 10.324 1.00 0.00 10 ASP A CA 12
ATOM 12406 C C . ASP A 1 13 ? -4.462 -3.326 8.990 1.00 0.00 10 ASP A C 12
ATOM 12407 O O . ASP A 1 13 ? -3.958 -3.741 7.947 1.00 0.00 10 ASP A O 12
ATOM 12416 N N . TYR A 1 14 ? -5.654 -2.732 9.038 1.00 0.00 11 TYR A N 12
ATOM 12417 C CA . TYR A 1 14 ? -6.457 -2.510 7.838 1.00 0.00 11 TYR A CA 12
ATOM 12418 C C . TYR A 1 14 ? -6.869 -3.833 7.202 1.00 0.00 11 TYR A C 12
ATOM 12419 O O . TYR A 1 14 ? -6.182 -4.355 6.323 1.00 0.00 11 TYR A O 12
ATOM 12437 N N . LEU A 1 15 ? -7.993 -4.376 7.662 1.00 0.00 12 LEU A N 12
ATOM 12438 C CA . LEU A 1 15 ? -8.508 -5.637 7.141 1.00 0.00 12 LEU A CA 12
ATOM 12439 C C . LEU A 1 15 ? -9.874 -5.427 6.483 1.00 0.00 12 LEU A C 12
ATOM 12440 O O . LEU A 1 15 ? -10.790 -4.897 7.112 1.00 0.00 12 LEU A O 12
ATOM 12456 N N . PRO A 1 16 ? -10.036 -5.840 5.209 1.00 0.00 13 PRO A N 12
ATOM 12457 C CA . PRO A 1 16 ? -11.304 -5.678 4.488 1.00 0.00 13 PRO A CA 12
ATOM 12458 C C . PRO A 1 16 ? -12.439 -6.483 5.114 1.00 0.00 13 PRO A C 12
ATOM 12459 O O . PRO A 1 16 ? -12.229 -7.592 5.605 1.00 0.00 13 PRO A O 12
ATOM 12470 N N . LEU A 1 17 ? -13.641 -5.916 5.092 1.00 0.00 14 LEU A N 12
ATOM 12471 C CA . LEU A 1 17 ? -14.812 -6.583 5.649 1.00 0.00 14 LEU A CA 12
ATOM 12472 C C . LEU A 1 17 ? -15.835 -6.875 4.558 1.00 0.00 14 LEU A C 12
ATOM 12473 O O . LEU A 1 17 ? -16.635 -6.012 4.195 1.00 0.00 14 LEU A O 12
ATOM 12489 N N . GLY A 1 18 ? -15.800 -8.097 4.038 1.00 0.00 15 GLY A N 12
ATOM 12490 C CA . GLY A 1 18 ? -16.726 -8.484 2.992 1.00 0.00 15 GLY A CA 12
ATOM 12491 C C . GLY A 1 18 ? -16.034 -8.726 1.666 1.00 0.00 15 GLY A C 12
ATOM 12492 O O . GLY A 1 18 ? -14.969 -9.343 1.617 1.00 0.00 15 GLY A O 12
ATOM 12496 N N . ALA A 1 19 ? -16.639 -8.236 0.587 1.00 0.00 16 ALA A N 12
ATOM 12497 C CA . ALA A 1 19 ? -16.075 -8.399 -0.748 1.00 0.00 16 ALA A CA 12
ATOM 12498 C C . ALA A 1 19 ? -15.775 -7.046 -1.385 1.00 0.00 16 ALA A C 12
ATOM 12499 O O . ALA A 1 19 ? -16.665 -6.395 -1.932 1.00 0.00 16 ALA A O 12
ATOM 12506 N N . GLU A 1 20 ? -14.516 -6.626 -1.305 1.00 0.00 17 GLU A N 12
ATOM 12507 C CA . GLU A 1 20 ? -14.097 -5.349 -1.871 1.00 0.00 17 GLU A CA 12
ATOM 12508 C C . GLU A 1 20 ? -13.458 -5.541 -3.242 1.00 0.00 17 GLU A C 12
ATOM 12509 O O . GLU A 1 20 ? -12.717 -6.499 -3.464 1.00 0.00 17 GLU A O 12
ATOM 12521 N N . GLN A 1 21 ? -13.751 -4.625 -4.160 1.00 0.00 18 GLN A N 12
ATOM 12522 C CA . GLN A 1 21 ? -13.207 -4.694 -5.512 1.00 0.00 18 GLN A CA 12
ATOM 12523 C C . GLN A 1 21 ? -12.015 -3.757 -5.671 1.00 0.00 18 GLN A C 12
ATOM 12524 O O . GLN A 1 21 ? -11.962 -2.694 -5.050 1.00 0.00 18 GLN A O 12
ATOM 12538 N N . ASP A 1 22 ? -11.060 -4.161 -6.505 1.00 0.00 19 ASP A N 12
ATOM 12539 C CA . ASP A 1 22 ? -9.864 -3.362 -6.754 1.00 0.00 19 ASP A CA 12
ATOM 12540 C C . ASP A 1 22 ? -9.100 -3.094 -5.460 1.00 0.00 19 ASP A C 12
ATOM 12541 O O . ASP A 1 22 ? -8.271 -2.186 -5.393 1.00 0.00 19 ASP A O 12
ATOM 12550 N N . ALA A 1 23 ? -9.381 -3.893 -4.435 1.00 0.00 20 ALA A N 12
ATOM 12551 C CA . ALA A 1 23 ? -8.719 -3.743 -3.146 1.00 0.00 20 ALA A CA 12
ATOM 12552 C C . ALA A 1 23 ? -7.752 -4.893 -2.888 1.00 0.00 20 ALA A C 12
ATOM 12553 O O . ALA A 1 23 ? -7.940 -5.998 -3.397 1.00 0.00 20 ALA A O 12
ATOM 12560 N N . ILE A 1 24 ? -6.720 -4.625 -2.097 1.00 0.00 21 ILE A N 12
ATOM 12561 C CA . ILE A 1 24 ? -5.725 -5.640 -1.772 1.00 0.00 21 ILE A CA 12
ATOM 12562 C C . ILE A 1 24 ? -5.591 -5.813 -0.262 1.00 0.00 21 ILE A C 12
ATOM 12563 O O . ILE A 1 24 ? -5.504 -4.835 0.481 1.00 0.00 21 ILE A O 12
ATOM 12579 N N . THR A 1 25 ? -5.579 -7.065 0.183 1.00 0.00 22 THR A N 12
ATOM 12580 C CA . THR A 1 25 ? -5.457 -7.368 1.604 1.00 0.00 22 THR A CA 12
ATOM 12581 C C . THR A 1 25 ? -4.119 -6.888 2.157 1.00 0.00 22 THR A C 12
ATOM 12582 O O . THR A 1 25 ? -3.116 -6.859 1.444 1.00 0.00 22 THR A O 12
ATOM 12593 N N . LEU A 1 26 ? -4.113 -6.510 3.430 1.00 0.00 23 LEU A N 12
ATOM 12594 C CA . LEU A 1 26 ? -2.898 -6.034 4.081 1.00 0.00 23 LEU A CA 12
ATOM 12595 C C . LEU A 1 26 ? -2.818 -6.533 5.519 1.00 0.00 23 LEU A C 12
ATOM 12596 O O . LEU A 1 26 ? -3.826 -6.915 6.113 1.00 0.00 23 LEU A O 12
ATOM 12612 N N . ARG A 1 27 ? -1.610 -6.524 6.070 1.00 0.00 24 ARG A N 12
ATOM 12613 C CA . ARG A 1 27 ? -1.387 -6.971 7.438 1.00 0.00 24 ARG A CA 12
ATOM 12614 C C . ARG A 1 27 ? -0.483 -5.994 8.182 1.00 0.00 24 ARG A C 12
ATOM 12615 O O . ARG A 1 27 ? 0.477 -5.471 7.617 1.00 0.00 24 ARG A O 12
ATOM 12636 N N . GLU A 1 28 ? -0.801 -5.748 9.449 1.00 0.00 25 GLU A N 12
ATOM 12637 C CA . GLU A 1 28 ? -0.022 -4.830 10.272 1.00 0.00 25 GLU A CA 12
ATOM 12638 C C . GLU A 1 28 ? 1.454 -5.216 10.280 1.00 0.00 25 GLU A C 12
ATOM 12639 O O . GLU A 1 28 ? 1.851 -6.180 10.933 1.00 0.00 25 GLU A O 12
ATOM 12651 N N . GLY A 1 29 ? 2.262 -4.455 9.544 1.00 0.00 26 GLY A N 12
ATOM 12652 C CA . GLY A 1 29 ? 3.685 -4.729 9.479 1.00 0.00 26 GLY A CA 12
ATOM 12653 C C . GLY A 1 29 ? 4.174 -4.937 8.059 1.00 0.00 26 GLY A C 12
ATOM 12654 O O . GLY A 1 29 ? 5.254 -5.488 7.843 1.00 0.00 26 GLY A O 12
ATOM 12658 N N . GLN A 1 30 ? 3.380 -4.495 7.089 1.00 0.00 27 GLN A N 12
ATOM 12659 C CA . GLN A 1 30 ? 3.728 -4.634 5.688 1.00 0.00 27 GLN A CA 12
ATOM 12660 C C . GLN A 1 30 ? 4.259 -3.321 5.119 1.00 0.00 27 GLN A C 12
ATOM 12661 O O . GLN A 1 30 ? 3.949 -2.243 5.626 1.00 0.00 27 GLN A O 12
ATOM 12675 N N . TYR A 1 31 ? 5.061 -3.423 4.063 1.00 0.00 28 TYR A N 12
ATOM 12676 C CA . TYR A 1 31 ? 5.633 -2.247 3.415 1.00 0.00 28 TYR A CA 12
ATOM 12677 C C . TYR A 1 31 ? 5.238 -2.213 1.940 1.00 0.00 28 TYR A C 12
ATOM 12678 O O . TYR A 1 31 ? 5.206 -3.251 1.279 1.00 0.00 28 TYR A O 12
ATOM 12696 N N . VAL A 1 32 ? 4.938 -1.022 1.425 1.00 0.00 29 VAL A N 12
ATOM 12697 C CA . VAL A 1 32 ? 4.543 -0.885 0.026 1.00 0.00 29 VAL A CA 12
ATOM 12698 C C . VAL A 1 32 ? 4.764 0.535 -0.500 1.00 0.00 29 VAL A C 12
ATOM 12699 O O . VAL A 1 32 ? 4.228 1.500 0.041 1.00 0.00 29 VAL A O 12
ATOM 12712 N N . GLU A 1 33 ? 5.547 0.645 -1.572 1.00 0.00 30 GLU A N 12
ATOM 12713 C CA . GLU A 1 33 ? 5.829 1.931 -2.201 1.00 0.00 30 GLU A CA 12
ATOM 12714 C C . GLU A 1 33 ? 4.620 2.424 -2.989 1.00 0.00 30 GLU A C 12
ATOM 12715 O O . GLU A 1 33 ? 3.799 1.629 -3.447 1.00 0.00 30 GLU A O 12
ATOM 12727 N N . VAL A 1 34 ? 4.513 3.741 -3.144 1.00 0.00 31 VAL A N 12
ATOM 12728 C CA . VAL A 1 34 ? 3.402 4.336 -3.875 1.00 0.00 31 VAL A CA 12
ATOM 12729 C C . VAL A 1 34 ? 3.776 4.612 -5.329 1.00 0.00 31 VAL A C 12
ATOM 12730 O O . VAL A 1 34 ? 4.907 4.995 -5.626 1.00 0.00 31 VAL A O 12
ATOM 12743 N N . LEU A 1 35 ? 2.818 4.412 -6.230 1.00 0.00 32 LEU A N 12
ATOM 12744 C CA . LEU A 1 35 ? 3.039 4.646 -7.653 1.00 0.00 32 LEU A CA 12
ATOM 12745 C C . LEU A 1 35 ? 2.460 5.992 -8.075 1.00 0.00 32 LEU A C 12
ATOM 12746 O O . LEU A 1 35 ? 3.194 6.963 -8.265 1.00 0.00 32 LEU A O 12
ATOM 12762 N N . ASP A 1 36 ? 1.139 6.041 -8.220 1.00 0.00 33 ASP A N 12
ATOM 12763 C CA . ASP A 1 36 ? 0.456 7.264 -8.623 1.00 0.00 33 ASP A CA 12
ATOM 12764 C C . ASP A 1 36 ? -0.528 7.717 -7.548 1.00 0.00 33 ASP A C 12
ATOM 12765 O O . ASP A 1 36 ? -0.885 6.947 -6.655 1.00 0.00 33 ASP A O 12
ATOM 12774 N N . ALA A 1 37 ? -0.962 8.970 -7.641 1.00 0.00 34 ALA A N 12
ATOM 12775 C CA . ALA A 1 37 ? -1.906 9.527 -6.679 1.00 0.00 34 ALA A CA 12
ATOM 12776 C C . ALA A 1 37 ? -3.344 9.204 -7.072 1.00 0.00 34 ALA A C 12
ATOM 12777 O O . ALA A 1 37 ? -3.923 8.231 -6.592 1.00 0.00 34 ALA A O 12
ATOM 12784 N N . ALA A 1 38 ? -3.908 10.027 -7.954 1.00 0.00 35 ALA A N 12
ATOM 12785 C CA . ALA A 1 38 ? -5.279 9.840 -8.424 1.00 0.00 35 ALA A CA 12
ATOM 12786 C C . ALA A 1 38 ? -6.274 9.852 -7.267 1.00 0.00 35 ALA A C 12
ATOM 12787 O O . ALA A 1 38 ? -6.401 8.870 -6.535 1.00 0.00 35 ALA A O 12
ATOM 12794 N N . HIS A 1 39 ? -6.979 10.972 -7.115 1.00 0.00 36 HIS A N 12
ATOM 12795 C CA . HIS A 1 39 ? -7.974 11.132 -6.055 1.00 0.00 36 HIS A CA 12
ATOM 12796 C C . HIS A 1 39 ? -7.324 11.087 -4.670 1.00 0.00 36 HIS A C 12
ATOM 12797 O O . HIS A 1 39 ? -6.788 10.056 -4.265 1.00 0.00 36 HIS A O 12
ATOM 12812 N N . PRO A 1 40 ? -7.363 12.208 -3.920 1.00 0.00 37 PRO A N 12
ATOM 12813 C CA . PRO A 1 40 ? -6.775 12.285 -2.574 1.00 0.00 37 PRO A CA 12
ATOM 12814 C C . PRO A 1 40 ? -7.316 11.211 -1.634 1.00 0.00 37 PRO A C 12
ATOM 12815 O O . PRO A 1 40 ? -6.663 10.845 -0.657 1.00 0.00 37 PRO A O 12
ATOM 12826 N N . LEU A 1 41 ? -8.511 10.711 -1.935 1.00 0.00 38 LEU A N 12
ATOM 12827 C CA . LEU A 1 41 ? -9.139 9.680 -1.113 1.00 0.00 38 LEU A CA 12
ATOM 12828 C C . LEU A 1 41 ? -8.239 8.455 -0.991 1.00 0.00 38 LEU A C 12
ATOM 12829 O O . LEU A 1 41 ? -7.889 8.037 0.114 1.00 0.00 38 LEU A O 12
ATOM 12845 N N . ARG A 1 42 ? -7.868 7.883 -2.131 1.00 0.00 39 ARG A N 12
ATOM 12846 C CA . ARG A 1 42 ? -7.009 6.706 -2.151 1.00 0.00 39 ARG A CA 12
ATOM 12847 C C . ARG A 1 42 ? -5.955 6.821 -3.248 1.00 0.00 39 ARG A C 12
ATOM 12848 O O . ARG A 1 42 ? -6.242 7.292 -4.349 1.00 0.00 39 ARG A O 12
ATOM 12869 N N . TRP A 1 43 ? -4.735 6.392 -2.940 1.00 0.00 40 TRP A N 12
ATOM 12870 C CA . TRP A 1 43 ? -3.640 6.449 -3.902 1.00 0.00 40 TRP A CA 12
ATOM 12871 C C . TRP A 1 43 ? -3.243 5.049 -4.363 1.00 0.00 40 TRP A C 12
ATOM 12872 O O . TRP A 1 43 ? -3.423 4.071 -3.638 1.00 0.00 40 TRP A O 12
ATOM 12893 N N . LEU A 1 44 ? -2.701 4.965 -5.576 1.00 0.00 41 LEU A N 12
ATOM 12894 C CA . LEU A 1 44 ? -2.279 3.686 -6.142 1.00 0.00 41 LEU A CA 12
ATOM 12895 C C . LEU A 1 44 ? -0.927 3.261 -5.578 1.00 0.00 41 LEU A C 12
ATOM 12896 O O . LEU A 1 44 ? 0.021 4.045 -5.560 1.00 0.00 41 LEU A O 12
ATOM 12912 N N . VAL A 1 45 ? -0.847 2.015 -5.114 1.00 0.00 42 VAL A N 12
ATOM 12913 C CA . VAL A 1 45 ? 0.390 1.486 -4.545 1.00 0.00 42 VAL A CA 12
ATOM 12914 C C . VAL A 1 45 ? 0.591 0.017 -4.916 1.00 0.00 42 VAL A C 12
ATOM 12915 O O . VAL A 1 45 ? -0.371 -0.746 -5.011 1.00 0.00 42 VAL A O 12
ATOM 12928 N N . ARG A 1 46 ? 1.848 -0.370 -5.124 1.00 0.00 43 ARG A N 12
ATOM 12929 C CA . ARG A 1 46 ? 2.179 -1.750 -5.470 1.00 0.00 43 ARG A CA 12
ATOM 12930 C C . ARG A 1 46 ? 3.148 -2.341 -4.449 1.00 0.00 43 ARG A C 12
ATOM 12931 O O . ARG A 1 46 ? 4.219 -1.787 -4.201 1.00 0.00 43 ARG A O 12
ATOM 12952 N N . THR A 1 47 ? 2.761 -3.462 -3.850 1.00 0.00 44 THR A N 12
ATOM 12953 C CA . THR A 1 47 ? 3.597 -4.116 -2.851 1.00 0.00 44 THR A CA 12
ATOM 12954 C C . THR A 1 47 ? 4.880 -4.658 -3.470 1.00 0.00 44 THR A C 12
ATOM 12955 O O . THR A 1 47 ? 4.848 -5.330 -4.501 1.00 0.00 44 THR A O 12
ATOM 12966 N N . LYS A 1 48 ? 6.008 -4.360 -2.833 1.00 0.00 45 LYS A N 12
ATOM 12967 C CA . LYS A 1 48 ? 7.304 -4.819 -3.316 1.00 0.00 45 LYS A CA 12
ATOM 12968 C C . LYS A 1 48 ? 7.398 -6.345 -3.237 1.00 0.00 45 LYS A C 12
ATOM 12969 O O . LYS A 1 48 ? 7.386 -6.912 -2.145 1.00 0.00 45 LYS A O 12
ATOM 12988 N N . PRO A 1 49 ? 7.492 -7.033 -4.393 1.00 0.00 46 PRO A N 12
ATOM 12989 C CA . PRO A 1 49 ? 7.579 -8.496 -4.430 1.00 0.00 46 PRO A CA 12
ATOM 12990 C C . PRO A 1 49 ? 8.949 -9.013 -4.011 1.00 0.00 46 PRO A C 12
ATOM 12991 O O . PRO A 1 49 ? 9.835 -8.241 -3.646 1.00 0.00 46 PRO A O 12
ATOM 13002 N N . THR A 1 50 ? 9.110 -10.331 -4.066 1.00 0.00 47 THR A N 12
ATOM 13003 C CA . THR A 1 50 ? 10.369 -10.968 -3.706 1.00 0.00 47 THR A CA 12
ATOM 13004 C C . THR A 1 50 ? 10.842 -11.889 -4.825 1.00 0.00 47 THR A C 12
ATOM 13005 O O . THR A 1 50 ? 10.406 -11.761 -5.970 1.00 0.00 47 THR A O 12
ATOM 13016 N N . LYS A 1 51 ? 11.732 -12.818 -4.493 1.00 0.00 48 LYS A N 12
ATOM 13017 C CA . LYS A 1 51 ? 12.262 -13.755 -5.477 1.00 0.00 48 LYS A CA 12
ATOM 13018 C C . LYS A 1 51 ? 11.344 -14.965 -5.639 1.00 0.00 48 LYS A C 12
ATOM 13019 O O . LYS A 1 51 ? 11.692 -15.928 -6.322 1.00 0.00 48 LYS A O 12
ATOM 13038 N N . SER A 1 52 ? 10.172 -14.907 -5.011 1.00 0.00 49 SER A N 12
ATOM 13039 C CA . SER A 1 52 ? 9.210 -16.004 -5.090 1.00 0.00 49 SER A CA 12
ATOM 13040 C C . SER A 1 52 ? 7.797 -15.528 -4.764 1.00 0.00 49 SER A C 12
ATOM 13041 O O . SER A 1 52 ? 6.896 -16.338 -4.544 1.00 0.00 49 SER A O 12
ATOM 13049 N N . SER A 1 53 ? 7.605 -14.211 -4.739 1.00 0.00 50 SER A N 12
ATOM 13050 C CA . SER A 1 53 ? 6.295 -13.636 -4.439 1.00 0.00 50 SER A CA 12
ATOM 13051 C C . SER A 1 53 ? 5.809 -12.749 -5.581 1.00 0.00 50 SER A C 12
ATOM 13052 O O . SER A 1 53 ? 6.480 -11.788 -5.958 1.00 0.00 50 SER A O 12
ATOM 13060 N N . PRO A 1 54 ? 4.629 -13.062 -6.150 1.00 0.00 51 PRO A N 12
ATOM 13061 C CA . PRO A 1 54 ? 4.049 -12.284 -7.251 1.00 0.00 51 PRO A CA 12
ATOM 13062 C C . PRO A 1 54 ? 3.750 -10.845 -6.844 1.00 0.00 51 PRO A C 12
ATOM 13063 O O . PRO A 1 54 ? 3.369 -10.579 -5.703 1.00 0.00 51 PRO A O 12
ATOM 13074 N N . SER A 1 55 ? 3.924 -9.919 -7.783 1.00 0.00 52 SER A N 12
ATOM 13075 C CA . SER A 1 55 ? 3.678 -8.505 -7.520 1.00 0.00 52 SER A CA 12
ATOM 13076 C C . SER A 1 55 ? 2.198 -8.167 -7.669 1.00 0.00 52 SER A C 12
ATOM 13077 O O . SER A 1 55 ? 1.605 -8.387 -8.724 1.00 0.00 52 SER A O 12
ATOM 13085 N N . ARG A 1 56 ? 1.611 -7.625 -6.605 1.00 0.00 53 ARG A N 12
ATOM 13086 C CA . ARG A 1 56 ? 0.201 -7.250 -6.612 1.00 0.00 53 ARG A CA 12
ATOM 13087 C C . ARG A 1 56 ? 0.031 -5.788 -6.209 1.00 0.00 53 ARG A C 12
ATOM 13088 O O . ARG A 1 56 ? 0.606 -5.338 -5.219 1.00 0.00 53 ARG A O 12
ATOM 13109 N N . GLN A 1 57 ? -0.762 -5.052 -6.982 1.00 0.00 54 GLN A N 12
ATOM 13110 C CA . GLN A 1 57 ? -1.005 -3.642 -6.702 1.00 0.00 54 GLN A CA 12
ATOM 13111 C C . GLN A 1 57 ? -2.489 -3.380 -6.456 1.00 0.00 54 GLN A C 12
ATOM 13112 O O . GLN A 1 57 ? -3.344 -3.832 -7.218 1.00 0.00 54 GLN A O 12
ATOM 13126 N N . GLY A 1 58 ? -2.785 -2.647 -5.387 1.00 0.00 55 GLY A N 12
ATOM 13127 C CA . GLY A 1 58 ? -4.165 -2.335 -5.056 1.00 0.00 55 GLY A CA 12
ATOM 13128 C C . GLY A 1 58 ? -4.309 -0.985 -4.380 1.00 0.00 55 GLY A C 12
ATOM 13129 O O . GLY A 1 58 ? -3.346 -0.456 -3.823 1.00 0.00 55 GLY A O 12
ATOM 13133 N N . TRP A 1 59 ? -5.517 -0.428 -4.427 1.00 0.00 56 TRP A N 12
ATOM 13134 C CA . TRP A 1 59 ? -5.784 0.870 -3.814 1.00 0.00 56 TRP A CA 12
ATOM 13135 C C . TRP A 1 59 ? -6.048 0.718 -2.319 1.00 0.00 56 TRP A C 12
ATOM 13136 O O . TRP A 1 59 ? -6.880 -0.089 -1.904 1.00 0.00 56 TRP A O 12
ATOM 13157 N N . VAL A 1 60 ? -5.336 1.503 -1.515 1.00 0.00 57 VAL A N 12
ATOM 13158 C CA . VAL A 1 60 ? -5.492 1.451 -0.066 1.00 0.00 57 VAL A CA 12
ATOM 13159 C C . VAL A 1 60 ? -5.722 2.843 0.516 1.00 0.00 57 VAL A C 12
ATOM 13160 O O . VAL A 1 60 ? -5.585 3.848 -0.180 1.00 0.00 57 VAL A O 12
ATOM 13173 N N . SER A 1 61 ? -6.072 2.889 1.798 1.00 0.00 58 SER A N 12
ATOM 13174 C CA . SER A 1 61 ? -6.322 4.154 2.479 1.00 0.00 58 SER A CA 12
ATOM 13175 C C . SER A 1 61 ? -5.015 4.761 2.989 1.00 0.00 58 SER A C 12
ATOM 13176 O O . SER A 1 61 ? -4.408 4.234 3.921 1.00 0.00 58 SER A O 12
ATOM 13184 N N . PRO A 1 62 ? -4.560 5.882 2.390 1.00 0.00 59 PRO A N 12
ATOM 13185 C CA . PRO A 1 62 ? -3.316 6.542 2.801 1.00 0.00 59 PRO A CA 12
ATOM 13186 C C . PRO A 1 62 ? -3.436 7.217 4.163 1.00 0.00 59 PRO A C 12
ATOM 13187 O O . PRO A 1 62 ? -2.450 7.708 4.711 1.00 0.00 59 PRO A O 12
ATOM 13198 N N . ALA A 1 63 ? -4.649 7.236 4.704 1.00 0.00 60 ALA A N 12
ATOM 13199 C CA . ALA A 1 63 ? -4.898 7.853 6.001 1.00 0.00 60 ALA A CA 12
ATOM 13200 C C . ALA A 1 63 ? -4.307 7.017 7.132 1.00 0.00 60 ALA A C 12
ATOM 13201 O O . ALA A 1 63 ? -4.118 7.507 8.245 1.00 0.00 60 ALA A O 12
ATOM 13208 N N . TYR A 1 64 ? -4.019 5.752 6.839 1.00 0.00 61 TYR A N 12
ATOM 13209 C CA . TYR A 1 64 ? -3.447 4.849 7.831 1.00 0.00 61 TYR A CA 12
ATOM 13210 C C . TYR A 1 64 ? -2.010 4.487 7.471 1.00 0.00 61 TYR A C 12
ATOM 13211 O O . TYR A 1 64 ? -1.414 3.594 8.074 1.00 0.00 61 TYR A O 12
ATOM 13229 N N . LEU A 1 65 ? -1.460 5.190 6.486 1.00 0.00 62 LEU A N 12
ATOM 13230 C CA . LEU A 1 65 ? -0.092 4.948 6.040 1.00 0.00 62 LEU A CA 12
ATOM 13231 C C . LEU A 1 65 ? 0.854 6.022 6.567 1.00 0.00 62 LEU A C 12
ATOM 13232 O O . LEU A 1 65 ? 0.476 7.186 6.697 1.00 0.00 62 LEU A O 12
ATOM 13248 N N . ASP A 1 66 ? 2.085 5.621 6.869 1.00 0.00 63 ASP A N 12
ATOM 13249 C CA . ASP A 1 66 ? 3.090 6.548 7.379 1.00 0.00 63 ASP A CA 12
ATOM 13250 C C . ASP A 1 66 ? 4.272 6.646 6.420 1.00 0.00 63 ASP A C 12
ATOM 13251 O O . ASP A 1 66 ? 4.952 5.655 6.155 1.00 0.00 63 ASP A O 12
ATOM 13260 N N . ARG A 1 67 ? 4.508 7.847 5.901 1.00 0.00 64 ARG A N 12
ATOM 13261 C CA . ARG A 1 67 ? 5.605 8.076 4.968 1.00 0.00 64 ARG A CA 12
ATOM 13262 C C . ARG A 1 67 ? 6.953 7.819 5.632 1.00 0.00 64 ARG A C 12
ATOM 13263 O O . ARG A 1 67 ? 7.343 8.524 6.562 1.00 0.00 64 ARG A O 12
ATOM 13284 N N . ARG A 1 68 ? 7.660 6.803 5.144 1.00 0.00 65 ARG A N 12
ATOM 13285 C CA . ARG A 1 68 ? 8.967 6.450 5.684 1.00 0.00 65 ARG A CA 12
ATOM 13286 C C . ARG A 1 68 ? 9.961 6.163 4.563 1.00 0.00 65 ARG A C 12
ATOM 13287 O O . ARG A 1 68 ? 9.680 5.379 3.654 1.00 0.00 65 ARG A O 12
ATOM 13308 N N . LEU A 1 69 ? 11.122 6.806 4.635 1.00 0.00 66 LEU A N 12
ATOM 13309 C CA . LEU A 1 69 ? 12.164 6.622 3.632 1.00 0.00 66 LEU A CA 12
ATOM 13310 C C . LEU A 1 69 ? 13.512 6.354 4.294 1.00 0.00 66 LEU A C 12
ATOM 13311 O O . LEU A 1 69 ? 13.810 6.893 5.360 1.00 0.00 66 LEU A O 12
ATOM 13327 N N . LYS A 1 70 ? 14.316 5.506 3.663 1.00 0.00 67 LYS A N 12
ATOM 13328 C CA . LYS A 1 70 ? 15.631 5.164 4.188 1.00 0.00 67 LYS A CA 12
ATOM 13329 C C . LYS A 1 70 ? 16.728 5.900 3.427 1.00 0.00 67 LYS A C 12
ATOM 13330 O O . LYS A 1 70 ? 17.916 5.699 3.680 1.00 0.00 67 LYS A O 12
ATOM 13349 N N . LEU A 1 71 ? 16.319 6.755 2.494 1.00 0.00 68 LEU A N 12
ATOM 13350 C CA . LEU A 1 71 ? 17.265 7.523 1.695 1.00 0.00 68 LEU A CA 12
ATOM 13351 C C . LEU A 1 71 ? 17.947 8.595 2.539 1.00 0.00 68 LEU A C 12
ATOM 13352 O O . LEU A 1 71 ? 17.382 9.703 2.659 1.00 0.00 68 LEU A O 12
ATOM 13369 N N . ILE A 1 4 ? 10.226 9.656 -7.509 1.00 0.00 1 ILE A N 13
ATOM 13370 C CA . ILE A 1 4 ? 10.688 8.542 -6.640 1.00 0.00 1 ILE A CA 13
ATOM 13371 C C . ILE A 1 4 ? 9.521 7.929 -5.875 1.00 0.00 1 ILE A C 13
ATOM 13372 O O . ILE A 1 4 ? 8.644 8.641 -5.388 1.00 0.00 1 ILE A O 13
ATOM 13390 N N . PHE A 1 5 ? 9.519 6.604 -5.771 1.00 0.00 2 PHE A N 13
ATOM 13391 C CA . PHE A 1 5 ? 8.459 5.896 -5.063 1.00 0.00 2 PHE A CA 13
ATOM 13392 C C . PHE A 1 5 ? 8.620 6.060 -3.553 1.00 0.00 2 PHE A C 13
ATOM 13393 O O . PHE A 1 5 ? 9.734 6.010 -3.030 1.00 0.00 2 PHE A O 13
ATOM 13410 N N . ASP A 1 6 ? 7.502 6.256 -2.860 1.00 0.00 3 ASP A N 13
ATOM 13411 C CA . ASP A 1 6 ? 7.518 6.436 -1.411 1.00 0.00 3 ASP A CA 13
ATOM 13412 C C . ASP A 1 6 ? 6.828 5.273 -0.703 1.00 0.00 3 ASP A C 13
ATOM 13413 O O . ASP A 1 6 ? 5.621 5.085 -0.835 1.00 0.00 3 ASP A O 13
ATOM 13422 N N . ILE A 1 7 ? 7.603 4.506 0.059 1.00 0.00 4 ILE A N 13
ATOM 13423 C CA . ILE A 1 7 ? 7.071 3.362 0.789 1.00 0.00 4 ILE A CA 13
ATOM 13424 C C . ILE A 1 7 ? 6.479 3.780 2.131 1.00 0.00 4 ILE A C 13
ATOM 13425 O O . ILE A 1 7 ? 7.171 4.332 2.986 1.00 0.00 4 ILE A O 13
ATOM 13441 N N . TYR A 1 8 ? 5.189 3.508 2.304 1.00 0.00 5 TYR A N 13
ATOM 13442 C CA . TYR A 1 8 ? 4.486 3.837 3.539 1.00 0.00 5 TYR A CA 13
ATOM 13443 C C . TYR A 1 8 ? 4.417 2.617 4.451 1.00 0.00 5 TYR A C 13
ATOM 13444 O O . TYR A 1 8 ? 4.496 1.479 3.985 1.00 0.00 5 TYR A O 13
ATOM 13462 N N . VAL A 1 9 ? 4.268 2.855 5.749 1.00 0.00 6 VAL A N 13
ATOM 13463 C CA . VAL A 1 9 ? 4.185 1.769 6.719 1.00 0.00 6 VAL A CA 13
ATOM 13464 C C . VAL A 1 9 ? 2.779 1.659 7.304 1.00 0.00 6 VAL A C 13
ATOM 13465 O O . VAL A 1 9 ? 2.182 2.657 7.706 1.00 0.00 6 VAL A O 13
ATOM 13478 N N . VAL A 1 10 ? 2.255 0.438 7.339 1.00 0.00 7 VAL A N 13
ATOM 13479 C CA . VAL A 1 10 ? 0.921 0.192 7.875 1.00 0.00 7 VAL A CA 13
ATOM 13480 C C . VAL A 1 10 ? 0.982 -0.109 9.370 1.00 0.00 7 VAL A C 13
ATOM 13481 O O . VAL A 1 10 ? 1.595 -1.091 9.790 1.00 0.00 7 VAL A O 13
ATOM 13494 N N . THR A 1 11 ? 0.343 0.741 10.168 1.00 0.00 8 THR A N 13
ATOM 13495 C CA . THR A 1 11 ? 0.329 0.565 11.617 1.00 0.00 8 THR A CA 13
ATOM 13496 C C . THR A 1 11 ? -1.096 0.547 12.157 1.00 0.00 8 THR A C 13
ATOM 13497 O O . THR A 1 11 ? -1.330 0.839 13.329 1.00 0.00 8 THR A O 13
ATOM 13508 N N . ALA A 1 12 ? -2.044 0.195 11.296 1.00 0.00 9 ALA A N 13
ATOM 13509 C CA . ALA A 1 12 ? -3.448 0.139 11.687 1.00 0.00 9 ALA A CA 13
ATOM 13510 C C . ALA A 1 12 ? -4.076 -1.192 11.289 1.00 0.00 9 ALA A C 13
ATOM 13511 O O . ALA A 1 12 ? -5.300 -1.317 11.245 1.00 0.00 9 ALA A O 13
ATOM 13518 N N . ASP A 1 13 ? -3.227 -2.181 11.008 1.00 0.00 10 ASP A N 13
ATOM 13519 C CA . ASP A 1 13 ? -3.683 -3.513 10.613 1.00 0.00 10 ASP A CA 13
ATOM 13520 C C . ASP A 1 13 ? -4.416 -3.473 9.273 1.00 0.00 10 ASP A C 13
ATOM 13521 O O . ASP A 1 13 ? -3.853 -3.830 8.239 1.00 0.00 10 ASP A O 13
ATOM 13530 N N . TYR A 1 14 ? -5.676 -3.041 9.303 1.00 0.00 11 TYR A N 13
ATOM 13531 C CA . TYR A 1 14 ? -6.492 -2.951 8.096 1.00 0.00 11 TYR A CA 13
ATOM 13532 C C . TYR A 1 14 ? -6.688 -4.330 7.472 1.00 0.00 11 TYR A C 13
ATOM 13533 O O . TYR A 1 14 ? -5.926 -4.741 6.596 1.00 0.00 11 TYR A O 13
ATOM 13551 N N . LEU A 1 15 ? -7.703 -5.047 7.943 1.00 0.00 12 LEU A N 13
ATOM 13552 C CA . LEU A 1 15 ? -8.000 -6.381 7.434 1.00 0.00 12 LEU A CA 13
ATOM 13553 C C . LEU A 1 15 ? -9.386 -6.427 6.786 1.00 0.00 12 LEU A C 13
ATOM 13554 O O . LEU A 1 15 ? -10.392 -6.185 7.452 1.00 0.00 12 LEU A O 13
ATOM 13570 N N . PRO A 1 16 ? -9.462 -6.738 5.475 1.00 0.00 13 PRO A N 13
ATOM 13571 C CA . PRO A 1 16 ? -10.741 -6.816 4.755 1.00 0.00 13 PRO A CA 13
ATOM 13572 C C . PRO A 1 16 ? -11.679 -7.860 5.352 1.00 0.00 13 PRO A C 13
ATOM 13573 O O . PRO A 1 16 ? -11.258 -8.968 5.686 1.00 0.00 13 PRO A O 13
ATOM 13584 N N . LEU A 1 17 ? -12.951 -7.499 5.482 1.00 0.00 14 LEU A N 13
ATOM 13585 C CA . LEU A 1 17 ? -13.949 -8.405 6.035 1.00 0.00 14 LEU A CA 13
ATOM 13586 C C . LEU A 1 17 ? -14.952 -8.836 4.965 1.00 0.00 14 LEU A C 13
ATOM 13587 O O . LEU A 1 17 ? -15.899 -8.113 4.655 1.00 0.00 14 LEU A O 13
ATOM 13603 N N . GLY A 1 18 ? -14.727 -10.017 4.396 1.00 0.00 15 GLY A N 13
ATOM 13604 C CA . GLY A 1 18 ? -15.618 -10.528 3.370 1.00 0.00 15 GLY A CA 13
ATOM 13605 C C . GLY A 1 18 ? -14.977 -10.542 1.995 1.00 0.00 15 GLY A C 13
ATOM 13606 O O . GLY A 1 18 ? -13.969 -11.214 1.783 1.00 0.00 15 GLY A O 13
ATOM 13610 N N . ALA A 1 19 ? -15.565 -9.801 1.061 1.00 0.00 16 ALA A N 13
ATOM 13611 C CA . ALA A 1 19 ? -15.046 -9.733 -0.299 1.00 0.00 16 ALA A CA 13
ATOM 13612 C C . ALA A 1 19 ? -14.817 -8.288 -0.730 1.00 0.00 16 ALA A C 13
ATOM 13613 O O . ALA A 1 19 ? -15.767 -7.540 -0.955 1.00 0.00 16 ALA A O 13
ATOM 13620 N N . GLU A 1 20 ? -13.549 -7.905 -0.843 1.00 0.00 17 GLU A N 13
ATOM 13621 C CA . GLU A 1 20 ? -13.193 -6.549 -1.250 1.00 0.00 17 GLU A CA 13
ATOM 13622 C C . GLU A 1 20 ? -12.898 -6.487 -2.746 1.00 0.00 17 GLU A C 13
ATOM 13623 O O . GLU A 1 20 ? -12.347 -7.426 -3.320 1.00 0.00 17 GLU A O 13
ATOM 13635 N N . GLN A 1 21 ? -13.277 -5.377 -3.373 1.00 0.00 18 GLN A N 13
ATOM 13636 C CA . GLN A 1 21 ? -13.055 -5.192 -4.804 1.00 0.00 18 GLN A CA 13
ATOM 13637 C C . GLN A 1 21 ? -12.031 -4.091 -5.066 1.00 0.00 18 GLN A C 13
ATOM 13638 O O . GLN A 1 21 ? -12.050 -3.045 -4.414 1.00 0.00 18 GLN A O 13
ATOM 13652 N N . ASP A 1 22 ? -11.140 -4.336 -6.024 1.00 0.00 19 ASP A N 13
ATOM 13653 C CA . ASP A 1 22 ? -10.105 -3.371 -6.387 1.00 0.00 19 ASP A CA 13
ATOM 13654 C C . ASP A 1 22 ? -9.257 -2.983 -5.177 1.00 0.00 19 ASP A C 13
ATOM 13655 O O . ASP A 1 22 ? -8.570 -1.960 -5.193 1.00 0.00 19 ASP A O 13
ATOM 13664 N N . ALA A 1 23 ? -9.304 -3.805 -4.133 1.00 0.00 20 ALA A N 13
ATOM 13665 C CA . ALA A 1 23 ? -8.540 -3.544 -2.919 1.00 0.00 20 ALA A CA 13
ATOM 13666 C C . ALA A 1 23 ? -7.451 -4.594 -2.716 1.00 0.00 20 ALA A C 13
ATOM 13667 O O . ALA A 1 23 ? -7.432 -5.621 -3.393 1.00 0.00 20 ALA A O 13
ATOM 13674 N N . ILE A 1 24 ? -6.546 -4.325 -1.780 1.00 0.00 21 ILE A N 13
ATOM 13675 C CA . ILE A 1 24 ? -5.455 -5.246 -1.484 1.00 0.00 21 ILE A CA 13
ATOM 13676 C C . ILE A 1 24 ? -5.272 -5.412 0.023 1.00 0.00 21 ILE A C 13
ATOM 13677 O O . ILE A 1 24 ? -5.211 -4.431 0.766 1.00 0.00 21 ILE A O 13
ATOM 13693 N N . THR A 1 25 ? -5.191 -6.664 0.467 1.00 0.00 22 THR A N 13
ATOM 13694 C CA . THR A 1 25 ? -5.021 -6.966 1.885 1.00 0.00 22 THR A CA 13
ATOM 13695 C C . THR A 1 25 ? -3.719 -6.388 2.430 1.00 0.00 22 THR A C 13
ATOM 13696 O O . THR A 1 25 ? -2.724 -6.282 1.713 1.00 0.00 22 THR A O 13
ATOM 13707 N N . LEU A 1 26 ? -3.737 -6.016 3.708 1.00 0.00 23 LEU A N 13
ATOM 13708 C CA . LEU A 1 26 ? -2.564 -5.448 4.364 1.00 0.00 23 LEU A CA 13
ATOM 13709 C C . LEU A 1 26 ? -2.486 -5.904 5.818 1.00 0.00 23 LEU A C 13
ATOM 13710 O O . LEU A 1 26 ? -3.486 -6.322 6.401 1.00 0.00 23 LEU A O 13
ATOM 13726 N N . ARG A 1 27 ? -1.292 -5.822 6.399 1.00 0.00 24 ARG A N 13
ATOM 13727 C CA . ARG A 1 27 ? -1.091 -6.224 7.788 1.00 0.00 24 ARG A CA 13
ATOM 13728 C C . ARG A 1 27 ? -0.315 -5.161 8.557 1.00 0.00 24 ARG A C 13
ATOM 13729 O O . ARG A 1 27 ? 0.450 -4.393 7.972 1.00 0.00 24 ARG A O 13
ATOM 13750 N N . GLU A 1 28 ? -0.520 -5.120 9.870 1.00 0.00 25 GLU A N 13
ATOM 13751 C CA . GLU A 1 28 ? 0.165 -4.154 10.720 1.00 0.00 25 GLU A CA 13
ATOM 13752 C C . GLU A 1 28 ? 1.671 -4.397 10.705 1.00 0.00 25 GLU A C 13
ATOM 13753 O O . GLU A 1 28 ? 2.188 -5.202 11.480 1.00 0.00 25 GLU A O 13
ATOM 13765 N N . GLY A 1 29 ? 2.368 -3.701 9.813 1.00 0.00 26 GLY A N 13
ATOM 13766 C CA . GLY A 1 29 ? 3.807 -3.853 9.708 1.00 0.00 26 GLY A CA 13
ATOM 13767 C C . GLY A 1 29 ? 4.258 -4.151 8.291 1.00 0.00 26 GLY A C 13
ATOM 13768 O O . GLY A 1 29 ? 5.344 -4.690 8.078 1.00 0.00 26 GLY A O 13
ATOM 13772 N N . GLN A 1 30 ? 3.420 -3.801 7.320 1.00 0.00 27 GLN A N 13
ATOM 13773 C CA . GLN A 1 30 ? 3.727 -4.030 5.921 1.00 0.00 27 GLN A CA 13
ATOM 13774 C C . GLN A 1 30 ? 4.204 -2.745 5.248 1.00 0.00 27 GLN A C 13
ATOM 13775 O O . GLN A 1 30 ? 3.763 -1.649 5.596 1.00 0.00 27 GLN A O 13
ATOM 13789 N N . TYR A 1 31 ? 5.106 -2.892 4.284 1.00 0.00 28 TYR A N 13
ATOM 13790 C CA . TYR A 1 31 ? 5.649 -1.749 3.558 1.00 0.00 28 TYR A CA 13
ATOM 13791 C C . TYR A 1 31 ? 5.216 -1.790 2.095 1.00 0.00 28 TYR A C 13
ATOM 13792 O O . TYR A 1 31 ? 5.191 -2.855 1.477 1.00 0.00 28 TYR A O 13
ATOM 13810 N N . VAL A 1 32 ? 4.877 -0.627 1.541 1.00 0.00 29 VAL A N 13
ATOM 13811 C CA . VAL A 1 32 ? 4.439 -0.551 0.151 1.00 0.00 29 VAL A CA 13
ATOM 13812 C C . VAL A 1 32 ? 4.600 0.857 -0.428 1.00 0.00 29 VAL A C 13
ATOM 13813 O O . VAL A 1 32 ? 4.067 1.827 0.108 1.00 0.00 29 VAL A O 13
ATOM 13826 N N . GLU A 1 33 ? 5.336 0.952 -1.535 1.00 0.00 30 GLU A N 13
ATOM 13827 C CA . GLU A 1 33 ? 5.566 2.226 -2.211 1.00 0.00 30 GLU A CA 13
ATOM 13828 C C . GLU A 1 33 ? 4.337 2.659 -3.009 1.00 0.00 30 GLU A C 13
ATOM 13829 O O . GLU A 1 33 ? 3.537 1.828 -3.438 1.00 0.00 30 GLU A O 13
ATOM 13841 N N . VAL A 1 34 ? 4.199 3.969 -3.202 1.00 0.00 31 VAL A N 13
ATOM 13842 C CA . VAL A 1 34 ? 3.070 4.528 -3.937 1.00 0.00 31 VAL A CA 13
ATOM 13843 C C . VAL A 1 34 ? 3.381 4.667 -5.427 1.00 0.00 31 VAL A C 13
ATOM 13844 O O . VAL A 1 34 ? 4.514 4.956 -5.812 1.00 0.00 31 VAL A O 13
ATOM 13857 N N . LEU A 1 35 ? 2.363 4.453 -6.259 1.00 0.00 32 LEU A N 13
ATOM 13858 C CA . LEU A 1 35 ? 2.518 4.546 -7.707 1.00 0.00 32 LEU A CA 13
ATOM 13859 C C . LEU A 1 35 ? 1.900 5.830 -8.261 1.00 0.00 32 LEU A C 13
ATOM 13860 O O . LEU A 1 35 ? 2.598 6.817 -8.495 1.00 0.00 32 LEU A O 13
ATOM 13876 N N . ASP A 1 36 ? 0.586 5.805 -8.465 1.00 0.00 33 ASP A N 13
ATOM 13877 C CA . ASP A 1 36 ? -0.136 6.951 -9.012 1.00 0.00 33 ASP A CA 13
ATOM 13878 C C . ASP A 1 36 ? -0.222 8.103 -8.013 1.00 0.00 33 ASP A C 13
ATOM 13879 O O . ASP A 1 36 ? 0.532 9.072 -8.107 1.00 0.00 33 ASP A O 13
ATOM 13888 N N . ALA A 1 37 ? -1.151 7.994 -7.064 1.00 0.00 34 ALA A N 13
ATOM 13889 C CA . ALA A 1 37 ? -1.349 9.030 -6.051 1.00 0.00 34 ALA A CA 13
ATOM 13890 C C . ALA A 1 37 ? -1.774 10.348 -6.689 1.00 0.00 34 ALA A C 13
ATOM 13891 O O . ALA A 1 37 ? -1.662 11.409 -6.074 1.00 0.00 34 ALA A O 13
ATOM 13898 N N . ALA A 1 38 ? -2.264 10.273 -7.922 1.00 0.00 35 ALA A N 13
ATOM 13899 C CA . ALA A 1 38 ? -2.710 11.460 -8.641 1.00 0.00 35 ALA A CA 13
ATOM 13900 C C . ALA A 1 38 ? -4.102 11.886 -8.183 1.00 0.00 35 ALA A C 13
ATOM 13901 O O . ALA A 1 38 ? -4.534 13.010 -8.442 1.00 0.00 35 ALA A O 13
ATOM 13908 N N . HIS A 1 39 ? -4.797 10.980 -7.504 1.00 0.00 36 HIS A N 13
ATOM 13909 C CA . HIS A 1 39 ? -6.140 11.259 -7.005 1.00 0.00 36 HIS A CA 13
ATOM 13910 C C . HIS A 1 39 ? -6.087 11.727 -5.549 1.00 0.00 36 HIS A C 13
ATOM 13911 O O . HIS A 1 39 ? -5.629 10.992 -4.677 1.00 0.00 36 HIS A O 13
ATOM 13926 N N . PRO A 1 40 ? -6.557 12.959 -5.265 1.00 0.00 37 PRO A N 13
ATOM 13927 C CA . PRO A 1 40 ? -6.547 13.518 -3.904 1.00 0.00 37 PRO A CA 13
ATOM 13928 C C . PRO A 1 40 ? -7.211 12.605 -2.876 1.00 0.00 37 PRO A C 13
ATOM 13929 O O . PRO A 1 40 ? -6.902 12.671 -1.687 1.00 0.00 37 PRO A O 13
ATOM 13940 N N . LEU A 1 41 ? -8.123 11.754 -3.339 1.00 0.00 38 LEU A N 13
ATOM 13941 C CA . LEU A 1 41 ? -8.829 10.838 -2.447 1.00 0.00 38 LEU A CA 13
ATOM 13942 C C . LEU A 1 41 ? -7.978 9.613 -2.115 1.00 0.00 38 LEU A C 13
ATOM 13943 O O . LEU A 1 41 ? -7.241 9.612 -1.128 1.00 0.00 38 LEU A O 13
ATOM 13959 N N . ARG A 1 42 ? -8.080 8.575 -2.940 1.00 0.00 39 ARG A N 13
ATOM 13960 C CA . ARG A 1 42 ? -7.323 7.347 -2.720 1.00 0.00 39 ARG A CA 13
ATOM 13961 C C . ARG A 1 42 ? -6.086 7.295 -3.612 1.00 0.00 39 ARG A C 13
ATOM 13962 O O . ARG A 1 42 ? -6.089 7.813 -4.729 1.00 0.00 39 ARG A O 13
ATOM 13983 N N . TRP A 1 43 ? -5.029 6.663 -3.108 1.00 0.00 40 TRP A N 13
ATOM 13984 C CA . TRP A 1 43 ? -3.780 6.539 -3.852 1.00 0.00 40 TRP A CA 13
ATOM 13985 C C . TRP A 1 43 ? -3.507 5.086 -4.227 1.00 0.00 40 TRP A C 13
ATOM 13986 O O . TRP A 1 43 ? -3.740 4.176 -3.433 1.00 0.00 40 TRP A O 13
ATOM 14007 N N . LEU A 1 44 ? -3.013 4.876 -5.445 1.00 0.00 41 LEU A N 13
ATOM 14008 C CA . LEU A 1 44 ? -2.695 3.535 -5.922 1.00 0.00 41 LEU A CA 13
ATOM 14009 C C . LEU A 1 44 ? -1.310 3.119 -5.436 1.00 0.00 41 LEU A C 13
ATOM 14010 O O . LEU A 1 44 ? -0.372 3.912 -5.471 1.00 0.00 41 LEU A O 13
ATOM 14026 N N . VAL A 1 45 ? -1.187 1.875 -4.979 1.00 0.00 42 VAL A N 13
ATOM 14027 C CA . VAL A 1 45 ? 0.090 1.373 -4.480 1.00 0.00 42 VAL A CA 13
ATOM 14028 C C . VAL A 1 45 ? 0.312 -0.087 -4.861 1.00 0.00 42 VAL A C 13
ATOM 14029 O O . VAL A 1 45 ? -0.635 -0.812 -5.166 1.00 0.00 42 VAL A O 13
ATOM 14042 N N . ARG A 1 46 ? 1.574 -0.509 -4.840 1.00 0.00 43 ARG A N 13
ATOM 14043 C CA . ARG A 1 46 ? 1.933 -1.887 -5.162 1.00 0.00 43 ARG A CA 13
ATOM 14044 C C . ARG A 1 46 ? 2.977 -2.402 -4.174 1.00 0.00 43 ARG A C 13
ATOM 14045 O O . ARG A 1 46 ? 4.038 -1.800 -4.006 1.00 0.00 43 ARG A O 13
ATOM 14066 N N . THR A 1 47 ? 2.668 -3.510 -3.510 1.00 0.00 44 THR A N 13
ATOM 14067 C CA . THR A 1 47 ? 3.581 -4.087 -2.531 1.00 0.00 44 THR A CA 13
ATOM 14068 C C . THR A 1 47 ? 4.785 -4.734 -3.207 1.00 0.00 44 THR A C 13
ATOM 14069 O O . THR A 1 47 ? 4.688 -5.232 -4.329 1.00 0.00 44 THR A O 13
ATOM 14080 N N . LYS A 1 48 ? 5.920 -4.719 -2.515 1.00 0.00 45 LYS A N 13
ATOM 14081 C CA . LYS A 1 48 ? 7.149 -5.301 -3.042 1.00 0.00 45 LYS A CA 13
ATOM 14082 C C . LYS A 1 48 ? 7.118 -6.828 -2.943 1.00 0.00 45 LYS A C 13
ATOM 14083 O O . LYS A 1 48 ? 6.917 -7.377 -1.860 1.00 0.00 45 LYS A O 13
ATOM 14102 N N . PRO A 1 49 ? 7.318 -7.537 -4.073 1.00 0.00 46 PRO A N 13
ATOM 14103 C CA . PRO A 1 49 ? 7.305 -9.002 -4.094 1.00 0.00 46 PRO A CA 13
ATOM 14104 C C . PRO A 1 49 ? 8.609 -9.608 -3.582 1.00 0.00 46 PRO A C 13
ATOM 14105 O O . PRO A 1 49 ? 9.507 -8.892 -3.137 1.00 0.00 46 PRO A O 13
ATOM 14116 N N . THR A 1 50 ? 8.703 -10.935 -3.652 1.00 0.00 47 THR A N 13
ATOM 14117 C CA . THR A 1 50 ? 9.893 -11.648 -3.200 1.00 0.00 47 THR A CA 13
ATOM 14118 C C . THR A 1 50 ? 9.846 -13.116 -3.616 1.00 0.00 47 THR A C 13
ATOM 14119 O O . THR A 1 50 ? 8.769 -13.704 -3.720 1.00 0.00 47 THR A O 13
ATOM 14130 N N . LYS A 1 51 ? 11.019 -13.700 -3.852 1.00 0.00 48 LYS A N 13
ATOM 14131 C CA . LYS A 1 51 ? 11.116 -15.101 -4.258 1.00 0.00 48 LYS A CA 13
ATOM 14132 C C . LYS A 1 51 ? 10.321 -15.349 -5.539 1.00 0.00 48 LYS A C 13
ATOM 14133 O O . LYS A 1 51 ? 9.561 -16.315 -5.637 1.00 0.00 48 LYS A O 13
ATOM 14152 N N . SER A 1 52 ? 10.509 -14.472 -6.522 1.00 0.00 49 SER A N 13
ATOM 14153 C CA . SER A 1 52 ? 9.813 -14.587 -7.800 1.00 0.00 49 SER A CA 13
ATOM 14154 C C . SER A 1 52 ? 8.307 -14.712 -7.589 1.00 0.00 49 SER A C 13
ATOM 14155 O O . SER A 1 52 ? 7.728 -15.782 -7.783 1.00 0.00 49 SER A O 13
ATOM 14163 N N . SER A 1 53 ? 7.681 -13.613 -7.182 1.00 0.00 50 SER A N 13
ATOM 14164 C CA . SER A 1 53 ? 6.244 -13.596 -6.939 1.00 0.00 50 SER A CA 13
ATOM 14165 C C . SER A 1 53 ? 5.588 -12.404 -7.632 1.00 0.00 50 SER A C 13
ATOM 14166 O O . SER A 1 53 ? 6.106 -11.289 -7.582 1.00 0.00 50 SER A O 13
ATOM 14174 N N . PRO A 1 54 ? 4.439 -12.629 -8.296 1.00 0.00 51 PRO A N 13
ATOM 14175 C CA . PRO A 1 54 ? 3.705 -11.568 -8.994 1.00 0.00 51 PRO A CA 13
ATOM 14176 C C . PRO A 1 54 ? 3.403 -10.381 -8.086 1.00 0.00 51 PRO A C 13
ATOM 14177 O O . PRO A 1 54 ? 2.741 -10.527 -7.058 1.00 0.00 51 PRO A O 13
ATOM 14188 N N . SER A 1 55 ? 3.896 -9.208 -8.470 1.00 0.00 52 SER A N 13
ATOM 14189 C CA . SER A 1 55 ? 3.682 -7.994 -7.691 1.00 0.00 52 SER A CA 13
ATOM 14190 C C . SER A 1 55 ? 2.223 -7.557 -7.752 1.00 0.00 52 SER A C 13
ATOM 14191 O O . SER A 1 55 ? 1.685 -7.301 -8.830 1.00 0.00 52 SER A O 13
ATOM 14199 N N . ARG A 1 56 ? 1.590 -7.469 -6.586 1.00 0.00 53 ARG A N 13
ATOM 14200 C CA . ARG A 1 56 ? 0.193 -7.063 -6.503 1.00 0.00 53 ARG A CA 13
ATOM 14201 C C . ARG A 1 56 ? 0.069 -5.557 -6.304 1.00 0.00 53 ARG A C 13
ATOM 14202 O O . ARG A 1 56 ? 0.975 -4.912 -5.775 1.00 0.00 53 ARG A O 13
ATOM 14223 N N . GLN A 1 57 ? -1.061 -5.005 -6.730 1.00 0.00 54 GLN A N 13
ATOM 14224 C CA . GLN A 1 57 ? -1.314 -3.576 -6.602 1.00 0.00 54 GLN A CA 13
ATOM 14225 C C . GLN A 1 57 ? -2.796 -3.309 -6.361 1.00 0.00 54 GLN A C 13
ATOM 14226 O O . GLN A 1 57 ? -3.654 -3.812 -7.086 1.00 0.00 54 GLN A O 13
ATOM 14240 N N . GLY A 1 58 ? -3.091 -2.524 -5.329 1.00 0.00 55 GLY A N 13
ATOM 14241 C CA . GLY A 1 58 ? -4.469 -2.208 -5.010 1.00 0.00 55 GLY A CA 13
ATOM 14242 C C . GLY A 1 58 ? -4.616 -0.857 -4.337 1.00 0.00 55 GLY A C 13
ATOM 14243 O O . GLY A 1 58 ? -3.653 -0.321 -3.789 1.00 0.00 55 GLY A O 13
ATOM 14247 N N . TRP A 1 59 ? -5.826 -0.307 -4.382 1.00 0.00 56 TRP A N 13
ATOM 14248 C CA . TRP A 1 59 ? -6.101 0.986 -3.770 1.00 0.00 56 TRP A CA 13
ATOM 14249 C C . TRP A 1 59 ? -6.177 0.859 -2.252 1.00 0.00 56 TRP A C 13
ATOM 14250 O O . TRP A 1 59 ? -6.801 -0.065 -1.729 1.00 0.00 56 TRP A O 13
ATOM 14271 N N . VAL A 1 60 ? -5.537 1.790 -1.549 1.00 0.00 57 VAL A N 13
ATOM 14272 C CA . VAL A 1 60 ? -5.532 1.776 -0.091 1.00 0.00 57 VAL A CA 13
ATOM 14273 C C . VAL A 1 60 ? -5.786 3.167 0.479 1.00 0.00 57 VAL A C 13
ATOM 14274 O O . VAL A 1 60 ? -5.645 4.171 -0.219 1.00 0.00 57 VAL A O 13
ATOM 14287 N N . SER A 1 61 ? -6.160 3.216 1.753 1.00 0.00 58 SER A N 13
ATOM 14288 C CA . SER A 1 61 ? -6.430 4.482 2.424 1.00 0.00 58 SER A CA 13
ATOM 14289 C C . SER A 1 61 ? -5.132 5.112 2.932 1.00 0.00 58 SER A C 13
ATOM 14290 O O . SER A 1 61 ? -4.490 4.571 3.832 1.00 0.00 58 SER A O 13
ATOM 14298 N N . PRO A 1 62 ? -4.724 6.268 2.367 1.00 0.00 59 PRO A N 13
ATOM 14299 C CA . PRO A 1 62 ? -3.492 6.950 2.780 1.00 0.00 59 PRO A CA 13
ATOM 14300 C C . PRO A 1 62 ? -3.593 7.540 4.183 1.00 0.00 59 PRO A C 13
ATOM 14301 O O . PRO A 1 62 ? -2.603 8.015 4.739 1.00 0.00 59 PRO A O 13
ATOM 14312 N N . ALA A 1 63 ? -4.794 7.504 4.749 1.00 0.00 60 ALA A N 13
ATOM 14313 C CA . ALA A 1 63 ? -5.026 8.036 6.088 1.00 0.00 60 ALA A CA 13
ATOM 14314 C C . ALA A 1 63 ? -4.301 7.209 7.145 1.00 0.00 60 ALA A C 13
ATOM 14315 O O . ALA A 1 63 ? -3.738 7.753 8.095 1.00 0.00 60 ALA A O 13
ATOM 14322 N N . TYR A 1 64 ? -4.320 5.891 6.975 1.00 0.00 61 TYR A N 13
ATOM 14323 C CA . TYR A 1 64 ? -3.664 4.988 7.915 1.00 0.00 61 TYR A CA 13
ATOM 14324 C C . TYR A 1 64 ? -2.242 4.670 7.464 1.00 0.00 61 TYR A C 13
ATOM 14325 O O . TYR A 1 64 ? -1.610 3.746 7.978 1.00 0.00 61 TYR A O 13
ATOM 14343 N N . LEU A 1 65 ? -1.742 5.444 6.505 1.00 0.00 62 LEU A N 13
ATOM 14344 C CA . LEU A 1 65 ? -0.393 5.245 5.984 1.00 0.00 62 LEU A CA 13
ATOM 14345 C C . LEU A 1 65 ? 0.552 6.338 6.471 1.00 0.00 62 LEU A C 13
ATOM 14346 O O . LEU A 1 65 ? 0.163 7.500 6.598 1.00 0.00 62 LEU A O 13
ATOM 14362 N N . ASP A 1 66 ? 1.796 5.955 6.743 1.00 0.00 63 ASP A N 13
ATOM 14363 C CA . ASP A 1 66 ? 2.806 6.895 7.211 1.00 0.00 63 ASP A CA 13
ATOM 14364 C C . ASP A 1 66 ? 4.032 6.857 6.306 1.00 0.00 63 ASP A C 13
ATOM 14365 O O . ASP A 1 66 ? 4.679 5.819 6.164 1.00 0.00 63 ASP A O 13
ATOM 14374 N N . ARG A 1 67 ? 4.345 7.996 5.694 1.00 0.00 64 ARG A N 13
ATOM 14375 C CA . ARG A 1 67 ? 5.492 8.093 4.798 1.00 0.00 64 ARG A CA 13
ATOM 14376 C C . ARG A 1 67 ? 6.772 7.642 5.497 1.00 0.00 64 ARG A C 13
ATOM 14377 O O . ARG A 1 67 ? 7.013 7.985 6.654 1.00 0.00 64 ARG A O 13
ATOM 14398 N N . ARG A 1 68 ? 7.584 6.866 4.786 1.00 0.00 65 ARG A N 13
ATOM 14399 C CA . ARG A 1 68 ? 8.838 6.365 5.338 1.00 0.00 65 ARG A CA 13
ATOM 14400 C C . ARG A 1 68 ? 9.929 6.336 4.271 1.00 0.00 65 ARG A C 13
ATOM 14401 O O . ARG A 1 68 ? 9.741 5.773 3.193 1.00 0.00 65 ARG A O 13
ATOM 14422 N N . LEU A 1 69 ? 11.069 6.946 4.584 1.00 0.00 66 LEU A N 13
ATOM 14423 C CA . LEU A 1 69 ? 12.192 6.991 3.656 1.00 0.00 66 LEU A CA 13
ATOM 14424 C C . LEU A 1 69 ? 13.377 6.199 4.202 1.00 0.00 66 LEU A C 13
ATOM 14425 O O . LEU A 1 69 ? 13.712 6.303 5.382 1.00 0.00 66 LEU A O 13
ATOM 14441 N N . LYS A 1 70 ? 14.001 5.406 3.335 1.00 0.00 67 LYS A N 13
ATOM 14442 C CA . LYS A 1 70 ? 15.152 4.592 3.721 1.00 0.00 67 LYS A CA 13
ATOM 14443 C C . LYS A 1 70 ? 14.783 3.608 4.829 1.00 0.00 67 LYS A C 13
ATOM 14444 O O . LYS A 1 70 ? 13.631 3.539 5.255 1.00 0.00 67 LYS A O 13
ATOM 14463 N N . LEU A 1 71 ? 15.771 2.845 5.287 1.00 0.00 68 LEU A N 13
ATOM 14464 C CA . LEU A 1 71 ? 15.554 1.863 6.345 1.00 0.00 68 LEU A CA 13
ATOM 14465 C C . LEU A 1 71 ? 16.146 2.348 7.665 1.00 0.00 68 LEU A C 13
ATOM 14466 O O . LEU A 1 71 ? 15.405 2.982 8.446 1.00 0.00 68 LEU A O 13
ATOM 14483 N N . ILE A 1 4 ? 12.574 8.900 -6.408 1.00 0.00 1 ILE A N 14
ATOM 14484 C CA . ILE A 1 4 ? 12.297 7.925 -5.323 1.00 0.00 1 ILE A CA 14
ATOM 14485 C C . ILE A 1 4 ? 10.835 7.983 -4.891 1.00 0.00 1 ILE A C 14
ATOM 14486 O O . ILE A 1 4 ? 10.326 9.044 -4.524 1.00 0.00 1 ILE A O 14
ATOM 14504 N N . PHE A 1 5 ? 10.164 6.836 -4.939 1.00 0.00 2 PHE A N 14
ATOM 14505 C CA . PHE A 1 5 ? 8.760 6.751 -4.550 1.00 0.00 2 PHE A CA 14
ATOM 14506 C C . PHE A 1 5 ? 8.603 6.934 -3.043 1.00 0.00 2 PHE A C 14
ATOM 14507 O O . PHE A 1 5 ? 9.573 7.227 -2.343 1.00 0.00 2 PHE A O 14
ATOM 14524 N N . ASP A 1 6 ? 7.381 6.764 -2.546 1.00 0.00 3 ASP A N 14
ATOM 14525 C CA . ASP A 1 6 ? 7.117 6.921 -1.117 1.00 0.00 3 ASP A CA 14
ATOM 14526 C C . ASP A 1 6 ? 6.520 5.653 -0.514 1.00 0.00 3 ASP A C 14
ATOM 14527 O O . ASP A 1 6 ? 5.351 5.341 -0.732 1.00 0.00 3 ASP A O 14
ATOM 14536 N N . ILE A 1 7 ? 7.329 4.937 0.258 1.00 0.00 4 ILE A N 14
ATOM 14537 C CA . ILE A 1 7 ? 6.889 3.708 0.901 1.00 0.00 4 ILE A CA 14
ATOM 14538 C C . ILE A 1 7 ? 6.173 3.995 2.219 1.00 0.00 4 ILE A C 14
ATOM 14539 O O . ILE A 1 7 ? 6.773 4.500 3.169 1.00 0.00 4 ILE A O 14
ATOM 14555 N N . TYR A 1 8 ? 4.885 3.669 2.263 1.00 0.00 5 TYR A N 14
ATOM 14556 C CA . TYR A 1 8 ? 4.075 3.876 3.457 1.00 0.00 5 TYR A CA 14
ATOM 14557 C C . TYR A 1 8 ? 4.036 2.605 4.299 1.00 0.00 5 TYR A C 14
ATOM 14558 O O . TYR A 1 8 ? 3.947 1.500 3.764 1.00 0.00 5 TYR A O 14
ATOM 14576 N N . VAL A 1 9 ? 4.103 2.768 5.615 1.00 0.00 6 VAL A N 14
ATOM 14577 C CA . VAL A 1 9 ? 4.075 1.629 6.524 1.00 0.00 6 VAL A CA 14
ATOM 14578 C C . VAL A 1 9 ? 2.693 1.459 7.151 1.00 0.00 6 VAL A C 14
ATOM 14579 O O . VAL A 1 9 ? 2.066 2.432 7.572 1.00 0.00 6 VAL A O 14
ATOM 14592 N N . VAL A 1 10 ? 2.223 0.216 7.200 1.00 0.00 7 VAL A N 14
ATOM 14593 C CA . VAL A 1 10 ? 0.916 -0.087 7.772 1.00 0.00 7 VAL A CA 14
ATOM 14594 C C . VAL A 1 10 ? 1.018 -0.298 9.279 1.00 0.00 7 VAL A C 14
ATOM 14595 O O . VAL A 1 10 ? 1.597 -1.282 9.739 1.00 0.00 7 VAL A O 14
ATOM 14608 N N . THR A 1 11 ? 0.454 0.632 10.044 1.00 0.00 8 THR A N 14
ATOM 14609 C CA . THR A 1 11 ? 0.487 0.547 11.499 1.00 0.00 8 THR A CA 14
ATOM 14610 C C . THR A 1 11 ? -0.922 0.480 12.084 1.00 0.00 8 THR A C 14
ATOM 14611 O O . THR A 1 11 ? -1.120 0.710 13.277 1.00 0.00 8 THR A O 14
ATOM 14622 N N . ALA A 1 12 ? -1.896 0.157 11.238 1.00 0.00 9 ALA A N 14
ATOM 14623 C CA . ALA A 1 12 ? -3.286 0.062 11.673 1.00 0.00 9 ALA A CA 14
ATOM 14624 C C . ALA A 1 12 ? -3.900 -1.278 11.282 1.00 0.00 9 ALA A C 14
ATOM 14625 O O . ALA A 1 12 ? -5.039 -1.574 11.642 1.00 0.00 9 ALA A O 14
ATOM 14632 N N . ASP A 1 13 ? -3.138 -2.081 10.542 1.00 0.00 10 ASP A N 14
ATOM 14633 C CA . ASP A 1 13 ? -3.602 -3.394 10.099 1.00 0.00 10 ASP A CA 14
ATOM 14634 C C . ASP A 1 13 ? -4.846 -3.268 9.222 1.00 0.00 10 ASP A C 14
ATOM 14635 O O . ASP A 1 13 ? -5.962 -3.145 9.726 1.00 0.00 10 ASP A O 14
ATOM 14644 N N . TYR A 1 14 ? -4.646 -3.297 7.907 1.00 0.00 11 TYR A N 14
ATOM 14645 C CA . TYR A 1 14 ? -5.753 -3.185 6.963 1.00 0.00 11 TYR A CA 14
ATOM 14646 C C . TYR A 1 14 ? -6.183 -4.563 6.464 1.00 0.00 11 TYR A C 14
ATOM 14647 O O . TYR A 1 14 ? -5.664 -5.063 5.466 1.00 0.00 11 TYR A O 14
ATOM 14665 N N . LEU A 1 15 ? -7.129 -5.173 7.171 1.00 0.00 12 LEU A N 14
ATOM 14666 C CA . LEU A 1 15 ? -7.630 -6.493 6.804 1.00 0.00 12 LEU A CA 14
ATOM 14667 C C . LEU A 1 15 ? -9.109 -6.419 6.415 1.00 0.00 12 LEU A C 14
ATOM 14668 O O . LEU A 1 15 ? -9.974 -6.292 7.281 1.00 0.00 12 LEU A O 14
ATOM 14684 N N . PRO A 1 16 ? -9.421 -6.495 5.104 1.00 0.00 13 PRO A N 14
ATOM 14685 C CA . PRO A 1 16 ? -10.805 -6.433 4.616 1.00 0.00 13 PRO A CA 14
ATOM 14686 C C . PRO A 1 16 ? -11.674 -7.547 5.188 1.00 0.00 13 PRO A C 14
ATOM 14687 O O . PRO A 1 16 ? -11.184 -8.635 5.492 1.00 0.00 13 PRO A O 14
ATOM 14698 N N . LEU A 1 17 ? -12.966 -7.269 5.331 1.00 0.00 14 LEU A N 14
ATOM 14699 C CA . LEU A 1 17 ? -13.904 -8.251 5.863 1.00 0.00 14 LEU A CA 14
ATOM 14700 C C . LEU A 1 17 ? -14.998 -8.564 4.847 1.00 0.00 14 LEU A C 14
ATOM 14701 O O . LEU A 1 17 ? -15.979 -7.829 4.730 1.00 0.00 14 LEU A O 14
ATOM 14717 N N . GLY A 1 18 ? -14.819 -9.657 4.111 1.00 0.00 15 GLY A N 14
ATOM 14718 C CA . GLY A 1 18 ? -15.799 -10.050 3.114 1.00 0.00 15 GLY A CA 14
ATOM 14719 C C . GLY A 1 18 ? -15.217 -10.109 1.716 1.00 0.00 15 GLY A C 14
ATOM 14720 O O . GLY A 1 18 ? -14.340 -10.926 1.434 1.00 0.00 15 GLY A O 14
ATOM 14724 N N . ALA A 1 19 ? -15.709 -9.240 0.837 1.00 0.00 16 ALA A N 14
ATOM 14725 C CA . ALA A 1 19 ? -15.236 -9.194 -0.543 1.00 0.00 16 ALA A CA 14
ATOM 14726 C C . ALA A 1 19 ? -14.512 -7.882 -0.830 1.00 0.00 16 ALA A C 14
ATOM 14727 O O . ALA A 1 19 ? -15.058 -6.801 -0.614 1.00 0.00 16 ALA A O 14
ATOM 14734 N N . GLU A 1 20 ? -13.279 -7.988 -1.317 1.00 0.00 17 GLU A N 14
ATOM 14735 C CA . GLU A 1 20 ? -12.479 -6.810 -1.634 1.00 0.00 17 GLU A CA 14
ATOM 14736 C C . GLU A 1 20 ? -12.840 -6.256 -3.010 1.00 0.00 17 GLU A C 14
ATOM 14737 O O . GLU A 1 20 ? -12.996 -7.009 -3.971 1.00 0.00 17 GLU A O 14
ATOM 14749 N N . GLN A 1 21 ? -12.970 -4.934 -3.096 1.00 0.00 18 GLN A N 14
ATOM 14750 C CA . GLN A 1 21 ? -13.306 -4.277 -4.353 1.00 0.00 18 GLN A CA 14
ATOM 14751 C C . GLN A 1 21 ? -12.125 -3.456 -4.862 1.00 0.00 18 GLN A C 14
ATOM 14752 O O . GLN A 1 21 ? -11.900 -2.333 -4.410 1.00 0.00 18 GLN A O 14
ATOM 14766 N N . ASP A 1 22 ? -11.374 -4.026 -5.801 1.00 0.00 19 ASP A N 14
ATOM 14767 C CA . ASP A 1 22 ? -10.212 -3.351 -6.373 1.00 0.00 19 ASP A CA 14
ATOM 14768 C C . ASP A 1 22 ? -9.217 -2.954 -5.284 1.00 0.00 19 ASP A C 14
ATOM 14769 O O . ASP A 1 22 ? -8.398 -2.054 -5.477 1.00 0.00 19 ASP A O 14
ATOM 14778 N N . ALA A 1 23 ? -9.289 -3.636 -4.145 1.00 0.00 20 ALA A N 14
ATOM 14779 C CA . ALA A 1 23 ? -8.398 -3.353 -3.024 1.00 0.00 20 ALA A CA 14
ATOM 14780 C C . ALA A 1 23 ? -7.417 -4.498 -2.796 1.00 0.00 20 ALA A C 14
ATOM 14781 O O . ALA A 1 23 ? -7.530 -5.558 -3.412 1.00 0.00 20 ALA A O 14
ATOM 14788 N N . ILE A 1 24 ? -6.453 -4.277 -1.905 1.00 0.00 21 ILE A N 14
ATOM 14789 C CA . ILE A 1 24 ? -5.451 -5.290 -1.591 1.00 0.00 21 ILE A CA 14
ATOM 14790 C C . ILE A 1 24 ? -5.276 -5.435 -0.081 1.00 0.00 21 ILE A C 14
ATOM 14791 O O . ILE A 1 24 ? -5.324 -4.450 0.657 1.00 0.00 21 ILE A O 14
ATOM 14807 N N . THR A 1 25 ? -5.072 -6.669 0.370 1.00 0.00 22 THR A N 14
ATOM 14808 C CA . THR A 1 25 ? -4.892 -6.948 1.790 1.00 0.00 22 THR A CA 14
ATOM 14809 C C . THR A 1 25 ? -3.522 -6.485 2.274 1.00 0.00 22 THR A C 14
ATOM 14810 O O . THR A 1 25 ? -2.496 -6.822 1.684 1.00 0.00 22 THR A O 14
ATOM 14821 N N . LEU A 1 26 ? -3.515 -5.708 3.354 1.00 0.00 23 LEU A N 14
ATOM 14822 C CA . LEU A 1 26 ? -2.274 -5.198 3.925 1.00 0.00 23 LEU A CA 14
ATOM 14823 C C . LEU A 1 26 ? -2.218 -5.468 5.425 1.00 0.00 23 LEU A C 14
ATOM 14824 O O . LEU A 1 26 ? -3.091 -5.035 6.176 1.00 0.00 23 LEU A O 14
ATOM 14840 N N . ARG A 1 27 ? -1.184 -6.185 5.856 1.00 0.00 24 ARG A N 14
ATOM 14841 C CA . ARG A 1 27 ? -1.017 -6.512 7.268 1.00 0.00 24 ARG A CA 14
ATOM 14842 C C . ARG A 1 27 ? -0.168 -5.459 7.971 1.00 0.00 24 ARG A C 14
ATOM 14843 O O . ARG A 1 27 ? 0.769 -4.914 7.387 1.00 0.00 24 ARG A O 14
ATOM 14864 N N . GLU A 1 28 ? -0.502 -5.176 9.227 1.00 0.00 25 GLU A N 14
ATOM 14865 C CA . GLU A 1 28 ? 0.233 -4.190 10.010 1.00 0.00 25 GLU A CA 14
ATOM 14866 C C . GLU A 1 28 ? 1.707 -4.570 10.115 1.00 0.00 25 GLU A C 14
ATOM 14867 O O . GLU A 1 28 ? 2.071 -5.491 10.847 1.00 0.00 25 GLU A O 14
ATOM 14879 N N . GLY A 1 29 ? 2.548 -3.854 9.378 1.00 0.00 26 GLY A N 14
ATOM 14880 C CA . GLY A 1 29 ? 3.973 -4.126 9.395 1.00 0.00 26 GLY A CA 14
ATOM 14881 C C . GLY A 1 29 ? 4.533 -4.342 8.003 1.00 0.00 26 GLY A C 14
ATOM 14882 O O . GLY A 1 29 ? 5.668 -4.791 7.845 1.00 0.00 26 GLY A O 14
ATOM 14886 N N . GLN A 1 30 ? 3.731 -4.023 6.992 1.00 0.00 27 GLN A N 14
ATOM 14887 C CA . GLN A 1 30 ? 4.138 -4.180 5.610 1.00 0.00 27 GLN A CA 14
ATOM 14888 C C . GLN A 1 30 ? 4.556 -2.842 5.008 1.00 0.00 27 GLN A C 14
ATOM 14889 O O . GLN A 1 30 ? 4.079 -1.785 5.424 1.00 0.00 27 GLN A O 14
ATOM 14903 N N . TYR A 1 31 ? 5.451 -2.898 4.027 1.00 0.00 28 TYR A N 14
ATOM 14904 C CA . TYR A 1 31 ? 5.939 -1.695 3.360 1.00 0.00 28 TYR A CA 14
ATOM 14905 C C . TYR A 1 31 ? 5.546 -1.707 1.886 1.00 0.00 28 TYR A C 14
ATOM 14906 O O . TYR A 1 31 ? 5.591 -2.751 1.235 1.00 0.00 28 TYR A O 14
ATOM 14924 N N . VAL A 1 32 ? 5.157 -0.548 1.362 1.00 0.00 29 VAL A N 14
ATOM 14925 C CA . VAL A 1 32 ? 4.758 -0.449 -0.039 1.00 0.00 29 VAL A CA 14
ATOM 14926 C C . VAL A 1 32 ? 4.840 0.988 -0.557 1.00 0.00 29 VAL A C 14
ATOM 14927 O O . VAL A 1 32 ? 4.202 1.890 -0.019 1.00 0.00 29 VAL A O 14
ATOM 14940 N N . GLU A 1 33 ? 5.621 1.183 -1.617 1.00 0.00 30 GLU A N 14
ATOM 14941 C CA . GLU A 1 33 ? 5.779 2.495 -2.236 1.00 0.00 30 GLU A CA 14
ATOM 14942 C C . GLU A 1 33 ? 4.557 2.848 -3.082 1.00 0.00 30 GLU A C 14
ATOM 14943 O O . GLU A 1 33 ? 3.863 1.963 -3.584 1.00 0.00 30 GLU A O 14
ATOM 14955 N N . VAL A 1 34 ? 4.300 4.144 -3.236 1.00 0.00 31 VAL A N 14
ATOM 14956 C CA . VAL A 1 34 ? 3.163 4.610 -4.018 1.00 0.00 31 VAL A CA 14
ATOM 14957 C C . VAL A 1 34 ? 3.537 4.787 -5.485 1.00 0.00 31 VAL A C 14
ATOM 14958 O O . VAL A 1 34 ? 4.646 5.217 -5.805 1.00 0.00 31 VAL A O 14
ATOM 14971 N N . LEU A 1 35 ? 2.599 4.451 -6.367 1.00 0.00 32 LEU A N 14
ATOM 14972 C CA . LEU A 1 35 ? 2.816 4.560 -7.805 1.00 0.00 32 LEU A CA 14
ATOM 14973 C C . LEU A 1 35 ? 2.207 5.845 -8.360 1.00 0.00 32 LEU A C 14
ATOM 14974 O O . LEU A 1 35 ? 2.911 6.686 -8.918 1.00 0.00 32 LEU A O 14
ATOM 14990 N N . ASP A 1 36 ? 0.894 5.987 -8.203 1.00 0.00 33 ASP A N 14
ATOM 14991 C CA . ASP A 1 36 ? 0.184 7.163 -8.696 1.00 0.00 33 ASP A CA 14
ATOM 14992 C C . ASP A 1 36 ? 0.506 8.399 -7.860 1.00 0.00 33 ASP A C 14
ATOM 14993 O O . ASP A 1 36 ? 1.260 9.272 -8.292 1.00 0.00 33 ASP A O 14
ATOM 15002 N N . ALA A 1 37 ? -0.072 8.464 -6.663 1.00 0.00 34 ALA A N 14
ATOM 15003 C CA . ALA A 1 37 ? 0.141 9.593 -5.764 1.00 0.00 34 ALA A CA 14
ATOM 15004 C C . ALA A 1 37 ? -0.348 10.894 -6.394 1.00 0.00 34 ALA A C 14
ATOM 15005 O O . ALA A 1 37 ? 0.399 11.573 -7.099 1.00 0.00 34 ALA A O 14
ATOM 15012 N N . ALA A 1 38 ? -1.610 11.231 -6.143 1.00 0.00 35 ALA A N 14
ATOM 15013 C CA . ALA A 1 38 ? -2.202 12.450 -6.684 1.00 0.00 35 ALA A CA 14
ATOM 15014 C C . ALA A 1 38 ? -3.448 12.854 -5.900 1.00 0.00 35 ALA A C 14
ATOM 15015 O O . ALA A 1 38 ? -3.479 13.909 -5.268 1.00 0.00 35 ALA A O 14
ATOM 15022 N N . HIS A 1 39 ? -4.474 12.007 -5.947 1.00 0.00 36 HIS A N 14
ATOM 15023 C CA . HIS A 1 39 ? -5.724 12.276 -5.243 1.00 0.00 36 HIS A CA 14
ATOM 15024 C C . HIS A 1 39 ? -5.715 11.646 -3.850 1.00 0.00 36 HIS A C 14
ATOM 15025 O O . HIS A 1 39 ? -5.714 10.423 -3.722 1.00 0.00 36 HIS A O 14
ATOM 15040 N N . PRO A 1 40 ? -5.717 12.474 -2.782 1.00 0.00 37 PRO A N 14
ATOM 15041 C CA . PRO A 1 40 ? -5.702 11.982 -1.396 1.00 0.00 37 PRO A CA 14
ATOM 15042 C C . PRO A 1 40 ? -6.748 10.900 -1.142 1.00 0.00 37 PRO A C 14
ATOM 15043 O O . PRO A 1 40 ? -6.603 10.087 -0.228 1.00 0.00 37 PRO A O 14
ATOM 15054 N N . LEU A 1 41 ? -7.800 10.899 -1.956 1.00 0.00 38 LEU A N 14
ATOM 15055 C CA . LEU A 1 41 ? -8.873 9.918 -1.825 1.00 0.00 38 LEU A CA 14
ATOM 15056 C C . LEU A 1 41 ? -8.321 8.494 -1.812 1.00 0.00 38 LEU A C 14
ATOM 15057 O O . LEU A 1 41 ? -8.415 7.792 -0.804 1.00 0.00 38 LEU A O 14
ATOM 15073 N N . ARG A 1 42 ? -7.747 8.072 -2.935 1.00 0.00 39 ARG A N 14
ATOM 15074 C CA . ARG A 1 42 ? -7.184 6.730 -3.050 1.00 0.00 39 ARG A CA 14
ATOM 15075 C C . ARG A 1 42 ? -5.988 6.715 -3.997 1.00 0.00 39 ARG A C 14
ATOM 15076 O O . ARG A 1 42 ? -6.041 7.288 -5.086 1.00 0.00 39 ARG A O 14
ATOM 15097 N N . TRP A 1 43 ? -4.909 6.059 -3.575 1.00 0.00 40 TRP A N 14
ATOM 15098 C CA . TRP A 1 43 ? -3.701 5.972 -4.389 1.00 0.00 40 TRP A CA 14
ATOM 15099 C C . TRP A 1 43 ? -3.392 4.528 -4.777 1.00 0.00 40 TRP A C 14
ATOM 15100 O O . TRP A 1 43 ? -3.671 3.597 -4.021 1.00 0.00 40 TRP A O 14
ATOM 15121 N N . LEU A 1 44 ? -2.815 4.354 -5.963 1.00 0.00 41 LEU A N 14
ATOM 15122 C CA . LEU A 1 44 ? -2.450 3.031 -6.457 1.00 0.00 41 LEU A CA 14
ATOM 15123 C C . LEU A 1 44 ? -1.064 2.645 -5.953 1.00 0.00 41 LEU A C 14
ATOM 15124 O O . LEU A 1 44 ? -0.082 3.333 -6.229 1.00 0.00 41 LEU A O 14
ATOM 15140 N N . VAL A 1 45 ? -0.988 1.543 -5.213 1.00 0.00 42 VAL A N 14
ATOM 15141 C CA . VAL A 1 45 ? 0.282 1.085 -4.660 1.00 0.00 42 VAL A CA 14
ATOM 15142 C C . VAL A 1 45 ? 0.463 -0.422 -4.836 1.00 0.00 42 VAL A C 14
ATOM 15143 O O . VAL A 1 45 ? -0.512 -1.173 -4.877 1.00 0.00 42 VAL A O 14
ATOM 15156 N N . ARG A 1 46 ? 1.717 -0.856 -4.945 1.00 0.00 43 ARG A N 14
ATOM 15157 C CA . ARG A 1 46 ? 2.025 -2.274 -5.097 1.00 0.00 43 ARG A CA 14
ATOM 15158 C C . ARG A 1 46 ? 3.155 -2.673 -4.148 1.00 0.00 43 ARG A C 14
ATOM 15159 O O . ARG A 1 46 ? 4.191 -2.011 -4.083 1.00 0.00 43 ARG A O 14
ATOM 15180 N N . THR A 1 47 ? 2.944 -3.749 -3.398 1.00 0.00 44 THR A N 14
ATOM 15181 C CA . THR A 1 47 ? 3.945 -4.217 -2.448 1.00 0.00 44 THR A CA 14
ATOM 15182 C C . THR A 1 47 ? 5.107 -4.901 -3.160 1.00 0.00 44 THR A C 14
ATOM 15183 O O . THR A 1 47 ? 4.983 -5.320 -4.311 1.00 0.00 44 THR A O 14
ATOM 15194 N N . LYS A 1 48 ? 6.235 -5.011 -2.465 1.00 0.00 45 LYS A N 14
ATOM 15195 C CA . LYS A 1 48 ? 7.425 -5.638 -3.026 1.00 0.00 45 LYS A CA 14
ATOM 15196 C C . LYS A 1 48 ? 7.256 -7.158 -3.116 1.00 0.00 45 LYS A C 14
ATOM 15197 O O . LYS A 1 48 ? 6.813 -7.792 -2.159 1.00 0.00 45 LYS A O 14
ATOM 15216 N N . PRO A 1 49 ? 7.608 -7.761 -4.269 1.00 0.00 46 PRO A N 14
ATOM 15217 C CA . PRO A 1 49 ? 7.488 -9.208 -4.472 1.00 0.00 46 PRO A CA 14
ATOM 15218 C C . PRO A 1 49 ? 8.614 -9.992 -3.802 1.00 0.00 46 PRO A C 14
ATOM 15219 O O . PRO A 1 49 ? 9.694 -9.458 -3.552 1.00 0.00 46 PRO A O 14
ATOM 15230 N N . THR A 1 50 ? 8.350 -11.265 -3.516 1.00 0.00 47 THR A N 14
ATOM 15231 C CA . THR A 1 50 ? 9.338 -12.128 -2.879 1.00 0.00 47 THR A CA 14
ATOM 15232 C C . THR A 1 50 ? 10.077 -12.965 -3.921 1.00 0.00 47 THR A C 14
ATOM 15233 O O . THR A 1 50 ? 10.175 -12.572 -5.084 1.00 0.00 47 THR A O 14
ATOM 15244 N N . LYS A 1 51 ? 10.594 -14.117 -3.503 1.00 0.00 48 LYS A N 14
ATOM 15245 C CA . LYS A 1 51 ? 11.329 -14.997 -4.406 1.00 0.00 48 LYS A CA 14
ATOM 15246 C C . LYS A 1 51 ? 10.383 -15.843 -5.256 1.00 0.00 48 LYS A C 14
ATOM 15247 O O . LYS A 1 51 ? 10.826 -16.599 -6.120 1.00 0.00 48 LYS A O 14
ATOM 15266 N N . SER A 1 52 ? 9.081 -15.711 -5.013 1.00 0.00 49 SER A N 14
ATOM 15267 C CA . SER A 1 52 ? 8.089 -16.475 -5.766 1.00 0.00 49 SER A CA 14
ATOM 15268 C C . SER A 1 52 ? 6.729 -15.779 -5.768 1.00 0.00 49 SER A C 14
ATOM 15269 O O . SER A 1 52 ? 5.829 -16.168 -6.511 1.00 0.00 49 SER A O 14
ATOM 15277 N N . SER A 1 53 ? 6.586 -14.751 -4.938 1.00 0.00 50 SER A N 14
ATOM 15278 C CA . SER A 1 53 ? 5.331 -14.010 -4.852 1.00 0.00 50 SER A CA 14
ATOM 15279 C C . SER A 1 53 ? 5.336 -12.814 -5.799 1.00 0.00 50 SER A C 14
ATOM 15280 O O . SER A 1 53 ? 6.128 -11.889 -5.631 1.00 0.00 50 SER A O 14
ATOM 15288 N N . PRO A 1 54 ? 4.449 -12.821 -6.812 1.00 0.00 51 PRO A N 14
ATOM 15289 C CA . PRO A 1 54 ? 4.354 -11.728 -7.788 1.00 0.00 51 PRO A CA 14
ATOM 15290 C C . PRO A 1 54 ? 3.918 -10.414 -7.145 1.00 0.00 51 PRO A C 14
ATOM 15291 O O . PRO A 1 54 ? 3.335 -10.406 -6.061 1.00 0.00 51 PRO A O 14
ATOM 15302 N N . SER A 1 55 ? 4.208 -9.307 -7.821 1.00 0.00 52 SER A N 14
ATOM 15303 C CA . SER A 1 55 ? 3.850 -7.985 -7.317 1.00 0.00 52 SER A CA 14
ATOM 15304 C C . SER A 1 55 ? 2.360 -7.713 -7.501 1.00 0.00 52 SER A C 14
ATOM 15305 O O . SER A 1 55 ? 1.838 -7.788 -8.613 1.00 0.00 52 SER A O 14
ATOM 15313 N N . ARG A 1 56 ? 1.682 -7.397 -6.401 1.00 0.00 53 ARG A N 14
ATOM 15314 C CA . ARG A 1 56 ? 0.252 -7.111 -6.441 1.00 0.00 53 ARG A CA 14
ATOM 15315 C C . ARG A 1 56 ? -0.017 -5.640 -6.144 1.00 0.00 53 ARG A C 14
ATOM 15316 O O . ARG A 1 56 ? 0.576 -5.063 -5.233 1.00 0.00 53 ARG A O 14
ATOM 15337 N N . GLN A 1 57 ? -0.914 -5.041 -6.920 1.00 0.00 54 GLN A N 14
ATOM 15338 C CA . GLN A 1 57 ? -1.264 -3.636 -6.741 1.00 0.00 54 GLN A CA 14
ATOM 15339 C C . GLN A 1 57 ? -2.749 -3.482 -6.427 1.00 0.00 54 GLN A C 14
ATOM 15340 O O . GLN A 1 57 ? -3.602 -4.033 -7.123 1.00 0.00 54 GLN A O 14
ATOM 15354 N N . GLY A 1 58 ? -3.050 -2.731 -5.371 1.00 0.00 55 GLY A N 14
ATOM 15355 C CA . GLY A 1 58 ? -4.432 -2.518 -4.982 1.00 0.00 55 GLY A CA 14
ATOM 15356 C C . GLY A 1 58 ? -4.659 -1.151 -4.368 1.00 0.00 55 GLY A C 14
ATOM 15357 O O . GLY A 1 58 ? -3.807 -0.640 -3.640 1.00 0.00 55 GLY A O 14
ATOM 15361 N N . TRP A 1 59 ? -5.812 -0.557 -4.662 1.00 0.00 56 TRP A N 14
ATOM 15362 C CA . TRP A 1 59 ? -6.151 0.761 -4.137 1.00 0.00 56 TRP A CA 14
ATOM 15363 C C . TRP A 1 59 ? -6.582 0.670 -2.675 1.00 0.00 56 TRP A C 14
ATOM 15364 O O . TRP A 1 59 ? -7.559 -0.004 -2.347 1.00 0.00 56 TRP A O 14
ATOM 15385 N N . VAL A 1 60 ? -5.845 1.351 -1.803 1.00 0.00 57 VAL A N 14
ATOM 15386 C CA . VAL A 1 60 ? -6.151 1.351 -0.377 1.00 0.00 57 VAL A CA 14
ATOM 15387 C C . VAL A 1 60 ? -6.239 2.773 0.166 1.00 0.00 57 VAL A C 14
ATOM 15388 O O . VAL A 1 60 ? -5.875 3.732 -0.516 1.00 0.00 57 VAL A O 14
ATOM 15401 N N . SER A 1 61 ? -6.725 2.902 1.397 1.00 0.00 58 SER A N 14
ATOM 15402 C CA . SER A 1 61 ? -6.862 4.208 2.034 1.00 0.00 58 SER A CA 14
ATOM 15403 C C . SER A 1 61 ? -5.547 4.633 2.691 1.00 0.00 58 SER A C 14
ATOM 15404 O O . SER A 1 61 ? -5.116 4.022 3.669 1.00 0.00 58 SER A O 14
ATOM 15412 N N . PRO A 1 62 ? -4.888 5.686 2.164 1.00 0.00 59 PRO A N 14
ATOM 15413 C CA . PRO A 1 62 ? -3.621 6.175 2.719 1.00 0.00 59 PRO A CA 14
ATOM 15414 C C . PRO A 1 62 ? -3.808 6.900 4.048 1.00 0.00 59 PRO A C 14
ATOM 15415 O O . PRO A 1 62 ? -2.841 7.357 4.658 1.00 0.00 59 PRO A O 14
ATOM 15426 N N . ALA A 1 63 ? -5.058 7.005 4.491 1.00 0.00 60 ALA A N 14
ATOM 15427 C CA . ALA A 1 63 ? -5.371 7.677 5.747 1.00 0.00 60 ALA A CA 14
ATOM 15428 C C . ALA A 1 63 ? -4.791 6.917 6.936 1.00 0.00 60 ALA A C 14
ATOM 15429 O O . ALA A 1 63 ? -4.457 7.511 7.962 1.00 0.00 60 ALA A O 14
ATOM 15436 N N . TYR A 1 64 ? -4.678 5.601 6.790 1.00 0.00 61 TYR A N 14
ATOM 15437 C CA . TYR A 1 64 ? -4.136 4.757 7.849 1.00 0.00 61 TYR A CA 14
ATOM 15438 C C . TYR A 1 64 ? -2.663 4.451 7.592 1.00 0.00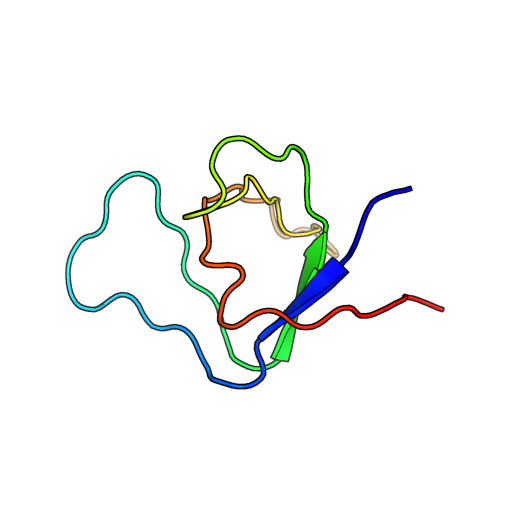 61 TYR A C 14
ATOM 15439 O O . TYR A 1 64 ? -2.082 3.567 8.222 1.00 0.00 61 TYR A O 14
ATOM 15457 N N . LEU A 1 65 ? -2.068 5.195 6.665 1.00 0.00 62 LEU A N 14
ATOM 15458 C CA . LEU A 1 65 ? -0.664 5.010 6.312 1.00 0.00 62 LEU A CA 14
ATOM 15459 C C . LEU A 1 65 ? 0.198 6.135 6.878 1.00 0.00 62 LEU A C 14
ATOM 15460 O O . LEU A 1 65 ? -0.315 7.169 7.308 1.00 0.00 62 LEU A O 14
ATOM 15476 N N . ASP A 1 66 ? 1.512 5.922 6.876 1.00 0.00 63 ASP A N 14
ATOM 15477 C CA . ASP A 1 66 ? 2.451 6.916 7.386 1.00 0.00 63 ASP A CA 14
ATOM 15478 C C . ASP A 1 66 ? 3.454 7.318 6.309 1.00 0.00 63 ASP A C 14
ATOM 15479 O O . ASP A 1 66 ? 3.930 6.480 5.544 1.00 0.00 63 ASP A O 14
ATOM 15488 N N . ARG A 1 67 ? 3.774 8.606 6.261 1.00 0.00 64 ARG A N 14
ATOM 15489 C CA . ARG A 1 67 ? 4.716 9.127 5.277 1.00 0.00 64 ARG A CA 14
ATOM 15490 C C . ARG A 1 67 ? 6.159 8.877 5.705 1.00 0.00 64 ARG A C 14
ATOM 15491 O O . ARG A 1 67 ? 6.603 9.364 6.745 1.00 0.00 64 ARG A O 14
ATOM 15512 N N . ARG A 1 68 ? 6.886 8.113 4.894 1.00 0.00 65 ARG A N 14
ATOM 15513 C CA . ARG A 1 68 ? 8.283 7.800 5.178 1.00 0.00 65 ARG A CA 14
ATOM 15514 C C . ARG A 1 68 ? 9.128 7.925 3.914 1.00 0.00 65 ARG A C 14
ATOM 15515 O O . ARG A 1 68 ? 8.641 7.700 2.806 1.00 0.00 65 ARG A O 14
ATOM 15536 N N . LEU A 1 69 ? 10.396 8.288 4.085 1.00 0.00 66 LEU A N 14
ATOM 15537 C CA . LEU A 1 69 ? 11.306 8.448 2.955 1.00 0.00 66 LEU A CA 14
ATOM 15538 C C . LEU A 1 69 ? 12.385 7.371 2.958 1.00 0.00 66 LEU A C 14
ATOM 15539 O O . LEU A 1 69 ? 12.852 6.948 4.017 1.00 0.00 66 LEU A O 14
ATOM 15555 N N . LYS A 1 70 ? 12.772 6.930 1.764 1.00 0.00 67 LYS A N 14
ATOM 15556 C CA . LYS A 1 70 ? 13.794 5.899 1.611 1.00 0.00 67 LYS A CA 14
ATOM 15557 C C . LYS A 1 70 ? 13.376 4.607 2.306 1.00 0.00 67 LYS A C 14
ATOM 15558 O O . LYS A 1 70 ? 12.304 4.532 2.908 1.00 0.00 67 LYS A O 14
ATOM 15577 N N . LEU A 1 71 ? 14.227 3.592 2.216 1.00 0.00 68 LEU A N 14
ATOM 15578 C CA . LEU A 1 71 ? 13.945 2.303 2.837 1.00 0.00 68 LEU A CA 14
ATOM 15579 C C . LEU A 1 71 ? 15.063 1.907 3.796 1.00 0.00 68 LEU A C 14
ATOM 15580 O O . LEU A 1 71 ? 16.048 1.292 3.336 1.00 0.00 68 LEU A O 14
ATOM 15597 N N . ILE A 1 4 ? 12.256 4.689 -6.999 1.00 0.00 1 ILE A N 15
ATOM 15598 C CA . ILE A 1 4 ? 12.294 4.692 -5.514 1.00 0.00 1 ILE A CA 15
ATOM 15599 C C . ILE A 1 4 ? 10.888 4.788 -4.932 1.00 0.00 1 ILE A C 15
ATOM 15600 O O . ILE A 1 4 ? 10.502 3.986 -4.081 1.00 0.00 1 ILE A O 15
ATOM 15618 N N . PHE A 1 5 ? 10.126 5.778 -5.394 1.00 0.00 2 PHE A N 15
ATOM 15619 C CA . PHE A 1 5 ? 8.758 5.983 -4.924 1.00 0.00 2 PHE A CA 15
ATOM 15620 C C . PHE A 1 5 ? 8.728 6.211 -3.414 1.00 0.00 2 PHE A C 15
ATOM 15621 O O . PHE A 1 5 ? 9.769 6.406 -2.786 1.00 0.00 2 PHE A O 15
ATOM 15638 N N . ASP A 1 6 ? 7.529 6.189 -2.834 1.00 0.00 3 ASP A N 15
ATOM 15639 C CA . ASP A 1 6 ? 7.374 6.407 -1.397 1.00 0.00 3 ASP A CA 15
ATOM 15640 C C . ASP A 1 6 ? 6.680 5.227 -0.721 1.00 0.00 3 ASP A C 15
ATOM 15641 O O . ASP A 1 6 ? 5.486 5.004 -0.912 1.00 0.00 3 ASP A O 15
ATOM 15650 N N . ILE A 1 7 ? 7.434 4.483 0.083 1.00 0.00 4 ILE A N 15
ATOM 15651 C CA . ILE A 1 7 ? 6.897 3.331 0.798 1.00 0.00 4 ILE A CA 15
ATOM 15652 C C . ILE A 1 7 ? 6.229 3.752 2.105 1.00 0.00 4 ILE A C 15
ATOM 15653 O O . ILE A 1 7 ? 6.766 4.564 2.857 1.00 0.00 4 ILE A O 15
ATOM 15669 N N . TYR A 1 8 ? 5.052 3.187 2.365 1.00 0.00 5 TYR A N 15
ATOM 15670 C CA . TYR A 1 8 ? 4.300 3.489 3.579 1.00 0.00 5 TYR A CA 15
ATOM 15671 C C . TYR A 1 8 ? 4.076 2.222 4.399 1.00 0.00 5 TYR A C 15
ATOM 15672 O O . TYR A 1 8 ? 3.660 1.193 3.866 1.00 0.00 5 TYR A O 15
ATOM 15690 N N . VAL A 1 9 ? 4.354 2.303 5.696 1.00 0.00 6 VAL A N 15
ATOM 15691 C CA . VAL A 1 9 ? 4.185 1.159 6.583 1.00 0.00 6 VAL A CA 15
ATOM 15692 C C . VAL A 1 9 ? 2.808 1.171 7.242 1.00 0.00 6 VAL A C 15
ATOM 15693 O O . VAL A 1 9 ? 2.292 2.227 7.609 1.00 0.00 6 VAL A O 15
ATOM 15706 N N . VAL A 1 10 ? 2.216 -0.012 7.383 1.00 0.00 7 VAL A N 15
ATOM 15707 C CA . VAL A 1 10 ? 0.901 -0.144 7.999 1.00 0.00 7 VAL A CA 15
ATOM 15708 C C . VAL A 1 10 ? 1.029 -0.452 9.488 1.00 0.00 7 VAL A C 15
ATOM 15709 O O . VAL A 1 10 ? 1.664 -1.433 9.874 1.00 0.00 7 VAL A O 15
ATOM 15722 N N . THR A 1 11 ? 0.420 0.388 10.317 1.00 0.00 8 THR A N 15
ATOM 15723 C CA . THR A 1 11 ? 0.473 0.204 11.763 1.00 0.00 8 THR A CA 15
ATOM 15724 C C . THR A 1 11 ? -0.917 0.275 12.384 1.00 0.00 8 THR A C 15
ATOM 15725 O O . THR A 1 11 ? -1.057 0.406 13.600 1.00 0.00 8 THR A O 15
ATOM 15736 N N . ALA A 1 12 ? -1.943 0.180 11.544 1.00 0.00 9 ALA A N 15
ATOM 15737 C CA . ALA A 1 12 ? -3.321 0.234 12.017 1.00 0.00 9 ALA A CA 15
ATOM 15738 C C . ALA A 1 12 ? -4.092 -1.021 11.621 1.00 0.00 9 ALA A C 15
ATOM 15739 O O . ALA A 1 12 ? -5.289 -1.133 11.886 1.00 0.00 9 ALA A O 15
ATOM 15746 N N . ASP A 1 13 ? -3.397 -1.964 10.987 1.00 0.00 10 ASP A N 15
ATOM 15747 C CA . ASP A 1 13 ? -4.014 -3.215 10.553 1.00 0.00 10 ASP A CA 15
ATOM 15748 C C . ASP A 1 13 ? -5.262 -2.942 9.716 1.00 0.00 10 ASP A C 15
ATOM 15749 O O . ASP A 1 13 ? -6.384 -3.206 10.152 1.00 0.00 10 ASP A O 15
ATOM 15758 N N . TYR A 1 14 ? -5.062 -2.403 8.518 1.00 0.00 11 TYR A N 15
ATOM 15759 C CA . TYR A 1 14 ? -6.174 -2.095 7.625 1.00 0.00 11 TYR A CA 15
ATOM 15760 C C . TYR A 1 14 ? -6.553 -3.311 6.788 1.00 0.00 11 TYR A C 15
ATOM 15761 O O . TYR A 1 14 ? -5.949 -3.575 5.748 1.00 0.00 11 TYR A O 15
ATOM 15779 N N . LEU A 1 15 ? -7.553 -4.050 7.253 1.00 0.00 12 LEU A N 15
ATOM 15780 C CA . LEU A 1 15 ? -8.014 -5.241 6.552 1.00 0.00 12 LEU A CA 15
ATOM 15781 C C . LEU A 1 15 ? -9.391 -5.005 5.928 1.00 0.00 12 LEU A C 15
ATOM 15782 O O . LEU A 1 15 ? -10.340 -4.657 6.632 1.00 0.00 12 LEU A O 15
ATOM 15798 N N . PRO A 1 16 ? -9.525 -5.192 4.600 1.00 0.00 13 PRO A N 15
ATOM 15799 C CA . PRO A 1 16 ? -10.802 -4.997 3.903 1.00 0.00 13 PRO A CA 15
ATOM 15800 C C . PRO A 1 16 ? -11.906 -5.883 4.462 1.00 0.00 13 PRO A C 15
ATOM 15801 O O . PRO A 1 16 ? -11.649 -7.002 4.910 1.00 0.00 13 PRO A O 15
ATOM 15812 N N . LEU A 1 17 ? -13.135 -5.380 4.433 1.00 0.00 14 LEU A N 15
ATOM 15813 C CA . LEU A 1 17 ? -14.275 -6.135 4.934 1.00 0.00 14 LEU A CA 15
ATOM 15814 C C . LEU A 1 17 ? -14.980 -6.856 3.792 1.00 0.00 14 LEU A C 15
ATOM 15815 O O . LEU A 1 17 ? -15.812 -6.274 3.096 1.00 0.00 14 LEU A O 15
ATOM 15831 N N . GLY A 1 18 ? -14.633 -8.123 3.604 1.00 0.00 15 GLY A N 15
ATOM 15832 C CA . GLY A 1 18 ? -15.243 -8.912 2.549 1.00 0.00 15 GLY A CA 15
ATOM 15833 C C . GLY A 1 18 ? -14.487 -8.806 1.240 1.00 0.00 15 GLY A C 15
ATOM 15834 O O . GLY A 1 18 ? -13.426 -8.185 1.176 1.00 0.00 15 GLY A O 15
ATOM 15838 N N . ALA A 1 19 ? -15.033 -9.415 0.193 1.00 0.00 16 ALA A N 15
ATOM 15839 C CA . ALA A 1 19 ? -14.400 -9.387 -1.120 1.00 0.00 16 ALA A CA 15
ATOM 15840 C C . ALA A 1 19 ? -14.818 -8.148 -1.904 1.00 0.00 16 ALA A C 15
ATOM 15841 O O . ALA A 1 19 ? -15.941 -8.065 -2.400 1.00 0.00 16 ALA A O 15
ATOM 15848 N N . GLU A 1 20 ? -13.904 -7.188 -2.010 1.00 0.00 17 GLU A N 15
ATOM 15849 C CA . GLU A 1 20 ? -14.172 -5.952 -2.736 1.00 0.00 17 GLU A CA 15
ATOM 15850 C C . GLU A 1 20 ? -13.362 -5.896 -4.026 1.00 0.00 17 GLU A C 15
ATOM 15851 O O . GLU A 1 20 ? -12.259 -6.437 -4.103 1.00 0.00 17 GLU A O 15
ATOM 15863 N N . GLN A 1 21 ? -13.917 -5.238 -5.038 1.00 0.00 18 GLN A N 15
ATOM 15864 C CA . GLN A 1 21 ? -13.250 -5.112 -6.327 1.00 0.00 18 GLN A CA 15
ATOM 15865 C C . GLN A 1 21 ? -12.190 -4.017 -6.290 1.00 0.00 18 GLN A C 15
ATOM 15866 O O . GLN A 1 21 ? -12.358 -2.999 -5.617 1.00 0.00 18 GLN A O 15
ATOM 15880 N N . ASP A 1 22 ? -11.096 -4.238 -7.017 1.00 0.00 19 ASP A N 15
ATOM 15881 C CA . ASP A 1 22 ? -10.000 -3.276 -7.076 1.00 0.00 19 ASP A CA 15
ATOM 15882 C C . ASP A 1 22 ? -9.432 -3.008 -5.685 1.00 0.00 19 ASP A C 15
ATOM 15883 O O . ASP A 1 22 ? -8.821 -1.967 -5.445 1.00 0.00 19 ASP A O 15
ATOM 15892 N N . ALA A 1 23 ? -9.633 -3.958 -4.776 1.00 0.00 20 ALA A N 15
ATOM 15893 C CA . ALA A 1 23 ? -9.142 -3.825 -3.409 1.00 0.00 20 ALA A CA 15
ATOM 15894 C C . ALA A 1 23 ? -7.961 -4.756 -3.150 1.00 0.00 20 ALA A C 15
ATOM 15895 O O . ALA A 1 23 ? -7.732 -5.709 -3.895 1.00 0.00 20 ALA A O 15
ATOM 15902 N N . ILE A 1 24 ? -7.216 -4.471 -2.086 1.00 0.00 21 ILE A N 15
ATOM 15903 C CA . ILE A 1 24 ? -6.059 -5.278 -1.718 1.00 0.00 21 ILE A CA 15
ATOM 15904 C C . ILE A 1 24 ? -5.969 -5.437 -0.202 1.00 0.00 21 ILE A C 15
ATOM 15905 O O . ILE A 1 24 ? -6.235 -4.496 0.546 1.00 0.00 21 ILE A O 15
ATOM 15921 N N . THR A 1 25 ? -5.593 -6.632 0.243 1.00 0.00 22 THR A N 15
ATOM 15922 C CA . THR A 1 25 ? -5.473 -6.913 1.668 1.00 0.00 22 THR A CA 15
ATOM 15923 C C . THR A 1 25 ? -4.113 -6.481 2.207 1.00 0.00 22 THR A C 15
ATOM 15924 O O . THR A 1 25 ? -3.072 -6.838 1.656 1.00 0.00 22 THR A O 15
ATOM 15935 N N . LEU A 1 26 ? -4.133 -5.709 3.291 1.00 0.00 23 LEU A N 15
ATOM 15936 C CA . LEU A 1 26 ? -2.904 -5.227 3.914 1.00 0.00 23 LEU A CA 15
ATOM 15937 C C . LEU A 1 26 ? -2.672 -5.904 5.259 1.00 0.00 23 LEU A C 15
ATOM 15938 O O . LEU A 1 26 ? -3.581 -6.506 5.830 1.00 0.00 23 LEU A O 15
ATOM 15954 N N . ARG A 1 27 ? -1.445 -5.800 5.759 1.00 0.00 24 ARG A N 15
ATOM 15955 C CA . ARG A 1 27 ? -1.084 -6.395 7.040 1.00 0.00 24 ARG A CA 15
ATOM 15956 C C . ARG A 1 27 ? -0.294 -5.408 7.889 1.00 0.00 24 ARG A C 15
ATOM 15957 O O . ARG A 1 27 ? 0.639 -4.765 7.406 1.00 0.00 24 ARG A O 15
ATOM 15978 N N . GLU A 1 28 ? -0.673 -5.290 9.156 1.00 0.00 25 GLU A N 15
ATOM 15979 C CA . GLU A 1 28 ? 0.001 -4.379 10.073 1.00 0.00 25 GLU A CA 15
ATOM 15980 C C . GLU A 1 28 ? 1.468 -4.768 10.241 1.00 0.00 25 GLU A C 15
ATOM 15981 O O . GLU A 1 28 ? 1.794 -5.700 10.977 1.00 0.00 25 GLU A O 15
ATOM 15993 N N . GLY A 1 29 ? 2.343 -4.046 9.550 1.00 0.00 26 GLY A N 15
ATOM 15994 C CA . GLY A 1 29 ? 3.766 -4.323 9.627 1.00 0.00 26 GLY A CA 15
ATOM 15995 C C . GLY A 1 29 ? 4.380 -4.565 8.264 1.00 0.00 26 GLY A C 15
ATOM 15996 O O . GLY A 1 29 ? 5.523 -5.013 8.161 1.00 0.00 26 GLY A O 15
ATOM 16000 N N . GLN A 1 30 ? 3.619 -4.269 7.213 1.00 0.00 27 GLN A N 15
ATOM 16001 C CA . GLN A 1 30 ? 4.083 -4.457 5.850 1.00 0.00 27 GLN A CA 15
ATOM 16002 C C . GLN A 1 30 ? 4.526 -3.134 5.230 1.00 0.00 27 GLN A C 15
ATOM 16003 O O . GLN A 1 30 ? 4.174 -2.059 5.716 1.00 0.00 27 GLN A O 15
ATOM 16017 N N . TYR A 1 31 ? 5.300 -3.225 4.152 1.00 0.00 28 TYR A N 15
ATOM 16018 C CA . TYR A 1 31 ? 5.794 -2.042 3.456 1.00 0.00 28 TYR A CA 15
ATOM 16019 C C . TYR A 1 31 ? 5.385 -2.073 1.988 1.00 0.00 28 TYR A C 15
ATOM 16020 O O . TYR A 1 31 ? 5.393 -3.131 1.357 1.00 0.00 28 TYR A O 15
ATOM 16038 N N . VAL A 1 32 ? 5.029 -0.912 1.445 1.00 0.00 29 VAL A N 15
ATOM 16039 C CA . VAL A 1 32 ? 4.612 -0.828 0.049 1.00 0.00 29 VAL A CA 15
ATOM 16040 C C . VAL A 1 32 ? 4.737 0.593 -0.507 1.00 0.00 29 VAL A C 15
ATOM 16041 O O . VAL A 1 32 ? 4.166 1.538 0.034 1.00 0.00 29 VAL A O 15
ATOM 16054 N N . GLU A 1 33 ? 5.489 0.725 -1.598 1.00 0.00 30 GLU A N 15
ATOM 16055 C CA . GLU A 1 33 ? 5.678 2.010 -2.260 1.00 0.00 30 GLU A CA 15
ATOM 16056 C C . GLU A 1 33 ? 4.442 2.385 -3.075 1.00 0.00 30 GLU A C 15
ATOM 16057 O O . GLU A 1 33 ? 3.691 1.516 -3.519 1.00 0.00 30 GLU A O 15
ATOM 16069 N N . VAL A 1 34 ? 4.240 3.685 -3.264 1.00 0.00 31 VAL A N 15
ATOM 16070 C CA . VAL A 1 34 ? 3.096 4.184 -4.018 1.00 0.00 31 VAL A CA 15
ATOM 16071 C C . VAL A 1 34 ? 3.432 4.320 -5.501 1.00 0.00 31 VAL A C 15
ATOM 16072 O O . VAL A 1 34 ? 4.555 4.669 -5.862 1.00 0.00 31 VAL A O 15
ATOM 16085 N N . LEU A 1 35 ? 2.449 4.041 -6.356 1.00 0.00 32 LEU A N 15
ATOM 16086 C CA . LEU A 1 35 ? 2.642 4.121 -7.800 1.00 0.00 32 LEU A CA 15
ATOM 16087 C C . LEU A 1 35 ? 1.975 5.359 -8.398 1.00 0.00 32 LEU A C 15
ATOM 16088 O O . LEU A 1 35 ? 2.651 6.312 -8.785 1.00 0.00 32 LEU A O 15
ATOM 16104 N N . ASP A 1 36 ? 0.646 5.337 -8.472 1.00 0.00 33 ASP A N 15
ATOM 16105 C CA . ASP A 1 36 ? -0.105 6.451 -9.046 1.00 0.00 33 ASP A CA 15
ATOM 16106 C C . ASP A 1 36 ? -0.341 7.565 -8.027 1.00 0.00 33 ASP A C 15
ATOM 16107 O O . ASP A 1 36 ? 0.362 8.575 -8.032 1.00 0.00 33 ASP A O 15
ATOM 16116 N N . ALA A 1 37 ? -1.332 7.371 -7.158 1.00 0.00 34 ALA A N 15
ATOM 16117 C CA . ALA A 1 37 ? -1.676 8.365 -6.144 1.00 0.00 34 ALA A CA 15
ATOM 16118 C C . ALA A 1 37 ? -2.130 9.667 -6.797 1.00 0.00 34 ALA A C 15
ATOM 16119 O O . ALA A 1 37 ? -1.311 10.453 -7.274 1.00 0.00 34 ALA A O 15
ATOM 16126 N N . ALA A 1 38 ? -3.441 9.887 -6.815 1.00 0.00 35 ALA A N 15
ATOM 16127 C CA . ALA A 1 38 ? -4.003 11.090 -7.415 1.00 0.00 35 ALA A CA 15
ATOM 16128 C C . ALA A 1 38 ? -4.894 11.838 -6.429 1.00 0.00 35 ALA A C 15
ATOM 16129 O O . ALA A 1 38 ? -4.608 12.977 -6.061 1.00 0.00 35 ALA A O 15
ATOM 16136 N N . HIS A 1 39 ? -5.972 11.188 -6.001 1.00 0.00 36 HIS A N 15
ATOM 16137 C CA . HIS A 1 39 ? -6.908 11.797 -5.062 1.00 0.00 36 HIS A CA 15
ATOM 16138 C C . HIS A 1 39 ? -6.598 11.376 -3.624 1.00 0.00 36 HIS A C 15
ATOM 16139 O O . HIS A 1 39 ? -6.266 10.218 -3.371 1.00 0.00 36 HIS A O 15
ATOM 16154 N N . PRO A 1 40 ? -6.702 12.313 -2.661 1.00 0.00 37 PRO A N 15
ATOM 16155 C CA . PRO A 1 40 ? -6.429 12.033 -1.242 1.00 0.00 37 PRO A CA 15
ATOM 16156 C C . PRO A 1 40 ? -7.311 10.922 -0.686 1.00 0.00 37 PRO A C 15
ATOM 16157 O O . PRO A 1 40 ? -6.982 10.304 0.327 1.00 0.00 37 PRO A O 15
ATOM 16168 N N . LEU A 1 41 ? -8.435 10.678 -1.352 1.00 0.00 38 LEU A N 15
ATOM 16169 C CA . LEU A 1 41 ? -9.370 9.642 -0.925 1.00 0.00 38 LEU A CA 15
ATOM 16170 C C . LEU A 1 41 ? -8.683 8.280 -0.875 1.00 0.00 38 LEU A C 15
ATOM 16171 O O . LEU A 1 41 ? -8.687 7.611 0.160 1.00 0.00 38 LEU A O 15
ATOM 16187 N N . ARG A 1 42 ? -8.097 7.877 -1.997 1.00 0.00 39 ARG A N 15
ATOM 16188 C CA . ARG A 1 42 ? -7.409 6.594 -2.085 1.00 0.00 39 ARG A CA 15
ATOM 16189 C C . ARG A 1 42 ? -6.185 6.692 -2.990 1.00 0.00 39 ARG A C 15
ATOM 16190 O O . ARG A 1 42 ? -6.221 7.349 -4.031 1.00 0.00 39 ARG A O 15
ATOM 16211 N N . TRP A 1 43 ? -5.103 6.037 -2.583 1.00 0.00 40 TRP A N 15
ATOM 16212 C CA . TRP A 1 43 ? -3.866 6.043 -3.357 1.00 0.00 40 TRP A CA 15
ATOM 16213 C C . TRP A 1 43 ? -3.557 4.649 -3.891 1.00 0.00 40 TRP A C 15
ATOM 16214 O O . TRP A 1 43 ? -3.742 3.652 -3.194 1.00 0.00 40 TRP A O 15
ATOM 16235 N N . LEU A 1 44 ? -3.086 4.588 -5.133 1.00 0.00 41 LEU A N 15
ATOM 16236 C CA . LEU A 1 44 ? -2.745 3.315 -5.757 1.00 0.00 41 LEU A CA 15
ATOM 16237 C C . LEU A 1 44 ? -1.328 2.898 -5.378 1.00 0.00 41 LEU A C 15
ATOM 16238 O O . LEU A 1 44 ? -0.381 3.666 -5.549 1.00 0.00 41 LEU A O 15
ATOM 16254 N N . VAL A 1 45 ? -1.188 1.680 -4.863 1.00 0.00 42 VAL A N 15
ATOM 16255 C CA . VAL A 1 45 ? 0.116 1.170 -4.455 1.00 0.00 42 VAL A CA 15
ATOM 16256 C C . VAL A 1 45 ? 0.321 -0.273 -4.908 1.00 0.00 42 VAL A C 15
ATOM 16257 O O . VAL A 1 45 ? -0.629 -0.962 -5.278 1.00 0.00 42 VAL A O 15
ATOM 16270 N N . ARG A 1 46 ? 1.574 -0.720 -4.872 1.00 0.00 43 ARG A N 15
ATOM 16271 C CA . ARG A 1 46 ? 1.921 -2.083 -5.263 1.00 0.00 43 ARG A CA 15
ATOM 16272 C C . ARG A 1 46 ? 3.010 -2.633 -4.350 1.00 0.00 43 ARG A C 15
ATOM 16273 O O . ARG A 1 46 ? 4.150 -2.167 -4.379 1.00 0.00 43 ARG A O 15
ATOM 16294 N N . THR A 1 47 ? 2.653 -3.624 -3.539 1.00 0.00 44 THR A N 15
ATOM 16295 C CA . THR A 1 47 ? 3.599 -4.224 -2.603 1.00 0.00 44 THR A CA 15
ATOM 16296 C C . THR A 1 47 ? 4.821 -4.786 -3.321 1.00 0.00 44 THR A C 15
ATOM 16297 O O . THR A 1 47 ? 4.738 -5.218 -4.471 1.00 0.00 44 THR A O 15
ATOM 16308 N N . LYS A 1 48 ? 5.953 -4.779 -2.624 1.00 0.00 45 LYS A N 15
ATOM 16309 C CA . LYS A 1 48 ? 7.205 -5.279 -3.180 1.00 0.00 45 LYS A CA 15
ATOM 16310 C C . LYS A 1 48 ? 7.207 -6.809 -3.232 1.00 0.00 45 LYS A C 15
ATOM 16311 O O . LYS A 1 48 ? 6.792 -7.464 -2.276 1.00 0.00 45 LYS A O 15
ATOM 16330 N N . PRO A 1 49 ? 7.675 -7.400 -4.349 1.00 0.00 46 PRO A N 15
ATOM 16331 C CA . PRO A 1 49 ? 7.726 -8.854 -4.508 1.00 0.00 46 PRO A CA 15
ATOM 16332 C C . PRO A 1 49 ? 8.952 -9.469 -3.845 1.00 0.00 46 PRO A C 15
ATOM 16333 O O . PRO A 1 49 ? 10.085 -9.208 -4.249 1.00 0.00 46 PRO A O 15
ATOM 16344 N N . THR A 1 50 ? 8.721 -10.285 -2.823 1.00 0.00 47 THR A N 15
ATOM 16345 C CA . THR A 1 50 ? 9.812 -10.936 -2.109 1.00 0.00 47 THR A CA 15
ATOM 16346 C C . THR A 1 50 ? 10.497 -11.976 -2.989 1.00 0.00 47 THR A C 15
ATOM 16347 O O . THR A 1 50 ? 10.009 -13.096 -3.137 1.00 0.00 47 THR A O 15
ATOM 16358 N N . LYS A 1 51 ? 11.629 -11.587 -3.575 1.00 0.00 48 LYS A N 15
ATOM 16359 C CA . LYS A 1 51 ? 12.402 -12.470 -4.446 1.00 0.00 48 LYS A CA 15
ATOM 16360 C C . LYS A 1 51 ? 11.619 -12.840 -5.705 1.00 0.00 48 LYS A C 15
ATOM 16361 O O . LYS A 1 51 ? 11.853 -12.277 -6.775 1.00 0.00 48 LYS A O 15
ATOM 16380 N N . SER A 1 52 ? 10.691 -13.783 -5.574 1.00 0.00 49 SER A N 15
ATOM 16381 C CA . SER A 1 52 ? 9.887 -14.225 -6.708 1.00 0.00 49 SER A CA 15
ATOM 16382 C C . SER A 1 52 ? 8.408 -14.308 -6.340 1.00 0.00 49 SER A C 15
ATOM 16383 O O . SER A 1 52 ? 7.659 -15.102 -6.911 1.00 0.00 49 SER A O 15
ATOM 16391 N N . SER A 1 53 ? 7.991 -13.477 -5.390 1.00 0.00 50 SER A N 15
ATOM 16392 C CA . SER A 1 53 ? 6.601 -13.459 -4.946 1.00 0.00 50 SER A CA 15
ATOM 16393 C C . SER A 1 53 ? 5.744 -12.580 -5.851 1.00 0.00 50 SER A C 15
ATOM 16394 O O . SER A 1 53 ? 6.132 -11.464 -6.192 1.00 0.00 50 SER A O 15
ATOM 16402 N N . PRO A 1 54 ? 4.561 -13.079 -6.255 1.00 0.00 51 PRO A N 15
ATOM 16403 C CA . PRO A 1 54 ? 3.637 -12.333 -7.117 1.00 0.00 51 PRO A CA 15
ATOM 16404 C C . PRO A 1 54 ? 3.272 -10.973 -6.529 1.00 0.00 51 PRO A C 15
ATOM 16405 O O . PRO A 1 54 ? 2.636 -10.891 -5.478 1.00 0.00 51 PRO A O 15
ATOM 16416 N N . SER A 1 55 ? 3.680 -9.907 -7.213 1.00 0.00 52 SER A N 15
ATOM 16417 C CA . SER A 1 55 ? 3.396 -8.551 -6.757 1.00 0.00 52 SER A CA 15
ATOM 16418 C C . SER A 1 55 ? 1.932 -8.189 -6.996 1.00 0.00 52 SER A C 15
ATOM 16419 O O . SER A 1 55 ? 1.413 -8.360 -8.099 1.00 0.00 52 SER A O 15
ATOM 16427 N N . ARG A 1 56 ? 1.275 -7.688 -5.955 1.00 0.00 53 ARG A N 15
ATOM 16428 C CA . ARG A 1 56 ? -0.131 -7.303 -6.048 1.00 0.00 53 ARG A CA 15
ATOM 16429 C C . ARG A 1 56 ? -0.291 -5.787 -5.967 1.00 0.00 53 ARG A C 15
ATOM 16430 O O . ARG A 1 56 ? 0.357 -5.127 -5.154 1.00 0.00 53 ARG A O 15
ATOM 16451 N N . GLN A 1 57 ? -1.157 -5.242 -6.818 1.00 0.00 54 GLN A N 15
ATOM 16452 C CA . GLN A 1 57 ? -1.408 -3.804 -6.840 1.00 0.00 54 GLN A CA 15
ATOM 16453 C C . GLN A 1 57 ? -2.872 -3.512 -6.524 1.00 0.00 54 GLN A C 15
ATOM 16454 O O . GLN A 1 57 ? -3.774 -4.052 -7.167 1.00 0.00 54 GLN A O 15
ATOM 16468 N N . GLY A 1 58 ? -3.103 -2.656 -5.533 1.00 0.00 55 GLY A N 15
ATOM 16469 C CA . GLY A 1 58 ? -4.461 -2.312 -5.150 1.00 0.00 55 GLY A CA 15
ATOM 16470 C C . GLY A 1 58 ? -4.568 -0.931 -4.534 1.00 0.00 55 GLY A C 15
ATOM 16471 O O . GLY A 1 58 ? -3.565 -0.347 -4.122 1.00 0.00 55 GLY A O 15
ATOM 16475 N N . TRP A 1 59 ? -5.789 -0.406 -4.471 1.00 0.00 56 TRP A N 15
ATOM 16476 C CA . TRP A 1 59 ? -6.030 0.910 -3.889 1.00 0.00 56 TRP A CA 15
ATOM 16477 C C . TRP A 1 59 ? -6.215 0.798 -2.378 1.00 0.00 56 TRP A C 15
ATOM 16478 O O . TRP A 1 59 ? -6.903 -0.102 -1.895 1.00 0.00 56 TRP A O 15
ATOM 16499 N N . VAL A 1 60 ? -5.599 1.713 -1.634 1.00 0.00 57 VAL A N 15
ATOM 16500 C CA . VAL A 1 60 ? -5.701 1.702 -0.178 1.00 0.00 57 VAL A CA 15
ATOM 16501 C C . VAL A 1 60 ? -5.899 3.107 0.381 1.00 0.00 57 VAL A C 15
ATOM 16502 O O . VAL A 1 60 ? -5.818 4.094 -0.349 1.00 0.00 57 VAL A O 15
ATOM 16515 N N . SER A 1 61 ? -6.161 3.183 1.682 1.00 0.00 58 SER A N 15
ATOM 16516 C CA . SER A 1 61 ? -6.372 4.460 2.353 1.00 0.00 58 SER A CA 15
ATOM 16517 C C . SER A 1 61 ? -5.061 4.986 2.943 1.00 0.00 58 SER A C 15
ATOM 16518 O O . SER A 1 61 ? -4.430 4.309 3.753 1.00 0.00 58 SER A O 15
ATOM 16526 N N . PRO A 1 62 ? -4.632 6.204 2.550 1.00 0.00 59 PRO A N 15
ATOM 16527 C CA . PRO A 1 62 ? -3.388 6.798 3.050 1.00 0.00 59 PRO A CA 15
ATOM 16528 C C . PRO A 1 62 ? -3.520 7.330 4.473 1.00 0.00 59 PRO A C 15
ATOM 16529 O O . PRO A 1 62 ? -2.525 7.686 5.106 1.00 0.00 59 PRO A O 15
ATOM 16540 N N . ALA A 1 63 ? -4.751 7.384 4.972 1.00 0.00 60 ALA A N 15
ATOM 16541 C CA . ALA A 1 63 ? -5.008 7.879 6.320 1.00 0.00 60 ALA A CA 15
ATOM 16542 C C . ALA A 1 63 ? -4.384 6.970 7.373 1.00 0.00 60 ALA A C 15
ATOM 16543 O O . ALA A 1 63 ? -4.047 7.415 8.470 1.00 0.00 60 ALA A O 15
ATOM 16550 N N . TYR A 1 64 ? -4.230 5.694 7.031 1.00 0.00 61 TYR A N 15
ATOM 16551 C CA . TYR A 1 64 ? -3.650 4.721 7.950 1.00 0.00 61 TYR A CA 15
ATOM 16552 C C . TYR A 1 64 ? -2.231 4.352 7.529 1.00 0.00 61 TYR A C 15
ATOM 16553 O O . TYR A 1 64 ? -1.683 3.343 7.972 1.00 0.00 61 TYR A O 15
ATOM 16571 N N . LEU A 1 65 ? -1.641 5.183 6.674 1.00 0.00 62 LEU A N 15
ATOM 16572 C CA . LEU A 1 65 ? -0.284 4.949 6.187 1.00 0.00 62 LEU A CA 15
ATOM 16573 C C . LEU A 1 65 ? 0.685 5.990 6.739 1.00 0.00 62 LEU A C 15
ATOM 16574 O O . LEU A 1 65 ? 0.363 7.176 6.812 1.00 0.00 62 LEU A O 15
ATOM 16590 N N . ASP A 1 66 ? 1.873 5.534 7.127 1.00 0.00 63 ASP A N 15
ATOM 16591 C CA . ASP A 1 66 ? 2.894 6.423 7.668 1.00 0.00 63 ASP A CA 15
ATOM 16592 C C . ASP A 1 66 ? 4.015 6.637 6.656 1.00 0.00 63 ASP A C 15
ATOM 16593 O O . ASP A 1 66 ? 4.586 5.677 6.138 1.00 0.00 63 ASP A O 15
ATOM 16602 N N . ARG A 1 67 ? 4.323 7.900 6.380 1.00 0.00 64 ARG A N 15
ATOM 16603 C CA . ARG A 1 67 ? 5.373 8.241 5.429 1.00 0.00 64 ARG A CA 15
ATOM 16604 C C . ARG A 1 67 ? 6.728 7.731 5.911 1.00 0.00 64 ARG A C 15
ATOM 16605 O O . ARG A 1 67 ? 7.195 8.103 6.989 1.00 0.00 64 ARG A O 15
ATOM 16626 N N . ARG A 1 68 ? 7.352 6.876 5.107 1.00 0.00 65 ARG A N 15
ATOM 16627 C CA . ARG A 1 68 ? 8.652 6.311 5.450 1.00 0.00 65 ARG A CA 15
ATOM 16628 C C . ARG A 1 68 ? 9.561 6.256 4.228 1.00 0.00 65 ARG A C 15
ATOM 16629 O O . ARG A 1 68 ? 9.282 5.538 3.267 1.00 0.00 65 ARG A O 15
ATOM 16650 N N . LEU A 1 69 ? 10.650 7.017 4.271 1.00 0.00 66 LEU A N 15
ATOM 16651 C CA . LEU A 1 69 ? 11.599 7.053 3.165 1.00 0.00 66 LEU A CA 15
ATOM 16652 C C . LEU A 1 69 ? 12.905 6.364 3.546 1.00 0.00 66 LEU A C 15
ATOM 16653 O O . LEU A 1 69 ? 13.382 6.491 4.673 1.00 0.00 66 LEU A O 15
ATOM 16669 N N . LYS A 1 70 ? 13.476 5.631 2.594 1.00 0.00 67 LYS A N 15
ATOM 16670 C CA . LYS A 1 70 ? 14.727 4.915 2.824 1.00 0.00 67 LYS A CA 15
ATOM 16671 C C . LYS A 1 70 ? 15.896 5.634 2.160 1.00 0.00 67 LYS A C 15
ATOM 16672 O O . LYS A 1 70 ? 15.730 6.707 1.580 1.00 0.00 67 LYS A O 15
ATOM 16691 N N . LEU A 1 71 ? 17.078 5.033 2.246 1.00 0.00 68 LEU A N 15
ATOM 16692 C CA . LEU A 1 71 ? 18.276 5.612 1.652 1.00 0.00 68 LEU A CA 15
ATOM 16693 C C . LEU A 1 71 ? 18.377 5.244 0.174 1.00 0.00 68 LEU A C 15
ATOM 16694 O O . LEU A 1 71 ? 18.947 4.176 -0.132 1.00 0.00 68 LEU A O 15
ATOM 16711 N N . ILE A 1 4 ? 12.615 7.864 -5.102 1.00 0.00 1 ILE A N 16
ATOM 16712 C CA . ILE A 1 4 ? 11.453 8.632 -5.619 1.00 0.00 1 ILE A CA 16
ATOM 16713 C C . ILE A 1 4 ? 10.152 8.137 -4.997 1.00 0.00 1 ILE A C 16
ATOM 16714 O O . ILE A 1 4 ? 9.354 8.927 -4.491 1.00 0.00 1 ILE A O 16
ATOM 16732 N N . PHE A 1 5 ? 9.943 6.824 -5.039 1.00 0.00 2 PHE A N 16
ATOM 16733 C CA . PHE A 1 5 ? 8.738 6.223 -4.479 1.00 0.00 2 PHE A CA 16
ATOM 16734 C C . PHE A 1 5 ? 8.747 6.316 -2.956 1.00 0.00 2 PHE A C 16
ATOM 16735 O O . PHE A 1 5 ? 9.801 6.494 -2.344 1.00 0.00 2 PHE A O 16
ATOM 16752 N N . ASP A 1 6 ? 7.570 6.198 -2.348 1.00 0.00 3 ASP A N 16
ATOM 16753 C CA . ASP A 1 6 ? 7.450 6.276 -0.896 1.00 0.00 3 ASP A CA 16
ATOM 16754 C C . ASP A 1 6 ? 6.813 5.012 -0.324 1.00 0.00 3 ASP A C 16
ATOM 16755 O O . ASP A 1 6 ? 5.625 4.759 -0.524 1.00 0.00 3 ASP A O 16
ATOM 16764 N N . ILE A 1 7 ? 7.610 4.231 0.398 1.00 0.00 4 ILE A N 16
ATOM 16765 C CA . ILE A 1 7 ? 7.131 2.996 1.005 1.00 0.00 4 ILE A CA 16
ATOM 16766 C C . ILE A 1 7 ? 6.470 3.267 2.353 1.00 0.00 4 ILE A C 16
ATOM 16767 O O . ILE A 1 7 ? 7.130 3.660 3.315 1.00 0.00 4 ILE A O 16
ATOM 16783 N N . TYR A 1 8 ? 5.160 3.049 2.411 1.00 0.00 5 TYR A N 16
ATOM 16784 C CA . TYR A 1 8 ? 4.394 3.266 3.631 1.00 0.00 5 TYR A CA 16
ATOM 16785 C C . TYR A 1 8 ? 4.244 1.970 4.420 1.00 0.00 5 TYR A C 16
ATOM 16786 O O . TYR A 1 8 ? 4.128 0.888 3.842 1.00 0.00 5 TYR A O 16
ATOM 16804 N N . VAL A 1 9 ? 4.247 2.087 5.743 1.00 0.00 6 VAL A N 16
ATOM 16805 C CA . VAL A 1 9 ? 4.113 0.928 6.615 1.00 0.00 6 VAL A CA 16
ATOM 16806 C C . VAL A 1 9 ? 2.768 0.936 7.338 1.00 0.00 6 VAL A C 16
ATOM 16807 O O . VAL A 1 9 ? 2.331 1.968 7.846 1.00 0.00 6 VAL A O 16
ATOM 16820 N N . VAL A 1 10 ? 2.116 -0.222 7.374 1.00 0.00 7 VAL A N 16
ATOM 16821 C CA . VAL A 1 10 ? 0.823 -0.351 8.035 1.00 0.00 7 VAL A CA 16
ATOM 16822 C C . VAL A 1 10 ? 0.992 -0.455 9.546 1.00 0.00 7 VAL A C 16
ATOM 16823 O O . VAL A 1 10 ? 1.591 -1.405 10.050 1.00 0.00 7 VAL A O 16
ATOM 16836 N N . THR A 1 11 ? 0.460 0.529 10.264 1.00 0.00 8 THR A N 16
ATOM 16837 C CA . THR A 1 11 ? 0.555 0.551 11.720 1.00 0.00 8 THR A CA 16
ATOM 16838 C C . THR A 1 11 ? -0.828 0.562 12.363 1.00 0.00 8 THR A C 16
ATOM 16839 O O . THR A 1 11 ? -0.964 0.835 13.556 1.00 0.00 8 THR A O 16
ATOM 16850 N N . ALA A 1 12 ? -1.850 0.258 11.570 1.00 0.00 9 ALA A N 16
ATOM 16851 C CA . ALA A 1 12 ? -3.222 0.234 12.066 1.00 0.00 9 ALA A CA 16
ATOM 16852 C C . ALA A 1 12 ? -3.945 -1.033 11.621 1.00 0.00 9 ALA A C 16
ATOM 16853 O O . ALA A 1 12 ? -5.134 -1.205 11.887 1.00 0.00 9 ALA A O 16
ATOM 16860 N N . ASP A 1 13 ? -3.214 -1.918 10.945 1.00 0.00 10 ASP A N 16
ATOM 16861 C CA . ASP A 1 13 ? -3.778 -3.174 10.458 1.00 0.00 10 ASP A CA 16
ATOM 16862 C C . ASP A 1 13 ? -4.989 -2.917 9.567 1.00 0.00 10 ASP A C 16
ATOM 16863 O O . ASP A 1 13 ? -6.121 -2.842 10.045 1.00 0.00 10 ASP A O 16
ATOM 16872 N N . TYR A 1 14 ? -4.743 -2.777 8.268 1.00 0.00 11 TYR A N 16
ATOM 16873 C CA . TYR A 1 14 ? -5.814 -2.524 7.312 1.00 0.00 11 TYR A CA 16
ATOM 16874 C C . TYR A 1 14 ? -6.393 -3.831 6.784 1.00 0.00 11 TYR A C 16
ATOM 16875 O O . TYR A 1 14 ? -5.886 -4.402 5.817 1.00 0.00 11 TYR A O 16
ATOM 16893 N N . LEU A 1 15 ? -7.453 -4.305 7.431 1.00 0.00 12 LEU A N 16
ATOM 16894 C CA . LEU A 1 15 ? -8.104 -5.545 7.027 1.00 0.00 12 LEU A CA 16
ATOM 16895 C C . LEU A 1 15 ? -9.421 -5.249 6.307 1.00 0.00 12 LEU A C 16
ATOM 16896 O O . LEU A 1 15 ? -10.398 -4.849 6.940 1.00 0.00 12 LEU A O 16
ATOM 16912 N N . PRO A 1 16 ? -9.466 -5.437 4.973 1.00 0.00 13 PRO A N 16
ATOM 16913 C CA . PRO A 1 16 ? -10.678 -5.186 4.185 1.00 0.00 13 PRO A CA 16
ATOM 16914 C C . PRO A 1 16 ? -11.861 -6.018 4.659 1.00 0.00 13 PRO A C 16
ATOM 16915 O O . PRO A 1 16 ? -11.780 -7.244 4.723 1.00 0.00 13 PRO A O 16
ATOM 16926 N N . LEU A 1 17 ? -12.958 -5.348 4.990 1.00 0.00 14 LEU A N 16
ATOM 16927 C CA . LEU A 1 17 ? -14.153 -6.041 5.443 1.00 0.00 14 LEU A CA 16
ATOM 16928 C C . LEU A 1 17 ? -14.889 -6.653 4.256 1.00 0.00 14 LEU A C 16
ATOM 16929 O O . LEU A 1 17 ? -15.678 -5.985 3.589 1.00 0.00 14 LEU A O 16
ATOM 16945 N N . GLY A 1 18 ? -14.615 -7.928 3.999 1.00 0.00 15 GLY A N 16
ATOM 16946 C CA . GLY A 1 18 ? -15.254 -8.618 2.894 1.00 0.00 15 GLY A CA 16
ATOM 16947 C C . GLY A 1 18 ? -14.359 -8.709 1.673 1.00 0.00 15 GLY A C 16
ATOM 16948 O O . GLY A 1 18 ? -13.155 -8.465 1.759 1.00 0.00 15 GLY A O 16
ATOM 16952 N N . ALA A 1 19 ? -14.947 -9.064 0.535 1.00 0.00 16 ALA A N 16
ATOM 16953 C CA . ALA A 1 19 ? -14.196 -9.184 -0.709 1.00 0.00 16 ALA A CA 16
ATOM 16954 C C . ALA A 1 19 ? -14.559 -8.063 -1.676 1.00 0.00 16 ALA A C 16
ATOM 16955 O O . ALA A 1 19 ? -15.622 -8.088 -2.298 1.00 0.00 16 ALA A O 16
ATOM 16962 N N . GLU A 1 20 ? -13.669 -7.082 -1.796 1.00 0.00 17 GLU A N 16
ATOM 16963 C CA . GLU A 1 20 ? -13.897 -5.948 -2.685 1.00 0.00 17 GLU A CA 16
ATOM 16964 C C . GLU A 1 20 ? -13.043 -6.060 -3.944 1.00 0.00 17 GLU A C 16
ATOM 16965 O O . GLU A 1 20 ? -11.911 -6.543 -3.897 1.00 0.00 17 GLU A O 16
ATOM 16977 N N . GLN A 1 21 ? -13.594 -5.610 -5.067 1.00 0.00 18 GLN A N 16
ATOM 16978 C CA . GLN A 1 21 ? -12.886 -5.658 -6.341 1.00 0.00 18 GLN A CA 16
ATOM 16979 C C . GLN A 1 21 ? -11.766 -4.623 -6.382 1.00 0.00 18 GLN A C 16
ATOM 16980 O O . GLN A 1 21 ? -11.888 -3.541 -5.807 1.00 0.00 18 GLN A O 16
ATOM 16994 N N . ASP A 1 22 ? -10.675 -4.968 -7.062 1.00 0.00 19 ASP A N 16
ATOM 16995 C CA . ASP A 1 22 ? -9.526 -4.074 -7.188 1.00 0.00 19 ASP A CA 16
ATOM 16996 C C . ASP A 1 22 ? -8.937 -3.736 -5.821 1.00 0.00 19 ASP A C 16
ATOM 16997 O O . ASP A 1 22 ? -8.135 -2.810 -5.694 1.00 0.00 19 ASP A O 16
ATOM 17006 N N . ALA A 1 23 ? -9.333 -4.494 -4.803 1.00 0.00 20 ALA A N 16
ATOM 17007 C CA . ALA A 1 23 ? -8.839 -4.271 -3.449 1.00 0.00 20 ALA A CA 16
ATOM 17008 C C . ALA A 1 23 ? -7.789 -5.307 -3.069 1.00 0.00 20 ALA A C 16
ATOM 17009 O O . ALA A 1 23 ? -7.788 -6.423 -3.588 1.00 0.00 20 ALA A O 16
ATOM 17016 N N . ILE A 1 24 ? -6.896 -4.930 -2.159 1.00 0.00 21 ILE A N 16
ATOM 17017 C CA . ILE A 1 24 ? -5.839 -5.827 -1.707 1.00 0.00 21 ILE A CA 16
ATOM 17018 C C . ILE A 1 24 ? -5.778 -5.874 -0.183 1.00 0.00 21 ILE A C 16
ATOM 17019 O O . ILE A 1 24 ? -5.982 -4.861 0.488 1.00 0.00 21 ILE A O 16
ATOM 17035 N N . THR A 1 25 ? -5.497 -7.056 0.358 1.00 0.00 22 THR A N 16
ATOM 17036 C CA . THR A 1 25 ? -5.410 -7.235 1.802 1.00 0.00 22 THR A CA 16
ATOM 17037 C C . THR A 1 25 ? -4.011 -6.912 2.314 1.00 0.00 22 THR A C 16
ATOM 17038 O O . THR A 1 25 ? -3.012 -7.325 1.723 1.00 0.00 22 THR A O 16
ATOM 17049 N N . LEU A 1 26 ? -3.945 -6.171 3.417 1.00 0.00 23 LEU A N 16
ATOM 17050 C CA . LEU A 1 26 ? -2.668 -5.792 4.011 1.00 0.00 23 LEU A CA 16
ATOM 17051 C C . LEU A 1 26 ? -2.631 -6.132 5.497 1.00 0.00 23 LEU A C 16
ATOM 17052 O O . LEU A 1 26 ? -3.672 -6.284 6.135 1.00 0.00 23 LEU A O 16
ATOM 17068 N N . ARG A 1 27 ? -1.423 -6.248 6.039 1.00 0.00 24 ARG A N 16
ATOM 17069 C CA . ARG A 1 27 ? -1.244 -6.566 7.451 1.00 0.00 24 ARG A CA 16
ATOM 17070 C C . ARG A 1 27 ? -0.348 -5.533 8.128 1.00 0.00 24 ARG A C 16
ATOM 17071 O O . ARG A 1 27 ? 0.589 -5.018 7.517 1.00 0.00 24 ARG A O 16
ATOM 17092 N N . GLU A 1 28 ? -0.643 -5.236 9.389 1.00 0.00 25 GLU A N 16
ATOM 17093 C CA . GLU A 1 28 ? 0.138 -4.266 10.148 1.00 0.00 25 GLU A CA 16
ATOM 17094 C C . GLU A 1 28 ? 1.586 -4.724 10.287 1.00 0.00 25 GLU A C 16
ATOM 17095 O O . GLU A 1 28 ? 1.887 -5.642 11.049 1.00 0.00 25 GLU A O 16
ATOM 17107 N N . GLY A 1 29 ? 2.479 -4.078 9.542 1.00 0.00 26 GLY A N 16
ATOM 17108 C CA . GLY A 1 29 ? 3.885 -4.432 9.594 1.00 0.00 26 GLY A CA 16
ATOM 17109 C C . GLY A 1 29 ? 4.461 -4.722 8.221 1.00 0.00 26 GLY A C 16
ATOM 17110 O O . GLY A 1 29 ? 5.562 -5.260 8.105 1.00 0.00 26 GLY A O 16
ATOM 17114 N N . GLN A 1 30 ? 3.715 -4.364 7.180 1.00 0.00 27 GLN A N 16
ATOM 17115 C CA . GLN A 1 30 ? 4.150 -4.585 5.814 1.00 0.00 27 GLN A CA 16
ATOM 17116 C C . GLN A 1 30 ? 4.690 -3.297 5.200 1.00 0.00 27 GLN A C 16
ATOM 17117 O O . GLN A 1 30 ? 4.512 -2.212 5.754 1.00 0.00 27 GLN A O 16
ATOM 17131 N N . TYR A 1 31 ? 5.351 -3.424 4.052 1.00 0.00 28 TYR A N 16
ATOM 17132 C CA . TYR A 1 31 ? 5.922 -2.270 3.364 1.00 0.00 28 TYR A CA 16
ATOM 17133 C C . TYR A 1 31 ? 5.514 -2.258 1.894 1.00 0.00 28 TYR A C 16
ATOM 17134 O O . TYR A 1 31 ? 5.522 -3.294 1.231 1.00 0.00 28 TYR A O 16
ATOM 17152 N N . VAL A 1 32 ? 5.157 -1.079 1.390 1.00 0.00 29 VAL A N 16
ATOM 17153 C CA . VAL A 1 32 ? 4.747 -0.940 -0.004 1.00 0.00 29 VAL A CA 16
ATOM 17154 C C . VAL A 1 32 ? 4.863 0.508 -0.489 1.00 0.00 29 VAL A C 16
ATOM 17155 O O . VAL A 1 32 ? 4.270 1.416 0.088 1.00 0.00 29 VAL A O 16
ATOM 17168 N N . GLU A 1 33 ? 5.625 0.710 -1.564 1.00 0.00 30 GLU A N 16
ATOM 17169 C CA . GLU A 1 33 ? 5.809 2.038 -2.142 1.00 0.00 30 GLU A CA 16
ATOM 17170 C C . GLU A 1 33 ? 4.577 2.462 -2.938 1.00 0.00 30 GLU A C 16
ATOM 17171 O O . GLU A 1 33 ? 3.830 1.622 -3.440 1.00 0.00 30 GLU A O 16
ATOM 17183 N N . VAL A 1 34 ? 4.371 3.772 -3.047 1.00 0.00 31 VAL A N 16
ATOM 17184 C CA . VAL A 1 34 ? 3.230 4.311 -3.779 1.00 0.00 31 VAL A CA 16
ATOM 17185 C C . VAL A 1 34 ? 3.579 4.549 -5.246 1.00 0.00 31 VAL A C 16
ATOM 17186 O O . VAL A 1 34 ? 4.700 4.937 -5.574 1.00 0.00 31 VAL A O 16
ATOM 17199 N N . LEU A 1 35 ? 2.607 4.310 -6.123 1.00 0.00 32 LEU A N 16
ATOM 17200 C CA . LEU A 1 35 ? 2.804 4.496 -7.556 1.00 0.00 32 LEU A CA 16
ATOM 17201 C C . LEU A 1 35 ? 2.170 5.799 -8.030 1.00 0.00 32 LEU A C 16
ATOM 17202 O O . LEU A 1 35 ? 2.859 6.799 -8.232 1.00 0.00 32 LEU A O 16
ATOM 17218 N N . ASP A 1 36 ? 0.851 5.778 -8.206 1.00 0.00 33 ASP A N 16
ATOM 17219 C CA . ASP A 1 36 ? 0.120 6.954 -8.660 1.00 0.00 33 ASP A CA 16
ATOM 17220 C C . ASP A 1 36 ? -0.561 7.658 -7.491 1.00 0.00 33 ASP A C 16
ATOM 17221 O O . ASP A 1 36 ? -1.220 7.020 -6.669 1.00 0.00 33 ASP A O 16
ATOM 17230 N N . ALA A 1 37 ? -0.395 8.975 -7.421 1.00 0.00 34 ALA A N 16
ATOM 17231 C CA . ALA A 1 37 ? -0.993 9.766 -6.352 1.00 0.00 34 ALA A CA 16
ATOM 17232 C C . ALA A 1 37 ? -1.713 10.987 -6.911 1.00 0.00 34 ALA A C 16
ATOM 17233 O O . ALA A 1 37 ? -1.120 11.800 -7.620 1.00 0.00 34 ALA A O 16
ATOM 17240 N N . ALA A 1 38 ? -2.997 11.111 -6.587 1.00 0.00 35 ALA A N 16
ATOM 17241 C CA . ALA A 1 38 ? -3.800 12.233 -7.057 1.00 0.00 35 ALA A CA 16
ATOM 17242 C C . ALA A 1 38 ? -4.950 12.524 -6.099 1.00 0.00 35 ALA A C 16
ATOM 17243 O O . ALA A 1 38 ? -5.044 13.621 -5.545 1.00 0.00 35 ALA A O 16
ATOM 17250 N N . HIS A 1 39 ? -5.820 11.539 -5.905 1.00 0.00 36 HIS A N 16
ATOM 17251 C CA . HIS A 1 39 ? -6.964 11.692 -5.012 1.00 0.00 36 HIS A CA 16
ATOM 17252 C C . HIS A 1 39 ? -6.616 11.228 -3.596 1.00 0.00 36 HIS A C 16
ATOM 17253 O O . HIS A 1 39 ? -6.268 10.067 -3.390 1.00 0.00 36 HIS A O 16
ATOM 17268 N N . PRO A 1 40 ? -6.710 12.129 -2.595 1.00 0.00 37 PRO A N 16
ATOM 17269 C CA . PRO A 1 40 ? -6.402 11.797 -1.195 1.00 0.00 37 PRO A CA 16
ATOM 17270 C C . PRO A 1 40 ? -7.183 10.585 -0.695 1.00 0.00 37 PRO A C 16
ATOM 17271 O O . PRO A 1 40 ? -6.763 9.910 0.245 1.00 0.00 37 PRO A O 16
ATOM 17282 N N . LEU A 1 41 ? -8.321 10.316 -1.328 1.00 0.00 38 LEU A N 16
ATOM 17283 C CA . LEU A 1 41 ? -9.164 9.187 -0.947 1.00 0.00 38 LEU A CA 16
ATOM 17284 C C . LEU A 1 41 ? -8.392 7.872 -1.013 1.00 0.00 38 LEU A C 16
ATOM 17285 O O . LEU A 1 41 ? -8.210 7.200 0.003 1.00 0.00 38 LEU A O 16
ATOM 17301 N N . ARG A 1 42 ? -7.941 7.509 -2.210 1.00 0.00 39 ARG A N 16
ATOM 17302 C CA . ARG A 1 42 ? -7.198 6.268 -2.398 1.00 0.00 39 ARG A CA 16
ATOM 17303 C C . ARG A 1 42 ? -6.081 6.438 -3.424 1.00 0.00 39 ARG A C 16
ATOM 17304 O O . ARG A 1 42 ? -6.236 7.153 -4.414 1.00 0.00 39 ARG A O 16
ATOM 17325 N N . TRP A 1 43 ? -4.956 5.772 -3.176 1.00 0.00 40 TRP A N 16
ATOM 17326 C CA . TRP A 1 43 ? -3.811 5.839 -4.078 1.00 0.00 40 TRP A CA 16
ATOM 17327 C C . TRP A 1 43 ? -3.438 4.450 -4.588 1.00 0.00 40 TRP A C 16
ATOM 17328 O O . TRP A 1 43 ? -3.668 3.448 -3.913 1.00 0.00 40 TRP A O 16
ATOM 17349 N N . LEU A 1 44 ? -2.862 4.403 -5.785 1.00 0.00 41 LEU A N 16
ATOM 17350 C CA . LEU A 1 44 ? -2.451 3.142 -6.390 1.00 0.00 41 LEU A CA 16
ATOM 17351 C C . LEU A 1 44 ? -1.084 2.716 -5.860 1.00 0.00 41 LEU A C 16
ATOM 17352 O O . LEU A 1 44 ? -0.093 3.419 -6.050 1.00 0.00 41 LEU A O 16
ATOM 17368 N N . VAL A 1 45 ? -1.037 1.566 -5.195 1.00 0.00 42 VAL A N 16
ATOM 17369 C CA . VAL A 1 45 ? 0.213 1.060 -4.637 1.00 0.00 42 VAL A CA 16
ATOM 17370 C C . VAL A 1 45 ? 0.413 -0.417 -4.963 1.00 0.00 42 VAL A C 16
ATOM 17371 O O . VAL A 1 45 ? -0.552 -1.170 -5.090 1.00 0.00 42 VAL A O 16
ATOM 17384 N N . ARG A 1 46 ? 1.671 -0.825 -5.101 1.00 0.00 43 ARG A N 16
ATOM 17385 C CA . ARG A 1 46 ? 1.995 -2.216 -5.400 1.00 0.00 43 ARG A CA 16
ATOM 17386 C C . ARG A 1 46 ? 3.077 -2.724 -4.448 1.00 0.00 43 ARG A C 16
ATOM 17387 O O . ARG A 1 46 ? 4.156 -2.140 -4.345 1.00 0.00 43 ARG A O 16
ATOM 17408 N N . THR A 1 47 ? 2.777 -3.809 -3.741 1.00 0.00 44 THR A N 16
ATOM 17409 C CA . THR A 1 47 ? 3.722 -4.382 -2.791 1.00 0.00 44 THR A CA 16
ATOM 17410 C C . THR A 1 47 ? 4.900 -5.033 -3.505 1.00 0.00 44 THR A C 16
ATOM 17411 O O . THR A 1 47 ? 4.761 -5.551 -4.612 1.00 0.00 44 THR A O 16
ATOM 17422 N N . LYS A 1 48 ? 6.063 -5.001 -2.859 1.00 0.00 45 LYS A N 16
ATOM 17423 C CA . LYS A 1 48 ? 7.271 -5.586 -3.426 1.00 0.00 45 LYS A CA 16
ATOM 17424 C C . LYS A 1 48 ? 7.154 -7.109 -3.510 1.00 0.00 45 LYS A C 16
ATOM 17425 O O . LYS A 1 48 ? 7.080 -7.784 -2.483 1.00 0.00 45 LYS A O 16
ATOM 17444 N N . PRO A 1 49 ? 7.135 -7.675 -4.733 1.00 0.00 46 PRO A N 16
ATOM 17445 C CA . PRO A 1 49 ? 7.029 -9.126 -4.926 1.00 0.00 46 PRO A CA 16
ATOM 17446 C C . PRO A 1 49 ? 8.283 -9.860 -4.467 1.00 0.00 46 PRO A C 16
ATOM 17447 O O . PRO A 1 49 ? 9.360 -9.270 -4.373 1.00 0.00 46 PRO A O 16
ATOM 17458 N N . THR A 1 50 ? 8.139 -11.151 -4.179 1.00 0.00 47 THR A N 16
ATOM 17459 C CA . THR A 1 50 ? 9.264 -11.963 -3.730 1.00 0.00 47 THR A CA 16
ATOM 17460 C C . THR A 1 50 ? 9.629 -13.017 -4.770 1.00 0.00 47 THR A C 16
ATOM 17461 O O . THR A 1 50 ? 9.127 -12.997 -5.894 1.00 0.00 47 THR A O 16
ATOM 17472 N N . LYS A 1 51 ? 10.508 -13.937 -4.384 1.00 0.00 48 LYS A N 16
ATOM 17473 C CA . LYS A 1 51 ? 10.948 -15.002 -5.279 1.00 0.00 48 LYS A CA 16
ATOM 17474 C C . LYS A 1 51 ? 9.876 -16.078 -5.419 1.00 0.00 48 LYS A C 16
ATOM 17475 O O . LYS A 1 51 ? 10.081 -17.088 -6.093 1.00 0.00 48 LYS A O 16
ATOM 17494 N N . SER A 1 52 ? 8.731 -15.856 -4.780 1.00 0.00 49 SER A N 16
ATOM 17495 C CA . SER A 1 52 ? 7.628 -16.809 -4.835 1.00 0.00 49 SER A CA 16
ATOM 17496 C C . SER A 1 52 ? 6.280 -16.094 -4.826 1.00 0.00 49 SER A C 16
ATOM 17497 O O . SER A 1 52 ? 5.232 -16.726 -4.955 1.00 0.00 49 SER A O 16
ATOM 17505 N N . SER A 1 53 ? 6.313 -14.773 -4.673 1.00 0.00 50 SER A N 16
ATOM 17506 C CA . SER A 1 53 ? 5.090 -13.976 -4.644 1.00 0.00 50 SER A CA 16
ATOM 17507 C C . SER A 1 53 ? 5.040 -13.002 -5.819 1.00 0.00 50 SER A C 16
ATOM 17508 O O . SER A 1 53 ? 5.898 -12.129 -5.945 1.00 0.00 50 SER A O 16
ATOM 17516 N N . PRO A 1 54 ? 4.028 -13.142 -6.696 1.00 0.00 51 PRO A N 16
ATOM 17517 C CA . PRO A 1 54 ? 3.863 -12.264 -7.861 1.00 0.00 51 PRO A CA 16
ATOM 17518 C C . PRO A 1 54 ? 3.591 -10.818 -7.456 1.00 0.00 51 PRO A C 16
ATOM 17519 O O . PRO A 1 54 ? 3.163 -10.548 -6.334 1.00 0.00 51 PRO A O 16
ATOM 17530 N N . SER A 1 55 ? 3.846 -9.892 -8.376 1.00 0.00 52 SER A N 16
ATOM 17531 C CA . SER A 1 55 ? 3.628 -8.473 -8.111 1.00 0.00 52 SER A CA 16
ATOM 17532 C C . SER A 1 55 ? 2.142 -8.131 -8.157 1.00 0.00 52 SER A C 16
ATOM 17533 O O . SER A 1 55 ? 1.489 -8.294 -9.188 1.00 0.00 52 SER A O 16
ATOM 17541 N N . ARG A 1 56 ? 1.613 -7.657 -7.033 1.00 0.00 53 ARG A N 16
ATOM 17542 C CA . ARG A 1 56 ? 0.204 -7.289 -6.945 1.00 0.00 53 ARG A CA 16
ATOM 17543 C C . ARG A 1 56 ? 0.055 -5.805 -6.624 1.00 0.00 53 ARG A C 16
ATOM 17544 O O . ARG A 1 56 ? 0.963 -5.189 -6.066 1.00 0.00 53 ARG A O 16
ATOM 17565 N N . GLN A 1 57 ? -1.093 -5.238 -6.977 1.00 0.00 54 GLN A N 16
ATOM 17566 C CA . GLN A 1 57 ? -1.352 -3.823 -6.728 1.00 0.00 54 GLN A CA 16
ATOM 17567 C C . GLN A 1 57 ? -2.820 -3.579 -6.386 1.00 0.00 54 GLN A C 16
ATOM 17568 O O . GLN A 1 57 ? -3.720 -4.101 -7.045 1.00 0.00 54 GLN A O 16
ATOM 17582 N N . GLY A 1 58 ? -3.049 -2.777 -5.350 1.00 0.00 55 GLY A N 16
ATOM 17583 C CA . GLY A 1 58 ? -4.401 -2.463 -4.930 1.00 0.00 55 GLY A CA 16
ATOM 17584 C C . GLY A 1 58 ? -4.499 -1.082 -4.312 1.00 0.00 55 GLY A C 16
ATOM 17585 O O . GLY A 1 58 ? -3.527 -0.580 -3.748 1.00 0.00 55 GLY A O 16
ATOM 17589 N N . TRP A 1 59 ? -5.673 -0.468 -4.415 1.00 0.00 56 TRP A N 16
ATOM 17590 C CA . TRP A 1 59 ? -5.885 0.866 -3.863 1.00 0.00 56 TRP A CA 16
ATOM 17591 C C . TRP A 1 59 ? -5.985 0.818 -2.342 1.00 0.00 56 TRP A C 16
ATOM 17592 O O . TRP A 1 59 ? -6.716 0.000 -1.783 1.00 0.00 56 TRP A O 16
ATOM 17613 N N . VAL A 1 60 ? -5.248 1.703 -1.678 1.00 0.00 57 VAL A N 16
ATOM 17614 C CA . VAL A 1 60 ? -5.252 1.766 -0.222 1.00 0.00 57 VAL A CA 16
ATOM 17615 C C . VAL A 1 60 ? -5.540 3.181 0.265 1.00 0.00 57 VAL A C 16
ATOM 17616 O O . VAL A 1 60 ? -5.506 4.135 -0.514 1.00 0.00 57 VAL A O 16
ATOM 17629 N N . SER A 1 61 ? -5.821 3.313 1.557 1.00 0.00 58 SER A N 16
ATOM 17630 C CA . SER A 1 61 ? -6.114 4.613 2.149 1.00 0.00 58 SER A CA 16
ATOM 17631 C C . SER A 1 61 ? -4.876 5.186 2.843 1.00 0.00 58 SER A C 16
ATOM 17632 O O . SER A 1 61 ? -4.406 4.631 3.836 1.00 0.00 58 SER A O 16
ATOM 17640 N N . PRO A 1 62 ? -4.326 6.306 2.329 1.00 0.00 59 PRO A N 16
ATOM 17641 C CA . PRO A 1 62 ? -3.136 6.937 2.915 1.00 0.00 59 PRO A CA 16
ATOM 17642 C C . PRO A 1 62 ? -3.418 7.562 4.277 1.00 0.00 59 PRO A C 16
ATOM 17643 O O . PRO A 1 62 ? -2.502 8.016 4.963 1.00 0.00 59 PRO A O 16
ATOM 17654 N N . ALA A 1 63 ? -4.690 7.582 4.665 1.00 0.00 60 ALA A N 16
ATOM 17655 C CA . ALA A 1 63 ? -5.089 8.150 5.947 1.00 0.00 60 ALA A CA 16
ATOM 17656 C C . ALA A 1 63 ? -4.746 7.210 7.098 1.00 0.00 60 ALA A C 16
ATOM 17657 O O . ALA A 1 63 ? -4.929 7.550 8.266 1.00 0.00 60 ALA A O 16
ATOM 17664 N N . TYR A 1 64 ? -4.249 6.024 6.758 1.00 0.00 61 TYR A N 16
ATOM 17665 C CA . TYR A 1 64 ? -3.878 5.032 7.761 1.00 0.00 61 TYR A CA 16
ATOM 17666 C C . TYR A 1 64 ? -2.428 4.595 7.578 1.00 0.00 61 TYR A C 16
ATOM 17667 O O . TYR A 1 64 ? -1.929 3.741 8.311 1.00 0.00 61 TYR A O 16
ATOM 17685 N N . LEU A 1 65 ? -1.759 5.190 6.596 1.00 0.00 62 LEU A N 16
ATOM 17686 C CA . LEU A 1 65 ? -0.365 4.865 6.311 1.00 0.00 62 LEU A CA 16
ATOM 17687 C C . LEU A 1 65 ? 0.558 6.020 6.684 1.00 0.00 62 LEU A C 16
ATOM 17688 O O . LEU A 1 65 ? 0.181 7.188 6.585 1.00 0.00 62 LEU A O 16
ATOM 17704 N N . ASP A 1 66 ? 1.770 5.682 7.115 1.00 0.00 63 ASP A N 16
ATOM 17705 C CA . ASP A 1 66 ? 2.754 6.687 7.505 1.00 0.00 63 ASP A CA 16
ATOM 17706 C C . ASP A 1 66 ? 3.832 6.831 6.437 1.00 0.00 63 ASP A C 16
ATOM 17707 O O . ASP A 1 66 ? 4.198 5.858 5.776 1.00 0.00 63 ASP A O 16
ATOM 17716 N N . ARG A 1 67 ? 4.340 8.049 6.271 1.00 0.00 64 ARG A N 16
ATOM 17717 C CA . ARG A 1 67 ? 5.377 8.315 5.280 1.00 0.00 64 ARG A CA 16
ATOM 17718 C C . ARG A 1 67 ? 6.749 7.886 5.790 1.00 0.00 64 ARG A C 16
ATOM 17719 O O . ARG A 1 67 ? 7.220 8.370 6.820 1.00 0.00 64 ARG A O 16
ATOM 17740 N N . ARG A 1 68 ? 7.387 6.976 5.059 1.00 0.00 65 ARG A N 16
ATOM 17741 C CA . ARG A 1 68 ? 8.706 6.481 5.433 1.00 0.00 65 ARG A CA 16
ATOM 17742 C C . ARG A 1 68 ? 9.590 6.293 4.202 1.00 0.00 65 ARG A C 16
ATOM 17743 O O . ARG A 1 68 ? 9.338 5.418 3.373 1.00 0.00 65 ARG A O 16
ATOM 17764 N N . LEU A 1 69 ? 10.624 7.121 4.091 1.00 0.00 66 LEU A N 16
ATOM 17765 C CA . LEU A 1 69 ? 11.550 7.042 2.966 1.00 0.00 66 LEU A CA 16
ATOM 17766 C C . LEU A 1 69 ? 12.995 7.044 3.455 1.00 0.00 66 LEU A C 16
ATOM 17767 O O . LEU A 1 69 ? 13.325 7.693 4.448 1.00 0.00 66 LEU A O 16
ATOM 17783 N N . LYS A 1 70 ? 13.848 6.299 2.761 1.00 0.00 67 LYS A N 16
ATOM 17784 C CA . LYS A 1 70 ? 15.258 6.205 3.124 1.00 0.00 67 LYS A CA 16
ATOM 17785 C C . LYS A 1 70 ? 15.957 7.552 2.963 1.00 0.00 67 LYS A C 16
ATOM 17786 O O . LYS A 1 70 ? 15.995 8.117 1.870 1.00 0.00 67 LYS A O 16
ATOM 17805 N N . LEU A 1 71 ? 16.508 8.059 4.062 1.00 0.00 68 LEU A N 16
ATOM 17806 C CA . LEU A 1 71 ? 17.207 9.338 4.050 1.00 0.00 68 LEU A CA 16
ATOM 17807 C C . LEU A 1 71 ? 18.600 9.189 3.445 1.00 0.00 68 LEU A C 16
ATOM 17808 O O . LEU A 1 71 ? 19.538 8.847 4.194 1.00 0.00 68 LEU A O 16
ATOM 17825 N N . ILE A 1 4 ? 10.775 8.616 -7.644 1.00 0.00 1 ILE A N 17
ATOM 17826 C CA . ILE A 1 4 ? 10.979 8.110 -6.262 1.00 0.00 1 ILE A CA 17
ATOM 17827 C C . ILE A 1 4 ? 9.666 7.631 -5.655 1.00 0.00 1 ILE A C 17
ATOM 17828 O O . ILE A 1 4 ? 8.688 8.377 -5.597 1.00 0.00 1 ILE A O 17
ATOM 17846 N N . PHE A 1 5 ? 9.651 6.382 -5.201 1.00 0.00 2 PHE A N 17
ATOM 17847 C CA . PHE A 1 5 ? 8.458 5.802 -4.596 1.00 0.00 2 PHE A CA 17
ATOM 17848 C C . PHE A 1 5 ? 8.510 5.926 -3.076 1.00 0.00 2 PHE A C 17
ATOM 17849 O O . PHE A 1 5 ? 9.588 6.043 -2.491 1.00 0.00 2 PHE A O 17
ATOM 17866 N N . ASP A 1 6 ? 7.343 5.896 -2.443 1.00 0.00 3 ASP A N 17
ATOM 17867 C CA . ASP A 1 6 ? 7.260 6.014 -0.991 1.00 0.00 3 ASP A CA 17
ATOM 17868 C C . ASP A 1 6 ? 6.569 4.803 -0.373 1.00 0.00 3 ASP A C 17
ATOM 17869 O O . ASP A 1 6 ? 5.375 4.590 -0.572 1.00 0.00 3 ASP A O 17
ATOM 17878 N N . ILE A 1 7 ? 7.326 4.017 0.386 1.00 0.00 4 ILE A N 17
ATOM 17879 C CA . ILE A 1 7 ? 6.786 2.834 1.040 1.00 0.00 4 ILE A CA 17
ATOM 17880 C C . ILE A 1 7 ? 6.129 3.201 2.365 1.00 0.00 4 ILE A C 17
ATOM 17881 O O . ILE A 1 7 ? 6.807 3.581 3.319 1.00 0.00 4 ILE A O 17
ATOM 17897 N N . TYR A 1 8 ? 4.807 3.086 2.415 1.00 0.00 5 TYR A N 17
ATOM 17898 C CA . TYR A 1 8 ? 4.058 3.407 3.624 1.00 0.00 5 TYR A CA 17
ATOM 17899 C C . TYR A 1 8 ? 3.817 2.154 4.457 1.00 0.00 5 TYR A C 17
ATOM 17900 O O . TYR A 1 8 ? 3.613 1.067 3.916 1.00 0.00 5 TYR A O 17
ATOM 17918 N N . VAL A 1 9 ? 3.841 2.313 5.776 1.00 0.00 6 VAL A N 17
ATOM 17919 C CA . VAL A 1 9 ? 3.630 1.194 6.686 1.00 0.00 6 VAL A CA 17
ATOM 17920 C C . VAL A 1 9 ? 2.234 1.236 7.300 1.00 0.00 6 VAL A C 17
ATOM 17921 O O . VAL A 1 9 ? 1.737 2.302 7.665 1.00 0.00 6 VAL A O 17
ATOM 17934 N N . VAL A 1 10 ? 1.606 0.070 7.408 1.00 0.00 7 VAL A N 17
ATOM 17935 C CA . VAL A 1 10 ? 0.269 -0.031 7.980 1.00 0.00 7 VAL A CA 17
ATOM 17936 C C . VAL A 1 10 ? 0.333 -0.338 9.472 1.00 0.00 7 VAL A C 17
ATOM 17937 O O . VAL A 1 10 ? 0.717 -1.437 9.874 1.00 0.00 7 VAL A O 17
ATOM 17950 N N . THR A 1 11 ? -0.046 0.641 10.287 1.00 0.00 8 THR A N 17
ATOM 17951 C CA . THR A 1 11 ? -0.036 0.479 11.736 1.00 0.00 8 THR A CA 17
ATOM 17952 C C . THR A 1 11 ? -1.441 0.608 12.311 1.00 0.00 8 THR A C 17
ATOM 17953 O O . THR A 1 11 ? -1.616 0.887 13.497 1.00 0.00 8 THR A O 17
ATOM 17964 N N . ALA A 1 12 ? -2.441 0.397 11.459 1.00 0.00 9 ALA A N 17
ATOM 17965 C CA . ALA A 1 12 ? -3.835 0.488 11.876 1.00 0.00 9 ALA A CA 17
ATOM 17966 C C . ALA A 1 12 ? -4.572 -0.821 11.619 1.00 0.00 9 ALA A C 17
ATOM 17967 O O . ALA A 1 12 ? -5.793 -0.895 11.766 1.00 0.00 9 ALA A O 17
ATOM 17974 N N . ASP A 1 13 ? -3.822 -1.853 11.239 1.00 0.00 10 ASP A N 17
ATOM 17975 C CA . ASP A 1 13 ? -4.401 -3.163 10.958 1.00 0.00 10 ASP A CA 17
ATOM 17976 C C . ASP A 1 13 ? -5.529 -3.047 9.937 1.00 0.00 10 ASP A C 17
ATOM 17977 O O . ASP A 1 13 ? -6.700 -3.254 10.260 1.00 0.00 10 ASP A O 17
ATOM 17986 N N . TYR A 1 14 ? -5.168 -2.703 8.705 1.00 0.00 11 TYR A N 17
ATOM 17987 C CA . TYR A 1 14 ? -6.148 -2.553 7.634 1.00 0.00 11 TYR A CA 17
ATOM 17988 C C . TYR A 1 14 ? -6.543 -3.913 7.068 1.00 0.00 11 TYR A C 17
ATOM 17989 O O . TYR A 1 14 ? -5.862 -4.456 6.198 1.00 0.00 11 TYR A O 17
ATOM 18007 N N . LEU A 1 15 ? -7.645 -4.460 7.572 1.00 0.00 12 LEU A N 17
ATOM 18008 C CA . LEU A 1 15 ? -8.128 -5.760 7.120 1.00 0.00 12 LEU A CA 17
ATOM 18009 C C . LEU A 1 15 ? -9.463 -5.627 6.382 1.00 0.00 12 LEU A C 17
ATOM 18010 O O . LEU A 1 15 ? -10.474 -5.264 6.984 1.00 0.00 12 LEU A O 17
ATOM 18026 N N . PRO A 1 16 ? -9.486 -5.919 5.064 1.00 0.00 13 PRO A N 17
ATOM 18027 C CA . PRO A 1 16 ? -10.711 -5.835 4.259 1.00 0.00 13 PRO A CA 17
ATOM 18028 C C . PRO A 1 16 ? -11.820 -6.732 4.790 1.00 0.00 13 PRO A C 17
ATOM 18029 O O . PRO A 1 16 ? -11.553 -7.776 5.388 1.00 0.00 13 PRO A O 17
ATOM 18040 N N . LEU A 1 17 ? -13.063 -6.320 4.573 1.00 0.00 14 LEU A N 17
ATOM 18041 C CA . LEU A 1 17 ? -14.205 -7.100 5.019 1.00 0.00 14 LEU A CA 17
ATOM 18042 C C . LEU A 1 17 ? -14.625 -8.100 3.947 1.00 0.00 14 LEU A C 17
ATOM 18043 O O . LEU A 1 17 ? -15.379 -7.773 3.031 1.00 0.00 14 LEU A O 17
ATOM 18059 N N . GLY A 1 18 ? -14.126 -9.324 4.070 1.00 0.00 15 GLY A N 17
ATOM 18060 C CA . GLY A 1 18 ? -14.457 -10.365 3.116 1.00 0.00 15 GLY A CA 17
ATOM 18061 C C . GLY A 1 18 ? -13.895 -10.088 1.735 1.00 0.00 15 GLY A C 17
ATOM 18062 O O . GLY A 1 18 ? -12.684 -9.932 1.572 1.00 0.00 15 GLY A O 17
ATOM 18066 N N . ALA A 1 19 ? -14.775 -10.026 0.741 1.00 0.00 16 ALA A N 17
ATOM 18067 C CA . ALA A 1 19 ? -14.362 -9.765 -0.632 1.00 0.00 16 ALA A CA 17
ATOM 18068 C C . ALA A 1 19 ? -14.670 -8.326 -1.031 1.00 0.00 16 ALA A C 17
ATOM 18069 O O . ALA A 1 19 ? -15.832 -7.957 -1.207 1.00 0.00 16 ALA A O 17
ATOM 18076 N N . GLU A 1 20 ? -13.624 -7.516 -1.168 1.00 0.00 17 GLU A N 17
ATOM 18077 C CA . GLU A 1 20 ? -13.785 -6.115 -1.543 1.00 0.00 17 GLU A CA 17
ATOM 18078 C C . GLU A 1 20 ? -13.125 -5.835 -2.890 1.00 0.00 17 GLU A C 17
ATOM 18079 O O . GLU A 1 20 ? -11.925 -6.053 -3.062 1.00 0.00 17 GLU A O 17
ATOM 18091 N N . GLN A 1 21 ? -13.917 -5.350 -3.841 1.00 0.00 18 GLN A N 17
ATOM 18092 C CA . GLN A 1 21 ? -13.415 -5.041 -5.175 1.00 0.00 18 GLN A CA 17
ATOM 18093 C C . GLN A 1 21 ? -12.424 -3.881 -5.132 1.00 0.00 18 GLN A C 17
ATOM 18094 O O . GLN A 1 21 ? -12.546 -2.978 -4.304 1.00 0.00 18 GLN A O 17
ATOM 18108 N N . ASP A 1 22 ? -11.441 -3.917 -6.031 1.00 0.00 19 ASP A N 17
ATOM 18109 C CA . ASP A 1 22 ? -10.426 -2.870 -6.105 1.00 0.00 19 ASP A CA 17
ATOM 18110 C C . ASP A 1 22 ? -9.682 -2.731 -4.781 1.00 0.00 19 ASP A C 17
ATOM 18111 O O . ASP A 1 22 ? -9.107 -1.681 -4.488 1.00 0.00 19 ASP A O 17
ATOM 18120 N N . ALA A 1 23 ? -9.687 -3.798 -3.989 1.00 0.00 20 ALA A N 17
ATOM 18121 C CA . ALA A 1 23 ? -9.012 -3.793 -2.697 1.00 0.00 20 ALA A CA 17
ATOM 18122 C C . ALA A 1 23 ? -7.950 -4.886 -2.626 1.00 0.00 20 ALA A C 17
ATOM 18123 O O . ALA A 1 23 ? -8.032 -5.891 -3.332 1.00 0.00 20 ALA A O 17
ATOM 18130 N N . ILE A 1 24 ? -6.955 -4.679 -1.771 1.00 0.00 21 ILE A N 17
ATOM 18131 C CA . ILE A 1 24 ? -5.873 -5.644 -1.604 1.00 0.00 21 ILE A CA 17
ATOM 18132 C C . ILE A 1 24 ? -5.690 -6.009 -0.132 1.00 0.00 21 ILE A C 17
ATOM 18133 O O . ILE A 1 24 ? -5.748 -5.145 0.743 1.00 0.00 21 ILE A O 17
ATOM 18149 N N . THR A 1 25 ? -5.473 -7.295 0.133 1.00 0.00 22 THR A N 17
ATOM 18150 C CA . THR A 1 25 ? -5.280 -7.771 1.499 1.00 0.00 22 THR A CA 17
ATOM 18151 C C . THR A 1 25 ? -4.094 -7.072 2.159 1.00 0.00 22 THR A C 17
ATOM 18152 O O . THR A 1 25 ? -3.036 -6.916 1.549 1.00 0.00 22 THR A O 17
ATOM 18163 N N . LEU A 1 26 ? -4.279 -6.651 3.407 1.00 0.00 23 LEU A N 17
ATOM 18164 C CA . LEU A 1 26 ? -3.224 -5.964 4.143 1.00 0.00 23 LEU A CA 17
ATOM 18165 C C . LEU A 1 26 ? -3.257 -6.328 5.623 1.00 0.00 23 LEU A C 17
ATOM 18166 O O . LEU A 1 26 ? -4.292 -6.736 6.151 1.00 0.00 23 LEU A O 17
ATOM 18182 N N . ARG A 1 27 ? -2.114 -6.180 6.285 1.00 0.00 24 ARG A N 17
ATOM 18183 C CA . ARG A 1 27 ? -2.002 -6.488 7.707 1.00 0.00 24 ARG A CA 17
ATOM 18184 C C . ARG A 1 27 ? -1.132 -5.459 8.418 1.00 0.00 24 ARG A C 17
ATOM 18185 O O . ARG A 1 27 ? -0.277 -4.822 7.800 1.00 0.00 24 ARG A O 17
ATOM 18206 N N . GLU A 1 28 ? -1.353 -5.299 9.718 1.00 0.00 25 GLU A N 17
ATOM 18207 C CA . GLU A 1 28 ? -0.583 -4.349 10.512 1.00 0.00 25 GLU A CA 17
ATOM 18208 C C . GLU A 1 28 ? 0.890 -4.744 10.544 1.00 0.00 25 GLU A C 17
ATOM 18209 O O . GLU A 1 28 ? 1.297 -5.596 11.336 1.00 0.00 25 GLU A O 17
ATOM 18221 N N . GLY A 1 29 ? 1.683 -4.125 9.676 1.00 0.00 26 GLY A N 17
ATOM 18222 C CA . GLY A 1 29 ? 3.102 -4.425 9.618 1.00 0.00 26 GLY A CA 17
ATOM 18223 C C . GLY A 1 29 ? 3.570 -4.731 8.210 1.00 0.00 26 GLY A C 17
ATOM 18224 O O . GLY A 1 29 ? 4.619 -5.345 8.017 1.00 0.00 26 GLY A O 17
ATOM 18228 N N . GLN A 1 30 ? 2.788 -4.302 7.225 1.00 0.00 27 GLN A N 17
ATOM 18229 C CA . GLN A 1 30 ? 3.116 -4.528 5.830 1.00 0.00 27 GLN A CA 17
ATOM 18230 C C . GLN A 1 30 ? 3.702 -3.269 5.200 1.00 0.00 27 GLN A C 17
ATOM 18231 O O . GLN A 1 30 ? 3.335 -2.153 5.566 1.00 0.00 27 GLN A O 17
ATOM 18245 N N . TYR A 1 31 ? 4.613 -3.457 4.252 1.00 0.00 28 TYR A N 17
ATOM 18246 C CA . TYR A 1 31 ? 5.252 -2.337 3.573 1.00 0.00 28 TYR A CA 17
ATOM 18247 C C . TYR A 1 31 ? 4.937 -2.361 2.080 1.00 0.00 28 TYR A C 17
ATOM 18248 O O . TYR A 1 31 ? 4.963 -3.417 1.446 1.00 0.00 28 TYR A O 17
ATOM 18266 N N . VAL A 1 32 ? 4.645 -1.190 1.522 1.00 0.00 29 VAL A N 17
ATOM 18267 C CA . VAL A 1 32 ? 4.312 -1.088 0.106 1.00 0.00 29 VAL A CA 17
ATOM 18268 C C . VAL A 1 32 ? 4.511 0.332 -0.430 1.00 0.00 29 VAL A C 17
ATOM 18269 O O . VAL A 1 32 ? 3.952 1.292 0.099 1.00 0.00 29 VAL A O 17
ATOM 18282 N N . GLU A 1 33 ? 5.319 0.450 -1.483 1.00 0.00 30 GLU A N 17
ATOM 18283 C CA . GLU A 1 33 ? 5.585 1.738 -2.116 1.00 0.00 30 GLU A CA 17
ATOM 18284 C C . GLU A 1 33 ? 4.384 2.198 -2.938 1.00 0.00 30 GLU A C 17
ATOM 18285 O O . GLU A 1 33 ? 3.596 1.379 -3.411 1.00 0.00 30 GLU A O 17
ATOM 18297 N N . VAL A 1 34 ? 4.253 3.511 -3.105 1.00 0.00 31 VAL A N 17
ATOM 18298 C CA . VAL A 1 34 ? 3.146 4.081 -3.865 1.00 0.00 31 VAL A CA 17
ATOM 18299 C C . VAL A 1 34 ? 3.553 4.365 -5.309 1.00 0.00 31 VAL A C 17
ATOM 18300 O O . VAL A 1 34 ? 4.630 4.903 -5.569 1.00 0.00 31 VAL A O 17
ATOM 18313 N N . LEU A 1 35 ? 2.684 3.993 -6.243 1.00 0.00 32 LEU A N 17
ATOM 18314 C CA . LEU A 1 35 ? 2.943 4.209 -7.663 1.00 0.00 32 LEU A CA 17
ATOM 18315 C C . LEU A 1 35 ? 2.378 5.551 -8.120 1.00 0.00 32 LEU A C 17
ATOM 18316 O O . LEU A 1 35 ? 3.128 6.464 -8.468 1.00 0.00 32 LEU A O 17
ATOM 18332 N N . ASP A 1 36 ? 1.054 5.663 -8.119 1.00 0.00 33 ASP A N 17
ATOM 18333 C CA . ASP A 1 36 ? 0.389 6.894 -8.533 1.00 0.00 33 ASP A CA 17
ATOM 18334 C C . ASP A 1 36 ? -0.163 7.649 -7.329 1.00 0.00 33 ASP A C 17
ATOM 18335 O O . ASP A 1 36 ? -0.607 7.042 -6.353 1.00 0.00 33 ASP A O 17
ATOM 18344 N N . ALA A 1 37 ? -0.132 8.976 -7.404 1.00 0.00 34 ALA A N 17
ATOM 18345 C CA . ALA A 1 37 ? -0.629 9.817 -6.322 1.00 0.00 34 ALA A CA 17
ATOM 18346 C C . ALA A 1 37 ? -1.906 10.543 -6.735 1.00 0.00 34 ALA A C 17
ATOM 18347 O O . ALA A 1 37 ? -2.312 11.515 -6.097 1.00 0.00 34 ALA A O 17
ATOM 18354 N N . ALA A 1 38 ? -2.536 10.061 -7.801 1.00 0.00 35 ALA A N 17
ATOM 18355 C CA . ALA A 1 38 ? -3.767 10.664 -8.303 1.00 0.00 35 ALA A CA 17
ATOM 18356 C C . ALA A 1 38 ? -4.877 10.611 -7.257 1.00 0.00 35 ALA A C 17
ATOM 18357 O O . ALA A 1 38 ? -5.140 9.561 -6.672 1.00 0.00 35 ALA A O 17
ATOM 18364 N N . HIS A 1 39 ? -5.521 11.755 -7.031 1.00 0.00 36 HIS A N 17
ATOM 18365 C CA . HIS A 1 39 ? -6.611 11.855 -6.062 1.00 0.00 36 HIS A CA 17
ATOM 18366 C C . HIS A 1 39 ? -6.123 11.511 -4.651 1.00 0.00 36 HIS A C 17
ATOM 18367 O O . HIS A 1 39 ? -5.910 10.341 -4.333 1.00 0.00 36 HIS A O 17
ATOM 18382 N N . PRO A 1 40 ? -5.938 12.529 -3.785 1.00 0.00 37 PRO A N 17
ATOM 18383 C CA . PRO A 1 40 ? -5.466 12.325 -2.406 1.00 0.00 37 PRO A CA 17
ATOM 18384 C C . PRO A 1 40 ? -6.319 11.327 -1.627 1.00 0.00 37 PRO A C 17
ATOM 18385 O O . PRO A 1 40 ? -5.856 10.732 -0.654 1.00 0.00 37 PRO A O 17
ATOM 18396 N N . LEU A 1 41 ? -7.566 11.154 -2.056 1.00 0.00 38 LEU A N 17
ATOM 18397 C CA . LEU A 1 41 ? -8.479 10.227 -1.391 1.00 0.00 38 LEU A CA 17
ATOM 18398 C C . LEU A 1 41 ? -7.878 8.828 -1.313 1.00 0.00 38 LEU A C 17
ATOM 18399 O O . LEU A 1 41 ? -7.763 8.253 -0.231 1.00 0.00 38 LEU A O 17
ATOM 18415 N N . ARG A 1 42 ? -7.498 8.286 -2.464 1.00 0.00 39 ARG A N 17
ATOM 18416 C CA . ARG A 1 42 ? -6.907 6.955 -2.521 1.00 0.00 39 ARG A CA 17
ATOM 18417 C C . ARG A 1 42 ? -5.749 6.912 -3.513 1.00 0.00 39 ARG A C 17
ATOM 18418 O O . ARG A 1 42 ? -5.898 7.284 -4.678 1.00 0.00 39 ARG A O 17
ATOM 18439 N N . TRP A 1 43 ? -4.590 6.459 -3.042 1.00 0.00 40 TRP A N 17
ATOM 18440 C CA . TRP A 1 43 ? -3.405 6.364 -3.887 1.00 0.00 40 TRP A CA 17
ATOM 18441 C C . TRP A 1 43 ? -3.151 4.923 -4.320 1.00 0.00 40 TRP A C 17
ATOM 18442 O O . TRP A 1 43 ? -3.390 3.984 -3.559 1.00 0.00 40 TRP A O 17
ATOM 18463 N N . LEU A 1 44 ? -2.668 4.758 -5.548 1.00 0.00 41 LEU A N 17
ATOM 18464 C CA . LEU A 1 44 ? -2.366 3.436 -6.083 1.00 0.00 41 LEU A CA 17
ATOM 18465 C C . LEU A 1 44 ? -1.014 2.956 -5.563 1.00 0.00 41 LEU A C 17
ATOM 18466 O O . LEU A 1 44 ? -0.039 3.707 -5.577 1.00 0.00 41 LEU A O 17
ATOM 18482 N N . VAL A 1 45 ? -0.958 1.710 -5.100 1.00 0.00 42 VAL A N 17
ATOM 18483 C CA . VAL A 1 45 ? 0.282 1.156 -4.566 1.00 0.00 42 VAL A CA 17
ATOM 18484 C C . VAL A 1 45 ? 0.554 -0.247 -5.099 1.00 0.00 42 VAL A C 17
ATOM 18485 O O . VAL A 1 45 ? -0.348 -0.925 -5.591 1.00 0.00 42 VAL A O 17
ATOM 18498 N N . ARG A 1 46 ? 1.810 -0.672 -4.991 1.00 0.00 43 ARG A N 17
ATOM 18499 C CA . ARG A 1 46 ? 2.223 -1.993 -5.449 1.00 0.00 43 ARG A CA 17
ATOM 18500 C C . ARG A 1 46 ? 3.219 -2.607 -4.471 1.00 0.00 43 ARG A C 17
ATOM 18501 O O . ARG A 1 46 ? 4.349 -2.131 -4.341 1.00 0.00 43 ARG A O 17
ATOM 18522 N N . THR A 1 47 ? 2.792 -3.661 -3.782 1.00 0.00 44 THR A N 17
ATOM 18523 C CA . THR A 1 47 ? 3.640 -4.333 -2.803 1.00 0.00 44 THR A CA 17
ATOM 18524 C C . THR A 1 47 ? 4.931 -4.839 -3.436 1.00 0.00 44 THR A C 17
ATOM 18525 O O . THR A 1 47 ? 4.930 -5.329 -4.565 1.00 0.00 44 THR A O 17
ATOM 18536 N N . LYS A 1 48 ? 6.032 -4.715 -2.698 1.00 0.00 45 LYS A N 17
ATOM 18537 C CA . LYS A 1 48 ? 7.332 -5.157 -3.188 1.00 0.00 45 LYS A CA 17
ATOM 18538 C C . LYS A 1 48 ? 7.454 -6.679 -3.115 1.00 0.00 45 LYS A C 17
ATOM 18539 O O . LYS A 1 48 ? 7.260 -7.268 -2.051 1.00 0.00 45 LYS A O 17
ATOM 18558 N N . PRO A 1 49 ? 7.776 -7.342 -4.245 1.00 0.00 46 PRO A N 17
ATOM 18559 C CA . PRO A 1 49 ? 7.920 -8.797 -4.285 1.00 0.00 46 PRO A CA 17
ATOM 18560 C C . PRO A 1 49 ? 9.260 -9.263 -3.728 1.00 0.00 46 PRO A C 17
ATOM 18561 O O . PRO A 1 49 ? 10.019 -8.473 -3.163 1.00 0.00 46 PRO A O 17
ATOM 18572 N N . THR A 1 50 ? 9.545 -10.550 -3.894 1.00 0.00 47 THR A N 17
ATOM 18573 C CA . THR A 1 50 ? 10.793 -11.129 -3.413 1.00 0.00 47 THR A CA 17
ATOM 18574 C C . THR A 1 50 ? 11.469 -11.950 -4.508 1.00 0.00 47 THR A C 17
ATOM 18575 O O . THR A 1 50 ? 12.104 -12.968 -4.231 1.00 0.00 47 THR A O 17
ATOM 18586 N N . LYS A 1 51 ? 11.324 -11.493 -5.752 1.00 0.00 48 LYS A N 17
ATOM 18587 C CA . LYS A 1 51 ? 11.911 -12.175 -6.906 1.00 0.00 48 LYS A CA 17
ATOM 18588 C C . LYS A 1 51 ? 11.267 -13.545 -7.113 1.00 0.00 48 LYS A C 17
ATOM 18589 O O . LYS A 1 51 ? 11.678 -14.312 -7.985 1.00 0.00 48 LYS A O 17
ATOM 18608 N N . SER A 1 52 ? 10.249 -13.845 -6.313 1.00 0.00 49 SER A N 17
ATOM 18609 C CA . SER A 1 52 ? 9.551 -15.122 -6.411 1.00 0.00 49 SER A CA 17
ATOM 18610 C C . SER A 1 52 ? 8.082 -14.974 -6.027 1.00 0.00 49 SER A C 17
ATOM 18611 O O . SER A 1 52 ? 7.244 -15.788 -6.415 1.00 0.00 49 SER A O 17
ATOM 18619 N N . SER A 1 53 ? 7.777 -13.929 -5.264 1.00 0.00 50 SER A N 17
ATOM 18620 C CA . SER A 1 53 ? 6.409 -13.675 -4.826 1.00 0.00 50 SER A CA 17
ATOM 18621 C C . SER A 1 53 ? 5.683 -12.752 -5.803 1.00 0.00 50 SER A C 17
ATOM 18622 O O . SER A 1 53 ? 6.154 -11.653 -6.090 1.00 0.00 50 SER A O 17
ATOM 18630 N N . PRO A 1 54 ? 4.524 -13.190 -6.331 1.00 0.00 51 PRO A N 17
ATOM 18631 C CA . PRO A 1 54 ? 3.734 -12.391 -7.275 1.00 0.00 51 PRO A CA 17
ATOM 18632 C C . PRO A 1 54 ? 3.326 -11.043 -6.690 1.00 0.00 51 PRO A C 17
ATOM 18633 O O . PRO A 1 54 ? 2.693 -10.979 -5.637 1.00 0.00 51 PRO A O 17
ATOM 18644 N N . SER A 1 55 ? 3.694 -9.969 -7.382 1.00 0.00 52 SER A N 17
ATOM 18645 C CA . SER A 1 55 ? 3.365 -8.620 -6.931 1.00 0.00 52 SER A CA 17
ATOM 18646 C C . SER A 1 55 ? 1.874 -8.343 -7.087 1.00 0.00 52 SER A C 17
ATOM 18647 O O . SER A 1 55 ? 1.222 -8.887 -7.979 1.00 0.00 52 SER A O 17
ATOM 18655 N N . ARG A 1 56 ? 1.340 -7.494 -6.215 1.00 0.00 53 ARG A N 17
ATOM 18656 C CA . ARG A 1 56 ? -0.077 -7.146 -6.256 1.00 0.00 53 ARG A CA 17
ATOM 18657 C C . ARG A 1 56 ? -0.276 -5.636 -6.162 1.00 0.00 53 ARG A C 17
ATOM 18658 O O . ARG A 1 56 ? 0.496 -4.938 -5.504 1.00 0.00 53 ARG A O 17
ATOM 18679 N N . GLN A 1 57 ? -1.318 -5.142 -6.825 1.00 0.00 54 GLN A N 17
ATOM 18680 C CA . GLN A 1 57 ? -1.626 -3.716 -6.819 1.00 0.00 54 GLN A CA 17
ATOM 18681 C C . GLN A 1 57 ? -3.049 -3.471 -6.322 1.00 0.00 54 GLN A C 17
ATOM 18682 O O . GLN A 1 57 ? -3.999 -4.089 -6.804 1.00 0.00 54 GLN A O 17
ATOM 18696 N N . GLY A 1 58 ? -3.187 -2.568 -5.356 1.00 0.00 55 GLY A N 17
ATOM 18697 C CA . GLY A 1 58 ? -4.496 -2.256 -4.812 1.00 0.00 55 GLY A CA 17
ATOM 18698 C C . GLY A 1 58 ? -4.585 -0.834 -4.296 1.00 0.00 55 GLY A C 17
ATOM 18699 O O . GLY A 1 58 ? -3.573 -0.234 -3.935 1.00 0.00 55 GLY A O 17
ATOM 18703 N N . TRP A 1 59 ? -5.799 -0.292 -4.260 1.00 0.00 56 TRP A N 17
ATOM 18704 C CA . TRP A 1 59 ? -6.016 1.068 -3.780 1.00 0.00 56 TRP A CA 17
ATOM 18705 C C . TRP A 1 59 ? -6.245 1.078 -2.272 1.00 0.00 56 TRP A C 17
ATOM 18706 O O . TRP A 1 59 ? -7.171 0.438 -1.773 1.00 0.00 56 TRP A O 17
ATOM 18727 N N . VAL A 1 60 ? -5.400 1.810 -1.552 1.00 0.00 57 VAL A N 17
ATOM 18728 C CA . VAL A 1 60 ? -5.510 1.896 -0.100 1.00 0.00 57 VAL A CA 17
ATOM 18729 C C . VAL A 1 60 ? -5.637 3.346 0.358 1.00 0.00 57 VAL A C 17
ATOM 18730 O O . VAL A 1 60 ? -5.243 4.269 -0.355 1.00 0.00 57 VAL A O 17
ATOM 18743 N N . SER A 1 61 ? -6.190 3.540 1.554 1.00 0.00 58 SER A N 17
ATOM 18744 C CA . SER A 1 61 ? -6.367 4.879 2.109 1.00 0.00 58 SER A CA 17
ATOM 18745 C C . SER A 1 61 ? -5.055 5.399 2.701 1.00 0.00 58 SER A C 17
ATOM 18746 O O . SER A 1 61 ? -4.506 4.794 3.620 1.00 0.00 58 SER A O 17
ATOM 18754 N N . PRO A 1 62 ? -4.535 6.533 2.186 1.00 0.00 59 PRO A N 17
ATOM 18755 C CA . PRO A 1 62 ? -3.281 7.118 2.674 1.00 0.00 59 PRO A CA 17
ATOM 18756 C C . PRO A 1 62 ? -3.426 7.707 4.072 1.00 0.00 59 PRO A C 17
ATOM 18757 O O . PRO A 1 62 ? -2.435 7.979 4.751 1.00 0.00 59 PRO A O 17
ATOM 18768 N N . ALA A 1 63 ? -4.670 7.899 4.491 1.00 0.00 60 ALA A N 17
ATOM 18769 C CA . ALA A 1 63 ? -4.964 8.465 5.804 1.00 0.00 60 ALA A CA 17
ATOM 18770 C C . ALA A 1 63 ? -4.351 7.639 6.933 1.00 0.00 60 ALA A C 17
ATOM 18771 O O . ALA A 1 63 ? -3.813 8.191 7.893 1.00 0.00 60 ALA A O 17
ATOM 18778 N N . TYR A 1 64 ? -4.435 6.316 6.815 1.00 0.00 61 TYR A N 17
ATOM 18779 C CA . TYR A 1 64 ? -3.899 5.424 7.840 1.00 0.00 61 TYR A CA 17
ATOM 18780 C C . TYR A 1 64 ? -2.498 4.935 7.482 1.00 0.00 61 TYR A C 17
ATOM 18781 O O . TYR A 1 64 ? -2.004 3.965 8.059 1.00 0.00 61 TYR A O 17
ATOM 18799 N N . LEU A 1 65 ? -1.858 5.613 6.535 1.00 0.00 62 LEU A N 17
ATOM 18800 C CA . LEU A 1 65 ? -0.513 5.243 6.108 1.00 0.00 62 LEU A CA 17
ATOM 18801 C C . LEU A 1 65 ? 0.526 6.210 6.669 1.00 0.00 62 LEU A C 17
ATOM 18802 O O . LEU A 1 65 ? 0.221 7.369 6.951 1.00 0.00 62 LEU A O 17
ATOM 18818 N N . ASP A 1 66 ? 1.754 5.722 6.828 1.00 0.00 63 ASP A N 17
ATOM 18819 C CA . ASP A 1 66 ? 2.842 6.537 7.357 1.00 0.00 63 ASP A CA 17
ATOM 18820 C C . ASP A 1 66 ? 4.048 6.504 6.424 1.00 0.00 63 ASP A C 17
ATOM 18821 O O . ASP A 1 66 ? 4.598 5.438 6.143 1.00 0.00 63 ASP A O 17
ATOM 18830 N N . ARG A 1 67 ? 4.453 7.677 5.946 1.00 0.00 64 ARG A N 17
ATOM 18831 C CA . ARG A 1 67 ? 5.595 7.786 5.043 1.00 0.00 64 ARG A CA 17
ATOM 18832 C C . ARG A 1 67 ? 6.853 7.197 5.674 1.00 0.00 64 ARG A C 17
ATOM 18833 O O . ARG A 1 67 ? 7.077 7.330 6.878 1.00 0.00 64 ARG A O 17
ATOM 18854 N N . ARG A 1 68 ? 7.669 6.540 4.854 1.00 0.00 65 ARG A N 17
ATOM 18855 C CA . ARG A 1 68 ? 8.905 5.931 5.332 1.00 0.00 65 ARG A CA 17
ATOM 18856 C C . ARG A 1 68 ? 10.039 6.147 4.334 1.00 0.00 65 ARG A C 17
ATOM 18857 O O . ARG A 1 68 ? 9.998 5.640 3.212 1.00 0.00 65 ARG A O 17
ATOM 18878 N N . LEU A 1 69 ? 11.049 6.904 4.754 1.00 0.00 66 LEU A N 17
ATOM 18879 C CA . LEU A 1 69 ? 12.198 7.195 3.903 1.00 0.00 66 LEU A CA 17
ATOM 18880 C C . LEU A 1 69 ? 13.260 6.107 4.025 1.00 0.00 66 LEU A C 17
ATOM 18881 O O . LEU A 1 69 ? 13.465 5.543 5.101 1.00 0.00 66 LEU A O 17
ATOM 18897 N N . LYS A 1 70 ? 13.930 5.814 2.915 1.00 0.00 67 LYS A N 17
ATOM 18898 C CA . LYS A 1 70 ? 14.972 4.794 2.894 1.00 0.00 67 LYS A CA 17
ATOM 18899 C C . LYS A 1 70 ? 16.276 5.355 2.334 1.00 0.00 67 LYS A C 17
ATOM 18900 O O . LYS A 1 70 ? 16.270 6.113 1.363 1.00 0.00 67 LYS A O 17
ATOM 18919 N N . LEU A 1 71 ? 17.390 4.975 2.957 1.00 0.00 68 LEU A N 17
ATOM 18920 C CA . LEU A 1 71 ? 18.709 5.431 2.527 1.00 0.00 68 LEU A CA 17
ATOM 18921 C C . LEU A 1 71 ? 18.784 6.957 2.535 1.00 0.00 68 LEU A C 17
ATOM 18922 O O . LEU A 1 71 ? 19.086 7.526 3.605 1.00 0.00 68 LEU A O 17
ATOM 18939 N N . ILE A 1 4 ? 11.469 9.347 -5.065 1.00 0.00 1 ILE A N 18
ATOM 18940 C CA . ILE A 1 4 ? 10.682 8.453 -5.953 1.00 0.00 1 ILE A CA 18
ATOM 18941 C C . ILE A 1 4 ? 10.181 7.227 -5.196 1.00 0.00 1 ILE A C 18
ATOM 18942 O O . ILE A 1 4 ? 10.919 6.624 -4.415 1.00 0.00 1 ILE A O 18
ATOM 18960 N N . PHE A 1 5 ? 8.920 6.868 -5.430 1.00 0.00 2 PHE A N 18
ATOM 18961 C CA . PHE A 1 5 ? 8.309 5.715 -4.772 1.00 0.00 2 PHE A CA 18
ATOM 18962 C C . PHE A 1 5 ? 8.390 5.842 -3.253 1.00 0.00 2 PHE A C 18
ATOM 18963 O O . PHE A 1 5 ? 9.382 5.450 -2.637 1.00 0.00 2 PHE A O 18
ATOM 18980 N N . ASP A 1 6 ? 7.339 6.394 -2.654 1.00 0.00 3 ASP A N 18
ATOM 18981 C CA . ASP A 1 6 ? 7.288 6.576 -1.207 1.00 0.00 3 ASP A CA 18
ATOM 18982 C C . ASP A 1 6 ? 6.639 5.374 -0.527 1.00 0.00 3 ASP A C 18
ATOM 18983 O O . ASP A 1 6 ? 5.440 5.143 -0.669 1.00 0.00 3 ASP A O 18
ATOM 18992 N N . ILE A 1 7 ? 7.439 4.622 0.222 1.00 0.00 4 ILE A N 18
ATOM 18993 C CA . ILE A 1 7 ? 6.950 3.443 0.923 1.00 0.00 4 ILE A CA 18
ATOM 18994 C C . ILE A 1 7 ? 6.326 3.814 2.264 1.00 0.00 4 ILE A C 18
ATOM 18995 O O . ILE A 1 7 ? 7.003 4.321 3.159 1.00 0.00 4 ILE A O 18
ATOM 19011 N N . TYR A 1 8 ? 5.028 3.552 2.393 1.00 0.00 5 TYR A N 18
ATOM 19012 C CA . TYR A 1 8 ? 4.300 3.847 3.621 1.00 0.00 5 TYR A CA 18
ATOM 19013 C C . TYR A 1 8 ? 4.250 2.617 4.521 1.00 0.00 5 TYR A C 18
ATOM 19014 O O . TYR A 1 8 ? 4.146 1.489 4.039 1.00 0.00 5 TYR A O 18
ATOM 19032 N N . VAL A 1 9 ? 4.324 2.839 5.829 1.00 0.00 6 VAL A N 18
ATOM 19033 C CA . VAL A 1 9 ? 4.284 1.747 6.791 1.00 0.00 6 VAL A CA 18
ATOM 19034 C C . VAL A 1 9 ? 2.928 1.680 7.487 1.00 0.00 6 VAL A C 18
ATOM 19035 O O . VAL A 1 9 ? 2.455 2.667 8.049 1.00 0.00 6 VAL A O 18
ATOM 19048 N N . VAL A 1 10 ? 2.305 0.507 7.436 1.00 0.00 7 VAL A N 18
ATOM 19049 C CA . VAL A 1 10 ? 1.005 0.304 8.060 1.00 0.00 7 VAL A CA 18
ATOM 19050 C C . VAL A 1 10 ? 1.154 0.125 9.568 1.00 0.00 7 VAL A C 18
ATOM 19051 O O . VAL A 1 10 ? 1.895 -0.743 10.028 1.00 0.00 7 VAL A O 18
ATOM 19064 N N . THR A 1 11 ? 0.449 0.952 10.332 1.00 0.00 8 THR A N 18
ATOM 19065 C CA . THR A 1 11 ? 0.513 0.888 11.788 1.00 0.00 8 THR A CA 18
ATOM 19066 C C . THR A 1 11 ? -0.848 0.551 12.388 1.00 0.00 8 THR A C 18
ATOM 19067 O O . THR A 1 11 ? -1.100 0.816 13.564 1.00 0.00 8 THR A O 18
ATOM 19078 N N . ALA A 1 12 ? -1.717 -0.040 11.577 1.00 0.00 9 ALA A N 18
ATOM 19079 C CA . ALA A 1 12 ? -3.049 -0.410 12.032 1.00 0.00 9 ALA A CA 18
ATOM 19080 C C . ALA A 1 12 ? -3.352 -1.874 11.730 1.00 0.00 9 ALA A C 18
ATOM 19081 O O . ALA A 1 12 ? -3.376 -2.706 12.636 1.00 0.00 9 ALA A O 18
ATOM 19088 N N . ASP A 1 13 ? -3.558 -2.172 10.444 1.00 0.00 10 ASP A N 18
ATOM 19089 C CA . ASP A 1 13 ? -3.875 -3.527 9.984 1.00 0.00 10 ASP A CA 18
ATOM 19090 C C . ASP A 1 13 ? -4.394 -3.489 8.550 1.00 0.00 10 ASP A C 18
ATOM 19091 O O . ASP A 1 13 ? -3.770 -4.026 7.635 1.00 0.00 10 ASP A O 18
ATOM 19100 N N . TYR A 1 14 ? -5.549 -2.849 8.370 1.00 0.00 11 TYR A N 18
ATOM 19101 C CA . TYR A 1 14 ? -6.176 -2.723 7.057 1.00 0.00 11 TYR A CA 18
ATOM 19102 C C . TYR A 1 14 ? -6.489 -4.093 6.457 1.00 0.00 11 TYR A C 18
ATOM 19103 O O . TYR A 1 14 ? -5.749 -4.597 5.613 1.00 0.00 11 TYR A O 18
ATOM 19121 N N . LEU A 1 15 ? -7.582 -4.697 6.916 1.00 0.00 12 LEU A N 18
ATOM 19122 C CA . LEU A 1 15 ? -8.004 -6.005 6.420 1.00 0.00 12 LEU A CA 18
ATOM 19123 C C . LEU A 1 15 ? -9.378 -5.910 5.753 1.00 0.00 12 LEU A C 18
ATOM 19124 O O . LEU A 1 15 ? -10.338 -5.459 6.376 1.00 0.00 12 LEU A O 18
ATOM 19140 N N . PRO A 1 16 ? -9.497 -6.330 4.476 1.00 0.00 13 PRO A N 18
ATOM 19141 C CA . PRO A 1 16 ? -10.775 -6.282 3.753 1.00 0.00 13 PRO A CA 18
ATOM 19142 C C . PRO A 1 16 ? -11.858 -7.102 4.442 1.00 0.00 13 PRO A C 18
ATOM 19143 O O . PRO A 1 16 ? -11.663 -8.281 4.738 1.00 0.00 13 PRO A O 18
ATOM 19154 N N . LEU A 1 17 ? -13.001 -6.473 4.695 1.00 0.00 14 LEU A N 18
ATOM 19155 C CA . LEU A 1 17 ? -14.116 -7.153 5.343 1.00 0.00 14 LEU A CA 18
ATOM 19156 C C . LEU A 1 17 ? -15.114 -7.655 4.306 1.00 0.00 14 LEU A C 18
ATOM 19157 O O . LEU A 1 17 ? -15.974 -6.905 3.842 1.00 0.00 14 LEU A O 18
ATOM 19173 N N . GLY A 1 18 ? -14.986 -8.927 3.942 1.00 0.00 15 GLY A N 18
ATOM 19174 C CA . GLY A 1 18 ? -15.878 -9.514 2.960 1.00 0.00 15 GLY A CA 18
ATOM 19175 C C . GLY A 1 18 ? -15.193 -9.745 1.628 1.00 0.00 15 GLY A C 18
ATOM 19176 O O . GLY A 1 18 ? -13.974 -9.905 1.571 1.00 0.00 15 GLY A O 18
ATOM 19180 N N . ALA A 1 19 ? -15.977 -9.762 0.554 1.00 0.00 16 ALA A N 18
ATOM 19181 C CA . ALA A 1 19 ? -15.436 -9.975 -0.782 1.00 0.00 16 ALA A CA 18
ATOM 19182 C C . ALA A 1 19 ? -15.356 -8.662 -1.553 1.00 0.00 16 ALA A C 18
ATOM 19183 O O . ALA A 1 19 ? -16.347 -8.203 -2.120 1.00 0.00 16 ALA A O 18
ATOM 19190 N N . GLU A 1 20 ? -14.170 -8.058 -1.566 1.00 0.00 17 GLU A N 18
ATOM 19191 C CA . GLU A 1 20 ? -13.964 -6.796 -2.269 1.00 0.00 17 GLU A CA 18
ATOM 19192 C C . GLU A 1 20 ? -12.812 -6.908 -3.261 1.00 0.00 17 GLU A C 18
ATOM 19193 O O . GLU A 1 20 ? -11.648 -6.978 -2.866 1.00 0.00 17 GLU A O 18
ATOM 19205 N N . GLN A 1 21 ? -13.141 -6.927 -4.549 1.00 0.00 18 GLN A N 18
ATOM 19206 C CA . GLN A 1 21 ? -12.125 -7.025 -5.589 1.00 0.00 18 GLN A CA 18
ATOM 19207 C C . GLN A 1 21 ? -11.747 -5.640 -6.104 1.00 0.00 18 GLN A C 18
ATOM 19208 O O . GLN A 1 21 ? -12.423 -5.085 -6.971 1.00 0.00 18 GLN A O 18
ATOM 19222 N N . ASP A 1 22 ? -10.652 -5.104 -5.565 1.00 0.00 19 ASP A N 18
ATOM 19223 C CA . ASP A 1 22 ? -10.149 -3.784 -5.943 1.00 0.00 19 ASP A CA 18
ATOM 19224 C C . ASP A 1 22 ? -9.041 -3.356 -4.991 1.00 0.00 19 ASP A C 18
ATOM 19225 O O . ASP A 1 22 ? -8.080 -2.697 -5.390 1.00 0.00 19 ASP A O 18
ATOM 19234 N N . ALA A 1 23 ? -9.190 -3.738 -3.727 1.00 0.00 20 ALA A N 18
ATOM 19235 C CA . ALA A 1 23 ? -8.213 -3.402 -2.700 1.00 0.00 20 ALA A CA 18
ATOM 19236 C C . ALA A 1 23 ? -7.236 -4.549 -2.480 1.00 0.00 20 ALA A C 18
ATOM 19237 O O . ALA A 1 23 ? -7.501 -5.687 -2.868 1.00 0.00 20 ALA A O 18
ATOM 19244 N N . ILE A 1 24 ? -6.105 -4.242 -1.857 1.00 0.00 21 ILE A N 18
ATOM 19245 C CA . ILE A 1 24 ? -5.086 -5.247 -1.582 1.00 0.00 21 ILE A CA 18
ATOM 19246 C C . ILE A 1 24 ? -4.993 -5.530 -0.086 1.00 0.00 21 ILE A C 18
ATOM 19247 O O . ILE A 1 24 ? -4.808 -4.618 0.721 1.00 0.00 21 ILE A O 18
ATOM 19263 N N . THR A 1 25 ? -5.130 -6.802 0.279 1.00 0.00 22 THR A N 18
ATOM 19264 C CA . THR A 1 25 ? -5.067 -7.208 1.678 1.00 0.00 22 THR A CA 18
ATOM 19265 C C . THR A 1 25 ? -3.709 -6.877 2.287 1.00 0.00 22 THR A C 18
ATOM 19266 O O . THR A 1 25 ? -2.692 -7.467 1.920 1.00 0.00 22 THR A O 18
ATOM 19277 N N . LEU A 1 26 ? -3.701 -5.931 3.221 1.00 0.00 23 LEU A N 18
ATOM 19278 C CA . LEU A 1 26 ? -2.470 -5.521 3.888 1.00 0.00 23 LEU A CA 18
ATOM 19279 C C . LEU A 1 26 ? -2.462 -5.973 5.344 1.00 0.00 23 LEU A C 18
ATOM 19280 O O . LEU A 1 26 ? -3.493 -6.367 5.889 1.00 0.00 23 LEU A O 18
ATOM 19296 N N . ARG A 1 27 ? -1.290 -5.911 5.966 1.00 0.00 24 ARG A N 18
ATOM 19297 C CA . ARG A 1 27 ? -1.140 -6.306 7.361 1.00 0.00 24 ARG A CA 18
ATOM 19298 C C . ARG A 1 27 ? -0.455 -5.203 8.160 1.00 0.00 24 ARG A C 18
ATOM 19299 O O . ARG A 1 27 ? 0.379 -4.468 7.630 1.00 0.00 24 ARG A O 18
ATOM 19320 N N . GLU A 1 28 ? -0.815 -5.091 9.436 1.00 0.00 25 GLU A N 18
ATOM 19321 C CA . GLU A 1 28 ? -0.234 -4.078 10.311 1.00 0.00 25 GLU A CA 18
ATOM 19322 C C . GLU A 1 28 ? 1.290 -4.182 10.328 1.00 0.00 25 GLU A C 18
ATOM 19323 O O . GLU A 1 28 ? 1.855 -4.998 11.058 1.00 0.00 25 GLU A O 18
ATOM 19335 N N . GLY A 1 29 ? 1.950 -3.360 9.516 1.00 0.00 26 GLY A N 18
ATOM 19336 C CA . GLY A 1 29 ? 3.402 -3.376 9.460 1.00 0.00 26 GLY A CA 18
ATOM 19337 C C . GLY A 1 29 ? 3.935 -3.800 8.105 1.00 0.00 26 GLY A C 18
ATOM 19338 O O . GLY A 1 29 ? 5.001 -4.409 8.014 1.00 0.00 26 GLY A O 18
ATOM 19342 N N . GLN A 1 30 ? 3.193 -3.478 7.049 1.00 0.00 27 GLN A N 18
ATOM 19343 C CA . GLN A 1 30 ? 3.593 -3.822 5.697 1.00 0.00 27 GLN A CA 18
ATOM 19344 C C . GLN A 1 30 ? 4.185 -2.615 4.973 1.00 0.00 27 GLN A C 18
ATOM 19345 O O . GLN A 1 30 ? 3.744 -1.484 5.172 1.00 0.00 27 GLN A O 18
ATOM 19359 N N . TYR A 1 31 ? 5.187 -2.866 4.134 1.00 0.00 28 TYR A N 18
ATOM 19360 C CA . TYR A 1 31 ? 5.835 -1.800 3.378 1.00 0.00 28 TYR A CA 18
ATOM 19361 C C . TYR A 1 31 ? 5.368 -1.811 1.926 1.00 0.00 28 TYR A C 18
ATOM 19362 O O . TYR A 1 31 ? 5.363 -2.856 1.274 1.00 0.00 28 TYR A O 18
ATOM 19380 N N . VAL A 1 32 ? 4.979 -0.646 1.427 1.00 0.00 29 VAL A N 18
ATOM 19381 C CA . VAL A 1 32 ? 4.506 -0.526 0.054 1.00 0.00 29 VAL A CA 18
ATOM 19382 C C . VAL A 1 32 ? 4.596 0.919 -0.447 1.00 0.00 29 VAL A C 18
ATOM 19383 O O . VAL A 1 32 ? 4.038 1.832 0.160 1.00 0.00 29 VAL A O 18
ATOM 19396 N N . GLU A 1 33 ? 5.298 1.111 -1.562 1.00 0.00 30 GLU A N 18
ATOM 19397 C CA . GLU A 1 33 ? 5.455 2.434 -2.156 1.00 0.00 30 GLU A CA 18
ATOM 19398 C C . GLU A 1 33 ? 4.221 2.829 -2.963 1.00 0.00 30 GLU A C 18
ATOM 19399 O O . GLU A 1 33 ? 3.495 1.972 -3.468 1.00 0.00 30 GLU A O 18
ATOM 19411 N N . VAL A 1 34 ? 3.992 4.136 -3.080 1.00 0.00 31 VAL A N 18
ATOM 19412 C CA . VAL A 1 34 ? 2.848 4.652 -3.822 1.00 0.00 31 VAL A CA 18
ATOM 19413 C C . VAL A 1 34 ? 3.173 4.803 -5.305 1.00 0.00 31 VAL A C 18
ATOM 19414 O O . VAL A 1 34 ? 4.297 5.144 -5.674 1.00 0.00 31 VAL A O 18
ATOM 19427 N N . LEU A 1 35 ? 2.180 4.542 -6.150 1.00 0.00 32 LEU A N 18
ATOM 19428 C CA . LEU A 1 35 ? 2.355 4.642 -7.596 1.00 0.00 32 LEU A CA 18
ATOM 19429 C C . LEU A 1 35 ? 1.689 5.899 -8.146 1.00 0.00 32 LEU A C 18
ATOM 19430 O O . LEU A 1 35 ? 2.364 6.822 -8.604 1.00 0.00 32 LEU A O 18
ATOM 19446 N N . ASP A 1 36 ? 0.361 5.923 -8.101 1.00 0.00 33 ASP A N 18
ATOM 19447 C CA . ASP A 1 36 ? -0.407 7.057 -8.603 1.00 0.00 33 ASP A CA 18
ATOM 19448 C C . ASP A 1 36 ? -0.013 8.352 -7.899 1.00 0.00 33 ASP A C 18
ATOM 19449 O O . ASP A 1 36 ? 0.670 9.199 -8.475 1.00 0.00 33 ASP A O 18
ATOM 19458 N N . ALA A 1 37 ? -0.452 8.499 -6.650 1.00 0.00 34 ALA A N 18
ATOM 19459 C CA . ALA A 1 37 ? -0.152 9.693 -5.863 1.00 0.00 34 ALA A CA 18
ATOM 19460 C C . ALA A 1 37 ? -0.671 10.953 -6.553 1.00 0.00 34 ALA A C 18
ATOM 19461 O O . ALA A 1 37 ? 0.090 11.683 -7.188 1.00 0.00 34 ALA A O 18
ATOM 19468 N N . ALA A 1 38 ? -1.975 11.195 -6.428 1.00 0.00 35 ALA A N 18
ATOM 19469 C CA . ALA A 1 38 ? -2.603 12.363 -7.035 1.00 0.00 35 ALA A CA 18
ATOM 19470 C C . ALA A 1 38 ? -4.034 12.541 -6.536 1.00 0.00 35 ALA A C 18
ATOM 19471 O O . ALA A 1 38 ? -4.496 13.665 -6.337 1.00 0.00 35 ALA A O 18
ATOM 19478 N N . HIS A 1 39 ? -4.730 11.426 -6.332 1.00 0.00 36 HIS A N 18
ATOM 19479 C CA . HIS A 1 39 ? -6.110 11.457 -5.857 1.00 0.00 36 HIS A CA 18
ATOM 19480 C C . HIS A 1 39 ? -6.161 11.516 -4.328 1.00 0.00 36 HIS A C 18
ATOM 19481 O O . HIS A 1 39 ? -5.793 10.552 -3.657 1.00 0.00 36 HIS A O 18
ATOM 19496 N N . PRO A 1 40 ? -6.621 12.645 -3.754 1.00 0.00 37 PRO A N 18
ATOM 19497 C CA . PRO A 1 40 ? -6.709 12.810 -2.295 1.00 0.00 37 PRO A CA 18
ATOM 19498 C C . PRO A 1 40 ? -7.527 11.707 -1.629 1.00 0.00 37 PRO A C 18
ATOM 19499 O O . PRO A 1 40 ? -7.340 11.411 -0.449 1.00 0.00 37 PRO A O 18
ATOM 19510 N N . LEU A 1 41 ? -8.431 11.104 -2.394 1.00 0.00 38 LEU A N 18
ATOM 19511 C CA . LEU A 1 41 ? -9.280 10.034 -1.879 1.00 0.00 38 LEU A CA 18
ATOM 19512 C C . LEU A 1 41 ? -8.457 8.786 -1.568 1.00 0.00 38 LEU A C 18
ATOM 19513 O O . LEU A 1 41 ? -8.236 8.452 -0.404 1.00 0.00 38 LEU A O 18
ATOM 19529 N N . ARG A 1 42 ? -8.006 8.102 -2.616 1.00 0.00 39 ARG A N 18
ATOM 19530 C CA . ARG A 1 42 ? -7.206 6.892 -2.455 1.00 0.00 39 ARG A CA 18
ATOM 19531 C C . ARG A 1 42 ? -6.105 6.825 -3.511 1.00 0.00 39 ARG A C 18
ATOM 19532 O O . ARG A 1 42 ? -6.272 7.320 -4.625 1.00 0.00 39 ARG A O 18
ATOM 19553 N N . TRP A 1 43 ? -4.981 6.211 -3.151 1.00 0.00 40 TRP A N 18
ATOM 19554 C CA . TRP A 1 43 ? -3.852 6.082 -4.068 1.00 0.00 40 TRP A CA 18
ATOM 19555 C C . TRP A 1 43 ? -3.575 4.620 -4.409 1.00 0.00 40 TRP A C 18
ATOM 19556 O O . TRP A 1 43 ? -3.762 3.731 -3.578 1.00 0.00 40 TRP A O 18
ATOM 19577 N N . LEU A 1 44 ? -3.125 4.383 -5.638 1.00 0.00 41 LEU A N 18
ATOM 19578 C CA . LEU A 1 44 ? -2.807 3.033 -6.093 1.00 0.00 41 LEU A CA 18
ATOM 19579 C C . LEU A 1 44 ? -1.391 2.654 -5.671 1.00 0.00 41 LEU A C 18
ATOM 19580 O O . LEU A 1 44 ? -0.420 3.279 -6.094 1.00 0.00 41 LEU A O 18
ATOM 19596 N N . VAL A 1 45 ? -1.281 1.626 -4.837 1.00 0.00 42 VAL A N 18
ATOM 19597 C CA . VAL A 1 45 ? 0.017 1.176 -4.350 1.00 0.00 42 VAL A CA 18
ATOM 19598 C C . VAL A 1 45 ? 0.245 -0.304 -4.645 1.00 0.00 42 VAL A C 18
ATOM 19599 O O . VAL A 1 45 ? -0.704 -1.082 -4.737 1.00 0.00 42 VAL A O 18
ATOM 19612 N N . ARG A 1 46 ? 1.512 -0.684 -4.793 1.00 0.00 43 ARG A N 18
ATOM 19613 C CA . ARG A 1 46 ? 1.870 -2.072 -5.064 1.00 0.00 43 ARG A CA 18
ATOM 19614 C C . ARG A 1 46 ? 3.005 -2.519 -4.147 1.00 0.00 43 ARG A C 18
ATOM 19615 O O . ARG A 1 46 ? 4.039 -1.857 -4.055 1.00 0.00 43 ARG A O 18
ATOM 19636 N N . THR A 1 47 ? 2.806 -3.640 -3.462 1.00 0.00 44 THR A N 18
ATOM 19637 C CA . THR A 1 47 ? 3.816 -4.160 -2.550 1.00 0.00 44 THR A CA 18
ATOM 19638 C C . THR A 1 47 ? 4.996 -4.750 -3.313 1.00 0.00 44 THR A C 18
ATOM 19639 O O . THR A 1 47 ? 4.856 -5.180 -4.458 1.00 0.00 44 THR A O 18
ATOM 19650 N N . LYS A 1 48 ? 6.160 -4.767 -2.669 1.00 0.00 45 LYS A N 18
ATOM 19651 C CA . LYS A 1 48 ? 7.369 -5.300 -3.286 1.00 0.00 45 LYS A CA 18
ATOM 19652 C C . LYS A 1 48 ? 7.302 -6.824 -3.394 1.00 0.00 45 LYS A C 18
ATOM 19653 O O . LYS A 1 48 ? 6.828 -7.495 -2.477 1.00 0.00 45 LYS A O 18
ATOM 19672 N N . PRO A 1 49 ? 7.778 -7.393 -4.521 1.00 0.00 46 PRO A N 18
ATOM 19673 C CA . PRO A 1 49 ? 7.770 -8.839 -4.733 1.00 0.00 46 PRO A CA 18
ATOM 19674 C C . PRO A 1 49 ? 8.954 -9.530 -4.067 1.00 0.00 46 PRO A C 18
ATOM 19675 O O . PRO A 1 49 ? 10.107 -9.163 -4.292 1.00 0.00 46 PRO A O 18
ATOM 19686 N N . THR A 1 50 ? 8.662 -10.535 -3.247 1.00 0.00 47 THR A N 18
ATOM 19687 C CA . THR A 1 50 ? 9.702 -11.280 -2.549 1.00 0.00 47 THR A CA 18
ATOM 19688 C C . THR A 1 50 ? 9.544 -12.780 -2.773 1.00 0.00 47 THR A C 18
ATOM 19689 O O . THR A 1 50 ? 8.430 -13.302 -2.765 1.00 0.00 47 THR A O 18
ATOM 19700 N N . LYS A 1 51 ? 10.668 -13.464 -2.975 1.00 0.00 48 LYS A N 18
ATOM 19701 C CA . LYS A 1 51 ? 10.661 -14.907 -3.207 1.00 0.00 48 LYS A CA 18
ATOM 19702 C C . LYS A 1 51 ? 9.923 -15.245 -4.504 1.00 0.00 48 LYS A C 18
ATOM 19703 O O . LYS A 1 51 ? 9.105 -16.166 -4.547 1.00 0.00 48 LYS A O 18
ATOM 19722 N N . SER A 1 52 ? 10.220 -14.492 -5.561 1.00 0.00 49 SER A N 18
ATOM 19723 C CA . SER A 1 52 ? 9.598 -14.710 -6.866 1.00 0.00 49 SER A CA 18
ATOM 19724 C C . SER A 1 52 ? 8.075 -14.625 -6.778 1.00 0.00 49 SER A C 18
ATOM 19725 O O . SER A 1 52 ? 7.363 -15.239 -7.573 1.00 0.00 49 SER A O 18
ATOM 19733 N N . SER A 1 53 ? 7.580 -13.855 -5.814 1.00 0.00 50 SER A N 18
ATOM 19734 C CA . SER A 1 53 ? 6.142 -13.694 -5.628 1.00 0.00 50 SER A CA 18
ATOM 19735 C C . SER A 1 53 ? 5.594 -12.581 -6.514 1.00 0.00 50 SER A C 18
ATOM 19736 O O . SER A 1 53 ? 6.171 -11.495 -6.589 1.00 0.00 50 SER A O 18
ATOM 19744 N N . PRO A 1 54 ? 4.468 -12.840 -7.200 1.00 0.00 51 PRO A N 18
ATOM 19745 C CA . PRO A 1 54 ? 3.830 -11.858 -8.083 1.00 0.00 51 PRO A CA 18
ATOM 19746 C C . PRO A 1 54 ? 3.495 -10.562 -7.353 1.00 0.00 51 PRO A C 18
ATOM 19747 O O . PRO A 1 54 ? 2.817 -10.575 -6.325 1.00 0.00 51 PRO A O 18
ATOM 19758 N N . SER A 1 55 ? 3.976 -9.445 -7.890 1.00 0.00 52 SER A N 18
ATOM 19759 C CA . SER A 1 55 ? 3.729 -8.138 -7.291 1.00 0.00 52 SER A CA 18
ATOM 19760 C C . SER A 1 55 ? 2.262 -7.744 -7.414 1.00 0.00 52 SER A C 18
ATOM 19761 O O . SER A 1 55 ? 1.758 -7.524 -8.516 1.00 0.00 52 SER A O 18
ATOM 19769 N N . ARG A 1 56 ? 1.581 -7.658 -6.276 1.00 0.00 53 ARG A N 18
ATOM 19770 C CA . ARG A 1 56 ? 0.170 -7.286 -6.253 1.00 0.00 53 ARG A CA 18
ATOM 19771 C C . ARG A 1 56 ? 0.013 -5.778 -6.084 1.00 0.00 53 ARG A C 18
ATOM 19772 O O . ARG A 1 56 ? 0.937 -5.095 -5.644 1.00 0.00 53 ARG A O 18
ATOM 19793 N N . GLN A 1 57 ? -1.161 -5.264 -6.438 1.00 0.00 54 GLN A N 18
ATOM 19794 C CA . GLN A 1 57 ? -1.429 -3.834 -6.327 1.00 0.00 54 GLN A CA 18
ATOM 19795 C C . GLN A 1 57 ? -2.908 -3.571 -6.056 1.00 0.00 54 GLN A C 18
ATOM 19796 O O . GLN A 1 57 ? -3.782 -4.118 -6.728 1.00 0.00 54 GLN A O 18
ATOM 19810 N N . GLY A 1 58 ? -3.179 -2.729 -5.062 1.00 0.00 55 GLY A N 18
ATOM 19811 C CA . GLY A 1 58 ? -4.550 -2.402 -4.714 1.00 0.00 55 GLY A CA 18
ATOM 19812 C C . GLY A 1 58 ? -4.684 -1.009 -4.129 1.00 0.00 55 GLY A C 18
ATOM 19813 O O . GLY A 1 58 ? -3.701 -0.425 -3.669 1.00 0.00 55 GLY A O 18
ATOM 19817 N N . TRP A 1 59 ? -5.901 -0.477 -4.145 1.00 0.00 56 TRP A N 18
ATOM 19818 C CA . TRP A 1 59 ? -6.163 0.855 -3.612 1.00 0.00 56 TRP A CA 18
ATOM 19819 C C . TRP A 1 59 ? -6.227 0.830 -2.090 1.00 0.00 56 TRP A C 18
ATOM 19820 O O . TRP A 1 59 ? -6.861 -0.046 -1.500 1.00 0.00 56 TRP A O 18
ATOM 19841 N N . VAL A 1 60 ? -5.566 1.795 -1.459 1.00 0.00 57 VAL A N 18
ATOM 19842 C CA . VAL A 1 60 ? -5.547 1.887 -0.005 1.00 0.00 57 VAL A CA 18
ATOM 19843 C C . VAL A 1 60 ? -5.838 3.308 0.462 1.00 0.00 57 VAL A C 18
ATOM 19844 O O . VAL A 1 60 ? -5.803 4.251 -0.328 1.00 0.00 57 VAL A O 18
ATOM 19857 N N . SER A 1 61 ? -6.126 3.454 1.752 1.00 0.00 58 SER A N 18
ATOM 19858 C CA . SER A 1 61 ? -6.423 4.762 2.326 1.00 0.00 58 SER A CA 18
ATOM 19859 C C . SER A 1 61 ? -5.190 5.339 3.023 1.00 0.00 58 SER A C 18
ATOM 19860 O O . SER A 1 61 ? -4.739 4.802 4.035 1.00 0.00 58 SER A O 18
ATOM 19868 N N . PRO A 1 62 ? -4.625 6.444 2.494 1.00 0.00 59 PRO A N 18
ATOM 19869 C CA . PRO A 1 62 ? -3.435 7.075 3.079 1.00 0.00 59 PRO A CA 18
ATOM 19870 C C . PRO A 1 62 ? -3.692 7.624 4.479 1.00 0.00 59 PRO A C 18
ATOM 19871 O O . PRO A 1 62 ? -2.767 8.068 5.160 1.00 0.00 59 PRO A O 18
ATOM 19882 N N . ALA A 1 63 ? -4.950 7.590 4.905 1.00 0.00 60 ALA A N 18
ATOM 19883 C CA . ALA A 1 63 ? -5.324 8.085 6.224 1.00 0.00 60 ALA A CA 18
ATOM 19884 C C . ALA A 1 63 ? -4.723 7.218 7.326 1.00 0.00 60 ALA A C 18
ATOM 19885 O O . ALA A 1 63 ? -4.687 7.615 8.491 1.00 0.00 60 ALA A O 18
ATOM 19892 N N . TYR A 1 64 ? -4.253 6.033 6.949 1.00 0.00 61 TYR A N 18
ATOM 19893 C CA . TYR A 1 64 ? -3.654 5.107 7.904 1.00 0.00 61 TYR A CA 18
ATOM 19894 C C . TYR A 1 64 ? -2.245 4.715 7.471 1.00 0.00 61 TYR A C 18
ATOM 19895 O O . TYR A 1 64 ? -1.671 3.756 7.987 1.00 0.00 61 TYR A O 18
ATOM 19913 N N . LEU A 1 65 ? -1.695 5.466 6.523 1.00 0.00 62 LEU A N 18
ATOM 19914 C CA . LEU A 1 65 ? -0.353 5.201 6.017 1.00 0.00 62 LEU A CA 18
ATOM 19915 C C . LEU A 1 65 ? 0.605 6.333 6.381 1.00 0.00 62 LEU A C 18
ATOM 19916 O O . LEU A 1 65 ? 0.227 7.504 6.379 1.00 0.00 62 LEU A O 18
ATOM 19932 N N . ASP A 1 66 ? 1.848 5.972 6.692 1.00 0.00 63 ASP A N 18
ATOM 19933 C CA . ASP A 1 66 ? 2.866 6.951 7.057 1.00 0.00 63 ASP A CA 18
ATOM 19934 C C . ASP A 1 66 ? 4.089 6.824 6.153 1.00 0.00 63 ASP A C 18
ATOM 19935 O O . ASP A 1 66 ? 4.741 5.782 6.123 1.00 0.00 63 ASP A O 18
ATOM 19944 N N . ARG A 1 67 ? 4.400 7.892 5.424 1.00 0.00 64 ARG A N 18
ATOM 19945 C CA . ARG A 1 67 ? 5.542 7.888 4.514 1.00 0.00 64 ARG A CA 18
ATOM 19946 C C . ARG A 1 67 ? 6.849 7.686 5.272 1.00 0.00 64 ARG A C 18
ATOM 19947 O O . ARG A 1 67 ? 7.043 8.230 6.360 1.00 0.00 64 ARG A O 18
ATOM 19968 N N . ARG A 1 68 ? 7.737 6.891 4.690 1.00 0.00 65 ARG A N 18
ATOM 19969 C CA . ARG A 1 68 ? 9.031 6.611 5.297 1.00 0.00 65 ARG A CA 18
ATOM 19970 C C . ARG A 1 68 ? 10.116 6.489 4.231 1.00 0.00 65 ARG A C 18
ATOM 19971 O O . ARG A 1 68 ? 9.935 5.803 3.224 1.00 0.00 65 ARG A O 18
ATOM 19992 N N . LEU A 1 69 ? 11.243 7.156 4.460 1.00 0.00 66 LEU A N 18
ATOM 19993 C CA . LEU A 1 69 ? 12.357 7.115 3.521 1.00 0.00 66 LEU A CA 18
ATOM 19994 C C . LEU A 1 69 ? 13.463 6.204 4.042 1.00 0.00 66 LEU A C 18
ATOM 19995 O O . LEU A 1 69 ? 14.306 6.625 4.836 1.00 0.00 66 LEU A O 18
ATOM 20011 N N . LYS A 1 70 ? 13.450 4.952 3.598 1.00 0.00 67 LYS A N 18
ATOM 20012 C CA . LYS A 1 70 ? 14.450 3.978 4.023 1.00 0.00 67 LYS A CA 18
ATOM 20013 C C . LYS A 1 70 ? 14.976 3.185 2.830 1.00 0.00 67 LYS A C 18
ATOM 20014 O O . LYS A 1 70 ? 14.205 2.586 2.080 1.00 0.00 67 LYS A O 18
ATOM 20033 N N . LEU A 1 71 ? 16.295 3.186 2.663 1.00 0.00 68 LEU A N 18
ATOM 20034 C CA . LEU A 1 71 ? 16.927 2.470 1.562 1.00 0.00 68 LEU A CA 18
ATOM 20035 C C . LEU A 1 71 ? 18.335 2.012 1.943 1.00 0.00 68 LEU A C 18
ATOM 20036 O O . LEU A 1 71 ? 19.297 2.766 1.688 1.00 0.00 68 LEU A O 18
ATOM 20053 N N . ILE A 1 4 ? 13.342 3.893 -6.720 1.00 0.00 1 ILE A N 19
ATOM 20054 C CA . ILE A 1 4 ? 12.419 3.531 -5.614 1.00 0.00 1 ILE A CA 19
ATOM 20055 C C . ILE A 1 4 ? 11.336 4.589 -5.431 1.00 0.00 1 ILE A C 19
ATOM 20056 O O . ILE A 1 4 ? 11.456 5.707 -5.933 1.00 0.00 1 ILE A O 19
ATOM 20074 N N . PHE A 1 5 ? 10.279 4.228 -4.711 1.00 0.00 2 PHE A N 19
ATOM 20075 C CA . PHE A 1 5 ? 9.175 5.146 -4.455 1.00 0.00 2 PHE A CA 19
ATOM 20076 C C . PHE A 1 5 ? 8.983 5.365 -2.956 1.00 0.00 2 PHE A C 19
ATOM 20077 O O . PHE A 1 5 ? 9.799 4.926 -2.145 1.00 0.00 2 PHE A O 19
ATOM 20094 N N . ASP A 1 6 ? 7.897 6.045 -2.594 1.00 0.00 3 ASP A N 19
ATOM 20095 C CA . ASP A 1 6 ? 7.604 6.334 -1.192 1.00 0.00 3 ASP A CA 19
ATOM 20096 C C . ASP A 1 6 ? 6.867 5.177 -0.521 1.00 0.00 3 ASP A C 19
ATOM 20097 O O . ASP A 1 6 ? 5.664 5.005 -0.705 1.00 0.00 3 ASP A O 19
ATOM 20106 N N . ILE A 1 7 ? 7.600 4.390 0.261 1.00 0.00 4 ILE A N 19
ATOM 20107 C CA . ILE A 1 7 ? 7.026 3.255 0.971 1.00 0.00 4 ILE A CA 19
ATOM 20108 C C . ILE A 1 7 ? 6.405 3.689 2.297 1.00 0.00 4 ILE A C 19
ATOM 20109 O O . ILE A 1 7 ? 6.998 4.462 3.050 1.00 0.00 4 ILE A O 19
ATOM 20125 N N . TYR A 1 8 ? 5.207 3.182 2.573 1.00 0.00 5 TYR A N 19
ATOM 20126 C CA . TYR A 1 8 ? 4.496 3.505 3.805 1.00 0.00 5 TYR A CA 19
ATOM 20127 C C . TYR A 1 8 ? 4.441 2.291 4.726 1.00 0.00 5 TYR A C 19
ATOM 20128 O O . TYR A 1 8 ? 4.604 1.155 4.279 1.00 0.00 5 TYR A O 19
ATOM 20146 N N . VAL A 1 9 ? 4.209 2.536 6.012 1.00 0.00 6 VAL A N 19
ATOM 20147 C CA . VAL A 1 9 ? 4.127 1.458 6.991 1.00 0.00 6 VAL A CA 19
ATOM 20148 C C . VAL A 1 9 ? 2.716 1.343 7.562 1.00 0.00 6 VAL A C 19
ATOM 20149 O O . VAL A 1 9 ? 2.117 2.338 7.971 1.00 0.00 6 VAL A O 19
ATOM 20162 N N . VAL A 1 10 ? 2.189 0.122 7.579 1.00 0.00 7 VAL A N 19
ATOM 20163 C CA . VAL A 1 10 ? 0.847 -0.130 8.093 1.00 0.00 7 VAL A CA 19
ATOM 20164 C C . VAL A 1 10 ? 0.840 -0.136 9.618 1.00 0.00 7 VAL A C 19
ATOM 20165 O O . VAL A 1 10 ? 1.663 -0.801 10.247 1.00 0.00 7 VAL A O 19
ATOM 20178 N N . THR A 1 11 ? -0.092 0.607 10.209 1.00 0.00 8 THR A N 19
ATOM 20179 C CA . THR A 1 11 ? -0.194 0.689 11.662 1.00 0.00 8 THR A CA 19
ATOM 20180 C C . THR A 1 11 ? -1.648 0.671 12.126 1.00 0.00 8 THR A C 19
ATOM 20181 O O . THR A 1 11 ? -1.949 1.053 13.258 1.00 0.00 8 THR A O 19
ATOM 20192 N N . ALA A 1 12 ? -2.545 0.222 11.254 1.00 0.00 9 ALA A N 19
ATOM 20193 C CA . ALA A 1 12 ? -3.965 0.158 11.586 1.00 0.00 9 ALA A CA 19
ATOM 20194 C C . ALA A 1 12 ? -4.588 -1.153 11.118 1.00 0.00 9 ALA A C 19
ATOM 20195 O O . ALA A 1 12 ? -5.777 -1.394 11.328 1.00 0.00 9 ALA A O 19
ATOM 20202 N N . ASP A 1 13 ? -3.776 -1.996 10.486 1.00 0.00 10 ASP A N 19
ATOM 20203 C CA . ASP A 1 13 ? -4.240 -3.286 9.985 1.00 0.00 10 ASP A CA 19
ATOM 20204 C C . ASP A 1 13 ? -5.392 -3.112 9.000 1.00 0.00 10 ASP A C 19
ATOM 20205 O O . ASP A 1 13 ? -6.556 -3.054 9.395 1.00 0.00 10 ASP A O 19
ATOM 20214 N N . TYR A 1 14 ? -5.059 -3.023 7.715 1.00 0.00 11 TYR A N 19
ATOM 20215 C CA . TYR A 1 14 ? -6.071 -2.862 6.678 1.00 0.00 11 TYR A CA 19
ATOM 20216 C C . TYR A 1 14 ? -6.469 -4.219 6.111 1.00 0.00 11 TYR A C 19
ATOM 20217 O O . TYR A 1 14 ? -5.918 -4.674 5.108 1.00 0.00 11 TYR A O 19
ATOM 20235 N N . LEU A 1 15 ? -7.424 -4.867 6.770 1.00 0.00 12 LEU A N 19
ATOM 20236 C CA . LEU A 1 15 ? -7.898 -6.177 6.343 1.00 0.00 12 LEU A CA 19
ATOM 20237 C C . LEU A 1 15 ? -9.333 -6.091 5.821 1.00 0.00 12 LEU A C 19
ATOM 20238 O O . LEU A 1 15 ? -10.261 -5.858 6.594 1.00 0.00 12 LEU A O 19
ATOM 20254 N N . PRO A 1 16 ? -9.537 -6.276 4.502 1.00 0.00 13 PRO A N 19
ATOM 20255 C CA . PRO A 1 16 ? -10.875 -6.220 3.903 1.00 0.00 13 PRO A CA 19
ATOM 20256 C C . PRO A 1 16 ? -11.821 -7.243 4.517 1.00 0.00 13 PRO A C 19
ATOM 20257 O O . PRO A 1 16 ? -11.402 -8.333 4.907 1.00 0.00 13 PRO A O 19
ATOM 20268 N N . LEU A 1 17 ? -13.097 -6.886 4.603 1.00 0.00 14 LEU A N 19
ATOM 20269 C CA . LEU A 1 17 ? -14.096 -7.785 5.165 1.00 0.00 14 LEU A CA 19
ATOM 20270 C C . LEU A 1 17 ? -14.806 -8.556 4.056 1.00 0.00 14 LEU A C 19
ATOM 20271 O O . LEU A 1 17 ? -15.761 -8.067 3.452 1.00 0.00 14 LEU A O 19
ATOM 20287 N N . GLY A 1 18 ? -14.323 -9.765 3.792 1.00 0.00 15 GLY A N 19
ATOM 20288 C CA . GLY A 1 18 ? -14.916 -10.596 2.761 1.00 0.00 15 GLY A CA 19
ATOM 20289 C C . GLY A 1 18 ? -14.415 -10.247 1.374 1.00 0.00 15 GLY A C 19
ATOM 20290 O O . GLY A 1 18 ? -13.215 -10.324 1.104 1.00 0.00 15 GLY A O 19
ATOM 20294 N N . ALA A 1 19 ? -15.334 -9.862 0.495 1.00 0.00 16 ALA A N 19
ATOM 20295 C CA . ALA A 1 19 ? -14.983 -9.502 -0.873 1.00 0.00 16 ALA A CA 19
ATOM 20296 C C . ALA A 1 19 ? -15.157 -8.006 -1.112 1.00 0.00 16 ALA A C 19
ATOM 20297 O O . ALA A 1 19 ? -16.279 -7.514 -1.233 1.00 0.00 16 ALA A O 19
ATOM 20304 N N . GLU A 1 20 ? -14.039 -7.288 -1.177 1.00 0.00 17 GLU A N 19
ATOM 20305 C CA . GLU A 1 20 ? -14.069 -5.847 -1.404 1.00 0.00 17 GLU A CA 19
ATOM 20306 C C . GLU A 1 20 ? -13.789 -5.527 -2.869 1.00 0.00 17 GLU A C 19
ATOM 20307 O O . GLU A 1 20 ? -12.952 -6.167 -3.505 1.00 0.00 17 GLU A O 19
ATOM 20319 N N . GLN A 1 21 ? -14.497 -4.533 -3.399 1.00 0.00 18 GLN A N 19
ATOM 20320 C CA . GLN A 1 21 ? -14.327 -4.133 -4.792 1.00 0.00 18 GLN A CA 19
ATOM 20321 C C . GLN A 1 21 ? -13.072 -3.283 -4.968 1.00 0.00 18 GLN A C 19
ATOM 20322 O O . GLN A 1 21 ? -12.919 -2.245 -4.324 1.00 0.00 18 GLN A O 19
ATOM 20336 N N . ASP A 1 22 ? -12.180 -3.733 -5.848 1.00 0.00 19 ASP A N 19
ATOM 20337 C CA . ASP A 1 22 ? -10.934 -3.022 -6.117 1.00 0.00 19 ASP A CA 19
ATOM 20338 C C . ASP A 1 22 ? -10.159 -2.770 -4.827 1.00 0.00 19 ASP A C 19
ATOM 20339 O O . ASP A 1 22 ? -9.934 -1.624 -4.438 1.00 0.00 19 ASP A O 19
ATOM 20348 N N . ALA A 1 23 ? -9.756 -3.851 -4.167 1.00 0.00 20 ALA A N 19
ATOM 20349 C CA . ALA A 1 23 ? -9.007 -3.751 -2.920 1.00 0.00 20 ALA A CA 19
ATOM 20350 C C . ALA A 1 23 ? -7.933 -4.831 -2.833 1.00 0.00 20 ALA A C 19
ATOM 20351 O O . ALA A 1 23 ? -7.924 -5.777 -3.621 1.00 0.00 20 ALA A O 19
ATOM 20358 N N . ILE A 1 24 ? -7.030 -4.681 -1.869 1.00 0.00 21 ILE A N 19
ATOM 20359 C CA . ILE A 1 24 ? -5.953 -5.642 -1.672 1.00 0.00 21 ILE A CA 19
ATOM 20360 C C . ILE A 1 24 ? -5.770 -5.958 -0.189 1.00 0.00 21 ILE A C 19
ATOM 20361 O O . ILE A 1 24 ? -5.732 -5.056 0.648 1.00 0.00 21 ILE A O 19
ATOM 20377 N N . THR A 1 25 ? -5.661 -7.244 0.127 1.00 0.00 22 THR A N 19
ATOM 20378 C CA . THR A 1 25 ? -5.484 -7.679 1.507 1.00 0.00 22 THR A CA 19
ATOM 20379 C C . THR A 1 25 ? -4.120 -7.259 2.044 1.00 0.00 22 THR A C 19
ATOM 20380 O O . THR A 1 25 ? -3.092 -7.493 1.407 1.00 0.00 22 THR A O 19
ATOM 20391 N N . LEU A 1 26 ? -4.118 -6.638 3.220 1.00 0.00 23 LEU A N 19
ATOM 20392 C CA . LEU A 1 26 ? -2.880 -6.186 3.845 1.00 0.00 23 LEU A CA 19
ATOM 20393 C C . LEU A 1 26 ? -2.845 -6.545 5.324 1.00 0.00 23 LEU A C 19
ATOM 20394 O O . LEU A 1 26 ? -3.849 -6.966 5.899 1.00 0.00 23 LEU A O 19
ATOM 20410 N N . ARG A 1 27 ? -1.675 -6.378 5.933 1.00 0.00 24 ARG A N 19
ATOM 20411 C CA . ARG A 1 27 ? -1.493 -6.685 7.345 1.00 0.00 24 ARG A CA 19
ATOM 20412 C C . ARG A 1 27 ? -0.727 -5.571 8.051 1.00 0.00 24 ARG A C 19
ATOM 20413 O O . ARG A 1 27 ? 0.153 -4.941 7.465 1.00 0.00 24 ARG A O 19
ATOM 20434 N N . GLU A 1 28 ? -1.070 -5.333 9.314 1.00 0.00 25 GLU A N 19
ATOM 20435 C CA . GLU A 1 28 ? -0.413 -4.297 10.103 1.00 0.00 25 GLU A CA 19
ATOM 20436 C C . GLU A 1 28 ? 1.046 -4.653 10.362 1.00 0.00 25 GLU A C 19
ATOM 20437 O O . GLU A 1 28 ? 1.345 -5.531 11.172 1.00 0.00 25 GLU A O 19
ATOM 20449 N N . GLY A 1 29 ? 1.949 -3.969 9.668 1.00 0.00 26 GLY A N 19
ATOM 20450 C CA . GLY A 1 29 ? 3.365 -4.225 9.844 1.00 0.00 26 GLY A CA 19
ATOM 20451 C C . GLY A 1 29 ? 4.091 -4.450 8.533 1.00 0.00 26 GLY A C 19
ATOM 20452 O O . GLY A 1 29 ? 5.259 -4.839 8.527 1.00 0.00 26 GLY A O 19
ATOM 20456 N N . GLN A 1 30 ? 3.406 -4.211 7.416 1.00 0.00 27 GLN A N 19
ATOM 20457 C CA . GLN A 1 30 ? 4.018 -4.396 6.104 1.00 0.00 27 GLN A CA 19
ATOM 20458 C C . GLN A 1 30 ? 4.391 -3.057 5.480 1.00 0.00 27 GLN A C 19
ATOM 20459 O O . GLN A 1 30 ? 3.965 -2.001 5.946 1.00 0.00 27 GLN A O 19
ATOM 20473 N N . TYR A 1 31 ? 5.193 -3.114 4.423 1.00 0.00 28 TYR A N 19
ATOM 20474 C CA . TYR A 1 31 ? 5.634 -1.911 3.727 1.00 0.00 28 TYR A CA 19
ATOM 20475 C C . TYR A 1 31 ? 5.201 -1.946 2.264 1.00 0.00 28 TYR A C 19
ATOM 20476 O O . TYR A 1 31 ? 5.202 -3.006 1.636 1.00 0.00 28 TYR A O 19
ATOM 20494 N N . VAL A 1 32 ? 4.830 -0.788 1.720 1.00 0.00 29 VAL A N 19
ATOM 20495 C CA . VAL A 1 32 ? 4.398 -0.711 0.327 1.00 0.00 29 VAL A CA 19
ATOM 20496 C C . VAL A 1 32 ? 4.588 0.695 -0.252 1.00 0.00 29 VAL A C 19
ATOM 20497 O O . VAL A 1 32 ? 4.059 1.673 0.273 1.00 0.00 29 VAL A O 19
ATOM 20510 N N . GLU A 1 33 ? 5.341 0.779 -1.348 1.00 0.00 30 GLU A N 19
ATOM 20511 C CA . GLU A 1 33 ? 5.599 2.047 -2.021 1.00 0.00 30 GLU A CA 19
ATOM 20512 C C . GLU A 1 33 ? 4.398 2.490 -2.852 1.00 0.00 30 GLU A C 19
ATOM 20513 O O . GLU A 1 33 ? 3.601 1.664 -3.300 1.00 0.00 30 GLU A O 19
ATOM 20525 N N . VAL A 1 34 ? 4.280 3.799 -3.055 1.00 0.00 31 VAL A N 19
ATOM 20526 C CA . VAL A 1 34 ? 3.183 4.359 -3.834 1.00 0.00 31 VAL A CA 19
ATOM 20527 C C . VAL A 1 34 ? 3.591 4.557 -5.292 1.00 0.00 31 VAL A C 19
ATOM 20528 O O . VAL A 1 34 ? 4.739 4.892 -5.588 1.00 0.00 31 VAL A O 19
ATOM 20541 N N . LEU A 1 35 ? 2.642 4.341 -6.197 1.00 0.00 32 LEU A N 19
ATOM 20542 C CA . LEU A 1 35 ? 2.895 4.486 -7.627 1.00 0.00 32 LEU A CA 19
ATOM 20543 C C . LEU A 1 35 ? 2.335 5.803 -8.159 1.00 0.00 32 LEU A C 19
ATOM 20544 O O . LEU A 1 35 ? 3.064 6.782 -8.314 1.00 0.00 32 LEU A O 19
ATOM 20560 N N . ASP A 1 36 ? 1.033 5.816 -8.435 1.00 0.00 33 ASP A N 19
ATOM 20561 C CA . ASP A 1 36 ? 0.366 7.003 -8.961 1.00 0.00 33 ASP A CA 19
ATOM 20562 C C . ASP A 1 36 ? 0.447 8.167 -7.977 1.00 0.00 33 ASP A C 19
ATOM 20563 O O . ASP A 1 36 ? 0.881 9.263 -8.333 1.00 0.00 33 ASP A O 19
ATOM 20572 N N . ALA A 1 37 ? 0.020 7.922 -6.740 1.00 0.00 34 ALA A N 19
ATOM 20573 C CA . ALA A 1 37 ? 0.047 8.944 -5.695 1.00 0.00 34 ALA A CA 19
ATOM 20574 C C . ALA A 1 37 ? -0.813 10.151 -6.066 1.00 0.00 34 ALA A C 19
ATOM 20575 O O . ALA A 1 37 ? -0.604 11.251 -5.554 1.00 0.00 34 ALA A O 19
ATOM 20582 N N . ALA A 1 38 ? -1.784 9.939 -6.950 1.00 0.00 35 ALA A N 19
ATOM 20583 C CA . ALA A 1 38 ? -2.674 11.013 -7.379 1.00 0.00 35 ALA A CA 19
ATOM 20584 C C . ALA A 1 38 ? -4.006 10.953 -6.638 1.00 0.00 35 ALA A C 19
ATOM 20585 O O . ALA A 1 38 ? -4.408 9.896 -6.156 1.00 0.00 35 ALA A O 19
ATOM 20592 N N . HIS A 1 39 ? -4.684 12.098 -6.557 1.00 0.00 36 HIS A N 19
ATOM 20593 C CA . HIS A 1 39 ? -5.973 12.193 -5.873 1.00 0.00 36 HIS A CA 19
ATOM 20594 C C . HIS A 1 39 ? -5.820 11.920 -4.374 1.00 0.00 36 HIS A C 19
ATOM 20595 O O . HIS A 1 39 ? -5.577 10.784 -3.968 1.00 0.00 36 HIS A O 19
ATOM 20610 N N . PRO A 1 40 ? -5.961 12.964 -3.528 1.00 0.00 37 PRO A N 19
ATOM 20611 C CA . PRO A 1 40 ? -5.834 12.831 -2.067 1.00 0.00 37 PRO A CA 19
ATOM 20612 C C . PRO A 1 40 ? -6.724 11.732 -1.492 1.00 0.00 37 PRO A C 19
ATOM 20613 O O . PRO A 1 40 ? -6.438 11.187 -0.425 1.00 0.00 37 PRO A O 19
ATOM 20624 N N . LEU A 1 41 ? -7.803 11.416 -2.202 1.00 0.00 38 LEU A N 19
ATOM 20625 C CA . LEU A 1 41 ? -8.734 10.380 -1.763 1.00 0.00 38 LEU A CA 19
ATOM 20626 C C . LEU A 1 41 ? -8.004 9.066 -1.498 1.00 0.00 38 LEU A C 19
ATOM 20627 O O . LEU A 1 41 ? -7.853 8.652 -0.349 1.00 0.00 38 LEU A O 19
ATOM 20643 N N . ARG A 1 42 ? -7.553 8.418 -2.567 1.00 0.00 39 ARG A N 19
ATOM 20644 C CA . ARG A 1 42 ? -6.837 7.154 -2.449 1.00 0.00 39 ARG A CA 19
ATOM 20645 C C . ARG A 1 42 ? -5.676 7.095 -3.437 1.00 0.00 39 ARG A C 19
ATOM 20646 O O . ARG A 1 42 ? -5.778 7.594 -4.558 1.00 0.00 39 ARG A O 19
ATOM 20667 N N . TRP A 1 43 ? -4.573 6.484 -3.015 1.00 0.00 40 TRP A N 19
ATOM 20668 C CA . TRP A 1 43 ? -3.392 6.368 -3.862 1.00 0.00 40 TRP A CA 19
ATOM 20669 C C . TRP A 1 43 ? -3.160 4.926 -4.303 1.00 0.00 40 TRP A C 19
ATOM 20670 O O . TRP A 1 43 ? -3.389 3.988 -3.540 1.00 0.00 40 TRP A O 19
ATOM 20691 N N . LEU A 1 44 ? -2.705 4.760 -5.542 1.00 0.00 41 LEU A N 19
ATOM 20692 C CA . LEU A 1 44 ? -2.417 3.438 -6.085 1.00 0.00 41 LEU A CA 19
ATOM 20693 C C . LEU A 1 44 ? -1.055 2.963 -5.591 1.00 0.00 41 LEU A C 19
ATOM 20694 O O . LEU A 1 44 ? -0.051 3.644 -5.788 1.00 0.00 41 LEU A O 19
ATOM 20710 N N . VAL A 1 45 ? -1.021 1.798 -4.950 1.00 0.00 42 VAL A N 19
ATOM 20711 C CA . VAL A 1 45 ? 0.230 1.264 -4.421 1.00 0.00 42 VAL A CA 19
ATOM 20712 C C . VAL A 1 45 ? 0.403 -0.219 -4.742 1.00 0.00 42 VAL A C 19
ATOM 20713 O O . VAL A 1 45 ? -0.573 -0.938 -4.955 1.00 0.00 42 VAL A O 19
ATOM 20726 N N . ARG A 1 46 ? 1.658 -0.663 -4.775 1.00 0.00 43 ARG A N 19
ATOM 20727 C CA . ARG A 1 46 ? 1.976 -2.062 -5.047 1.00 0.00 43 ARG A CA 19
ATOM 20728 C C . ARG A 1 46 ? 2.942 -2.597 -3.994 1.00 0.00 43 ARG A C 19
ATOM 20729 O O . ARG A 1 46 ? 4.034 -2.058 -3.806 1.00 0.00 43 ARG A O 19
ATOM 20750 N N . THR A 1 47 ? 2.534 -3.653 -3.299 1.00 0.00 44 THR A N 19
ATOM 20751 C CA . THR A 1 47 ? 3.368 -4.242 -2.258 1.00 0.00 44 THR A CA 19
ATOM 20752 C C . THR A 1 47 ? 4.640 -4.845 -2.842 1.00 0.00 44 THR A C 19
ATOM 20753 O O . THR A 1 47 ? 4.641 -5.360 -3.960 1.00 0.00 44 THR A O 19
ATOM 20764 N N . LYS A 1 48 ? 5.721 -4.777 -2.072 1.00 0.00 45 LYS A N 19
ATOM 20765 C CA . LYS A 1 48 ? 7.009 -5.309 -2.504 1.00 0.00 45 LYS A CA 19
ATOM 20766 C C . LYS A 1 48 ? 7.001 -6.840 -2.506 1.00 0.00 45 LYS A C 19
ATOM 20767 O O . LYS A 1 48 ? 6.679 -7.461 -1.493 1.00 0.00 45 LYS A O 19
ATOM 20786 N N . PRO A 1 49 ? 7.358 -7.472 -3.643 1.00 0.00 46 PRO A N 19
ATOM 20787 C CA . PRO A 1 49 ? 7.392 -8.933 -3.748 1.00 0.00 46 PRO A CA 19
ATOM 20788 C C . PRO A 1 49 ? 8.605 -9.532 -3.040 1.00 0.00 46 PRO A C 19
ATOM 20789 O O . PRO A 1 49 ? 9.302 -8.845 -2.295 1.00 0.00 46 PRO A O 19
ATOM 20800 N N . THR A 1 50 ? 8.849 -10.818 -3.277 1.00 0.00 47 THR A N 19
ATOM 20801 C CA . THR A 1 50 ? 9.979 -11.507 -2.664 1.00 0.00 47 THR A CA 19
ATOM 20802 C C . THR A 1 50 ? 11.073 -11.789 -3.689 1.00 0.00 47 THR A C 19
ATOM 20803 O O . THR A 1 50 ? 12.106 -11.119 -3.712 1.00 0.00 47 THR A O 19
ATOM 20814 N N . LYS A 1 51 ? 10.834 -12.783 -4.536 1.00 0.00 48 LYS A N 19
ATOM 20815 C CA . LYS A 1 51 ? 11.788 -13.165 -5.570 1.00 0.00 48 LYS A CA 19
ATOM 20816 C C . LYS A 1 51 ? 11.147 -14.159 -6.531 1.00 0.00 48 LYS A C 19
ATOM 20817 O O . LYS A 1 51 ? 11.690 -14.452 -7.596 1.00 0.00 48 LYS A O 19
ATOM 20836 N N . SER A 1 52 ? 9.982 -14.668 -6.143 1.00 0.00 49 SER A N 19
ATOM 20837 C CA . SER A 1 52 ? 9.250 -15.629 -6.961 1.00 0.00 49 SER A CA 19
ATOM 20838 C C . SER A 1 52 ? 7.747 -15.393 -6.860 1.00 0.00 49 SER A C 19
ATOM 20839 O O . SER A 1 52 ? 6.961 -16.017 -7.575 1.00 0.00 49 SER A O 19
ATOM 20847 N N . SER A 1 53 ? 7.355 -14.491 -5.967 1.00 0.00 50 SER A N 19
ATOM 20848 C CA . SER A 1 53 ? 5.946 -14.170 -5.770 1.00 0.00 50 SER A CA 19
ATOM 20849 C C . SER A 1 53 ? 5.549 -12.933 -6.572 1.00 0.00 50 SER A C 19
ATOM 20850 O O . SER A 1 53 ? 6.170 -11.877 -6.444 1.00 0.00 50 SER A O 19
ATOM 20858 N N . PRO A 1 54 ? 4.505 -13.050 -7.413 1.00 0.00 51 PRO A N 19
ATOM 20859 C CA . PRO A 1 54 ? 4.020 -11.936 -8.236 1.00 0.00 51 PRO A CA 19
ATOM 20860 C C . PRO A 1 54 ? 3.554 -10.755 -7.390 1.00 0.00 51 PRO A C 19
ATOM 20861 O O . PRO A 1 54 ? 2.740 -10.914 -6.480 1.00 0.00 51 PRO A O 19
ATOM 20872 N N . SER A 1 55 ? 4.076 -9.571 -7.696 1.00 0.00 52 SER A N 19
ATOM 20873 C CA . SER A 1 55 ? 3.718 -8.362 -6.963 1.00 0.00 52 SER A CA 19
ATOM 20874 C C . SER A 1 55 ? 2.291 -7.928 -7.285 1.00 0.00 52 SER A C 19
ATOM 20875 O O . SER A 1 55 ? 1.883 -7.910 -8.446 1.00 0.00 52 SER A O 19
ATOM 20883 N N . ARG A 1 56 ? 1.536 -7.579 -6.247 1.00 0.00 53 ARG A N 19
ATOM 20884 C CA . ARG A 1 56 ? 0.156 -7.141 -6.417 1.00 0.00 53 ARG A CA 19
ATOM 20885 C C . ARG A 1 56 ? 0.021 -5.650 -6.125 1.00 0.00 53 ARG A C 19
ATOM 20886 O O . ARG A 1 56 ? 0.859 -5.064 -5.438 1.00 0.00 53 ARG A O 19
ATOM 20907 N N . GLN A 1 57 ? -1.038 -5.041 -6.649 1.00 0.00 54 GLN A N 19
ATOM 20908 C CA . GLN A 1 57 ? -1.282 -3.617 -6.447 1.00 0.00 54 GLN A CA 19
ATOM 20909 C C . GLN A 1 57 ? -2.768 -3.340 -6.236 1.00 0.00 54 GLN A C 19
ATOM 20910 O O . GLN A 1 57 ? -3.612 -3.810 -6.999 1.00 0.00 54 GLN A O 19
ATOM 20924 N N . GLY A 1 58 ? -3.078 -2.575 -5.195 1.00 0.00 55 GLY A N 19
ATOM 20925 C CA . GLY A 1 58 ? -4.461 -2.246 -4.899 1.00 0.00 55 GLY A CA 19
ATOM 20926 C C . GLY A 1 58 ? -4.607 -0.890 -4.238 1.00 0.00 55 GLY A C 19
ATOM 20927 O O . GLY A 1 58 ? -3.652 -0.367 -3.661 1.00 0.00 55 GLY A O 19
ATOM 20931 N N . TRP A 1 59 ? -5.803 -0.316 -4.321 1.00 0.00 56 TRP A N 19
ATOM 20932 C CA . TRP A 1 59 ? -6.069 0.989 -3.724 1.00 0.00 56 TRP A CA 19
ATOM 20933 C C . TRP A 1 59 ? -6.316 0.855 -2.225 1.00 0.00 56 TRP A C 19
ATOM 20934 O O . TRP A 1 59 ? -7.242 0.166 -1.798 1.00 0.00 56 TRP A O 19
ATOM 20955 N N . VAL A 1 60 ? -5.482 1.521 -1.430 1.00 0.00 57 VAL A N 19
ATOM 20956 C CA . VAL A 1 60 ? -5.609 1.475 0.022 1.00 0.00 57 VAL A CA 19
ATOM 20957 C C . VAL A 1 60 ? -5.864 2.863 0.600 1.00 0.00 57 VAL A C 19
ATOM 20958 O O . VAL A 1 60 ? -5.791 3.865 -0.112 1.00 0.00 57 VAL A O 19
ATOM 20971 N N . SER A 1 61 ? -6.162 2.912 1.894 1.00 0.00 58 SER A N 19
ATOM 20972 C CA . SER A 1 61 ? -6.427 4.176 2.571 1.00 0.00 58 SER A CA 19
ATOM 20973 C C . SER A 1 61 ? -5.150 4.730 3.206 1.00 0.00 58 SER A C 19
ATOM 20974 O O . SER A 1 61 ? -4.669 4.193 4.204 1.00 0.00 58 SER A O 19
ATOM 20982 N N . PRO A 1 62 ? -4.581 5.812 2.639 1.00 0.00 59 PRO A N 19
ATOM 20983 C CA . PRO A 1 62 ? -3.354 6.422 3.166 1.00 0.00 59 PRO A CA 19
ATOM 20984 C C . PRO A 1 62 ? -3.583 7.126 4.501 1.00 0.00 59 PRO A C 19
ATOM 20985 O O . PRO A 1 62 ? -2.650 7.661 5.098 1.00 0.00 59 PRO A O 19
ATOM 20996 N N . ALA A 1 63 ? -4.830 7.121 4.962 1.00 0.00 60 ALA A N 19
ATOM 20997 C CA . ALA A 1 63 ? -5.180 7.760 6.225 1.00 0.00 60 ALA A CA 19
ATOM 20998 C C . ALA A 1 63 ? -4.594 6.998 7.410 1.00 0.00 60 ALA A C 19
ATOM 20999 O O . ALA A 1 63 ? -4.560 7.507 8.531 1.00 0.00 60 ALA A O 19
ATOM 21006 N N . TYR A 1 64 ? -4.132 5.777 7.154 1.00 0.00 61 TYR A N 19
ATOM 21007 C CA . TYR A 1 64 ? -3.550 4.944 8.201 1.00 0.00 61 TYR A CA 19
ATOM 21008 C C . TYR A 1 64 ? -2.085 4.635 7.905 1.00 0.00 61 TYR A C 19
ATOM 21009 O O . TYR A 1 64 ? -1.415 3.955 8.682 1.00 0.00 61 TYR A O 19
ATOM 21027 N N . LEU A 1 65 ? -1.593 5.140 6.779 1.00 0.00 62 LEU A N 19
ATOM 21028 C CA . LEU A 1 65 ? -0.209 4.914 6.379 1.00 0.00 62 LEU A CA 19
ATOM 21029 C C . LEU A 1 65 ? 0.655 6.141 6.660 1.00 0.00 62 LEU A C 19
ATOM 21030 O O . LEU A 1 65 ? 0.218 7.277 6.478 1.00 0.00 62 LEU A O 19
ATOM 21046 N N . ASP A 1 66 ? 1.885 5.897 7.107 1.00 0.00 63 ASP A N 19
ATOM 21047 C CA . ASP A 1 66 ? 2.818 6.975 7.415 1.00 0.00 63 ASP A CA 19
ATOM 21048 C C . ASP A 1 66 ? 3.882 7.097 6.329 1.00 0.00 63 ASP A C 19
ATOM 21049 O O . ASP A 1 66 ? 4.466 6.099 5.906 1.00 0.00 63 ASP A O 19
ATOM 21058 N N . ARG A 1 67 ? 4.130 8.323 5.880 1.00 0.00 64 ARG A N 19
ATOM 21059 C CA . ARG A 1 67 ? 5.120 8.570 4.838 1.00 0.00 64 ARG A CA 19
ATOM 21060 C C . ARG A 1 67 ? 6.538 8.446 5.389 1.00 0.00 64 ARG A C 19
ATOM 21061 O O . ARG A 1 67 ? 6.956 9.234 6.238 1.00 0.00 64 ARG A O 19
ATOM 21082 N N . ARG A 1 68 ? 7.271 7.453 4.897 1.00 0.00 65 ARG A N 19
ATOM 21083 C CA . ARG A 1 68 ? 8.644 7.223 5.334 1.00 0.00 65 ARG A CA 19
ATOM 21084 C C . ARG A 1 68 ? 9.539 6.879 4.148 1.00 0.00 65 ARG A C 19
ATOM 21085 O O . ARG A 1 68 ? 9.350 5.851 3.495 1.00 0.00 65 ARG A O 19
ATOM 21106 N N . LEU A 1 69 ? 10.510 7.742 3.872 1.00 0.00 66 LEU A N 19
ATOM 21107 C CA . LEU A 1 69 ? 11.433 7.525 2.764 1.00 0.00 66 LEU A CA 19
ATOM 21108 C C . LEU A 1 69 ? 12.880 7.692 3.216 1.00 0.00 66 LEU A C 19
ATOM 21109 O O . LEU A 1 69 ? 13.269 8.750 3.712 1.00 0.00 66 LEU A O 19
ATOM 21125 N N . LYS A 1 70 ? 13.671 6.638 3.040 1.00 0.00 67 LYS A N 19
ATOM 21126 C CA . LYS A 1 70 ? 15.078 6.661 3.423 1.00 0.00 67 LYS A CA 19
ATOM 21127 C C . LYS A 1 70 ? 15.878 7.560 2.487 1.00 0.00 67 LYS A C 19
ATOM 21128 O O . LYS A 1 70 ? 16.892 8.136 2.879 1.00 0.00 67 LYS A O 19
ATOM 21147 N N . LEU A 1 71 ? 15.412 7.673 1.247 1.00 0.00 68 LEU A N 19
ATOM 21148 C CA . LEU A 1 71 ? 16.083 8.499 0.250 1.00 0.00 68 LEU A CA 19
ATOM 21149 C C . LEU A 1 71 ? 15.735 9.972 0.449 1.00 0.00 68 LEU A C 19
ATOM 21150 O O . LEU A 1 71 ? 14.655 10.394 -0.018 1.00 0.00 68 LEU A O 19
ATOM 21167 N N . ILE A 1 4 ? 11.526 8.225 -8.115 1.00 0.00 1 ILE A N 20
ATOM 21168 C CA . ILE A 1 4 ? 11.496 7.937 -6.659 1.00 0.00 1 ILE A CA 20
ATOM 21169 C C . ILE A 1 4 ? 10.152 7.349 -6.242 1.00 0.00 1 ILE A C 20
ATOM 21170 O O . ILE A 1 4 ? 9.121 7.643 -6.846 1.00 0.00 1 ILE A O 20
ATOM 21188 N N . PHE A 1 5 ? 10.172 6.515 -5.205 1.00 0.00 2 PHE A N 20
ATOM 21189 C CA . PHE A 1 5 ? 8.954 5.881 -4.710 1.00 0.00 2 PHE A CA 20
ATOM 21190 C C . PHE A 1 5 ? 8.828 6.052 -3.197 1.00 0.00 2 PHE A C 20
ATOM 21191 O O . PHE A 1 5 ? 9.808 5.915 -2.465 1.00 0.00 2 PHE A O 20
ATOM 21208 N N . ASP A 1 6 ? 7.614 6.347 -2.735 1.00 0.00 3 ASP A N 20
ATOM 21209 C CA . ASP A 1 6 ? 7.365 6.539 -1.308 1.00 0.00 3 ASP A CA 20
ATOM 21210 C C . ASP A 1 6 ? 6.654 5.332 -0.704 1.00 0.00 3 ASP A C 20
ATOM 21211 O O . ASP A 1 6 ? 5.461 5.128 -0.926 1.00 0.00 3 ASP A O 20
ATOM 21220 N N . ILE A 1 7 ? 7.391 4.545 0.073 1.00 0.00 4 ILE A N 20
ATOM 21221 C CA . ILE A 1 7 ? 6.840 3.360 0.713 1.00 0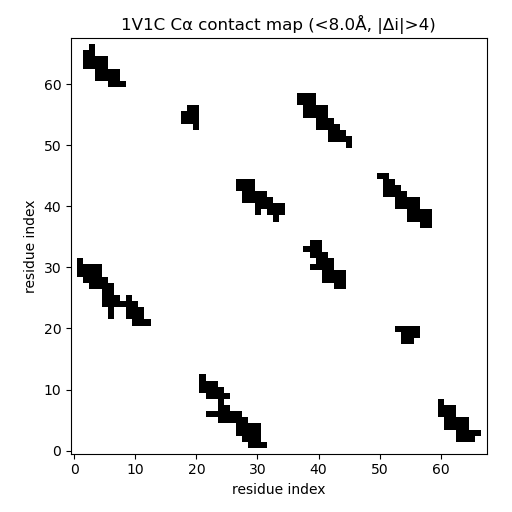.00 4 ILE A CA 20
ATOM 21222 C C . ILE A 1 7 ? 6.136 3.706 2.022 1.00 0.00 4 ILE A C 20
ATOM 21223 O O . ILE A 1 7 ? 6.757 4.186 2.970 1.00 0.00 4 ILE A O 20
ATOM 21239 N N . TYR A 1 8 ? 4.829 3.459 2.058 1.00 0.00 5 TYR A N 20
ATOM 21240 C CA . TYR A 1 8 ? 4.020 3.728 3.240 1.00 0.00 5 TYR A CA 20
ATOM 21241 C C . TYR A 1 8 ? 3.834 2.458 4.064 1.00 0.00 5 TYR A C 20
ATOM 21242 O O . TYR A 1 8 ? 3.405 1.427 3.543 1.00 0.00 5 TYR A O 20
ATOM 21260 N N . VAL A 1 9 ? 4.159 2.536 5.350 1.00 0.00 6 VAL A N 20
ATOM 21261 C CA . VAL A 1 9 ? 4.030 1.387 6.240 1.00 0.00 6 VAL A CA 20
ATOM 21262 C C . VAL A 1 9 ? 2.662 1.358 6.915 1.00 0.00 6 VAL A C 20
ATOM 21263 O O . VAL A 1 9 ? 2.163 2.383 7.382 1.00 0.00 6 VAL A O 20
ATOM 21276 N N . VAL A 1 10 ? 2.059 0.174 6.960 1.00 0.00 7 VAL A N 20
ATOM 21277 C CA . VAL A 1 10 ? 0.752 0.000 7.583 1.00 0.00 7 VAL A CA 20
ATOM 21278 C C . VAL A 1 10 ? 0.898 -0.264 9.078 1.00 0.00 7 VAL A C 20
ATOM 21279 O O . VAL A 1 10 ? 1.602 -1.187 9.486 1.00 0.00 7 VAL A O 20
ATOM 21292 N N . THR A 1 11 ? 0.229 0.551 9.890 1.00 0.00 8 THR A N 20
ATOM 21293 C CA . THR A 1 11 ? 0.295 0.403 11.339 1.00 0.00 8 THR A CA 20
ATOM 21294 C C . THR A 1 11 ? -1.083 0.551 11.976 1.00 0.00 8 THR A C 20
ATOM 21295 O O . THR A 1 11 ? -1.198 0.791 13.177 1.00 0.00 8 THR A O 20
ATOM 21306 N N . ALA A 1 12 ? -2.125 0.401 11.166 1.00 0.00 9 ALA A N 20
ATOM 21307 C CA . ALA A 1 12 ? -3.493 0.517 11.654 1.00 0.00 9 ALA A CA 20
ATOM 21308 C C . ALA A 1 12 ? -4.308 -0.726 11.317 1.00 0.00 9 ALA A C 20
ATOM 21309 O O . ALA A 1 12 ? -5.523 -0.753 11.512 1.00 0.00 9 ALA A O 20
ATOM 21316 N N . ASP A 1 13 ? -3.630 -1.755 10.811 1.00 0.00 10 ASP A N 20
ATOM 21317 C CA . ASP A 1 13 ? -4.290 -3.006 10.443 1.00 0.00 10 ASP A CA 20
ATOM 21318 C C . ASP A 1 13 ? -5.411 -2.752 9.440 1.00 0.00 10 ASP A C 20
ATOM 21319 O O . ASP A 1 13 ? -6.558 -2.511 9.821 1.00 0.00 10 ASP A O 20
ATOM 21328 N N . TYR A 1 14 ? -5.071 -2.802 8.155 1.00 0.00 11 TYR A N 20
ATOM 21329 C CA . TYR A 1 14 ? -6.048 -2.573 7.097 1.00 0.00 11 TYR A CA 20
ATOM 21330 C C . TYR A 1 14 ? -6.428 -3.885 6.415 1.00 0.00 11 TYR A C 20
ATOM 21331 O O . TYR A 1 14 ? -5.762 -4.323 5.476 1.00 0.00 11 TYR A O 20
ATOM 21349 N N . LEU A 1 15 ? -7.494 -4.513 6.903 1.00 0.00 12 LEU A N 20
ATOM 21350 C CA . LEU A 1 15 ? -7.965 -5.775 6.341 1.00 0.00 12 LEU A CA 20
ATOM 21351 C C . LEU A 1 15 ? -9.373 -5.623 5.765 1.00 0.00 12 LEU A C 20
ATOM 21352 O O . LEU A 1 15 ? -10.250 -5.049 6.409 1.00 0.00 12 LEU A O 20
ATOM 21368 N N . PRO A 1 16 ? -9.610 -6.135 4.540 1.00 0.00 13 PRO A N 20
ATOM 21369 C CA . PRO A 1 16 ? -10.925 -6.047 3.892 1.00 0.00 13 PRO A CA 20
ATOM 21370 C C . PRO A 1 16 ? -12.011 -6.754 4.692 1.00 0.00 13 PRO A C 20
ATOM 21371 O O . PRO A 1 16 ? -11.816 -7.871 5.169 1.00 0.00 13 PRO A O 20
ATOM 21382 N N . LEU A 1 17 ? -13.158 -6.096 4.835 1.00 0.00 14 LEU A N 20
ATOM 21383 C CA . LEU A 1 17 ? -14.275 -6.671 5.568 1.00 0.00 14 LEU A CA 20
ATOM 21384 C C . LEU A 1 17 ? -15.277 -7.315 4.614 1.00 0.00 14 LEU A C 20
ATOM 21385 O O . LEU A 1 17 ? -16.136 -6.642 4.046 1.00 0.00 14 LEU A O 20
ATOM 21401 N N . GLY A 1 18 ? -15.150 -8.625 4.436 1.00 0.00 15 GLY A N 20
ATOM 21402 C CA . GLY A 1 18 ? -16.047 -9.346 3.551 1.00 0.00 15 GLY A CA 20
ATOM 21403 C C . GLY A 1 18 ? -15.645 -9.221 2.095 1.00 0.00 15 GLY A C 20
ATOM 21404 O O . GLY A 1 18 ? -14.655 -9.813 1.665 1.00 0.00 15 GLY A O 20
ATOM 21408 N N . ALA A 1 19 ? -16.413 -8.446 1.337 1.00 0.00 16 ALA A N 20
ATOM 21409 C CA . ALA A 1 19 ? -16.135 -8.241 -0.079 1.00 0.00 16 ALA A CA 20
ATOM 21410 C C . ALA A 1 19 ? -15.971 -6.759 -0.399 1.00 0.00 16 ALA A C 20
ATOM 21411 O O . ALA A 1 19 ? -16.955 -6.024 -0.503 1.00 0.00 16 ALA A O 20
ATOM 21418 N N . GLU A 1 20 ? -14.724 -6.326 -0.552 1.00 0.00 17 GLU A N 20
ATOM 21419 C CA . GLU A 1 20 ? -14.429 -4.931 -0.860 1.00 0.00 17 GLU A CA 20
ATOM 21420 C C . GLU A 1 20 ? -14.004 -4.780 -2.319 1.00 0.00 17 GLU A C 20
ATOM 21421 O O . GLU A 1 20 ? -13.486 -5.718 -2.923 1.00 0.00 17 GLU A O 20
ATOM 21433 N N . GLN A 1 21 ? -14.229 -3.594 -2.878 1.00 0.00 18 GLN A N 20
ATOM 21434 C CA . GLN A 1 21 ? -13.875 -3.327 -4.268 1.00 0.00 18 GLN A CA 20
ATOM 21435 C C . GLN A 1 21 ? -12.442 -2.815 -4.388 1.00 0.00 18 GLN A C 20
ATOM 21436 O O . GLN A 1 21 ? -11.988 -2.019 -3.566 1.00 0.00 18 GLN A O 20
ATOM 21450 N N . ASP A 1 22 ? -11.742 -3.282 -5.423 1.00 0.00 19 ASP A N 20
ATOM 21451 C CA . ASP A 1 22 ? -10.357 -2.884 -5.686 1.00 0.00 19 ASP A CA 20
ATOM 21452 C C . ASP A 1 22 ? -9.539 -2.787 -4.399 1.00 0.00 19 ASP A C 20
ATOM 21453 O O . ASP A 1 22 ? -8.713 -1.884 -4.246 1.00 0.00 19 ASP A O 20
ATOM 21462 N N . ALA A 1 23 ? -9.762 -3.722 -3.483 1.00 0.00 20 ALA A N 20
ATOM 21463 C CA . ALA A 1 23 ? -9.042 -3.736 -2.215 1.00 0.00 20 ALA A CA 20
ATOM 21464 C C . ALA A 1 23 ? -8.068 -4.907 -2.147 1.00 0.00 20 ALA A C 20
ATOM 21465 O O . ALA A 1 23 ? -8.424 -6.044 -2.456 1.00 0.00 20 ALA A O 20
ATOM 21472 N N . ILE A 1 24 ? -6.835 -4.620 -1.739 1.00 0.00 21 ILE A N 20
ATOM 21473 C CA . ILE A 1 24 ? -5.805 -5.644 -1.629 1.00 0.00 21 ILE A CA 20
ATOM 21474 C C . ILE A 1 24 ? -5.597 -6.057 -0.174 1.00 0.00 21 ILE A C 20
ATOM 21475 O O . ILE A 1 24 ? -5.659 -5.226 0.732 1.00 0.00 21 ILE A O 20
ATOM 21491 N N . THR A 1 25 ? -5.350 -7.345 0.041 1.00 0.00 22 THR A N 20
ATOM 21492 C CA . THR A 1 25 ? -5.133 -7.868 1.383 1.00 0.00 22 THR A CA 20
ATOM 21493 C C . THR A 1 25 ? -3.822 -7.355 1.967 1.00 0.00 22 THR A C 20
ATOM 21494 O O . THR A 1 25 ? -2.741 -7.699 1.491 1.00 0.00 22 THR A O 20
ATOM 21505 N N . LEU A 1 26 ? -3.928 -6.525 3.001 1.00 0.00 23 LEU A N 20
ATOM 21506 C CA . LEU A 1 26 ? -2.753 -5.960 3.653 1.00 0.00 23 LEU A CA 20
ATOM 21507 C C . LEU A 1 26 ? -2.750 -6.276 5.142 1.00 0.00 23 LEU A C 20
ATOM 21508 O O . LEU A 1 26 ? -3.806 -6.390 5.767 1.00 0.00 23 LEU A O 20
ATOM 21524 N N . ARG A 1 27 ? -1.555 -6.417 5.706 1.00 0.00 24 ARG A N 20
ATOM 21525 C CA . ARG A 1 27 ? -1.407 -6.716 7.124 1.00 0.00 24 ARG A CA 20
ATOM 21526 C C . ARG A 1 27 ? -0.627 -5.612 7.829 1.00 0.00 24 ARG A C 20
ATOM 21527 O O . ARG A 1 27 ? 0.259 -4.992 7.240 1.00 0.00 24 ARG A O 20
ATOM 21548 N N . GLU A 1 28 ? -0.966 -5.369 9.089 1.00 0.00 25 GLU A N 20
ATOM 21549 C CA . GLU A 1 28 ? -0.302 -4.336 9.875 1.00 0.00 25 GLU A CA 20
ATOM 21550 C C . GLU A 1 28 ? 1.178 -4.654 10.059 1.00 0.00 25 GLU A C 20
ATOM 21551 O O . GLU A 1 28 ? 1.543 -5.518 10.857 1.00 0.00 25 GLU A O 20
ATOM 21563 N N . GLY A 1 29 ? 2.024 -3.951 9.313 1.00 0.00 26 GLY A N 20
ATOM 21564 C CA . GLY A 1 29 ? 3.457 -4.168 9.405 1.00 0.00 26 GLY A CA 20
ATOM 21565 C C . GLY A 1 29 ? 4.088 -4.442 8.054 1.00 0.00 26 GLY A C 20
ATOM 21566 O O . GLY A 1 29 ? 5.207 -4.951 7.976 1.00 0.00 26 GLY A O 20
ATOM 21570 N N . GLN A 1 30 ? 3.368 -4.105 6.988 1.00 0.00 27 GLN A N 20
ATOM 21571 C CA . GLN A 1 30 ? 3.849 -4.314 5.635 1.00 0.00 27 GLN A CA 20
ATOM 21572 C C . GLN A 1 30 ? 4.377 -3.016 5.030 1.00 0.00 27 GLN A C 20
ATOM 21573 O O . GLN A 1 30 ? 4.165 -1.933 5.576 1.00 0.00 27 GLN A O 20
ATOM 21587 N N . TYR A 1 31 ? 5.064 -3.135 3.898 1.00 0.00 28 TYR A N 20
ATOM 21588 C CA . TYR A 1 31 ? 5.624 -1.975 3.212 1.00 0.00 28 TYR A CA 20
ATOM 21589 C C . TYR A 1 31 ? 5.256 -1.990 1.731 1.00 0.00 28 TYR A C 20
ATOM 21590 O O . TYR A 1 31 ? 5.286 -3.038 1.086 1.00 0.00 28 TYR A O 20
ATOM 21608 N N . VAL A 1 32 ? 4.911 -0.822 1.194 1.00 0.00 29 VAL A N 20
ATOM 21609 C CA . VAL A 1 32 ? 4.537 -0.716 -0.212 1.00 0.00 29 VAL A CA 20
ATOM 21610 C C . VAL A 1 32 ? 4.676 0.716 -0.737 1.00 0.00 29 VAL A C 20
ATOM 21611 O O . VAL A 1 32 ? 4.082 1.648 -0.197 1.00 0.00 29 VAL A O 20
ATOM 21624 N N . GLU A 1 33 ? 5.462 0.874 -1.800 1.00 0.00 30 GLU A N 20
ATOM 21625 C CA . GLU A 1 33 ? 5.677 2.177 -2.423 1.00 0.00 30 GLU A CA 20
ATOM 21626 C C . GLU A 1 33 ? 4.457 2.613 -3.230 1.00 0.00 30 GLU A C 20
ATOM 21627 O O . GLU A 1 33 ? 3.680 1.783 -3.703 1.00 0.00 30 GLU A O 20
ATOM 21639 N N . VAL A 1 34 ? 4.298 3.925 -3.382 1.00 0.00 31 VAL A N 20
ATOM 21640 C CA . VAL A 1 34 ? 3.179 4.485 -4.127 1.00 0.00 31 VAL A CA 20
ATOM 21641 C C . VAL A 1 34 ? 3.550 4.708 -5.590 1.00 0.00 31 VAL A C 20
ATOM 21642 O O . VAL A 1 34 ? 4.691 5.048 -5.907 1.00 0.00 31 VAL A O 20
ATOM 21655 N N . LEU A 1 35 ? 2.580 4.508 -6.477 1.00 0.00 32 LEU A N 20
ATOM 21656 C CA . LEU A 1 35 ? 2.802 4.671 -7.911 1.00 0.00 32 LEU A CA 20
ATOM 21657 C C . LEU A 1 35 ? 2.106 5.918 -8.454 1.00 0.00 32 LEU A C 20
ATOM 21658 O O . LEU A 1 35 ? 2.738 6.953 -8.665 1.00 0.00 32 LEU A O 20
ATOM 21674 N N . ASP A 1 36 ? 0.799 5.807 -8.679 1.00 0.00 33 ASP A N 20
ATOM 21675 C CA . ASP A 1 36 ? 0.011 6.913 -9.218 1.00 0.00 33 ASP A CA 20
ATOM 21676 C C . ASP A 1 36 ? -0.032 8.100 -8.261 1.00 0.00 33 ASP A C 20
ATOM 21677 O O . ASP A 1 36 ? 0.593 9.130 -8.511 1.00 0.00 33 ASP A O 20
ATOM 21686 N N . ALA A 1 37 ? -0.780 7.949 -7.170 1.00 0.00 34 ALA A N 20
ATOM 21687 C CA . ALA A 1 37 ? -0.921 9.010 -6.177 1.00 0.00 34 ALA A CA 20
ATOM 21688 C C . ALA A 1 37 ? -1.595 10.237 -6.783 1.00 0.00 34 ALA A C 20
ATOM 21689 O O . ALA A 1 37 ? -0.933 11.100 -7.358 1.00 0.00 34 ALA A O 20
ATOM 21696 N N . ALA A 1 38 ? -2.918 10.303 -6.655 1.00 0.00 35 ALA A N 20
ATOM 21697 C CA . ALA A 1 38 ? -3.681 11.423 -7.193 1.00 0.00 35 ALA A CA 20
ATOM 21698 C C . ALA A 1 38 ? -4.942 11.678 -6.375 1.00 0.00 35 ALA A C 20
ATOM 21699 O O . ALA A 1 38 ? -5.019 12.652 -5.626 1.00 0.00 35 ALA A O 20
ATOM 21706 N N . HIS A 1 39 ? -5.926 10.796 -6.521 1.00 0.00 36 HIS A N 20
ATOM 21707 C CA . HIS A 1 39 ? -7.186 10.930 -5.798 1.00 0.00 36 HIS A CA 20
ATOM 21708 C C . HIS A 1 39 ? -6.952 10.860 -4.286 1.00 0.00 36 HIS A C 20
ATOM 21709 O O . HIS A 1 39 ? -6.508 9.833 -3.773 1.00 0.00 36 HIS A O 20
ATOM 21724 N N . PRO A 1 40 ? -7.247 11.952 -3.551 1.00 0.00 37 PRO A N 20
ATOM 21725 C CA . PRO A 1 40 ? -7.057 12.007 -2.093 1.00 0.00 37 PRO A CA 20
ATOM 21726 C C . PRO A 1 40 ? -7.673 10.813 -1.368 1.00 0.00 37 PRO A C 20
ATOM 21727 O O . PRO A 1 40 ? -7.216 10.427 -0.292 1.00 0.00 37 PRO A O 20
ATOM 21738 N N . LEU A 1 41 ? -8.709 10.233 -1.965 1.00 0.00 38 LEU A N 20
ATOM 21739 C CA . LEU A 1 41 ? -9.391 9.087 -1.374 1.00 0.00 38 LEU A CA 20
ATOM 21740 C C . LEU A 1 41 ? -8.444 7.902 -1.214 1.00 0.00 38 LEU A C 20
ATOM 21741 O O . LEU A 1 41 ? -8.188 7.445 -0.099 1.00 0.00 38 LEU A O 20
ATOM 21757 N N . ARG A 1 42 ? -7.927 7.406 -2.334 1.00 0.00 39 ARG A N 20
ATOM 21758 C CA . ARG A 1 42 ? -7.012 6.268 -2.317 1.00 0.00 39 ARG A CA 20
ATOM 21759 C C . ARG A 1 42 ? -5.962 6.394 -3.419 1.00 0.00 39 ARG A C 20
ATOM 21760 O O . ARG A 1 42 ? -6.198 7.037 -4.441 1.00 0.00 39 ARG A O 20
ATOM 21781 N N . TRP A 1 43 ? -4.804 5.775 -3.203 1.00 0.00 40 TRP A N 20
ATOM 21782 C CA . TRP A 1 43 ? -3.721 5.824 -4.180 1.00 0.00 40 TRP A CA 20
ATOM 21783 C C . TRP A 1 43 ? -3.337 4.424 -4.653 1.00 0.00 40 TRP A C 20
ATOM 21784 O O . TRP A 1 43 ? -3.456 3.451 -3.907 1.00 0.00 40 TRP A O 20
ATOM 21805 N N . LEU A 1 44 ? -2.879 4.334 -5.898 1.00 0.00 41 LEU A N 20
ATOM 21806 C CA . LEU A 1 44 ? -2.466 3.059 -6.476 1.00 0.00 41 LEU A CA 20
ATOM 21807 C C . LEU A 1 44 ? -1.055 2.703 -6.022 1.00 0.00 41 LEU A C 20
ATOM 21808 O O . LEU A 1 44 ? -0.104 3.432 -6.299 1.00 0.00 41 LEU A O 20
ATOM 21824 N N . VAL A 1 45 ? -0.924 1.578 -5.326 1.00 0.00 42 VAL A N 20
ATOM 21825 C CA . VAL A 1 45 ? 0.375 1.139 -4.829 1.00 0.00 42 VAL A CA 20
ATOM 21826 C C . VAL A 1 45 ? 0.593 -0.352 -5.072 1.00 0.00 42 VAL A C 20
ATOM 21827 O O . VAL A 1 45 ? -0.340 -1.148 -4.976 1.00 0.00 42 VAL A O 20
ATOM 21840 N N . ARG A 1 46 ? 1.829 -0.724 -5.394 1.00 0.00 43 ARG A N 20
ATOM 21841 C CA . ARG A 1 46 ? 2.166 -2.123 -5.637 1.00 0.00 43 ARG A CA 20
ATOM 21842 C C . ARG A 1 46 ? 3.210 -2.597 -4.627 1.00 0.00 43 ARG A C 20
ATOM 21843 O O . ARG A 1 46 ? 4.268 -1.985 -4.479 1.00 0.00 43 ARG A O 20
ATOM 21864 N N . THR A 1 47 ? 2.903 -3.681 -3.921 1.00 0.00 44 THR A N 20
ATOM 21865 C CA . THR A 1 47 ? 3.818 -4.219 -2.921 1.00 0.00 44 THR A CA 20
ATOM 21866 C C . THR A 1 47 ? 5.076 -4.779 -3.573 1.00 0.00 44 THR A C 20
ATOM 21867 O O . THR A 1 47 ? 5.005 -5.488 -4.576 1.00 0.00 44 THR A O 20
ATOM 21878 N N . LYS A 1 48 ? 6.228 -4.453 -2.994 1.00 0.00 45 LYS A N 20
ATOM 21879 C CA . LYS A 1 48 ? 7.505 -4.925 -3.518 1.00 0.00 45 LYS A CA 20
ATOM 21880 C C . LYS A 1 48 ? 7.588 -6.451 -3.450 1.00 0.00 45 LYS A C 20
ATOM 21881 O O . LYS A 1 48 ? 7.144 -7.058 -2.476 1.00 0.00 45 LYS A O 20
ATOM 21900 N N . PRO A 1 49 ? 8.157 -7.092 -4.490 1.00 0.00 46 PRO A N 20
ATOM 21901 C CA . PRO A 1 49 ? 8.290 -8.542 -4.544 1.00 0.00 46 PRO A CA 20
ATOM 21902 C C . PRO A 1 49 ? 9.586 -9.032 -3.907 1.00 0.00 46 PRO A C 20
ATOM 21903 O O . PRO A 1 49 ? 10.680 -8.674 -4.346 1.00 0.00 46 PRO A O 20
ATOM 21914 N N . THR A 1 50 ? 9.455 -9.855 -2.871 1.00 0.00 47 THR A N 20
ATOM 21915 C CA . THR A 1 50 ? 10.614 -10.397 -2.173 1.00 0.00 47 THR A CA 20
ATOM 21916 C C . THR A 1 50 ? 11.000 -11.760 -2.736 1.00 0.00 47 THR A C 20
ATOM 21917 O O . THR A 1 50 ? 10.139 -12.602 -2.989 1.00 0.00 47 THR A O 20
ATOM 21928 N N . LYS A 1 51 ? 12.301 -11.965 -2.931 1.00 0.00 48 LYS A N 20
ATOM 21929 C CA . LYS A 1 51 ? 12.817 -13.222 -3.468 1.00 0.00 48 LYS A CA 20
ATOM 21930 C C . LYS A 1 51 ? 12.297 -13.471 -4.883 1.00 0.00 48 LYS A C 20
ATOM 21931 O O . LYS A 1 51 ? 12.987 -13.195 -5.863 1.00 0.00 48 LYS A O 20
ATOM 21950 N N . SER A 1 52 ? 11.076 -13.989 -4.979 1.00 0.00 49 SER A N 20
ATOM 21951 C CA . SER A 1 52 ? 10.465 -14.279 -6.271 1.00 0.00 49 SER A CA 20
ATOM 21952 C C . SER A 1 52 ? 8.943 -14.299 -6.162 1.00 0.00 49 SER A C 20
ATOM 21953 O O . SER A 1 52 ? 8.262 -14.963 -6.944 1.00 0.00 49 SER A O 20
ATOM 21961 N N . SER A 1 53 ? 8.414 -13.559 -5.192 1.00 0.00 50 SER A N 20
ATOM 21962 C CA . SER A 1 53 ? 6.974 -13.491 -4.976 1.00 0.00 50 SER A CA 20
ATOM 21963 C C . SER A 1 53 ? 6.321 -12.517 -5.953 1.00 0.00 50 SER A C 20
ATOM 21964 O O . SER A 1 53 ? 6.808 -11.404 -6.147 1.00 0.00 50 SER A O 20
ATOM 21972 N N . PRO A 1 54 ? 5.204 -12.928 -6.581 1.00 0.00 51 PRO A N 20
ATOM 21973 C CA . PRO A 1 54 ? 4.475 -12.090 -7.541 1.00 0.00 51 PRO A CA 20
ATOM 21974 C C . PRO A 1 54 ? 4.094 -10.735 -6.951 1.00 0.00 51 PRO A C 20
ATOM 21975 O O . PRO A 1 54 ? 3.690 -10.643 -5.792 1.00 0.00 51 PRO A O 20
ATOM 21986 N N . SER A 1 55 ? 4.227 -9.686 -7.757 1.00 0.00 52 SER A N 20
ATOM 21987 C CA . SER A 1 55 ? 3.898 -8.334 -7.314 1.00 0.00 52 SER A CA 20
ATOM 21988 C C . SER A 1 55 ? 2.461 -7.972 -7.676 1.00 0.00 52 SER A C 20
ATOM 21989 O O . SER A 1 55 ? 2.020 -8.191 -8.805 1.00 0.00 52 SER A O 20
ATOM 21997 N N . ARG A 1 56 ? 1.737 -7.418 -6.709 1.00 0.00 53 ARG A N 20
ATOM 21998 C CA . ARG A 1 56 ? 0.348 -7.024 -6.919 1.00 0.00 53 ARG A CA 20
ATOM 21999 C C . ARG A 1 56 ? 0.135 -5.561 -6.539 1.00 0.00 53 ARG A C 20
ATOM 22000 O O . ARG A 1 56 ? 0.891 -5.000 -5.746 1.00 0.00 53 ARG A O 20
ATOM 22021 N N . GLN A 1 57 ? -0.900 -4.950 -7.108 1.00 0.00 54 GLN A N 20
ATOM 22022 C CA . GLN A 1 57 ? -1.210 -3.551 -6.829 1.00 0.00 54 GLN A CA 20
ATOM 22023 C C . GLN A 1 57 ? -2.667 -3.380 -6.408 1.00 0.00 54 GLN A C 20
ATOM 22024 O O . GLN A 1 57 ? -3.581 -3.850 -7.087 1.00 0.00 54 GLN A O 20
ATOM 22038 N N . GLY A 1 58 ? -2.872 -2.702 -5.283 1.00 0.00 55 GLY A N 20
ATOM 22039 C CA . GLY A 1 58 ? -4.214 -2.468 -4.785 1.00 0.00 55 GLY A CA 20
ATOM 22040 C C . GLY A 1 58 ? -4.376 -1.077 -4.204 1.00 0.00 55 GLY A C 20
ATOM 22041 O O . GLY A 1 58 ? -3.443 -0.534 -3.612 1.00 0.00 55 GLY A O 20
ATOM 22045 N N . TRP A 1 59 ? -5.559 -0.499 -4.376 1.00 0.00 56 TRP A N 20
ATOM 22046 C CA . TRP A 1 59 ? -5.838 0.839 -3.866 1.00 0.00 56 TRP A CA 20
ATOM 22047 C C . TRP A 1 59 ? -6.041 0.811 -2.354 1.00 0.00 56 TRP A C 20
ATOM 22048 O O . TRP A 1 59 ? -6.961 0.164 -1.854 1.00 0.00 56 TRP A O 20
ATOM 22069 N N . VAL A 1 60 ? -5.176 1.519 -1.632 1.00 0.00 57 VAL A N 20
ATOM 22070 C CA . VAL A 1 60 ? -5.256 1.572 -0.177 1.00 0.00 57 VAL A CA 20
ATOM 22071 C C . VAL A 1 60 ? -5.644 2.966 0.302 1.00 0.00 57 VAL A C 20
ATOM 22072 O O . VAL A 1 60 ? -5.651 3.920 -0.477 1.00 0.00 57 VAL A O 20
ATOM 22085 N N . SER A 1 61 ? -5.968 3.077 1.585 1.00 0.00 58 SER A N 20
ATOM 22086 C CA . SER A 1 61 ? -6.350 4.355 2.173 1.00 0.00 58 SER A CA 20
ATOM 22087 C C . SER A 1 61 ? -5.154 5.012 2.865 1.00 0.00 58 SER A C 20
ATOM 22088 O O . SER A 1 61 ? -4.758 4.594 3.953 1.00 0.00 58 SER A O 20
ATOM 22096 N N . PRO A 1 62 ? -4.555 6.046 2.240 1.00 0.00 59 PRO A N 20
ATOM 22097 C CA . PRO A 1 62 ? -3.398 6.748 2.812 1.00 0.00 59 PRO A CA 20
ATOM 22098 C C . PRO A 1 62 ? -3.733 7.458 4.121 1.00 0.00 59 PRO A C 20
ATOM 22099 O O . PRO A 1 62 ? -2.846 7.976 4.800 1.00 0.00 59 PRO A O 20
ATOM 22110 N N . ALA A 1 63 ? -5.016 7.479 4.468 1.00 0.00 60 ALA A N 20
ATOM 22111 C CA . ALA A 1 63 ? -5.464 8.124 5.695 1.00 0.00 60 ALA A CA 20
ATOM 22112 C C . ALA A 1 63 ? -5.127 7.272 6.915 1.00 0.00 60 ALA A C 20
ATOM 22113 O O . ALA A 1 63 ? -5.393 7.664 8.051 1.00 0.00 60 ALA A O 20
ATOM 22120 N N . TYR A 1 64 ? -4.538 6.104 6.670 1.00 0.00 61 TYR A N 20
ATOM 22121 C CA . TYR A 1 64 ? -4.166 5.192 7.747 1.00 0.00 61 TYR A CA 20
ATOM 22122 C C . TYR A 1 64 ? -2.733 4.695 7.572 1.00 0.00 61 TYR A C 20
ATOM 22123 O O . TYR A 1 64 ? -2.315 3.739 8.225 1.00 0.00 61 TYR A O 20
ATOM 22141 N N . LEU A 1 65 ? -1.984 5.352 6.690 1.00 0.00 62 LEU A N 20
ATOM 22142 C CA . LEU A 1 65 ? -0.599 4.971 6.429 1.00 0.00 62 LEU A CA 20
ATOM 22143 C C . LEU A 1 65 ? 0.382 5.884 7.155 1.00 0.00 62 LEU A C 20
ATOM 22144 O O . LEU A 1 65 ? -0.014 6.817 7.854 1.00 0.00 62 LEU A O 20
ATOM 22160 N N . ASP A 1 66 ? 1.669 5.597 6.981 1.00 0.00 63 ASP A N 20
ATOM 22161 C CA . ASP A 1 66 ? 2.731 6.380 7.599 1.00 0.00 63 ASP A CA 20
ATOM 22162 C C . ASP A 1 66 ? 3.944 6.444 6.677 1.00 0.00 63 ASP A C 20
ATOM 22163 O O . ASP A 1 66 ? 4.249 5.480 5.975 1.00 0.00 63 ASP A O 20
ATOM 22172 N N . ARG A 1 67 ? 4.631 7.580 6.680 1.00 0.00 64 ARG A N 20
ATOM 22173 C CA . ARG A 1 67 ? 5.805 7.763 5.835 1.00 0.00 64 ARG A CA 20
ATOM 22174 C C . ARG A 1 67 ? 6.980 6.924 6.333 1.00 0.00 64 ARG A C 20
ATOM 22175 O O . ARG A 1 67 ? 7.374 7.013 7.495 1.00 0.00 64 ARG A O 20
ATOM 22196 N N . ARG A 1 68 ? 7.532 6.109 5.439 1.00 0.00 65 ARG A N 20
ATOM 22197 C CA . ARG A 1 68 ? 8.665 5.251 5.771 1.00 0.00 65 ARG A CA 20
ATOM 22198 C C . ARG A 1 68 ? 9.647 5.193 4.605 1.00 0.00 65 ARG A C 20
ATOM 22199 O O . ARG A 1 68 ? 9.322 4.686 3.532 1.00 0.00 65 ARG A O 20
ATOM 22220 N N . LEU A 1 69 ? 10.850 5.715 4.822 1.00 0.00 66 LEU A N 20
ATOM 22221 C CA . LEU A 1 69 ? 11.874 5.730 3.783 1.00 0.00 66 LEU A CA 20
ATOM 22222 C C . LEU A 1 69 ? 12.952 4.684 4.055 1.00 0.00 66 LEU A C 20
ATOM 22223 O O . LEU A 1 69 ? 13.476 4.591 5.165 1.00 0.00 66 LEU A O 20
ATOM 22239 N N . LYS A 1 70 ? 13.276 3.899 3.030 1.00 0.00 67 LYS A N 20
ATOM 22240 C CA . LYS A 1 70 ? 14.298 2.866 3.148 1.00 0.00 67 LYS A CA 20
ATOM 22241 C C . LYS A 1 70 ? 15.610 3.335 2.529 1.00 0.00 67 LYS A C 20
ATOM 22242 O O . LYS A 1 70 ? 15.948 2.960 1.405 1.00 0.00 67 LYS A O 20
ATOM 22261 N N . LEU A 1 71 ? 16.342 4.165 3.264 1.00 0.00 68 LEU A N 20
ATOM 22262 C CA . LEU A 1 71 ? 17.616 4.689 2.787 1.00 0.00 68 LEU A CA 20
ATOM 22263 C C . LEU A 1 71 ? 18.484 5.149 3.955 1.00 0.00 68 LEU A C 20
ATOM 22264 O O . LEU A 1 71 ? 18.335 6.314 4.380 1.00 0.00 68 LEU A O 20
#

Sequence (68 aa):
IFDIYVVTADYLPLGAEQDAITLREGQYVEVLDAAHPLRWLVRTKPTKSSPSRQGWVSPAYLDRRLKLIFDIYVVTADYLPLGAEQDAITLREGQYVEVLDAAHPLRWLVRTKPTKSSPSRQGWVSPAYLDRRLKLIFDIYVVTADYLPLGAEQDAITLREGQYVEVLDAAHPLRWLVRTKPTKSSPSRQGWVSPAYLDRRLKLIFDIYVVTADYLPLGAEQDAITLREGQYVEVLDAAHPLRWLVRTKPTKSSPSRQGWVSPAYLDRRLKLIFDIYVVTADYLPLGAEQDAITLREGQYVEVLDAAHPLRWLVRTKPTKSSPSRQGWVSPAYLDRRLKLIFDIYVVTADYLPLGAEQDAITLREGQYVEVLDAAHPLRWLVRTKPTKSSPSRQGWVSPAYLDRRLKLIFDIYVVTADYLPLGAEQDAITLREGQYVEVLDAAHPLRWLVRTKPTKSSPSRQGWVSPAYLDRRLKLIFDIYVVTADYLPLGAEQDAITLREGQYVEVLDAAHPLRWLVRTKPTKSSPSRQGWVSPAYLDRRLKLIFDIYVVTADYLPLGAEQDAITLREGQYVEVLDAAHPLRWLVRTKPTKSSPSRQGWVSPAYLDRRLKLIFDIYVVTADYLPLGAEQDAITLREGQYVEVLDAAHPLRWLVRTKPTKSSPSRQGWVSPAYLDRRLKLIFDIYVVTADYLPLGAEQDAITLREGQYVEVLDAAHPLRWLVRTKPTKSSPSRQGWVSPAYLDRRLKLIFDIYVVTADYLPLGAEQDAITLREGQYVEVLDAAHPLRWLVRTKPTKSSPSRQGWVSPAYLDRRLKLIFDIYVVTADYLPLGAEQDAITLREGQYVEVLDAAHPLRWLVRTKPTKSSPSRQGWVSPAYLDRRLKLIFDIYVVTADYLPLGAEQDAITLREGQYVEVLDAAHPLRWLVRTKPTKSSPSRQGWVSPAYLDRRLKLIFDIYVVTADYLPLGAEQDAITLREGQYVEVLDAAHPLRWLVRTKPTKSSPSRQGWVSPAYLDRRLKLIFDIYVVTADYLPLGAEQDAITLREGQYVEVLDAAHPLRWLVRTKPTKSSPSRQGWVSPAYLDRRLKLIFDIYVVTADYLPLGAEQDAITLREGQYVEVLDAAHPLRWLVRTKPTKSSPSRQGWVSPAYLDRRLKLIFDIYVVTADYLPLGAEQDAITLREGQYVEVLDAAHPLRWLVRTKPTKSSPSRQGWVSPAYLDRRLKLIFDIYVVTADYLPLGAEQDAITLREGQYVEVLDAAHPLRWLVRTKPTKSSPSRQGWVSPAYLDRRLKLIFDIYVVTADYLPLGAEQDAITLREGQYVEVLDAAHPLRWLVRTKPTKSSPSRQGWVSPAYLDRRLKL

InterPro domains:
  IPR000048 IQ motif, EF-hand binding site [PF00612] (4874-4893)
  IPR000048 IQ motif, EF-hand binding site [SM00015] (4871-4893)
  IPR000219 Dbl homology domain [PF00621] (5697-5871)
  IPR000219 Dbl homology domain [PS50010] (5693-5877)
  IPR000219 Dbl homology domain [SM00325] (5697-5876)
  IPR000719 Protein kinase domain [PF00069] (6468-6721)
  IPR000719 Protein kinase domain [PF00069] (7675-7924)
  IPR000719 Protein kinase domain [PS50011] (6468-6721)
  IPR000719 Protein kinase domain [PS50011] (7672-7924)
  IPR000719 Protein kinase domain [SM00220] (6468-6721)
  IPR000719 Protein kinase domain [SM00220] (7672-7924)
  IPR001452 SH3 domain [PS50002] (5600-5667)
  IPR001849 Pleckstrin homology domain [PS50003] (5895-6004)
  IPR001849 Pleckstrin homology domain [SM00233] (5896-6006)
  IPR003598 Immunoglobulin subtype 2 [SM00408] (22-89)
  IPR003598 Immunoglobulin subtype 2 [SM00408] (122-191)
  IPR003598 Immunoglobulin subtype 2 [SM00408] (250-318)
  IPR003598 Immunoglobulin subtype 2 [SM00408] (345-411)
  IPR003598 Immunoglobulin subtype 2 [SM00408] (721-785)
  IPR003598 Immunoglobulin subtype 2 [SM00408] (810-877)